Protein AF-0000000070216724 (afdb_homodimer)

InterPro domains:
  IPR006076 FAD dependent oxidoreductase [PF01266] (73-528)
  IPR036188 FAD/NAD(P)-binding domain superfamily [G3DSA:3.50.50.60] (73-529)
  IPR036188 FAD/NAD(P)-binding domain superfamily [SSF51905] (47-406)

Radius of gyration: 33.53 Å; Cα contacts (8 Å, |Δi|>4): 2299; chains: 2; bounding box: 119×97×98 Å

Organism: Alternaria alternata (NCBI:txid5599)

Structure (mmCIF, N/CA/C/O backbone):
data_AF-0000000070216724-model_v1
#
loop_
_entity.id
_entity.type
_entity.pdbx_description
1 polymer 'FAD dependent oxidoreductase'
#
loop_
_atom_site.group_PDB
_atom_site.id
_atom_site.type_symbol
_atom_site.label_atom_id
_atom_site.label_alt_id
_atom_site.label_comp_id
_atom_site.label_asym_id
_atom_site.label_entity_id
_atom_site.label_seq_id
_atom_site.pdbx_PDB_ins_code
_atom_site.Cartn_x
_atom_site.Cartn_y
_atom_site.Cartn_z
_atom_site.occupancy
_atom_site.B_iso_or_equiv
_atom_site.auth_seq_id
_atom_site.auth_comp_id
_atom_site.auth_asym_id
_atom_site.auth_atom_id
_atom_site.pdbx_PDB_model_num
ATOM 1 N N . MET A 1 1 ? 54.656 33.438 -18.266 1 20.73 1 MET A N 1
ATOM 2 C CA . MET A 1 1 ? 54.719 32.375 -17.281 1 20.73 1 MET A CA 1
ATOM 3 C C . MET A 1 1 ? 53.688 31.266 -17.625 1 20.73 1 MET A C 1
ATOM 5 O O . MET A 1 1 ? 52.5 31.547 -17.812 1 20.73 1 MET A O 1
ATOM 9 N N . VAL A 1 2 ? 54.125 30.156 -18.25 1 22.23 2 VAL A N 1
ATOM 10 C CA . VAL A 1 2 ? 53.75 28.938 -18.969 1 22.23 2 VAL A CA 1
ATOM 11 C C . VAL A 1 2 ? 53 28 -18.016 1 22.23 2 VAL A C 1
ATOM 13 O O . VAL A 1 2 ? 53.562 27.594 -16.984 1 22.23 2 VAL A O 1
ATOM 16 N N . LEU A 1 3 ? 51.656 28.109 -17.844 1 20.53 3 LEU A N 1
ATOM 17 C CA . LEU A 1 3 ? 50.625 27.5 -17 1 20.53 3 LEU A CA 1
ATOM 18 C C . LEU A 1 3 ? 50.562 26 -17.188 1 20.53 3 LEU A C 1
ATOM 20 O O . LEU A 1 3 ? 50.188 25.516 -18.25 1 20.53 3 LEU A O 1
ATOM 24 N N . ARG A 1 4 ? 51.594 25.219 -16.672 1 17.84 4 ARG A N 1
ATOM 25 C CA . ARG A 1 4 ? 51.844 23.797 -16.875 1 17.84 4 ARG A CA 1
ATOM 26 C C . ARG A 1 4 ? 50.656 22.969 -16.328 1 17.84 4 ARG A C 1
ATOM 28 O O . ARG A 1 4 ? 50.25 23.141 -15.18 1 17.84 4 ARG A O 1
ATOM 35 N N . LYS A 1 5 ? 49.906 22.297 -17.219 1 21.09 5 LYS A N 1
ATOM 36 C CA . LYS A 1 5 ? 48.688 21.5 -17.234 1 21.09 5 LYS A CA 1
ATOM 37 C C . LYS A 1 5 ? 48.875 20.188 -16.469 1 21.09 5 LYS A C 1
ATOM 39 O O . LYS A 1 5 ? 49.594 19.297 -16.906 1 21.09 5 LYS A O 1
ATOM 44 N N . VAL A 1 6 ? 49.031 20.188 -15.125 1 20.56 6 VAL A N 1
ATOM 45 C CA . VAL A 1 6 ? 49.438 19.016 -14.367 1 20.56 6 VAL A CA 1
ATOM 46 C C . VAL A 1 6 ? 48.406 17.906 -14.516 1 20.56 6 VAL A C 1
ATOM 48 O O . VAL A 1 6 ? 47.219 18.109 -14.211 1 20.56 6 VAL A O 1
ATOM 51 N N . VAL A 1 7 ? 48.531 16.938 -15.398 1 22.11 7 VAL A N 1
ATOM 52 C CA . VAL A 1 7 ? 47.781 15.766 -15.852 1 22.11 7 VAL A CA 1
ATOM 53 C C . VAL A 1 7 ? 47.688 14.75 -14.719 1 22.11 7 VAL A C 1
ATOM 55 O O . VAL A 1 7 ? 48.688 14.141 -14.328 1 22.11 7 VAL A O 1
ATOM 58 N N . THR A 1 8 ? 47.219 15.109 -13.508 1 22.03 8 THR A N 1
ATOM 59 C CA . THR A 1 8 ? 47.375 14.133 -12.438 1 22.03 8 THR A CA 1
ATOM 60 C C . THR A 1 8 ? 46.594 12.852 -12.766 1 22.03 8 THR A C 1
ATOM 62 O O . THR A 1 8 ? 45.438 12.906 -13.141 1 22.03 8 THR A O 1
ATOM 65 N N . THR A 1 9 ? 47.25 11.727 -13.062 1 22.17 9 THR A N 1
ATOM 66 C CA . THR A 1 9 ? 46.938 10.352 -13.422 1 22.17 9 THR A CA 1
ATOM 67 C C . THR A 1 9 ? 46.125 9.672 -12.32 1 22.17 9 THR A C 1
ATOM 69 O O . THR A 1 9 ? 46.656 9.383 -11.242 1 22.17 9 THR A O 1
ATOM 72 N N . CYS A 1 10 ? 44.906 10.133 -11.945 1 21.78 10 CYS A N 1
ATOM 73 C CA . CYS A 1 10 ? 44.125 9.539 -10.859 1 21.78 10 CYS A CA 1
ATOM 74 C C . CYS A 1 10 ? 43.875 8.055 -11.117 1 21.78 10 CYS A C 1
ATOM 76 O O . CYS A 1 10 ? 43.312 7.691 -12.156 1 21.78 10 CYS A O 1
ATOM 78 N N . SER A 1 11 ? 44.719 7.164 -10.547 1 22.14 11 SER A N 1
ATOM 79 C CA . SER A 1 11 ? 44.656 5.707 -10.547 1 22.14 11 SER A CA 1
ATOM 80 C C . SER A 1 11 ? 43.281 5.211 -10.086 1 22.14 11 SER A C 1
ATOM 82 O O . SER A 1 11 ? 42.812 5.594 -9.008 1 22.14 11 SER A O 1
ATOM 84 N N . GLN A 1 12 ? 42.344 4.945 -10.984 1 21.94 12 GLN A N 1
ATOM 85 C CA . GLN A 1 12 ? 40.969 4.461 -10.891 1 21.94 12 GLN A CA 1
ATOM 86 C C . GLN A 1 12 ? 40.906 3.121 -10.164 1 21.94 12 GLN A C 1
ATOM 88 O O . GLN A 1 12 ? 41.562 2.152 -10.578 1 21.94 12 GLN A O 1
ATOM 93 N N . PRO A 1 13 ? 40.844 3.18 -8.805 1 23.78 13 PRO A N 1
ATOM 94 C CA . PRO A 1 13 ? 40.812 1.89 -8.117 1 23.78 13 PRO A CA 1
ATOM 95 C C . PRO A 1 13 ? 39.75 0.958 -8.656 1 23.78 13 PRO A C 1
ATOM 97 O O . PRO A 1 13 ? 38.656 1.419 -9.039 1 23.78 13 PRO A O 1
ATOM 100 N N . ASN A 1 14 ? 40.062 -0.164 -9.266 1 21.91 14 ASN A N 1
ATOM 101 C CA . ASN A 1 14 ? 39.344 -1.276 -9.883 1 21.91 14 ASN A CA 1
ATOM 102 C C . ASN A 1 14 ? 38.469 -2.021 -8.859 1 21.91 14 ASN A C 1
ATOM 104 O O . ASN A 1 14 ? 38.938 -2.984 -8.242 1 21.91 14 ASN A O 1
ATOM 108 N N . THR A 1 15 ? 37.875 -1.319 -7.875 1 23.08 15 THR A N 1
ATOM 109 C CA . THR A 1 15 ? 37.188 -2.195 -6.934 1 23.08 15 THR A CA 1
ATOM 110 C C . THR A 1 15 ? 36.094 -3.014 -7.645 1 23.08 15 THR A C 1
ATOM 112 O O . THR A 1 15 ? 35.156 -2.453 -8.227 1 23.08 15 THR A O 1
ATOM 115 N N . SER A 1 16 ? 36.438 -4.184 -8.125 1 22.14 16 SER A N 1
ATOM 116 C CA . SER A 1 16 ? 35.594 -5.227 -8.703 1 22.14 16 SER A CA 1
ATOM 117 C C . SER A 1 16 ? 34.469 -5.617 -7.758 1 22.14 16 SER A C 1
ATOM 119 O O . SER A 1 16 ? 34.688 -6.246 -6.723 1 22.14 16 SER A O 1
ATOM 121 N N . HIS A 1 17 ? 33.594 -4.684 -7.422 1 23.52 17 HIS A N 1
ATOM 122 C CA . HIS A 1 17 ? 32.406 -5.094 -6.668 1 23.52 17 HIS A CA 1
ATOM 123 C C . HIS A 1 17 ? 31.672 -6.219 -7.379 1 23.52 17 HIS A C 1
ATOM 125 O O . HIS A 1 17 ? 31.266 -6.066 -8.531 1 23.52 17 HIS A O 1
ATOM 131 N N . HIS A 1 18 ? 32.062 -7.469 -7.047 1 24.03 18 HIS A N 1
ATOM 132 C CA . HIS A 1 18 ? 31.344 -8.672 -7.441 1 24.03 18 HIS A CA 1
ATOM 133 C C . HIS A 1 18 ? 29.875 -8.586 -7.055 1 24.03 18 HIS A C 1
ATOM 135 O O . HIS A 1 18 ? 29.547 -8.328 -5.895 1 24.03 18 HIS A O 1
ATOM 141 N N . GLU A 1 19 ? 29.062 -8.086 -7.848 1 24.86 19 GLU A N 1
ATOM 142 C CA . GLU A 1 19 ? 27.609 -7.984 -7.832 1 24.86 19 GLU A CA 1
ATOM 143 C C . GLU A 1 19 ? 26.969 -9.328 -7.473 1 24.86 19 GLU A C 1
ATOM 145 O O . GLU A 1 19 ? 27.156 -10.312 -8.18 1 24.86 19 GLU A O 1
ATOM 150 N N . ALA A 1 20 ? 26.703 -9.578 -6.23 1 25.75 20 ALA A N 1
ATOM 151 C CA . ALA A 1 20 ? 25.969 -10.773 -5.785 1 25.75 20 ALA A CA 1
ATOM 152 C C . ALA A 1 20 ? 24.641 -10.906 -6.516 1 25.75 20 ALA A C 1
ATOM 154 O O . ALA A 1 20 ? 23.625 -10.375 -6.066 1 25.75 20 ALA A O 1
ATOM 155 N N . GLN A 1 21 ? 24.594 -10.672 -7.812 1 25.05 21 GLN A N 1
ATOM 156 C CA . GLN A 1 21 ? 23.328 -11.023 -8.445 1 25.05 21 GLN A CA 1
ATOM 157 C C . GLN A 1 21 ? 22.938 -12.469 -8.148 1 25.05 21 GLN A C 1
ATOM 159 O O . GLN A 1 21 ? 23.766 -13.375 -8.289 1 25.05 21 GLN A O 1
ATOM 164 N N . ASP A 1 22 ? 22.172 -12.68 -7.34 1 30.48 22 ASP A N 1
ATOM 165 C CA . ASP A 1 22 ? 21.594 -14.023 -7.301 1 30.48 22 ASP A CA 1
ATOM 166 C C . ASP A 1 22 ? 21.391 -14.578 -8.711 1 30.48 22 ASP A C 1
ATOM 168 O O . ASP A 1 22 ? 20.266 -14.852 -9.125 1 30.48 22 ASP A O 1
ATOM 172 N N . THR A 1 23 ? 22.078 -13.969 -9.703 1 29.08 23 THR A N 1
ATOM 173 C CA . THR A 1 23 ? 22.125 -14.586 -11.023 1 29.08 23 THR A CA 1
ATOM 174 C C . THR A 1 23 ? 22.703 -16 -10.945 1 29.08 23 THR A C 1
ATOM 176 O O . THR A 1 23 ? 23.766 -16.203 -10.359 1 29.08 23 THR A O 1
ATOM 179 N N . VAL A 1 24 ? 21.859 -16.969 -11 1 31.89 24 VAL A N 1
ATOM 180 C CA . VAL A 1 24 ? 22.516 -18.219 -11.367 1 31.89 24 VAL A CA 1
ATOM 181 C C . VAL A 1 24 ? 23.719 -17.938 -12.258 1 31.89 24 VAL A C 1
ATOM 183 O O . VAL A 1 24 ? 23.562 -17.391 -13.359 1 31.89 24 VAL A O 1
ATOM 186 N N . VAL A 1 25 ? 24.859 -17.531 -11.742 1 33.91 25 VAL A N 1
ATOM 187 C CA . VAL A 1 25 ? 26.078 -17.438 -12.547 1 33.91 25 VAL A CA 1
ATOM 188 C C . VAL A 1 25 ? 26.094 -18.562 -13.578 1 33.91 25 VAL A C 1
ATOM 190 O O . VAL A 1 25 ? 26.078 -19.734 -13.227 1 33.91 25 VAL A O 1
ATOM 193 N N . ASP A 1 26 ? 25.734 -18.188 -14.758 1 30.97 26 ASP A N 1
ATOM 194 C CA . ASP A 1 26 ? 25.891 -19.062 -15.914 1 30.97 26 ASP A CA 1
ATOM 195 C C . ASP A 1 26 ? 27.297 -19.641 -15.977 1 30.97 26 ASP A C 1
ATOM 197 O O . ASP A 1 26 ? 28.266 -18.922 -16.188 1 30.97 26 ASP A O 1
ATOM 201 N N . ASN A 1 27 ? 27.672 -20.438 -15.086 1 31.59 27 ASN A N 1
ATOM 202 C CA . ASN A 1 27 ? 2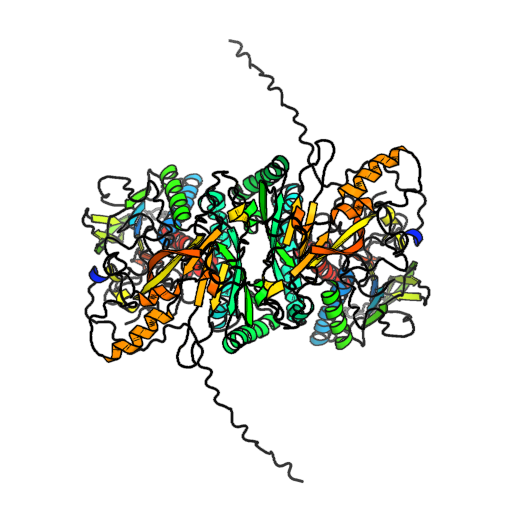8.812 -21.156 -15.648 1 31.59 27 ASN A CA 1
ATOM 203 C C . ASN A 1 27 ? 28.516 -21.672 -17.062 1 31.59 27 ASN A C 1
ATOM 205 O O . ASN A 1 27 ? 27.703 -22.578 -17.234 1 31.59 27 ASN A O 1
ATOM 209 N N . PRO A 1 28 ? 28.844 -20.859 -18.031 1 34.81 28 PRO A N 1
ATOM 210 C CA . PRO A 1 28 ? 28.562 -21.297 -19.391 1 34.81 28 PRO A CA 1
ATOM 211 C C . PRO A 1 28 ? 28.844 -22.781 -19.625 1 34.81 28 PRO A C 1
ATOM 213 O O . PRO A 1 28 ? 28.422 -23.344 -20.625 1 34.81 28 PRO A O 1
ATOM 216 N N . ASN A 1 29 ? 29.844 -23.203 -18.797 1 33.94 29 ASN A N 1
ATOM 217 C CA . ASN A 1 29 ? 30.328 -24.547 -19.156 1 33.94 29 ASN A CA 1
ATOM 218 C C . ASN A 1 29 ? 29.391 -25.625 -18.641 1 33.94 29 ASN A C 1
ATOM 220 O O . ASN A 1 29 ? 29.781 -26.797 -18.547 1 33.94 29 ASN A O 1
ATOM 224 N N . HIS A 1 30 ? 28.359 -25.281 -17.953 1 39.34 30 HIS A N 1
ATOM 225 C CA . HIS A 1 30 ? 27.578 -26.469 -17.609 1 39.34 30 HIS A CA 1
ATOM 226 C C . HIS A 1 30 ? 26.922 -27.062 -18.844 1 39.34 30 HIS A C 1
ATOM 228 O O . HIS A 1 30 ? 26.031 -26.453 -19.438 1 39.34 30 HIS A O 1
ATOM 234 N N . GLU A 1 31 ? 27.609 -27.875 -19.5 1 37.5 31 GLU A N 1
ATOM 235 C CA . GLU A 1 31 ? 27.109 -28.656 -20.625 1 37.5 31 GLU A CA 1
ATOM 236 C C . GLU A 1 31 ? 25.75 -29.281 -20.312 1 37.5 31 GLU A C 1
ATOM 238 O O . GLU A 1 31 ? 25.625 -30.031 -19.344 1 37.5 31 GLU A O 1
ATOM 243 N N . ILE A 1 32 ? 24.672 -28.594 -20.562 1 46.94 32 ILE A N 1
ATOM 244 C CA . ILE A 1 32 ? 23.375 -29.25 -20.562 1 46.94 32 ILE A CA 1
ATOM 245 C C . ILE A 1 32 ? 23.516 -30.656 -21.172 1 46.94 32 ILE A C 1
ATOM 247 O O . ILE A 1 32 ? 24.141 -30.828 -22.219 1 46.94 32 ILE A O 1
ATOM 251 N N . ASN A 1 33 ? 23.359 -31.656 -20.484 1 46.09 33 ASN A N 1
ATOM 252 C CA . ASN A 1 33 ? 23.391 -33.031 -20.953 1 46.09 33 ASN A CA 1
ATOM 253 C C . ASN A 1 33 ? 22.688 -33.188 -22.312 1 46.09 33 ASN A C 1
ATOM 255 O O . ASN A 1 33 ? 21.484 -32.969 -22.422 1 46.09 33 ASN A O 1
ATOM 259 N N . PRO A 1 34 ? 23.344 -33.156 -23.406 1 52.12 34 PRO A N 1
ATOM 260 C CA . PRO A 1 34 ? 22.875 -33.281 -24.781 1 52.12 34 PRO A CA 1
ATOM 261 C C . PRO A 1 34 ? 21.875 -34.406 -24.984 1 52.12 34 PRO A C 1
ATOM 263 O O . PRO A 1 34 ? 21.25 -34.5 -26.031 1 52.12 34 PRO A O 1
ATOM 266 N N . ARG A 1 35 ? 21.531 -35.188 -23.891 1 65.44 35 ARG A N 1
ATOM 267 C CA . ARG A 1 35 ? 20.906 -36.469 -24.281 1 65.44 35 ARG A CA 1
ATOM 268 C C . ARG A 1 35 ? 19.438 -36.5 -23.844 1 65.44 35 ARG A C 1
ATOM 270 O O . ARG A 1 35 ? 18.766 -37.5 -24 1 65.44 35 ARG A O 1
ATOM 277 N N . LYS A 1 36 ? 18.828 -35.312 -23.422 1 79.62 36 LYS A N 1
ATOM 278 C CA . LYS A 1 36 ? 17.453 -35.5 -22.938 1 79.62 36 LYS A CA 1
ATOM 279 C C . LYS A 1 36 ? 16.469 -35.469 -24.109 1 79.62 36 LYS A C 1
ATOM 281 O O . LYS A 1 36 ? 16.625 -34.719 -25.062 1 79.62 36 LYS A O 1
ATOM 286 N N . GLN A 1 37 ? 15.562 -36.406 -23.922 1 89.12 37 GLN A N 1
ATOM 287 C CA . GLN A 1 37 ? 14.445 -36.5 -24.859 1 89.12 37 GLN A CA 1
ATOM 288 C C . GLN A 1 37 ? 13.211 -35.781 -24.312 1 89.12 37 GLN A C 1
ATOM 290 O O . GLN A 1 37 ? 13.125 -35.5 -23.125 1 89.12 37 GLN A O 1
ATOM 295 N N . PRO A 1 38 ? 12.383 -35.375 -25.188 1 89.94 38 PRO A N 1
ATOM 296 C CA . PRO A 1 38 ? 11.188 -34.656 -24.766 1 89.94 38 PRO A CA 1
ATOM 297 C C . PRO A 1 38 ? 10.461 -35.344 -23.609 1 89.94 38 PRO A C 1
ATOM 299 O O . PRO A 1 38 ? 9.984 -34.656 -22.688 1 89.94 38 PRO A O 1
ATOM 302 N N . GLN A 1 39 ? 10.414 -36.594 -23.562 1 90.38 39 GLN A N 1
ATOM 303 C CA . GLN A 1 39 ? 9.703 -37.344 -22.531 1 90.38 39 GLN A CA 1
ATOM 304 C C . GLN A 1 39 ? 10.336 -37.156 -21.156 1 90.38 39 GLN A C 1
ATOM 306 O O . GLN A 1 39 ? 9.688 -37.312 -20.125 1 90.38 39 GLN A O 1
ATOM 311 N N . ASP A 1 40 ? 11.547 -36.75 -21.188 1 91.25 40 ASP A N 1
ATOM 312 C CA . ASP A 1 40 ? 12.289 -36.562 -19.953 1 91.25 40 ASP A CA 1
ATOM 313 C C . ASP A 1 40 ? 11.852 -35.281 -19.25 1 91.25 40 ASP A C 1
ATOM 315 O O . ASP A 1 40 ? 12.172 -35.062 -18.078 1 91.25 40 ASP A O 1
ATOM 319 N N . PHE A 1 41 ? 11.062 -34.5 -19.938 1 95.56 41 PHE A N 1
ATOM 320 C CA . PHE A 1 41 ? 10.641 -33.219 -19.391 1 95.56 41 PHE A CA 1
ATOM 321 C C . PHE A 1 41 ? 9.188 -33.281 -18.922 1 95.56 41 PHE A C 1
ATOM 323 O O . PHE A 1 41 ? 8.648 -32.281 -18.453 1 95.56 41 PHE A O 1
ATOM 330 N N . LEU A 1 42 ? 8.555 -34.406 -18.984 1 97 42 LEU A N 1
ATOM 331 C CA . LEU A 1 42 ? 7.18 -34.562 -18.516 1 97 42 LEU A CA 1
ATOM 332 C C . LEU A 1 42 ? 7.133 -34.531 -16.984 1 97 42 LEU A C 1
ATOM 334 O O . LEU A 1 42 ? 8.086 -34.969 -16.328 1 97 42 LEU A O 1
ATOM 338 N N . PRO A 1 43 ? 6.027 -34.031 -16.359 1 96.88 43 PRO A N 1
ATOM 339 C CA . PRO A 1 43 ? 5.898 -34.125 -14.906 1 96.88 43 PRO A CA 1
ATOM 340 C C . PRO A 1 43 ? 6.004 -35.562 -14.391 1 96.88 43 PRO A C 1
ATOM 342 O O . PRO A 1 43 ? 5.395 -36.469 -14.961 1 96.88 43 PRO A O 1
ATOM 345 N N . VAL A 1 44 ? 6.789 -35.719 -13.406 1 94.31 44 VAL A N 1
ATOM 346 C CA . VAL A 1 44 ? 6.992 -37.062 -12.852 1 94.31 44 VAL A CA 1
ATOM 347 C C . VAL A 1 44 ? 5.801 -37.438 -11.977 1 94.31 44 VAL A C 1
ATOM 349 O O . VAL A 1 44 ? 5.168 -36.562 -11.367 1 94.31 44 VAL A O 1
ATOM 352 N N . PRO A 1 45 ? 5.473 -38.625 -11.914 1 91.75 45 PRO A N 1
ATOM 353 C CA . PRO A 1 45 ? 4.395 -39.062 -11.023 1 91.75 45 PRO A CA 1
ATOM 354 C C . PRO A 1 45 ? 4.773 -38.969 -9.547 1 91.75 45 PRO A C 1
ATOM 356 O O . PRO A 1 45 ? 5.957 -38.844 -9.219 1 91.75 45 PRO A O 1
ATOM 359 N N . ASN A 1 46 ? 3.891 -38.969 -8.609 1 93.06 46 ASN A N 1
ATOM 360 C CA . ASN A 1 46 ? 4.031 -38.969 -7.156 1 93.06 46 ASN A CA 1
ATOM 361 C C . ASN A 1 46 ? 4.863 -37.812 -6.664 1 93.06 46 ASN A C 1
ATOM 363 O O . ASN A 1 46 ? 5.855 -38 -5.957 1 93.06 46 ASN A O 1
ATOM 367 N N . PRO A 1 47 ? 4.516 -36.688 -7.066 1 95.44 47 PRO A N 1
ATOM 368 C CA . PRO A 1 47 ? 5.246 -35.5 -6.582 1 95.44 47 PRO A CA 1
ATOM 369 C C . PRO A 1 47 ? 5.199 -35.375 -5.062 1 95.44 47 PRO A C 1
ATOM 371 O O . PRO A 1 47 ? 4.219 -35.781 -4.434 1 95.44 47 PRO A O 1
ATOM 374 N N . MET A 1 48 ? 6.25 -34.75 -4.508 1 94.5 48 MET A N 1
ATOM 375 C CA . MET A 1 48 ? 6.238 -34.438 -3.082 1 94.5 48 MET A CA 1
ATOM 376 C C . MET A 1 48 ? 5.027 -33.594 -2.723 1 94.5 48 MET A C 1
ATOM 378 O O . MET A 1 48 ? 4.711 -32.625 -3.428 1 94.5 48 MET A O 1
ATOM 382 N N . PRO A 1 49 ? 4.434 -33.938 -1.655 1 93.38 49 PRO A N 1
ATOM 383 C CA . PRO A 1 49 ? 3.301 -33.094 -1.246 1 93.38 49 PRO A CA 1
ATOM 384 C C . PRO A 1 49 ? 3.732 -31.734 -0.735 1 93.38 49 PRO A C 1
ATOM 386 O O . PRO A 1 49 ? 4.641 -31.641 0.092 1 93.38 49 PRO A O 1
ATOM 389 N N . SER A 1 50 ? 3.111 -30.75 -1.263 1 96.75 50 SER A N 1
ATOM 390 C CA . SER A 1 50 ? 3.297 -29.406 -0.745 1 96.75 50 SER A CA 1
ATOM 391 C C . SER A 1 50 ? 2.262 -29.062 0.325 1 96.75 50 SER A C 1
ATOM 393 O O . SER A 1 50 ? 1.168 -29.641 0.332 1 96.75 50 SER A O 1
ATOM 395 N N . TYR A 1 51 ? 2.59 -28.109 1.193 1 97.56 51 TYR A N 1
ATOM 396 C CA . TYR A 1 51 ? 1.684 -27.688 2.254 1 97.56 51 TYR A CA 1
ATOM 397 C C . TYR A 1 51 ? 0.38 -27.156 1.676 1 97.56 51 TYR A C 1
ATOM 399 O O . TYR A 1 51 ? -0.697 -27.391 2.223 1 97.56 51 TYR A O 1
ATOM 407 N N . TRP A 1 52 ? 0.421 -26.422 0.625 1 98.25 52 TRP A N 1
ATOM 408 C CA . TRP A 1 52 ? -0.744 -25.766 0.04 1 98.25 52 TRP A CA 1
ATOM 409 C C . TRP A 1 52 ? -1.781 -26.797 -0.405 1 98.25 52 TRP A C 1
ATOM 411 O O . TRP A 1 52 ? -2.969 -26.484 -0.514 1 98.25 52 TRP A O 1
ATOM 421 N N . LEU A 1 53 ? -1.317 -28 -0.679 1 97.38 53 LEU A N 1
ATOM 422 C CA . LEU A 1 53 ? -2.17 -29.031 -1.235 1 97.38 53 LEU A CA 1
ATOM 423 C C . LEU A 1 53 ? -2.709 -29.953 -0.133 1 97.38 53 LEU A C 1
ATOM 425 O O . LEU A 1 53 ? -3.35 -30.953 -0.416 1 97.38 53 LEU A O 1
ATOM 429 N N . LYS A 1 54 ? -2.535 -29.562 1.07 1 95.44 54 LYS A N 1
ATOM 430 C CA . LYS A 1 54 ? -2.84 -30.438 2.201 1 95.44 54 LYS A CA 1
ATOM 431 C C . LYS A 1 54 ? -4.34 -30.719 2.295 1 95.44 54 LYS A C 1
ATOM 433 O O . LYS A 1 54 ? -4.754 -31.734 2.854 1 95.44 54 LYS A O 1
ATOM 438 N N . GLN A 1 55 ? -5.145 -29.812 1.838 1 94.75 55 GLN A N 1
ATOM 439 C CA . GLN A 1 55 ? -6.594 -29.969 1.771 1 94.75 55 GLN A CA 1
ATOM 440 C C . GLN A 1 55 ? -7.082 -29.969 0.325 1 94.75 55 GLN A C 1
ATOM 442 O O . GLN A 1 55 ? -7.617 -28.969 -0.149 1 94.75 55 GLN A O 1
ATOM 447 N N . PRO A 1 56 ? -6.977 -31.141 -0.267 1 96.5 56 PRO A N 1
ATOM 448 C CA . PRO A 1 56 ? -7.328 -31.172 -1.688 1 96.5 56 PRO A CA 1
ATOM 449 C C . PRO A 1 56 ? -8.781 -30.781 -1.945 1 96.5 56 PRO A C 1
ATOM 451 O O . PRO A 1 56 ? -9.672 -31.156 -1.177 1 96.5 56 PRO A O 1
ATOM 454 N N . HIS A 1 57 ? -8.984 -30.016 -2.902 1 97.75 57 HIS A N 1
ATOM 455 C CA . HIS A 1 57 ? -10.312 -29.625 -3.357 1 97.75 57 HIS A CA 1
ATOM 456 C C . HIS A 1 57 ? -11.047 -30.797 -3.988 1 97.75 57 HIS A C 1
ATOM 458 O O . HIS A 1 57 ? -10.414 -31.703 -4.535 1 97.75 57 HIS A O 1
ATOM 464 N N . PRO A 1 58 ? -12.445 -30.797 -3.971 1 97.81 58 PRO A N 1
ATOM 465 C CA . PRO A 1 58 ? -13.203 -31.859 -4.633 1 97.81 58 PRO A CA 1
ATOM 466 C C . PRO A 1 58 ? -12.867 -32 -6.117 1 97.81 58 PRO A C 1
ATOM 468 O O . PRO A 1 58 ? -13 -33.062 -6.691 1 97.81 58 PRO A O 1
ATOM 471 N N . TYR A 1 59 ? -12.328 -30.969 -6.684 1 98.44 59 TYR A N 1
ATOM 472 C CA . TYR A 1 59 ? -12.008 -30.969 -8.109 1 98.44 59 TYR A CA 1
ATOM 473 C C . TYR A 1 59 ? -10.555 -31.359 -8.344 1 98.44 59 TYR A C 1
ATOM 475 O O . TYR A 1 59 ? -10.047 -31.234 -9.461 1 98.44 59 TYR A O 1
ATOM 483 N N . ALA A 1 60 ? -9.852 -31.812 -7.383 1 98.44 60 ALA A N 1
ATOM 484 C CA . ALA A 1 60 ? -8.422 -32.125 -7.488 1 98.44 60 ALA A CA 1
ATOM 485 C C . ALA A 1 60 ? -8.164 -33.094 -8.633 1 98.44 60 ALA A C 1
ATOM 487 O O . ALA A 1 60 ? -7.141 -33 -9.32 1 98.44 60 ALA A O 1
ATOM 488 N N . LYS A 1 61 ? -9.078 -34.031 -8.859 1 98.25 61 LYS A N 1
ATOM 489 C CA . LYS A 1 61 ? -8.938 -35.062 -9.898 1 98.25 61 LYS A CA 1
ATOM 490 C C . LYS A 1 61 ? -10.102 -35 -10.883 1 98.25 61 LYS A C 1
ATOM 492 O O . LYS A 1 61 ? -10.516 -36 -11.438 1 98.25 61 LYS A O 1
ATOM 497 N N . LEU A 1 62 ? -10.594 -33.812 -11.023 1 98.56 62 LEU A N 1
ATOM 498 C CA . LEU A 1 62 ? -11.805 -33.594 -11.812 1 98.56 62 LEU A CA 1
ATOM 499 C C . LEU A 1 62 ? -11.586 -34.031 -13.258 1 98.56 62 LEU A C 1
ATOM 501 O O . LEU A 1 62 ? -10.586 -33.688 -13.875 1 98.56 62 LEU A O 1
ATOM 505 N N . ARG A 1 63 ? -12.469 -34.812 -13.758 1 98.31 63 ARG A N 1
ATOM 506 C CA . ARG A 1 63 ? -12.75 -35.094 -15.164 1 98.31 63 ARG A CA 1
ATOM 507 C C . ARG A 1 63 ? -14.219 -34.875 -15.484 1 98.31 63 ARG A C 1
ATOM 509 O O . ARG A 1 63 ? -15.078 -35.688 -15.102 1 98.31 63 ARG A O 1
ATOM 516 N N . THR A 1 64 ? -14.43 -33.781 -16.156 1 97.75 64 THR A N 1
ATOM 517 C CA . THR A 1 64 ? -15.82 -33.438 -16.406 1 97.75 64 THR A CA 1
ATOM 518 C C . THR A 1 64 ? -16.516 -34.5 -17.25 1 97.75 64 THR A C 1
ATOM 520 O O . THR A 1 64 ? -17.734 -34.656 -17.172 1 97.75 64 THR A O 1
ATOM 523 N N . THR A 1 65 ? -15.773 -35.188 -18.172 1 97.56 65 THR A N 1
ATOM 524 C CA . THR A 1 65 ? -16.266 -36.344 -18.938 1 97.56 65 THR A CA 1
ATOM 525 C C . THR A 1 65 ? -15.344 -37.531 -18.781 1 97.56 65 THR A C 1
ATOM 527 O O . THR A 1 65 ? -14.133 -37.406 -18.609 1 97.56 65 THR A O 1
ATOM 530 N N . PRO A 1 66 ? -15.938 -38.656 -18.844 1 96.5 66 PRO A N 1
ATOM 531 C CA . PRO A 1 66 ? -15.109 -39.875 -18.672 1 96.5 66 PRO A CA 1
ATOM 532 C C . PRO A 1 66 ? -14.109 -40.062 -19.812 1 96.5 66 PRO A C 1
ATOM 534 O O . PRO A 1 66 ? -12.992 -40.531 -19.594 1 96.5 66 PRO A O 1
ATOM 537 N N . HIS A 1 67 ? -14.555 -39.656 -21 1 96.38 67 HIS A N 1
ATOM 538 C CA . HIS A 1 67 ? -13.68 -39.75 -22.172 1 96.38 67 HIS A CA 1
ATOM 539 C C . HIS A 1 67 ? -13.266 -38.375 -22.688 1 96.38 67 HIS A C 1
ATOM 541 O O . HIS A 1 67 ? -14.031 -37.406 -22.578 1 96.38 67 HIS A O 1
ATOM 547 N N . LEU A 1 68 ? -12.07 -38.344 -23.141 1 97.06 68 LEU A N 1
ATOM 548 C CA . LEU A 1 68 ? -11.57 -37.125 -23.75 1 97.06 68 LEU A CA 1
ATOM 549 C C . LEU A 1 68 ? -12.391 -36.75 -24.984 1 97.06 68 LEU A C 1
ATOM 551 O O . LEU A 1 68 ? -12.68 -37.625 -25.812 1 97.06 68 LEU A O 1
ATOM 555 N N . PRO A 1 69 ? -12.766 -35.531 -25.094 1 97 69 PRO A N 1
ATOM 556 C CA . PRO A 1 69 ? -13.43 -35.156 -26.344 1 97 69 PRO A CA 1
ATOM 557 C C . PRO A 1 69 ? -12.531 -35.344 -27.562 1 97 69 PRO A C 1
ATOM 559 O O . PRO A 1 69 ? -11.305 -35.281 -27.453 1 97 69 PRO A O 1
ATOM 562 N N . VAL A 1 70 ? -13.195 -35.406 -28.75 1 96.75 70 VAL A N 1
ATOM 563 C CA . VAL A 1 70 ? -12.461 -35.625 -29.984 1 96.75 70 VAL A CA 1
ATOM 564 C C . VAL A 1 70 ? -11.844 -34.312 -30.453 1 96.75 70 VAL A C 1
ATOM 566 O O . VAL A 1 70 ? -10.742 -34.281 -31.016 1 96.75 70 VAL A O 1
ATOM 569 N N . SER A 1 71 ? -12.602 -33.281 -30.25 1 97.19 71 SER A N 1
ATOM 570 C CA . SER A 1 71 ? -12.125 -31.984 -30.719 1 97.19 71 SER A CA 1
ATOM 571 C C . SER A 1 71 ? -12.633 -30.859 -29.812 1 97.19 71 SER A C 1
ATOM 573 O O . SER A 1 71 ? -13.562 -31.047 -29.031 1 97.19 71 SER A O 1
ATOM 575 N N . CYS A 1 72 ? -12.031 -29.734 -29.891 1 97.94 72 CYS A N 1
ATOM 576 C CA . CYS A 1 72 ? -12.453 -28.5 -29.219 1 97.94 72 CYS A CA 1
ATOM 577 C C . CYS A 1 72 ? -11.945 -27.266 -29.953 1 97.94 72 CYS A C 1
ATOM 579 O O . CYS A 1 72 ? -11.211 -27.391 -30.938 1 97.94 72 CYS A O 1
ATOM 581 N N . ASP A 1 73 ? -12.461 -26.141 -29.547 1 98.06 73 ASP A N 1
ATOM 582 C CA . ASP A 1 73 ? -12.023 -24.891 -30.156 1 98.06 73 ASP A CA 1
ATOM 583 C C . ASP A 1 73 ? -10.695 -24.422 -29.562 1 98.06 73 ASP A C 1
ATOM 585 O O . ASP A 1 73 ? -9.805 -23.969 -30.281 1 98.06 73 ASP A O 1
ATOM 589 N N . ILE A 1 74 ? -10.547 -24.516 -28.234 1 98.75 74 ILE A N 1
ATOM 590 C CA . ILE A 1 74 ? -9.344 -24.062 -27.547 1 98.75 74 ILE A CA 1
ATOM 591 C C . ILE A 1 74 ? -8.93 -25.109 -26.516 1 98.75 74 ILE A C 1
ATOM 593 O O . ILE A 1 74 ? -9.719 -25.5 -25.656 1 98.75 74 ILE A O 1
ATOM 597 N N . ALA A 1 75 ? -7.715 -25.609 -26.594 1 98.88 75 ALA A N 1
ATOM 598 C CA . ALA A 1 75 ? -7.125 -26.438 -25.562 1 98.88 75 ALA A CA 1
ATOM 599 C C . ALA A 1 75 ? -6.137 -25.656 -24.703 1 98.88 75 ALA A C 1
ATOM 601 O O . ALA A 1 75 ? -5.387 -24.828 -25.219 1 98.88 75 ALA A O 1
ATOM 602 N N . ILE A 1 76 ? -6.176 -25.828 -23.453 1 98.94 76 ILE A N 1
ATOM 603 C CA . ILE A 1 76 ? -5.234 -25.234 -22.516 1 98.94 76 ILE A CA 1
ATOM 604 C C . ILE A 1 76 ? -4.527 -26.328 -21.734 1 98.94 76 ILE A C 1
ATOM 606 O O . ILE A 1 76 ? -5.18 -27.172 -21.109 1 98.94 76 ILE A O 1
ATOM 610 N N . ILE A 1 77 ? -3.189 -26.359 -21.766 1 98.94 77 ILE A N 1
ATOM 611 C CA . ILE A 1 77 ? -2.414 -27.359 -21.047 1 98.94 77 ILE A CA 1
ATOM 612 C C . ILE A 1 77 ? -1.803 -26.734 -19.797 1 98.94 77 ILE A C 1
ATOM 614 O O . ILE A 1 77 ? -0.952 -25.844 -19.891 1 98.94 77 ILE A O 1
ATOM 618 N N . GLY A 1 78 ? -2.182 -27.219 -18.625 1 98.81 78 GLY A N 1
ATOM 619 C CA . GLY A 1 78 ? -1.723 -26.719 -17.328 1 98.81 78 GLY A CA 1
ATOM 620 C C . GLY A 1 78 ? -2.828 -26.078 -16.516 1 98.81 78 GLY A C 1
ATOM 621 O O . GLY A 1 78 ? -3.541 -25.203 -17 1 98.81 78 GLY A O 1
ATOM 622 N N . SER A 1 79 ? -2.932 -26.516 -15.273 1 98.88 79 SER A N 1
ATOM 623 C CA . SER A 1 79 ? -4.027 -26.031 -14.43 1 98.88 79 SER A CA 1
ATOM 624 C C . SER A 1 79 ? -3.512 -25.156 -13.297 1 98.88 79 SER A C 1
ATOM 626 O O . SER A 1 79 ? -4.176 -25 -12.266 1 98.88 79 SER A O 1
ATOM 628 N N . GLY A 1 80 ? -2.289 -24.641 -13.391 1 98.75 80 GLY A N 1
ATOM 629 C CA . GLY A 1 80 ? -1.854 -23.578 -12.492 1 98.75 80 GLY A CA 1
ATOM 630 C C . GLY A 1 80 ? -2.52 -22.25 -12.773 1 98.75 80 GLY A C 1
ATOM 631 O O . GLY A 1 80 ? -3.451 -22.172 -13.578 1 98.75 80 GLY A O 1
ATOM 632 N N . MET A 1 81 ? -2.018 -21.25 -12.156 1 98.81 81 MET A N 1
ATOM 633 C CA . MET A 1 81 ? -2.586 -19.906 -12.328 1 98.81 81 MET A CA 1
ATOM 634 C C . MET A 1 81 ? -2.539 -19.484 -13.797 1 98.81 81 MET A C 1
ATOM 636 O O . MET A 1 81 ? -3.469 -18.859 -14.289 1 98.81 81 MET A O 1
ATOM 640 N N . ALA A 1 82 ? -1.471 -19.859 -14.477 1 98.88 82 ALA A N 1
ATOM 641 C CA . ALA A 1 82 ? -1.325 -19.453 -15.875 1 98.88 82 ALA A CA 1
ATOM 642 C C . ALA A 1 82 ? -2.473 -20 -16.719 1 98.88 82 ALA A C 1
ATOM 644 O O . ALA A 1 82 ? -3.109 -19.25 -17.469 1 98.88 82 ALA A O 1
ATOM 645 N N . GLY A 1 83 ? -2.75 -21.25 -16.641 1 98.94 83 GLY A N 1
ATOM 646 C CA . GLY A 1 83 ? -3.814 -21.844 -17.422 1 98.94 83 GLY A CA 1
ATOM 647 C C . GLY A 1 83 ? -5.203 -21.453 -16.953 1 98.94 83 GLY A C 1
ATOM 648 O O . GLY A 1 83 ? -6.055 -21.078 -17.766 1 98.94 83 GLY A O 1
ATOM 649 N N . ILE A 1 84 ? -5.43 -21.469 -15.664 1 98.94 84 ILE A N 1
ATOM 650 C CA . ILE A 1 84 ? -6.746 -21.234 -15.094 1 98.94 84 ILE A CA 1
ATOM 651 C C . ILE A 1 84 ? -7.168 -19.781 -15.344 1 98.94 84 ILE A C 1
ATOM 653 O O . ILE A 1 84 ? -8.312 -19.531 -15.719 1 98.94 84 ILE A O 1
ATOM 657 N N . LEU A 1 85 ? -6.25 -18.859 -15.133 1 98.94 85 LEU A N 1
ATOM 658 C CA . LEU A 1 85 ? -6.621 -17.453 -15.328 1 98.94 85 LEU A CA 1
ATOM 659 C C . LEU A 1 85 ? -6.793 -17.141 -16.812 1 98.94 85 LEU A C 1
ATOM 661 O O . LEU A 1 85 ? -7.629 -16.312 -17.172 1 98.94 85 LEU A O 1
ATOM 665 N N . THR A 1 86 ? -6.031 -17.797 -17.672 1 98.94 86 THR A N 1
ATOM 666 C CA . THR A 1 86 ? -6.262 -17.641 -19.109 1 98.94 86 THR A CA 1
ATOM 667 C C . THR A 1 86 ? -7.652 -18.141 -19.484 1 98.94 86 THR A C 1
ATOM 669 O O . THR A 1 86 ? -8.398 -17.438 -20.172 1 98.94 86 THR A O 1
ATOM 672 N N . ALA A 1 87 ? -8.008 -19.312 -19.016 1 98.94 87 ALA A N 1
ATOM 673 C CA . ALA A 1 87 ? -9.344 -19.859 -19.266 1 98.94 87 ALA A CA 1
ATOM 674 C C . ALA A 1 87 ? -10.422 -18.922 -18.734 1 98.94 87 ALA A C 1
ATOM 676 O O . ALA A 1 87 ? -11.422 -18.672 -19.422 1 98.94 87 ALA A O 1
ATOM 677 N N . TYR A 1 88 ? -10.211 -18.422 -17.562 1 98.88 88 TYR A N 1
ATOM 678 C CA . TYR A 1 88 ? -11.164 -17.516 -16.922 1 98.88 88 TYR A CA 1
ATOM 679 C C . TYR A 1 88 ? -11.453 -16.312 -17.812 1 98.88 88 TYR A C 1
ATOM 681 O O . TYR A 1 88 ? -12.617 -15.977 -18.062 1 98.88 88 TYR A O 1
ATOM 689 N N . HIS A 1 89 ? -10.406 -15.695 -18.297 1 98.88 89 HIS A N 1
ATOM 690 C CA . HIS A 1 89 ? -10.57 -14.477 -19.078 1 98.88 89 HIS A CA 1
ATOM 691 C C . HIS A 1 89 ? -11.164 -14.781 -20.453 1 98.88 89 HIS A C 1
ATOM 693 O O . HIS A 1 89 ? -11.953 -13.992 -20.969 1 98.88 89 HIS A O 1
ATOM 699 N N . ILE A 1 90 ? -10.812 -15.898 -21.047 1 98.94 90 ILE A N 1
ATOM 700 C CA . ILE A 1 90 ? -11.422 -16.297 -22.312 1 98.94 90 ILE A CA 1
ATOM 701 C C . ILE A 1 90 ? -12.93 -16.469 -22.125 1 98.94 90 ILE A C 1
ATOM 703 O O . ILE A 1 90 ? -13.719 -15.938 -22.906 1 98.94 90 ILE A O 1
ATOM 707 N N . LEU A 1 91 ? -13.273 -17.203 -21.109 1 98.88 91 LEU A N 1
ATOM 708 C CA . LEU A 1 91 ? -14.68 -17.516 -20.875 1 98.88 91 LEU A CA 1
ATOM 709 C C . LEU A 1 91 ? -15.461 -16.25 -20.547 1 98.88 91 LEU A C 1
ATOM 711 O O . LEU A 1 91 ? -16.562 -16.062 -21.047 1 98.88 91 LEU A O 1
ATOM 715 N N . GLN A 1 92 ? -14.914 -15.398 -19.703 1 98.19 92 GLN A N 1
ATOM 716 C CA . GLN A 1 92 ? -15.586 -14.156 -19.328 1 98.19 92 GLN A CA 1
ATOM 717 C C . GLN A 1 92 ? -15.82 -13.266 -20.531 1 98.19 92 GLN A C 1
ATOM 719 O O . GLN A 1 92 ? -16.922 -12.742 -20.719 1 98.19 92 GLN A O 1
ATOM 724 N N . THR A 1 93 ? -14.805 -13.117 -21.312 1 98.31 93 THR A N 1
ATOM 725 C CA . THR A 1 93 ? -14.906 -12.273 -22.5 1 98.31 93 THR A CA 1
ATOM 726 C C . THR A 1 93 ? -15.875 -12.883 -23.516 1 98.31 93 THR A C 1
ATOM 728 O O . THR A 1 93 ? -16.688 -12.164 -24.109 1 98.31 93 THR A O 1
ATOM 731 N N . SER A 1 94 ? -15.828 -14.133 -23.688 1 98.62 94 SER A N 1
ATOM 732 C CA . SER A 1 94 ? -16.703 -14.82 -24.625 1 98.62 94 SER A CA 1
ATOM 733 C C . SER A 1 94 ? -18.156 -14.758 -24.172 1 98.62 94 SER A C 1
ATOM 735 O O . SER A 1 94 ? -19.062 -14.648 -25 1 98.62 94 SER A O 1
ATOM 737 N N . HIS A 1 95 ? -18.359 -14.875 -22.922 1 98.38 95 HIS A N 1
ATOM 738 C CA . HIS A 1 95 ? -19.719 -14.773 -22.375 1 98.38 95 HIS A CA 1
ATOM 739 C C . HIS A 1 95 ? -20.297 -13.391 -22.625 1 98.38 95 HIS A C 1
ATOM 741 O O . HIS A 1 95 ? -21.469 -13.266 -23.016 1 98.38 95 HIS A O 1
ATOM 747 N N . SER A 1 96 ? -19.5 -12.406 -22.359 1 97.38 96 SER A N 1
ATOM 748 C CA . SER A 1 96 ? -19.938 -11.047 -22.641 1 97.38 96 SER A CA 1
ATOM 749 C C . SER A 1 96 ? -20.281 -10.867 -24.125 1 97.38 96 SER A C 1
ATOM 751 O O . SER A 1 96 ? -21.25 -10.195 -24.453 1 97.38 96 SER A O 1
ATOM 753 N N . ASN A 1 97 ? -19.5 -11.414 -24.953 1 97.44 97 ASN A N 1
ATOM 754 C CA . ASN A 1 97 ? -19.75 -11.336 -26.391 1 97.44 97 ASN A CA 1
ATOM 755 C C . ASN A 1 97 ? -21.031 -12.078 -26.766 1 97.44 97 ASN A C 1
ATOM 757 O O . ASN A 1 97 ? -21.734 -11.648 -27.688 1 97.44 97 ASN A O 1
ATOM 761 N N . LEU A 1 98 ? -21.234 -13.18 -26.141 1 97.56 98 LEU A N 1
ATOM 762 C CA . LEU A 1 98 ? -22.469 -13.914 -26.391 1 97.56 98 LEU A CA 1
ATOM 763 C C . LEU A 1 98 ? -23.688 -13.062 -26.031 1 97.56 98 LEU A C 1
ATOM 765 O O . LEU A 1 98 ? -24.641 -12.984 -26.812 1 97.56 98 LEU A O 1
ATOM 769 N N . LEU A 1 99 ? -23.656 -12.398 -24.922 1 97.12 99 LEU A N 1
ATOM 770 C CA . LEU A 1 99 ? -24.781 -11.602 -24.438 1 97.12 99 LEU A CA 1
ATOM 771 C C . LEU A 1 99 ? -24.969 -10.367 -25.312 1 97.12 99 LEU A C 1
ATOM 773 O O . LEU A 1 99 ? -26.109 -9.961 -25.562 1 97.12 99 LEU A O 1
ATOM 777 N N . GLN A 1 100 ? -23.859 -9.852 -25.797 1 96.69 100 GLN A N 1
ATOM 778 C CA . GLN A 1 100 ? -23.922 -8.578 -26.516 1 96.69 100 GLN A CA 1
ATOM 779 C C . GLN A 1 100 ? -24.188 -8.805 -28 1 96.69 100 GLN A C 1
ATOM 781 O O . GLN A 1 100 ? -24.938 -8.047 -28.625 1 96.69 100 GLN A O 1
ATOM 786 N N . ALA A 1 101 ? -23.578 -9.766 -28.578 1 96.5 101 ALA A N 1
ATOM 787 C CA . ALA A 1 101 ? -23.578 -9.883 -30.031 1 96.5 101 ALA A CA 1
ATOM 788 C C . ALA A 1 101 ? -24.078 -11.25 -30.484 1 96.5 101 ALA A C 1
ATOM 790 O O . ALA A 1 101 ? -24.172 -11.531 -31.688 1 96.5 101 ALA A O 1
ATOM 791 N N . GLY A 1 102 ? -24.297 -12.109 -29.609 1 95.88 102 GLY A N 1
ATOM 792 C CA . GLY A 1 102 ? -24.812 -13.43 -29.953 1 95.88 102 GLY A CA 1
ATOM 793 C C . GLY A 1 102 ? -23.734 -14.375 -30.453 1 95.88 102 GLY A C 1
ATOM 794 O O . GLY A 1 102 ? -24.031 -15.445 -30.984 1 95.88 102 GLY A O 1
ATOM 795 N N . THR A 1 103 ? -22.5 -14.016 -30.25 1 96.69 103 THR A N 1
ATOM 796 C CA . THR A 1 103 ? -21.391 -14.859 -30.672 1 96.69 103 THR A CA 1
ATOM 797 C C . THR A 1 103 ? -21.312 -16.125 -29.812 1 96.69 103 THR A C 1
ATOM 799 O O . THR A 1 103 ? -21.266 -16.031 -28.594 1 96.69 103 THR A O 1
ATOM 802 N N . PRO A 1 104 ? -21.297 -17.25 -30.438 1 97.19 104 PRO A N 1
ATOM 803 C CA . PRO A 1 104 ? -21.25 -18.484 -29.641 1 97.19 104 PRO A CA 1
ATOM 804 C C . PRO A 1 104 ? -19.969 -18.609 -28.812 1 97.19 104 PRO A C 1
ATOM 806 O O . PRO A 1 104 ? -18.906 -18.188 -29.25 1 97.19 104 PRO A O 1
ATOM 809 N N . MET A 1 105 ? -20.031 -19.266 -27.719 1 98.12 105 MET A N 1
ATOM 810 C CA . MET A 1 105 ? -18.906 -19.516 -26.828 1 98.12 105 MET A CA 1
ATOM 811 C C . MET A 1 105 ? -18 -20.594 -27.406 1 98.12 105 MET A C 1
ATOM 813 O O . MET A 1 105 ? -18.484 -21.578 -27.953 1 98.12 105 MET A O 1
ATOM 817 N N . PRO A 1 106 ? -16.734 -20.438 -27.234 1 98.69 106 PRO A N 1
ATOM 818 C CA . PRO A 1 106 ? -15.836 -21.531 -27.656 1 98.69 106 PRO A CA 1
ATOM 819 C C . PRO A 1 106 ? -15.859 -22.719 -26.688 1 98.69 106 PRO A C 1
ATOM 821 O O . PRO A 1 106 ? -15.945 -22.531 -25.469 1 98.69 106 PRO A O 1
ATOM 824 N N . ARG A 1 107 ? -15.758 -23.906 -27.25 1 98.69 107 ARG A N 1
ATOM 825 C CA . ARG A 1 107 ? -15.539 -25.094 -26.438 1 98.69 107 ARG A CA 1
ATOM 826 C C . ARG A 1 107 ? -14.078 -25.203 -25.984 1 98.69 107 ARG A C 1
ATOM 828 O O . ARG A 1 107 ? -13.18 -25.266 -26.828 1 98.69 107 ARG A O 1
ATOM 835 N N . ILE A 1 108 ? -13.938 -25.219 -24.688 1 98.88 108 ILE A N 1
ATOM 836 C CA . ILE A 1 108 ? -12.594 -25.219 -24.125 1 98.88 108 ILE A CA 1
ATOM 837 C C . ILE A 1 108 ? -12.336 -26.562 -23.422 1 98.88 108 ILE A C 1
ATOM 839 O O . ILE A 1 108 ? -13.203 -27.078 -22.719 1 98.88 108 ILE A O 1
ATOM 843 N N . VAL A 1 109 ? -11.125 -27.156 -23.656 1 98.94 109 VAL A N 1
ATOM 844 C CA . VAL A 1 109 ? -10.656 -28.312 -22.891 1 98.94 109 VAL A CA 1
ATOM 845 C C . VAL A 1 109 ? -9.398 -27.938 -22.125 1 98.94 109 VAL A C 1
ATOM 847 O O . VAL A 1 109 ? -8.406 -27.5 -22.703 1 98.94 109 VAL A O 1
ATOM 850 N N . LEU A 1 110 ? -9.492 -28.031 -20.812 1 98.94 110 LEU A N 1
ATOM 851 C CA . LEU A 1 110 ? -8.359 -27.797 -19.922 1 98.94 110 LEU A CA 1
ATOM 852 C C . LEU A 1 110 ? -7.773 -29.109 -19.438 1 98.94 110 LEU A C 1
ATOM 854 O O . LEU A 1 110 ? -8.484 -29.953 -18.875 1 98.94 110 LEU A O 1
ATOM 858 N N . LEU A 1 111 ? -6.469 -29.297 -19.703 1 98.81 111 LEU A N 1
ATOM 859 C CA . LEU A 1 111 ? -5.809 -30.547 -19.344 1 98.81 111 LEU A CA 1
ATOM 860 C C . LEU A 1 111 ? -4.664 -30.297 -18.359 1 98.81 111 LEU A C 1
ATOM 862 O O . LEU A 1 111 ? -3.99 -29.266 -18.438 1 98.81 111 LEU A O 1
ATOM 866 N N . ASP A 1 112 ? -4.453 -31.219 -17.516 1 98.75 112 ASP A N 1
ATOM 867 C CA . ASP A 1 112 ? -3.271 -31.234 -16.656 1 98.75 112 ASP A CA 1
ATOM 868 C C . ASP A 1 112 ? -2.73 -32.656 -16.516 1 98.75 112 ASP A C 1
ATOM 870 O O . ASP A 1 112 ? -3.502 -33.625 -16.469 1 98.75 112 ASP A O 1
ATOM 874 N N . ALA A 1 113 ? -1.398 -32.75 -16.438 1 98.5 113 ALA A N 1
ATOM 875 C CA . ALA A 1 113 ? -0.742 -34.031 -16.344 1 98.5 113 ALA A CA 1
ATOM 876 C C . ALA A 1 113 ? -0.99 -34.656 -14.969 1 98.5 113 ALA A C 1
ATOM 878 O O . ALA A 1 113 ? -0.982 -35.906 -14.836 1 98.5 113 ALA A O 1
ATOM 879 N N . ARG A 1 114 ? -1.216 -33.844 -14 1 98.12 114 ARG A N 1
ATOM 880 C CA . ARG A 1 114 ? -1.373 -34.281 -12.625 1 98.12 114 ARG A CA 1
ATOM 881 C C . ARG A 1 114 ? -2.686 -33.781 -12.031 1 98.12 114 ARG A C 1
ATOM 883 O O . ARG A 1 114 ? -3.646 -33.531 -12.758 1 98.12 114 ARG A O 1
ATOM 890 N N . ASP A 1 115 ? -2.756 -33.812 -10.672 1 98.19 115 ASP A N 1
ATOM 891 C CA . ASP A 1 115 ? -3.895 -33.219 -9.977 1 98.19 115 ASP A CA 1
ATOM 892 C C . ASP A 1 115 ? -3.943 -31.703 -10.195 1 98.19 115 ASP A C 1
ATOM 894 O O . ASP A 1 115 ? -2.943 -31.094 -10.578 1 98.19 115 ASP A O 1
ATOM 898 N N . LEU A 1 116 ? -5.117 -31.203 -10 1 98.56 116 LEU A N 1
ATOM 899 C CA . LEU A 1 116 ? -5.363 -29.766 -10.156 1 98.56 116 LEU A CA 1
ATOM 900 C C . LEU A 1 116 ? -4.297 -28.953 -9.438 1 98.56 116 LEU A C 1
ATOM 902 O O . LEU A 1 116 ? -4.062 -29.156 -8.242 1 98.56 116 LEU A O 1
ATOM 906 N N . CYS A 1 117 ? -3.641 -28.062 -10.156 1 98.31 117 CYS A N 1
ATOM 907 C CA . CYS A 1 117 ? -2.762 -27.031 -9.609 1 98.31 117 CYS A CA 1
ATOM 908 C C . CYS A 1 117 ? -1.678 -27.641 -8.734 1 98.31 117 CYS A C 1
ATOM 910 O O . CYS A 1 117 ? -1.38 -27.141 -7.652 1 98.31 117 CYS A O 1
ATOM 912 N N . SER A 1 118 ? -1.08 -28.703 -9.164 1 96.94 118 SER A N 1
ATOM 913 C CA . SER A 1 118 ? -0.105 -29.406 -8.336 1 96.94 118 SER A CA 1
ATOM 914 C C . SER A 1 118 ? 1.314 -28.938 -8.633 1 96.94 118 SER A C 1
ATOM 916 O O . SER A 1 118 ? 2.264 -29.344 -7.965 1 96.94 118 SER A O 1
ATOM 918 N N . GLY A 1 119 ? 1.508 -28.062 -9.625 1 97.5 119 GLY A N 1
ATOM 919 C CA . GLY A 1 119 ? 2.82 -27.578 -10.031 1 97.5 119 GLY A CA 1
ATOM 920 C C . GLY A 1 119 ? 3.277 -26.359 -9.25 1 97.5 119 GLY A C 1
ATOM 921 O O . GLY A 1 119 ? 3.023 -26.266 -8.047 1 97.5 119 GLY A O 1
ATOM 922 N N . ALA A 1 120 ? 4.012 -25.453 -9.898 1 98.31 120 ALA A N 1
ATOM 923 C CA . ALA A 1 120 ? 4.723 -24.344 -9.273 1 98.31 120 ALA A CA 1
ATOM 924 C C . ALA A 1 120 ? 3.758 -23.438 -8.508 1 98.31 120 ALA A C 1
ATOM 926 O O . ALA A 1 120 ? 4.102 -22.922 -7.449 1 98.31 120 ALA A O 1
ATOM 927 N N . THR A 1 121 ? 2.521 -23.266 -8.953 1 98.5 121 THR A N 1
ATOM 928 C CA . THR A 1 121 ? 1.554 -22.375 -8.328 1 98.5 121 THR A CA 1
ATOM 929 C C . THR A 1 121 ? 1.28 -22.797 -6.891 1 98.5 121 THR A C 1
ATOM 931 O O . THR A 1 121 ? 1.182 -21.938 -6 1 98.5 121 THR A O 1
ATOM 934 N N . ALA A 1 122 ? 1.182 -24.016 -6.621 1 98.38 122 ALA A N 1
ATOM 935 C CA . ALA A 1 122 ? 0.856 -24.484 -5.277 1 98.38 122 ALA A CA 1
ATOM 936 C C . ALA A 1 122 ? 2.105 -24.969 -4.547 1 98.38 122 ALA A C 1
ATOM 938 O O . ALA A 1 122 ? 2.029 -25.844 -3.688 1 98.38 122 ALA A O 1
ATOM 939 N N . ARG A 1 123 ? 3.238 -24.438 -4.926 1 98.25 123 ARG A N 1
ATOM 940 C CA . ARG A 1 123 ? 4.473 -24.844 -4.266 1 98.25 123 ARG A CA 1
ATOM 941 C C . ARG A 1 123 ? 5.332 -23.641 -3.906 1 98.25 123 ARG A C 1
ATOM 943 O O . ARG A 1 123 ? 6.438 -23.781 -3.383 1 98.25 123 ARG A O 1
ATOM 950 N N . ASN A 1 124 ? 4.895 -22.453 -4.16 1 97.69 124 ASN A N 1
ATOM 951 C CA . ASN A 1 124 ? 5.641 -21.219 -3.922 1 97.69 124 ASN A CA 1
ATOM 952 C C . ASN A 1 124 ? 5.355 -20.656 -2.533 1 97.69 124 ASN A C 1
ATOM 954 O O . ASN A 1 124 ? 4.871 -21.359 -1.652 1 97.69 124 ASN A O 1
ATOM 958 N N . GLY A 1 125 ? 5.699 -19.375 -2.316 1 97.69 125 GLY A N 1
ATOM 959 C CA . GLY A 1 125 ? 5.602 -18.766 -0.997 1 97.69 125 GLY A CA 1
ATOM 960 C C . GLY A 1 125 ? 4.234 -18.172 -0.714 1 97.69 125 GLY A C 1
ATOM 961 O O . GLY A 1 125 ? 3.902 -17.891 0.438 1 97.69 125 GLY A O 1
ATOM 962 N N . GLY A 1 126 ? 3.457 -17.938 -1.737 1 98.06 126 GLY A N 1
ATOM 963 C CA . GLY A 1 126 ? 2.098 -17.453 -1.551 1 98.06 126 GLY A CA 1
ATOM 964 C C . GLY A 1 126 ? 2.008 -15.945 -1.487 1 98.06 126 GLY A C 1
ATOM 965 O O . GLY A 1 126 ? 1.106 -15.398 -0.848 1 98.06 126 GLY A O 1
ATOM 966 N N . HIS A 1 127 ? 2.938 -15.234 -2.023 1 96 127 HIS A N 1
ATOM 967 C CA . HIS A 1 127 ? 2.822 -13.781 -2.086 1 96 127 HIS A CA 1
ATOM 968 C C . HIS A 1 127 ? 3.283 -13.25 -3.439 1 96 127 HIS A C 1
ATOM 970 O O . HIS A 1 127 ? 3.967 -13.953 -4.188 1 96 127 HIS A O 1
ATOM 976 N N . SER A 1 128 ? 2.768 -12.117 -3.812 1 98.31 128 SER A N 1
ATOM 977 C CA . SER A 1 128 ? 3.074 -11.391 -5.039 1 98.31 128 SER A CA 1
ATOM 978 C C . SER A 1 128 ? 3.779 -10.07 -4.742 1 98.31 128 SER A C 1
ATOM 980 O O . SER A 1 128 ? 3.229 -9.211 -4.055 1 98.31 128 SER A O 1
ATOM 982 N N . LYS A 1 129 ? 4.992 -9.914 -5.156 1 97.69 129 LYS A N 1
ATOM 983 C CA . LYS A 1 129 ? 5.777 -8.695 -5.02 1 97.69 129 LYS A CA 1
ATOM 984 C C . LYS A 1 129 ? 7.02 -8.734 -5.902 1 97.69 129 LYS A C 1
ATOM 986 O O . LYS A 1 129 ? 7.32 -9.766 -6.512 1 97.69 129 LYS A O 1
ATOM 991 N N . VAL A 1 130 ? 7.73 -7.641 -6.09 1 98.25 130 VAL A N 1
ATOM 992 C CA . VAL A 1 130 ? 9.047 -7.586 -6.723 1 98.25 130 VAL A CA 1
ATOM 993 C C . VAL A 1 130 ? 10.062 -6.996 -5.746 1 98.25 130 VAL A C 1
ATOM 995 O O . VAL A 1 130 ? 9.773 -6.023 -5.047 1 98.25 130 VAL A O 1
ATOM 998 N N . LYS A 1 131 ? 11.219 -7.629 -5.676 1 97.94 131 LYS A N 1
ATOM 999 C CA . LYS A 1 131 ? 12.273 -7.195 -4.762 1 97.94 131 LYS A CA 1
ATOM 1000 C C . LYS A 1 131 ? 12.953 -5.926 -5.273 1 97.94 131 LYS A C 1
ATOM 1002 O O . LYS A 1 131 ? 13.164 -5.77 -6.477 1 97.94 131 LYS A O 1
ATOM 1007 N N . THR A 1 132 ? 13.391 -5.109 -4.328 1 98.5 132 THR A N 1
ATOM 1008 C CA . THR A 1 132 ? 14.164 -3.928 -4.688 1 98.5 132 THR A CA 1
ATOM 1009 C C . THR A 1 132 ? 15.477 -4.324 -5.367 1 98.5 132 THR A C 1
ATOM 1011 O O . THR A 1 132 ? 15.914 -3.666 -6.312 1 98.5 132 THR A O 1
ATOM 1014 N N . ALA A 1 133 ? 16.109 -5.438 -4.918 1 97.81 133 ALA A N 1
ATOM 1015 C CA . ALA A 1 133 ? 17.344 -5.914 -5.539 1 97.81 133 ALA A CA 1
ATOM 1016 C C . ALA A 1 133 ? 17.109 -6.312 -6.992 1 97.81 133 ALA A C 1
ATOM 1018 O O . ALA A 1 133 ? 17.969 -6.09 -7.848 1 97.81 133 ALA A O 1
ATOM 1019 N N . THR A 1 134 ? 15.969 -6.941 -7.254 1 97.19 134 THR A N 1
ATOM 1020 C CA . THR A 1 134 ? 15.609 -7.27 -8.633 1 97.19 134 THR A CA 1
ATOM 1021 C C . THR A 1 134 ? 15.445 -6.004 -9.461 1 97.19 134 THR A C 1
ATOM 1023 O O . THR A 1 134 ? 15.969 -5.91 -10.57 1 97.19 134 THR A O 1
ATOM 1026 N N . LEU A 1 135 ? 14.766 -5.008 -8.938 1 98.12 135 LEU A N 1
ATOM 1027 C CA . LEU A 1 135 ? 14.539 -3.756 -9.656 1 98.12 135 LEU A CA 1
ATOM 1028 C C . LEU A 1 135 ? 15.867 -3.068 -9.977 1 98.12 135 LEU A C 1
ATOM 1030 O O . LEU A 1 135 ? 16.078 -2.635 -11.109 1 98.12 135 LEU A O 1
ATOM 1034 N N . THR A 1 136 ? 16.75 -3.035 -9.039 1 97.88 136 THR A N 1
ATOM 1035 C CA . THR A 1 136 ? 17.984 -2.256 -9.219 1 97.88 136 THR A CA 1
ATOM 1036 C C . THR A 1 136 ? 18.984 -3.004 -10.094 1 97.88 136 THR A C 1
ATOM 1038 O O . THR A 1 136 ? 20.016 -2.457 -10.461 1 97.88 136 THR A O 1
ATOM 1041 N N . SER A 1 137 ? 18.719 -4.242 -10.445 1 95.94 137 SER A N 1
ATOM 1042 C CA . SER A 1 137 ? 19.547 -4.98 -11.398 1 95.94 137 SER A CA 1
ATOM 1043 C C . SER A 1 137 ? 19.172 -4.633 -12.836 1 95.94 137 SER A C 1
ATOM 1045 O O . SER A 1 137 ? 19.891 -4.992 -13.773 1 95.94 137 SER A O 1
ATOM 1047 N N . LEU A 1 138 ? 18.109 -3.941 -13.008 1 96.69 138 LEU A N 1
ATOM 1048 C CA . LEU A 1 138 ? 17.672 -3.562 -14.344 1 96.69 138 LEU A CA 1
ATOM 1049 C C . LEU A 1 138 ? 18.469 -2.369 -14.867 1 96.69 138 LEU A C 1
ATOM 1051 O O . LEU A 1 138 ? 19.188 -1.722 -14.109 1 96.69 138 LEU A O 1
ATOM 1055 N N . ALA A 1 139 ? 18.266 -2.037 -16.156 1 94.06 139 ALA A N 1
ATOM 1056 C CA . ALA A 1 139 ? 19.156 -1.158 -16.906 1 94.06 139 ALA A CA 1
ATOM 1057 C C . ALA A 1 139 ? 19.078 0.275 -16.391 1 94.06 139 ALA A C 1
ATOM 1059 O O . ALA A 1 139 ? 20.094 0.978 -16.344 1 94.06 139 ALA A O 1
ATOM 1060 N N . ASP A 1 140 ? 17.859 0.724 -16.047 1 96.56 140 ASP A N 1
ATOM 1061 C CA . ASP A 1 140 ? 17.703 2.121 -15.648 1 96.56 140 ASP A CA 1
ATOM 1062 C C . ASP A 1 140 ? 16.391 2.336 -14.898 1 96.56 140 ASP A C 1
ATOM 1064 O O . ASP A 1 140 ? 15.648 1.382 -14.641 1 96.56 140 ASP A O 1
ATOM 1068 N N . GLY A 1 141 ? 16.172 3.594 -14.562 1 97.31 141 GLY A N 1
ATOM 1069 C CA . GLY A 1 141 ? 15.016 3.949 -13.758 1 97.31 141 GLY A CA 1
ATOM 1070 C C . GLY A 1 141 ? 13.695 3.688 -14.461 1 97.31 141 GLY A C 1
ATOM 1071 O O . GLY A 1 141 ? 12.703 3.324 -13.828 1 97.31 141 GLY A O 1
ATOM 1072 N N . ALA A 1 142 ? 13.695 3.883 -15.719 1 97.38 142 ALA A N 1
ATOM 1073 C CA . ALA A 1 142 ? 12.484 3.652 -16.5 1 97.38 142 ALA A CA 1
ATOM 1074 C C . ALA A 1 142 ? 12.102 2.176 -16.5 1 97.38 142 ALA A C 1
ATOM 1076 O O . ALA A 1 142 ? 10.922 1.834 -16.359 1 97.38 142 ALA A O 1
ATOM 1077 N N . ALA A 1 143 ? 13.086 1.362 -16.688 1 97.56 143 ALA A N 1
ATOM 1078 C CA . ALA A 1 143 ? 12.852 -0.078 -16.656 1 97.56 143 ALA A CA 1
ATOM 1079 C C . ALA A 1 143 ? 12.375 -0.532 -15.281 1 97.56 143 ALA A C 1
ATOM 1081 O O . ALA A 1 143 ? 11.469 -1.357 -15.172 1 97.56 143 ALA A O 1
ATOM 1082 N N . ARG A 1 144 ? 13 -0 -14.234 1 98.38 144 ARG A N 1
ATOM 1083 C CA . ARG A 1 144 ? 12.609 -0.312 -12.859 1 98.38 144 ARG A CA 1
ATOM 1084 C C . ARG A 1 144 ? 11.156 0.084 -12.609 1 98.38 144 ARG A C 1
ATOM 1086 O O . ARG A 1 144 ? 10.391 -0.692 -12.039 1 98.38 144 ARG A O 1
ATOM 1093 N N . THR A 1 145 ? 10.789 1.239 -13.078 1 98.44 145 THR A N 1
ATOM 1094 C CA . THR A 1 145 ? 9.438 1.758 -12.906 1 98.44 145 THR A CA 1
ATOM 1095 C C . THR A 1 145 ? 8.43 0.897 -13.664 1 98.44 145 THR A C 1
ATOM 1097 O O . THR A 1 145 ? 7.379 0.548 -13.125 1 98.44 145 THR A O 1
ATOM 1100 N N . ALA A 1 146 ? 8.773 0.535 -14.859 1 98.25 146 ALA A N 1
ATOM 1101 C CA . ALA A 1 146 ? 7.875 -0.283 -15.664 1 98.25 146 ALA A CA 1
ATOM 1102 C C . ALA A 1 146 ? 7.605 -1.627 -15 1 98.25 146 ALA A C 1
ATOM 1104 O O . ALA A 1 146 ? 6.465 -2.098 -14.977 1 98.25 146 ALA A O 1
ATOM 1105 N N . PHE A 1 147 ? 8.656 -2.232 -14.5 1 98.38 147 PHE A N 1
ATOM 1106 C CA . PHE A 1 147 ? 8.516 -3.539 -13.867 1 98.38 147 PHE A CA 1
ATOM 1107 C C . PHE A 1 147 ? 7.652 -3.439 -12.609 1 98.38 147 PHE A C 1
ATOM 1109 O O . PHE A 1 147 ? 6.754 -4.258 -12.398 1 98.38 147 PHE A O 1
ATOM 1116 N N . GLN A 1 148 ? 7.895 -2.484 -11.773 1 98.5 148 GLN A N 1
ATOM 1117 C CA . GLN A 1 148 ? 7.102 -2.318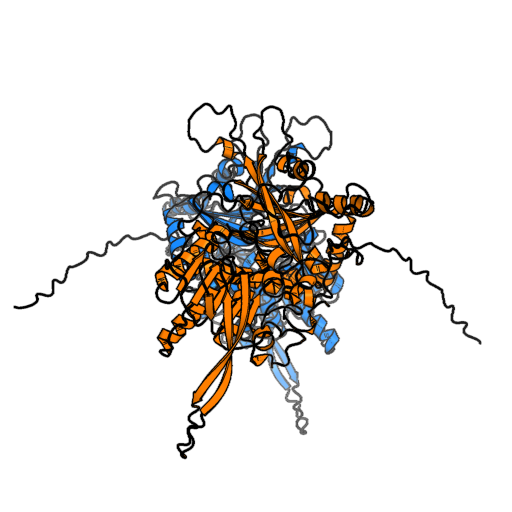 -10.555 1 98.5 148 GLN A CA 1
ATOM 1118 C C . GLN A 1 148 ? 5.648 -1.996 -10.891 1 98.5 148 GLN A C 1
ATOM 1120 O O . GLN A 1 148 ? 4.734 -2.457 -10.203 1 98.5 148 GLN A O 1
ATOM 1125 N N . ASP A 1 149 ? 5.449 -1.129 -11.875 1 98.19 149 ASP A N 1
ATOM 1126 C CA . ASP A 1 149 ? 4.09 -0.832 -12.32 1 98.19 149 ASP A CA 1
ATOM 1127 C C . ASP A 1 149 ? 3.365 -2.102 -12.758 1 98.19 149 ASP A C 1
ATOM 1129 O O . ASP A 1 149 ? 2.176 -2.27 -12.477 1 98.19 149 ASP A O 1
ATOM 1133 N N . TYR A 1 150 ? 4.043 -2.92 -13.5 1 98.56 150 TYR A N 1
ATOM 1134 C CA . TYR A 1 150 ? 3.467 -4.191 -13.922 1 98.56 150 TYR A CA 1
ATOM 1135 C C . TYR A 1 150 ? 3.002 -5.004 -12.719 1 98.56 150 TYR A C 1
ATOM 1137 O O . TYR A 1 150 ? 1.886 -5.531 -12.711 1 98.56 150 TYR A O 1
ATOM 1145 N N . VAL A 1 151 ? 3.814 -5.117 -11.703 1 98.62 151 VAL A N 1
ATOM 1146 C CA . VAL A 1 151 ? 3.508 -5.91 -10.516 1 98.62 151 VAL A CA 1
ATOM 1147 C C . VAL A 1 151 ? 2.336 -5.277 -9.766 1 98.62 151 VAL A C 1
ATOM 1149 O O . VAL A 1 151 ? 1.445 -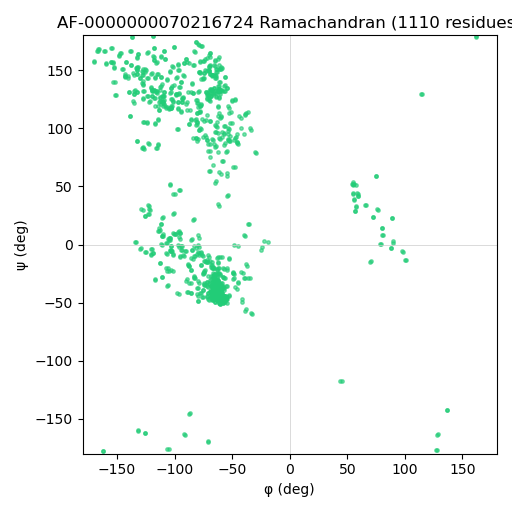5.984 -9.289 1 98.62 151 VAL A O 1
ATOM 1152 N N . HIS A 1 152 ? 2.363 -3.994 -9.656 1 98.06 152 HIS A N 1
ATOM 1153 C CA . HIS A 1 152 ? 1.229 -3.299 -9.062 1 98.06 152 HIS A CA 1
ATOM 1154 C C . HIS A 1 152 ? -0.07 -3.637 -9.789 1 98.06 152 HIS A C 1
ATOM 1156 O O . HIS A 1 152 ? -1.085 -3.922 -9.148 1 98.06 152 HIS A O 1
ATOM 1162 N N . ARG A 1 153 ? -0.062 -3.588 -11.062 1 97.88 153 ARG A N 1
ATOM 1163 C CA . ARG A 1 153 ? -1.247 -3.906 -11.852 1 97.88 153 ARG A CA 1
ATOM 1164 C C . ARG A 1 153 ? -1.679 -5.352 -11.633 1 97.88 153 ARG A C 1
ATOM 1166 O O . ARG A 1 153 ? -2.871 -5.66 -11.664 1 97.88 153 ARG A O 1
ATOM 1173 N N . THR A 1 154 ? -0.689 -6.164 -11.445 1 98.19 154 THR A N 1
ATOM 1174 C CA . THR A 1 154 ? -0.991 -7.551 -11.117 1 98.19 154 THR A CA 1
ATOM 1175 C C . THR A 1 154 ? -1.771 -7.641 -9.805 1 98.19 154 THR A C 1
ATOM 1177 O O . THR A 1 154 ? -2.738 -8.398 -9.703 1 98.19 154 THR A O 1
ATOM 1180 N N . HIS A 1 155 ? -1.386 -6.875 -8.797 1 98.06 155 HIS A N 1
ATOM 1181 C CA . HIS A 1 155 ? -2.117 -6.844 -7.535 1 98.06 155 HIS A CA 1
ATOM 1182 C C . HIS A 1 155 ? -3.557 -6.387 -7.746 1 98.06 155 HIS A C 1
ATOM 1184 O O . HIS A 1 155 ? -4.484 -6.953 -7.164 1 98.06 155 HIS A O 1
ATOM 1190 N N . VAL A 1 156 ? -3.676 -5.418 -8.594 1 96.44 156 VAL A N 1
ATOM 1191 C CA . VAL A 1 156 ? -5 -4.871 -8.883 1 96.44 156 VAL A CA 1
ATOM 1192 C C . VAL A 1 156 ? -5.863 -5.934 -9.555 1 96.44 156 VAL A C 1
ATOM 1194 O O . VAL A 1 156 ? -7.039 -6.094 -9.219 1 96.44 156 VAL A O 1
ATOM 1197 N N . GLU A 1 157 ? -5.246 -6.684 -10.484 1 96.5 157 GLU A N 1
ATOM 1198 C CA . GLU A 1 157 ? -5.965 -7.734 -11.195 1 96.5 157 GLU A CA 1
ATOM 1199 C C . GLU A 1 157 ? -6.371 -8.859 -10.25 1 96.5 157 GLU A C 1
ATOM 1201 O O . GLU A 1 157 ? -7.477 -9.398 -10.352 1 96.5 157 GLU A O 1
ATOM 1206 N N . LEU A 1 158 ? -5.516 -9.203 -9.375 1 97.81 158 LEU A N 1
ATOM 1207 C CA . LEU A 1 158 ? -5.809 -10.25 -8.398 1 97.81 158 LEU A CA 1
ATOM 1208 C C . LEU A 1 158 ? -6.945 -9.812 -7.473 1 97.81 158 LEU A C 1
ATOM 1210 O O . LEU A 1 158 ? -7.859 -10.594 -7.199 1 97.81 158 LEU A O 1
ATOM 1214 N N . LYS A 1 159 ? -6.832 -8.602 -7.062 1 97.38 159 LYS A N 1
ATOM 1215 C CA . LYS A 1 159 ? -7.863 -8.047 -6.188 1 97.38 159 LYS A CA 1
ATOM 1216 C C . LYS A 1 159 ? -9.219 -8.031 -6.883 1 97.38 159 LYS A C 1
ATOM 1218 O O . LYS A 1 159 ? -10.234 -8.391 -6.281 1 97.38 159 LYS A O 1
ATOM 1223 N N . ALA A 1 160 ? -9.25 -7.656 -8.086 1 95.88 160 ALA A N 1
ATOM 1224 C CA . ALA A 1 160 ? -10.484 -7.621 -8.859 1 95.88 160 ALA A CA 1
ATOM 1225 C C . ALA A 1 160 ? -11.078 -9.016 -9.016 1 95.88 160 ALA A C 1
ATOM 1227 O O . ALA A 1 160 ? -12.297 -9.195 -8.898 1 95.88 160 ALA A O 1
ATOM 1228 N N . LEU A 1 161 ? -10.25 -9.93 -9.234 1 97.25 161 LEU A N 1
ATOM 1229 C CA . LEU A 1 161 ? -10.672 -11.312 -9.414 1 97.25 161 LEU A CA 1
ATOM 1230 C C . LEU A 1 161 ? -11.289 -11.867 -8.133 1 97.25 161 LEU A C 1
ATOM 1232 O O . LEU A 1 161 ? -12.375 -12.445 -8.156 1 97.25 161 LEU A O 1
ATOM 1236 N N . VAL A 1 162 ? -10.617 -11.703 -7.027 1 97.06 162 VAL A N 1
ATOM 1237 C CA . VAL A 1 162 ? -11.078 -12.289 -5.773 1 97.06 162 VAL A CA 1
ATOM 1238 C C . VAL A 1 162 ? -12.375 -11.609 -5.336 1 97.06 162 VAL A C 1
ATOM 1240 O O . VAL A 1 162 ? -13.25 -12.25 -4.742 1 97.06 162 VAL A O 1
ATOM 1243 N N . ASP A 1 163 ? -12.508 -10.336 -5.664 1 96.12 163 ASP A N 1
ATOM 1244 C CA . ASP A 1 163 ? -13.75 -9.633 -5.348 1 96.12 163 ASP A CA 1
ATOM 1245 C C . ASP A 1 163 ? -14.898 -10.117 -6.227 1 96.12 163 ASP A C 1
ATOM 1247 O O . ASP A 1 163 ? -15.992 -10.398 -5.73 1 96.12 163 ASP A O 1
ATOM 1251 N N . ALA A 1 164 ? -14.617 -10.203 -7.48 1 94.81 164 ALA A N 1
ATOM 1252 C CA . ALA A 1 164 ? -15.648 -10.594 -8.438 1 94.81 164 ALA A CA 1
ATOM 1253 C C . ALA A 1 164 ? -16.172 -11.992 -8.141 1 94.81 164 ALA A C 1
ATOM 1255 O O . ALA A 1 164 ? -17.375 -12.266 -8.297 1 94.81 164 ALA A O 1
ATOM 1256 N N . GLU A 1 165 ? -15.336 -12.852 -7.695 1 96.56 165 GLU A N 1
ATOM 1257 C CA . GLU A 1 165 ? -15.719 -14.242 -7.488 1 96.56 165 GLU A CA 1
ATOM 1258 C C . GLU A 1 165 ? -15.93 -14.539 -6.008 1 96.56 165 GLU A C 1
ATOM 1260 O O . GLU A 1 165 ? -16.125 -15.695 -5.621 1 96.56 165 GLU A O 1
ATOM 1265 N N . ALA A 1 166 ? -15.867 -13.547 -5.148 1 94.88 166 ALA A N 1
ATOM 1266 C CA . ALA A 1 166 ? -16.094 -13.656 -3.711 1 94.88 166 ALA A CA 1
ATOM 1267 C C . ALA A 1 166 ? -15.18 -14.711 -3.09 1 94.88 166 ALA A C 1
ATOM 1269 O O . ALA A 1 166 ? -15.648 -15.586 -2.352 1 94.88 166 ALA A O 1
ATOM 1270 N N . LEU A 1 167 ? -13.875 -14.609 -3.377 1 97.31 167 LEU A N 1
ATOM 1271 C CA . LEU A 1 167 ? -12.938 -15.648 -2.971 1 97.31 167 LEU A CA 1
ATOM 1272 C C . LEU A 1 167 ? -12 -15.141 -1.881 1 97.31 167 LEU A C 1
ATOM 1274 O O . LEU A 1 167 ? -11.164 -15.891 -1.372 1 97.31 167 LEU A O 1
ATOM 1278 N N . ALA A 1 168 ? -12.125 -13.906 -1.455 1 96.31 168 ALA A N 1
ATOM 1279 C CA . ALA A 1 168 ? -11.141 -13.281 -0.573 1 96.31 168 ALA A CA 1
ATOM 1280 C C . ALA A 1 168 ? -10.992 -14.07 0.727 1 96.31 168 ALA A C 1
ATOM 1282 O O . ALA A 1 168 ? -9.883 -14.375 1.152 1 96.31 168 ALA A O 1
ATOM 1283 N N . ALA A 1 169 ? -12.07 -14.406 1.328 1 94.81 169 ALA A N 1
ATOM 1284 C CA . ALA A 1 169 ? -12.031 -15.133 2.596 1 94.81 169 ALA A CA 1
ATOM 1285 C C . ALA A 1 169 ? -11.484 -16.547 2.402 1 94.81 169 ALA A C 1
ATOM 1287 O O . ALA A 1 169 ? -10.656 -17.016 3.188 1 94.81 169 ALA A O 1
ATOM 1288 N N . GLU A 1 170 ? -11.898 -17.172 1.35 1 95.81 170 GLU A N 1
ATOM 1289 C CA . GLU A 1 170 ? -11.531 -18.562 1.097 1 95.81 170 GLU A CA 1
ATOM 1290 C C . GLU A 1 170 ? -10.039 -18.703 0.848 1 95.81 170 GLU A C 1
ATOM 1292 O O . GLU A 1 170 ? -9.414 -19.656 1.316 1 95.81 170 GLU A O 1
ATOM 1297 N N . CYS A 1 171 ? -9.516 -17.797 0.135 1 97.81 171 CYS A N 1
ATOM 1298 C CA . CYS A 1 171 ? -8.109 -17.938 -0.214 1 97.81 171 CYS A CA 1
ATOM 1299 C C . CYS A 1 171 ? -7.234 -17.047 0.671 1 97.81 171 CYS A C 1
ATOM 1301 O O . CYS A 1 171 ? -6.051 -16.859 0.387 1 97.81 171 CYS A O 1
ATOM 1303 N N . GLU A 1 172 ? -7.828 -16.438 1.743 1 97.12 172 GLU A N 1
ATOM 1304 C CA . GLU A 1 172 ? -7.059 -15.656 2.705 1 97.12 172 GLU A CA 1
ATOM 1305 C C . GLU A 1 172 ? -6.344 -14.5 2.023 1 97.12 172 GLU A C 1
ATOM 1307 O O . GLU A 1 172 ? -5.164 -14.242 2.291 1 97.12 172 GLU A O 1
ATOM 1312 N N . PHE A 1 173 ? -7.086 -13.82 1.115 1 97.94 173 PHE A N 1
ATOM 1313 C CA . PHE A 1 173 ? -6.469 -12.742 0.352 1 97.94 173 PHE A CA 1
ATOM 1314 C C . PHE A 1 173 ? -6.23 -11.516 1.233 1 97.94 173 PHE A C 1
ATOM 1316 O O . PHE A 1 173 ? -7.141 -11.062 1.934 1 97.94 173 PHE A O 1
ATOM 1323 N N . GLU A 1 174 ? -4.961 -10.961 1.164 1 97.94 174 GLU A N 1
ATOM 1324 C CA . GLU A 1 174 ? -4.605 -9.742 1.89 1 97.94 174 GLU A CA 1
ATOM 1325 C C . GLU A 1 174 ? -3.719 -8.828 1.043 1 97.94 174 GLU A C 1
ATOM 1327 O O . GLU A 1 174 ? -2.756 -9.289 0.429 1 97.94 174 GLU A O 1
ATOM 1332 N N . LEU A 1 175 ? -4.121 -7.535 0.996 1 98 175 LEU A N 1
ATOM 1333 C CA . LEU A 1 175 ? -3.158 -6.52 0.583 1 98 175 LEU A CA 1
ATOM 1334 C C . LEU A 1 175 ? -2.246 -6.129 1.742 1 98 175 LEU A C 1
ATOM 1336 O O . LEU A 1 175 ? -2.725 -5.777 2.822 1 98 175 LEU A O 1
ATOM 1340 N N . ARG A 1 176 ? -0.935 -6.254 1.499 1 97.81 176 ARG A N 1
ATOM 1341 C CA . ARG A 1 176 ? 0.068 -6.035 2.535 1 97.81 176 ARG A CA 1
ATOM 1342 C C . ARG A 1 176 ? 1.245 -5.23 1.998 1 97.81 176 ARG A C 1
ATOM 1344 O O . ARG A 1 176 ? 1.193 -4.715 0.879 1 97.81 176 ARG A O 1
ATOM 1351 N N . ARG A 1 177 ? 2.164 -4.973 2.877 1 98.25 177 ARG A N 1
ATOM 1352 C CA . ARG A 1 177 ? 3.504 -4.586 2.449 1 98.25 177 ARG A CA 1
ATOM 1353 C C . ARG A 1 177 ? 4.512 -5.695 2.73 1 98.25 177 ARG A C 1
ATOM 1355 O O . ARG A 1 177 ? 4.184 -6.688 3.383 1 98.25 177 ARG A O 1
ATOM 1362 N N . SER A 1 178 ? 5.645 -5.547 2.146 1 98.69 178 SER A N 1
ATOM 1363 C CA . SER A 1 178 ? 6.75 -6.484 2.326 1 98.69 178 SER A CA 1
ATOM 1364 C C . SER A 1 178 ? 8.039 -5.758 2.676 1 98.69 178 SER A C 1
ATOM 1366 O O . SER A 1 178 ? 8.305 -4.668 2.162 1 98.69 178 SER A O 1
ATOM 1368 N N . PHE A 1 179 ? 8.844 -6.359 3.553 1 98.75 179 PHE A N 1
ATOM 1369 C CA . PHE A 1 179 ? 10.18 -5.855 3.824 1 98.75 179 PHE A CA 1
ATOM 1370 C C . PHE A 1 179 ? 11.219 -6.609 3 1 98.75 179 PHE A C 1
ATOM 1372 O O . PHE A 1 179 ? 11.258 -7.84 3.018 1 98.75 179 PHE A O 1
ATOM 1379 N N . ASP A 1 180 ? 11.969 -5.91 2.225 1 98.81 180 ASP A N 1
ATOM 1380 C CA . ASP A 1 180 ? 13.242 -6.418 1.727 1 98.81 180 ASP A CA 1
ATOM 1381 C C . ASP A 1 180 ? 14.375 -6.121 2.709 1 98.81 180 ASP A C 1
ATOM 1383 O O . ASP A 1 180 ? 14.906 -5.008 2.74 1 98.81 180 ASP A O 1
ATOM 1387 N N . VAL A 1 181 ? 14.766 -7.137 3.412 1 98.81 181 VAL A N 1
ATOM 1388 C CA . VAL A 1 181 ? 15.68 -6.961 4.535 1 98.81 181 VAL A CA 1
ATOM 1389 C C . VAL A 1 181 ? 17.094 -7.395 4.125 1 98.81 181 VAL A C 1
ATOM 1391 O O . VAL A 1 181 ? 17.266 -8.445 3.514 1 98.81 181 VAL A O 1
ATOM 1394 N N . PHE A 1 182 ? 18.078 -6.594 4.469 1 98.62 182 PHE A N 1
ATOM 1395 C CA . PHE A 1 182 ? 19.469 -6.898 4.168 1 98.62 182 PHE A CA 1
ATOM 1396 C C . PHE A 1 182 ? 20.281 -7.094 5.449 1 98.62 182 PHE A C 1
ATOM 1398 O O . PHE A 1 182 ? 20.188 -6.277 6.367 1 98.62 182 PHE A O 1
ATOM 1405 N N . GLN A 1 183 ? 21.078 -8.188 5.52 1 97.62 183 GLN A N 1
ATOM 1406 C CA . GLN A 1 183 ? 21.969 -8.422 6.641 1 97.62 183 GLN A CA 1
ATOM 1407 C C . GLN A 1 183 ? 23.406 -8.047 6.285 1 97.62 183 GLN A C 1
ATOM 1409 O O . GLN A 1 183 ? 24.281 -8.039 7.152 1 97.62 183 GLN A O 1
ATOM 1414 N N . ASP A 1 184 ? 23.625 -7.781 5.047 1 96.44 184 ASP A N 1
ATOM 1415 C CA . ASP A 1 184 ? 24.938 -7.344 4.586 1 96.44 184 ASP A CA 1
ATOM 1416 C C . ASP A 1 184 ? 24.922 -5.867 4.195 1 96.44 184 ASP A C 1
ATOM 1418 O O . ASP A 1 184 ? 24.141 -5.457 3.338 1 96.44 184 ASP A O 1
ATOM 1422 N N . LYS A 1 185 ? 25.859 -5.094 4.758 1 96.25 185 LYS A N 1
ATOM 1423 C CA . LYS A 1 185 ? 25.875 -3.643 4.59 1 96.25 185 LYS A CA 1
ATOM 1424 C C . LYS A 1 185 ? 26.203 -3.264 3.148 1 96.25 185 LYS A C 1
ATOM 1426 O O . LYS A 1 185 ? 25.609 -2.336 2.596 1 96.25 185 LYS A O 1
ATOM 1431 N N . GLU A 1 186 ? 27.156 -3.941 2.545 1 94.94 186 GLU A N 1
ATOM 1432 C CA . GLU A 1 186 ? 27.562 -3.615 1.179 1 94.94 186 GLU A CA 1
ATOM 1433 C C . GLU A 1 186 ? 26.422 -3.859 0.198 1 94.94 186 GLU A C 1
ATOM 1435 O O . GLU A 1 186 ? 26.172 -3.045 -0.694 1 94.94 186 GLU A O 1
ATOM 1440 N N . GLU A 1 187 ? 25.766 -5.004 0.383 1 95.56 187 GLU A N 1
ATOM 1441 C CA . GLU A 1 187 ? 24.625 -5.301 -0.478 1 95.56 187 GLU A CA 1
ATOM 1442 C C . GLU A 1 187 ? 23.531 -4.25 -0.323 1 95.56 187 GLU A C 1
ATOM 1444 O O . GLU A 1 187 ? 22.984 -3.76 -1.315 1 95.56 187 GLU A O 1
ATOM 1449 N N . PHE A 1 188 ? 23.281 -3.859 0.908 1 98.12 188 PHE A N 1
ATOM 1450 C CA . PHE A 1 188 ? 22.25 -2.859 1.167 1 98.12 188 PHE A CA 1
ATOM 1451 C C . PHE A 1 188 ? 22.609 -1.527 0.523 1 98.12 188 PHE A C 1
ATOM 1453 O O . PHE A 1 188 ? 21.781 -0.905 -0.142 1 98.12 188 PHE A O 1
ATOM 1460 N N . GLU A 1 189 ? 23.75 -1.093 0.695 1 97.75 189 GLU A N 1
ATOM 1461 C CA . GLU A 1 189 ? 24.188 0.212 0.21 1 97.75 189 GLU A CA 1
ATOM 1462 C C . GLU A 1 189 ? 24.1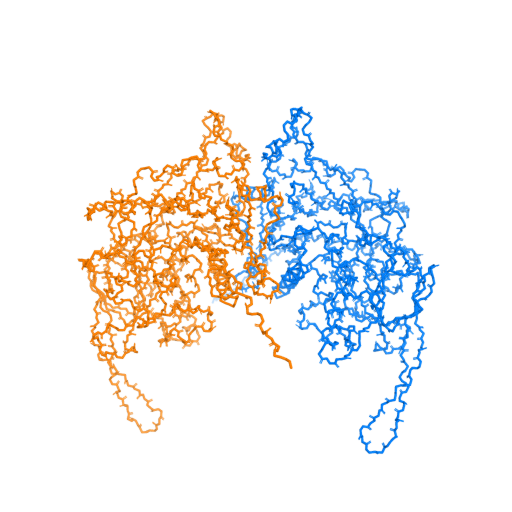56 0.275 -1.313 1 97.75 189 GLU A C 1
ATOM 1464 O O . GLU A 1 189 ? 23.875 1.327 -1.891 1 97.75 189 GLU A O 1
ATOM 1469 N N . GLY A 1 190 ? 24.531 -0.887 -1.95 1 97.44 190 GLY A N 1
ATOM 1470 C CA . GLY A 1 190 ? 24.406 -0.938 -3.398 1 97.44 190 GLY A CA 1
ATOM 1471 C C . GLY A 1 190 ? 23 -0.689 -3.896 1 97.44 190 GLY A C 1
ATOM 1472 O O . GLY A 1 190 ? 22.781 0.123 -4.801 1 97.44 190 GLY A O 1
ATOM 1473 N N . VAL A 1 191 ? 22.031 -1.287 -3.275 1 98.19 191 VAL A N 1
ATOM 1474 C CA . VAL A 1 191 ? 20.641 -1.105 -3.645 1 98.19 191 VAL A CA 1
ATOM 1475 C C . VAL A 1 191 ? 20.172 0.299 -3.26 1 98.19 191 VAL A C 1
ATOM 1477 O O . VAL A 1 191 ? 19.5 0.971 -4.039 1 98.19 191 VAL A O 1
ATOM 1480 N N . LYS A 1 192 ? 20.547 0.771 -2.111 1 98.12 192 LYS A N 1
ATOM 1481 C CA . LYS A 1 192 ? 20.156 2.076 -1.59 1 98.12 192 LYS A CA 1
ATOM 1482 C C . LYS A 1 192 ? 20.672 3.203 -2.477 1 98.12 192 LYS A C 1
ATOM 1484 O O . LYS A 1 192 ? 19.984 4.211 -2.674 1 98.12 192 LYS A O 1
ATOM 1489 N N . MET A 1 193 ? 21.875 3.076 -2.957 1 97.44 193 MET A N 1
ATOM 1490 C CA . MET A 1 193 ? 22.438 4.094 -3.834 1 97.44 193 MET A CA 1
ATOM 1491 C C . MET A 1 193 ? 21.594 4.262 -5.098 1 97.44 193 MET A C 1
ATOM 1493 O O . MET A 1 193 ? 21.297 5.383 -5.496 1 97.44 193 MET A O 1
ATOM 1497 N N . ALA A 1 194 ? 21.266 3.09 -5.68 1 97.75 194 ALA A N 1
ATOM 1498 C CA . ALA A 1 194 ? 20.406 3.145 -6.863 1 97.75 194 ALA A CA 1
ATOM 1499 C C . ALA A 1 194 ? 19.047 3.756 -6.531 1 97.75 194 ALA A C 1
ATOM 1501 O O . ALA A 1 194 ? 18.516 4.555 -7.305 1 97.75 194 ALA A O 1
ATOM 1502 N N . TYR A 1 195 ? 18.5 3.42 -5.418 1 97.88 195 TYR A N 1
ATOM 1503 C CA . TYR A 1 195 ? 17.219 3.957 -4.957 1 97.88 195 TYR A CA 1
ATOM 1504 C C . TYR A 1 195 ? 17.297 5.469 -4.762 1 97.88 195 TYR A C 1
ATOM 1506 O O . TYR A 1 195 ? 16.422 6.207 -5.223 1 97.88 195 TYR A O 1
ATOM 1514 N N . ASP A 1 196 ? 18.312 5.895 -4.043 1 97.12 196 ASP A N 1
ATOM 1515 C CA . ASP A 1 196 ? 18.469 7.312 -3.738 1 97.12 196 ASP A CA 1
ATOM 1516 C C . ASP A 1 196 ? 18.578 8.141 -5.016 1 97.12 196 ASP A C 1
ATOM 1518 O O . ASP A 1 196 ? 18 9.219 -5.117 1 97.12 196 ASP A O 1
ATOM 1522 N N . GLU A 1 197 ? 19.359 7.633 -5.953 1 96.75 197 GLU A N 1
ATOM 1523 C CA . GLU A 1 197 ? 19.5 8.328 -7.227 1 96.75 197 GLU A CA 1
ATOM 1524 C C . GLU A 1 197 ? 18.172 8.438 -7.957 1 96.75 197 GLU A C 1
ATOM 1526 O O . GLU A 1 197 ? 17.797 9.516 -8.43 1 96.75 197 GLU A O 1
ATOM 1531 N N . ASP A 1 198 ? 17.484 7.371 -8.016 1 97.69 198 ASP A N 1
ATOM 1532 C CA . ASP A 1 198 ? 16.203 7.352 -8.719 1 97.69 198 ASP A CA 1
ATOM 1533 C C . ASP A 1 198 ? 15.164 8.195 -7.996 1 97.69 198 ASP A C 1
ATOM 1535 O O . ASP A 1 198 ? 14.297 8.805 -8.633 1 97.69 198 ASP A O 1
ATOM 1539 N N . ALA A 1 199 ? 15.211 8.195 -6.688 1 96.56 199 ALA A N 1
ATOM 1540 C CA . ALA A 1 199 ? 14.305 9.031 -5.902 1 96.56 199 ALA A CA 1
ATOM 1541 C C . ALA A 1 199 ? 14.531 10.508 -6.191 1 96.56 199 ALA A C 1
ATOM 1543 O O . ALA A 1 199 ? 13.57 11.273 -6.355 1 96.56 199 ALA A O 1
ATOM 1544 N N . ARG A 1 200 ? 15.688 10.836 -6.23 1 93.56 200 ARG A N 1
ATOM 1545 C CA . ARG A 1 200 ? 16.047 12.219 -6.539 1 93.56 200 ARG A CA 1
ATOM 1546 C C . ARG A 1 200 ? 15.539 12.617 -7.922 1 93.56 200 ARG A C 1
ATOM 1548 O O . ARG A 1 200 ? 15.102 13.75 -8.125 1 93.56 200 ARG A O 1
ATOM 1555 N N . LEU A 1 201 ? 15.586 11.641 -8.852 1 94.69 201 LEU A N 1
ATOM 1556 C CA . LEU A 1 201 ? 15.18 11.906 -10.227 1 94.69 201 LEU A CA 1
ATOM 1557 C C . LEU A 1 201 ? 13.672 11.758 -10.383 1 94.69 201 LEU A C 1
ATOM 1559 O O . LEU A 1 201 ? 13.125 12 -11.469 1 94.69 201 LEU A O 1
ATOM 1563 N N . GLY A 1 202 ? 13.023 11.344 -9.359 1 94.62 202 GLY A N 1
ATOM 1564 C CA . GLY A 1 202 ? 11.57 11.234 -9.375 1 94.62 202 GLY A CA 1
ATOM 1565 C C . GLY A 1 202 ? 11.07 10.031 -10.148 1 94.62 202 GLY A C 1
ATOM 1566 O O . GLY A 1 202 ? 9.969 10.047 -10.695 1 94.62 202 GLY A O 1
ATOM 1567 N N . GLN A 1 203 ? 11.883 8.961 -10.156 1 96.75 203 GLN A N 1
ATOM 1568 C CA . GLN A 1 203 ? 11.477 7.75 -10.859 1 96.75 203 GLN A CA 1
ATOM 1569 C C . GLN A 1 203 ? 10.281 7.098 -10.172 1 96.75 203 GLN A C 1
ATOM 1571 O O . GLN A 1 203 ? 10.195 7.074 -8.938 1 96.75 203 GLN A O 1
ATOM 1576 N N . GLY A 1 204 ? 9.398 6.492 -10.984 1 96.81 204 GLY A N 1
ATOM 1577 C CA . GLY A 1 204 ? 8.094 6.035 -10.539 1 96.81 204 GLY A CA 1
ATOM 1578 C C . GLY A 1 204 ? 8.164 4.957 -9.477 1 96.81 204 GLY A C 1
ATOM 1579 O O . GLY A 1 204 ? 7.387 4.973 -8.516 1 96.81 204 GLY A O 1
ATOM 1580 N N . TRP A 1 205 ? 9.031 4.062 -9.586 1 97.69 205 TRP A N 1
ATOM 1581 C CA . TRP A 1 205 ? 9.062 2.922 -8.672 1 97.69 205 TRP A CA 1
ATOM 1582 C C . TRP A 1 205 ? 9.383 3.371 -7.254 1 97.69 205 TRP A C 1
ATOM 1584 O O . TRP A 1 205 ? 8.984 2.713 -6.285 1 97.69 205 TRP A O 1
ATOM 1594 N N . THR A 1 206 ? 10.055 4.484 -7.082 1 97.38 206 THR A N 1
ATOM 1595 C CA . THR A 1 206 ? 10.438 4.965 -5.758 1 97.38 206 THR A CA 1
ATOM 1596 C C . THR A 1 206 ? 9.227 5.531 -5.02 1 97.38 206 THR A C 1
ATOM 1598 O O . THR A 1 206 ? 9.258 5.68 -3.795 1 97.38 206 THR A O 1
ATOM 1601 N N . LYS A 1 207 ? 8.117 5.789 -5.711 1 95.75 207 LYS A N 1
ATOM 1602 C CA . LYS A 1 207 ? 6.91 6.348 -5.105 1 95.75 207 LYS A CA 1
ATOM 1603 C C . LYS A 1 207 ? 6.137 5.285 -4.336 1 95.75 207 LYS A C 1
ATOM 1605 O O . LYS A 1 207 ? 5.309 5.605 -3.482 1 95.75 207 LYS A O 1
ATOM 1610 N N . ARG A 1 208 ? 6.395 4.039 -4.578 1 96.06 208 ARG A N 1
ATOM 1611 C CA . ARG A 1 208 ? 5.711 2.936 -3.912 1 96.06 208 ARG A CA 1
ATOM 1612 C C . ARG A 1 208 ? 6.66 2.189 -2.98 1 96.06 208 ARG A C 1
ATOM 1614 O O . ARG A 1 208 ? 6.32 1.126 -2.461 1 96.06 208 ARG A O 1
ATOM 1621 N N . THR A 1 209 ? 7.828 2.76 -2.844 1 98 209 THR A N 1
ATOM 1622 C CA . THR A 1 209 ? 8.891 2.141 -2.055 1 98 209 THR A CA 1
ATOM 1623 C C . THR A 1 209 ? 9.438 3.121 -1.02 1 98 209 THR A C 1
ATOM 1625 O O . THR A 1 209 ? 9.602 4.309 -1.309 1 98 209 THR A O 1
ATOM 1628 N N . SER A 1 210 ? 9.664 2.664 0.154 1 97.44 210 SER A N 1
ATOM 1629 C CA . SER A 1 210 ? 10.32 3.516 1.146 1 97.44 210 SER A CA 1
ATOM 1630 C C . SER A 1 210 ? 11.445 2.773 1.855 1 97.44 210 SER A C 1
ATOM 1632 O O . SER A 1 210 ? 11.43 1.543 1.935 1 97.44 210 SER A O 1
ATOM 1634 N N . VAL A 1 211 ? 12.414 3.549 2.299 1 97.56 211 VAL A N 1
ATOM 1635 C CA . VAL A 1 211 ? 13.5 3 3.105 1 97.56 211 VAL A CA 1
ATOM 1636 C C . VAL A 1 211 ? 13.07 2.936 4.57 1 97.56 211 VAL A C 1
ATOM 1638 O O . VAL A 1 211 ? 12.484 3.885 5.094 1 97.56 211 VAL A O 1
ATOM 1641 N N . VAL A 1 212 ? 13.273 1.785 5.172 1 97.5 212 VAL A N 1
ATOM 1642 C CA . VAL A 1 212 ? 13 1.648 6.598 1 97.5 212 VAL A CA 1
ATOM 1643 C C . VAL A 1 212 ? 13.992 2.49 7.398 1 97.5 212 VAL A C 1
ATOM 1645 O O . VAL A 1 212 ? 15.188 2.51 7.094 1 97.5 212 VAL A O 1
ATOM 1648 N N . PRO A 1 213 ? 13.492 3.266 8.375 1 92.12 213 PRO A N 1
ATOM 1649 C CA . PRO A 1 213 ? 14.414 4.055 9.195 1 92.12 213 PRO A CA 1
ATOM 1650 C C . PRO A 1 213 ? 15.562 3.225 9.758 1 92.12 213 PRO A C 1
ATOM 1652 O O . PRO A 1 213 ? 15.336 2.277 10.516 1 92.12 213 PRO A O 1
ATOM 1655 N N . GLY A 1 214 ? 16.766 3.645 9.477 1 92.94 214 GLY A N 1
ATOM 1656 C CA . GLY A 1 214 ? 17.969 2.84 9.672 1 92.94 214 GLY A CA 1
ATOM 1657 C C . GLY A 1 214 ? 18.281 2.58 11.133 1 92.94 214 GLY A C 1
ATOM 1658 O O . GLY A 1 214 ? 18.703 1.48 11.492 1 92.94 214 GLY A O 1
ATOM 1659 N N . GLU A 1 215 ? 18.016 3.557 11.945 1 93.06 215 GLU A N 1
ATOM 1660 C CA . GLU A 1 215 ? 18.328 3.453 13.367 1 93.06 215 GLU A CA 1
ATOM 1661 C C . GLU A 1 215 ? 17.531 2.338 14.023 1 93.06 215 GLU A C 1
ATOM 1663 O O . GLU A 1 215 ? 17.984 1.732 15 1 93.06 215 GLU A O 1
ATOM 1668 N N . TRP A 1 216 ? 16.438 2.039 13.469 1 95 216 TRP A N 1
ATOM 1669 C CA . TRP A 1 216 ? 15.523 1.115 14.133 1 95 216 TRP A CA 1
ATOM 1670 C C . TRP A 1 216 ? 15.156 -0.041 13.211 1 95 216 TRP A C 1
ATOM 1672 O O . TRP A 1 216 ? 14.109 -0.666 13.375 1 95 216 TRP A O 1
ATOM 1682 N N . VAL A 1 217 ? 16 -0.338 12.266 1 97.12 217 VAL A N 1
ATOM 1683 C CA . VAL A 1 217 ? 15.66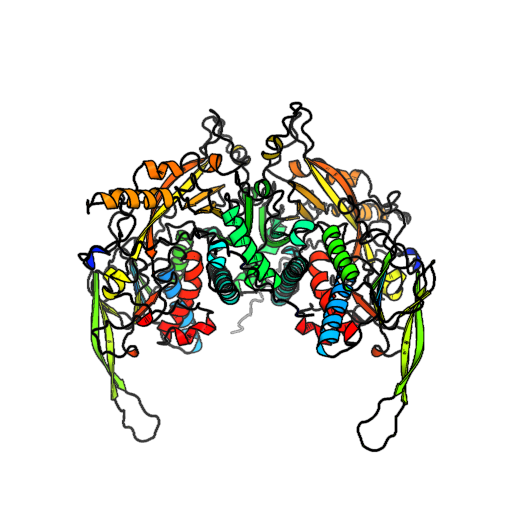4 -1.291 11.211 1 97.12 217 VAL A CA 1
ATOM 1684 C C . VAL A 1 217 ? 15.414 -2.668 11.82 1 97.12 217 VAL A C 1
ATOM 1686 O O . VAL A 1 217 ? 14.484 -3.371 11.422 1 97.12 217 VAL A O 1
ATOM 1689 N N . GLU A 1 218 ? 16.172 -3.113 12.789 1 95.88 218 GLU A N 1
ATOM 1690 C CA . GLU A 1 218 ? 15.984 -4.418 13.414 1 95.88 218 GLU A CA 1
ATOM 1691 C C . GLU A 1 218 ? 14.648 -4.484 14.164 1 95.88 218 GLU A C 1
ATOM 1693 O O . GLU A 1 218 ? 13.938 -5.484 14.07 1 95.88 218 GLU A O 1
ATOM 1698 N N . ARG A 1 219 ? 14.305 -3.457 14.844 1 93.62 219 ARG A N 1
ATOM 1699 C CA . ARG A 1 219 ? 13.039 -3.416 15.57 1 93.62 219 ARG A CA 1
ATOM 1700 C C . ARG A 1 219 ? 11.852 -3.451 14.609 1 93.62 219 ARG A C 1
ATOM 1702 O O . ARG A 1 219 ? 10.906 -4.215 14.812 1 93.62 219 ARG A O 1
ATOM 1709 N N . ILE A 1 220 ? 11.945 -2.652 13.625 1 96.19 220 ILE A N 1
ATOM 1710 C CA . ILE A 1 220 ? 10.828 -2.473 12.703 1 96.19 220 ILE A CA 1
ATOM 1711 C C . ILE A 1 220 ? 10.602 -3.76 11.914 1 96.19 220 ILE A C 1
ATOM 1713 O O . ILE A 1 220 ? 9.461 -4.219 11.781 1 96.19 220 ILE A O 1
ATOM 1717 N N . THR A 1 221 ? 11.68 -4.359 11.438 1 97.12 221 THR A N 1
ATOM 1718 C CA . THR A 1 221 ? 11.531 -5.551 10.609 1 97.12 221 THR A CA 1
ATOM 1719 C C . THR A 1 221 ? 11.367 -6.797 11.484 1 97.12 221 THR A C 1
ATOM 1721 O O . THR A 1 221 ? 10.82 -7.809 11.031 1 97.12 221 THR A O 1
ATOM 1724 N N . GLY A 1 222 ? 11.914 -6.746 12.672 1 94.81 222 GLY A N 1
ATOM 1725 C CA . GLY A 1 222 ? 11.945 -7.902 13.555 1 94.81 222 GLY A CA 1
ATOM 1726 C C . GLY A 1 222 ? 13.023 -8.906 13.188 1 94.81 222 GLY A C 1
ATOM 1727 O O . GLY A 1 222 ? 13.172 -9.93 13.852 1 94.81 222 GLY A O 1
ATOM 1728 N N . VAL A 1 223 ? 13.797 -8.641 12.156 1 96 223 VAL A N 1
ATOM 1729 C CA . VAL A 1 223 ? 14.773 -9.602 11.656 1 96 223 VAL A CA 1
ATOM 1730 C C . VAL A 1 223 ? 16.125 -9.344 12.32 1 96 223 VAL A C 1
ATOM 1732 O O . VAL A 1 223 ? 16.672 -8.242 12.234 1 96 223 VAL A O 1
ATOM 1735 N N . ARG A 1 224 ? 16.703 -10.375 12.914 1 94.06 224 ARG A N 1
ATOM 1736 C CA . ARG A 1 224 ? 18 -10.305 13.578 1 94.06 224 ARG A CA 1
ATOM 1737 C C . ARG A 1 224 ? 19.094 -9.945 12.586 1 94.06 224 ARG A C 1
ATOM 1739 O O . ARG A 1 224 ? 19.188 -10.531 11.5 1 94.06 224 ARG A O 1
ATOM 1746 N N . GLY A 1 225 ? 19.891 -8.992 13 1 95.12 225 GLY A N 1
ATOM 1747 C CA . GLY A 1 225 ? 21.078 -8.695 12.219 1 95.12 225 GLY A CA 1
ATOM 1748 C C . GLY A 1 225 ? 20.797 -7.82 11.008 1 95.12 225 GLY A C 1
ATOM 1749 O O . GLY A 1 225 ? 21.672 -7.582 10.188 1 95.12 225 GLY A O 1
ATOM 1750 N N . SER A 1 226 ? 19.609 -7.297 10.859 1 97.44 226 SER A N 1
ATOM 1751 C CA . SER A 1 226 ? 19.281 -6.434 9.734 1 97.44 226 SER A CA 1
ATOM 1752 C C . SER A 1 226 ? 20.062 -5.125 9.797 1 97.44 226 SER A C 1
ATOM 1754 O O . SER A 1 226 ? 20.156 -4.504 10.852 1 97.44 226 SER A O 1
ATOM 1756 N N . VAL A 1 227 ? 20.625 -4.707 8.664 1 97.94 227 VAL A N 1
ATOM 1757 C CA . VAL A 1 227 ? 21.422 -3.482 8.602 1 97.94 227 VAL A CA 1
ATOM 1758 C C . VAL A 1 227 ? 20.703 -2.443 7.746 1 97.94 227 VAL A C 1
ATOM 1760 O O . VAL A 1 227 ? 21.047 -1.26 7.77 1 97.94 227 VAL A O 1
ATOM 1763 N N . GLY A 1 228 ? 19.766 -2.846 7.004 1 98.31 228 GLY A N 1
ATOM 1764 C CA . GLY A 1 228 ? 18.938 -2.012 6.152 1 98.31 228 GLY A CA 1
ATOM 1765 C C . GLY A 1 228 ? 17.75 -2.75 5.566 1 98.31 228 GLY A C 1
ATOM 1766 O O . GLY A 1 228 ? 17.734 -3.982 5.523 1 98.31 228 GLY A O 1
ATOM 1767 N N . ALA A 1 229 ? 16.719 -2.016 5.184 1 98.75 229 ALA A N 1
ATOM 1768 C CA . ALA A 1 229 ? 15.539 -2.645 4.59 1 98.75 229 ALA A CA 1
ATOM 1769 C C . ALA A 1 229 ? 14.727 -1.637 3.781 1 98.75 229 ALA A C 1
ATOM 1771 O O . ALA A 1 229 ? 14.852 -0.427 3.986 1 98.75 229 ALA A O 1
ATOM 1772 N N . PHE A 1 230 ? 14.008 -2.125 2.854 1 98.75 230 PHE A N 1
ATOM 1773 C CA . PHE A 1 230 ? 12.992 -1.383 2.109 1 98.75 230 PHE A CA 1
ATOM 1774 C C . PHE A 1 230 ? 11.602 -1.93 2.396 1 98.75 230 PHE A C 1
ATOM 1776 O O . PHE A 1 230 ? 11.445 -3.104 2.74 1 98.75 230 PHE A O 1
ATOM 1783 N N . SER A 1 231 ? 10.641 -1.079 2.396 1 98.5 231 SER A N 1
ATOM 1784 C CA . SER A 1 231 ? 9.227 -1.459 2.408 1 98.5 231 SER A CA 1
ATOM 1785 C C . SER A 1 231 ? 8.602 -1.304 1.027 1 98.5 231 SER A C 1
ATOM 1787 O O . SER A 1 231 ? 8.68 -0.233 0.422 1 98.5 231 SER A O 1
ATOM 1789 N N . VAL A 1 232 ? 7.973 -2.416 0.472 1 98.44 232 VAL A N 1
ATOM 1790 C CA . VAL A 1 232 ? 7.375 -2.412 -0.858 1 98.44 232 VAL A CA 1
ATOM 1791 C C . VAL A 1 232 ? 5.969 -3.012 -0.795 1 98.44 232 VAL A C 1
ATOM 1793 O O . VAL A 1 232 ? 5.609 -3.66 0.19 1 98.44 232 VAL A O 1
ATOM 1796 N N . GLU A 1 233 ? 5.133 -2.816 -1.824 1 97.75 233 GLU A N 1
ATOM 1797 C CA . GLU A 1 233 ? 3.787 -3.377 -1.885 1 97.75 233 GLU A CA 1
ATOM 1798 C C . GLU A 1 233 ? 3.828 -4.891 -2.076 1 97.75 233 GLU A C 1
ATOM 1800 O O . GLU A 1 233 ? 4.742 -5.418 -2.713 1 97.75 233 GLU A O 1
ATOM 1805 N N . SER A 1 234 ? 2.824 -5.516 -1.529 1 98.44 234 SER A N 1
ATOM 1806 C CA . SER A 1 234 ? 2.693 -6.957 -1.714 1 98.44 234 SER A CA 1
ATOM 1807 C C . SER A 1 234 ? 1.244 -7.406 -1.556 1 98.44 234 SER A C 1
ATOM 1809 O O . SER A 1 234 ? 0.419 -6.676 -1.004 1 98.44 234 SER A O 1
ATOM 1811 N N . ALA A 1 235 ? 0.912 -8.508 -2.109 1 98.44 235 ALA A N 1
ATOM 1812 C CA . ALA A 1 235 ? -0.312 -9.258 -1.843 1 98.44 235 ALA A CA 1
ATOM 1813 C C . ALA A 1 235 ? 0.004 -10.695 -1.42 1 98.44 235 ALA A C 1
ATOM 1815 O O . ALA A 1 235 ? 0.986 -11.281 -1.879 1 98.44 235 ALA A O 1
ATOM 1816 N N . SER A 1 236 ? -0.77 -11.188 -0.511 1 98.12 236 SER A N 1
ATOM 1817 C CA . SER A 1 236 ? -0.6 -12.57 -0.076 1 98.12 236 SER A CA 1
ATOM 1818 C C . SER A 1 236 ? -1.916 -13.344 -0.151 1 98.12 236 SER A C 1
ATOM 1820 O O . SER A 1 236 ? -2.988 -12.766 0.033 1 98.12 236 SER A O 1
ATOM 1822 N N . PHE A 1 237 ? -1.864 -14.602 -0.455 1 98.12 237 PHE A N 1
ATOM 1823 C CA . PHE A 1 237 ? -3.037 -15.469 -0.522 1 98.12 237 PHE A CA 1
ATOM 1824 C C . PHE A 1 237 ? -2.627 -16.938 -0.589 1 98.12 237 PHE A C 1
ATOM 1826 O O . PHE A 1 237 ? -1.443 -17.25 -0.731 1 98.12 237 PHE A O 1
ATOM 1833 N N . TRP A 1 238 ? -3.6 -17.812 -0.373 1 98.38 238 TRP A N 1
ATOM 1834 C CA . TRP A 1 238 ? -3.457 -19.25 -0.601 1 98.38 238 TRP A CA 1
ATOM 1835 C C . TRP A 1 238 ? -3.645 -19.594 -2.076 1 98.38 238 TRP A C 1
ATOM 1837 O O . TRP A 1 238 ? -4.777 -19.688 -2.559 1 98.38 238 TRP A O 1
ATOM 1847 N N . PRO A 1 239 ? -2.502 -19.844 -2.801 1 98.5 239 PRO A N 1
ATOM 1848 C CA . PRO A 1 239 ? -2.592 -19.953 -4.258 1 98.5 239 PRO A CA 1
ATOM 1849 C C . PRO A 1 239 ? -3.49 -21.094 -4.719 1 98.5 239 PRO A C 1
ATOM 1851 O O . PRO A 1 239 ? -4.273 -20.922 -5.656 1 98.5 239 PRO A O 1
ATOM 1854 N N . TYR A 1 240 ? -3.406 -22.266 -4.094 1 98.69 240 TYR A N 1
ATOM 1855 C CA . TYR A 1 240 ? -4.223 -23.406 -4.465 1 98.69 240 TYR A CA 1
ATOM 1856 C C . TYR A 1 240 ? -5.703 -23.109 -4.289 1 98.69 240 TYR A C 1
ATOM 1858 O O . TYR A 1 240 ? -6.516 -23.422 -5.164 1 98.69 240 TYR A O 1
ATOM 1866 N N . LYS A 1 241 ? -6.035 -22.531 -3.215 1 98.62 241 LYS A N 1
ATOM 1867 C CA . LYS A 1 241 ? -7.438 -22.234 -2.947 1 98.62 241 LYS A CA 1
ATOM 1868 C C . LYS A 1 241 ? -7.969 -21.188 -3.924 1 98.62 241 LYS A C 1
ATOM 1870 O O . LYS A 1 241 ? -9.133 -21.219 -4.312 1 98.62 241 LYS A O 1
ATOM 1875 N N . LEU A 1 242 ? -7.148 -20.203 -4.262 1 98.69 242 LEU A N 1
ATOM 1876 C CA . LEU A 1 242 ? -7.562 -19.234 -5.277 1 98.69 242 LEU A CA 1
ATOM 1877 C C . LEU A 1 242 ? -7.895 -19.938 -6.59 1 98.69 242 LEU A C 1
ATOM 1879 O O . LEU A 1 242 ? -8.977 -19.75 -7.152 1 98.69 242 LEU A O 1
ATOM 1883 N N . VAL A 1 243 ? -6.984 -20.766 -7.027 1 98.81 243 VAL A N 1
ATOM 1884 C CA . VAL A 1 243 ? -7.137 -21.469 -8.305 1 98.81 243 VAL A CA 1
ATOM 1885 C C . VAL A 1 243 ? -8.367 -22.359 -8.258 1 98.81 243 VAL A C 1
ATOM 1887 O O . VAL A 1 243 ? -9.164 -22.391 -9.203 1 98.81 243 VAL A O 1
ATOM 1890 N N . CYS A 1 244 ? -8.547 -23.078 -7.176 1 98.75 244 CYS A N 1
ATOM 1891 C CA . CYS A 1 244 ? -9.695 -23.969 -7.02 1 98.75 244 CYS A CA 1
ATOM 1892 C C . CYS A 1 244 ? -11 -23.203 -7.062 1 98.75 244 CYS A C 1
ATOM 1894 O O . CYS A 1 244 ? -11.961 -23.625 -7.715 1 98.75 244 CYS A O 1
ATOM 1896 N N . GLY A 1 245 ? -10.992 -22.078 -6.336 1 98.75 245 GLY A N 1
ATOM 1897 C CA . GLY A 1 245 ? -12.195 -21.266 -6.328 1 98.75 245 GLY A CA 1
ATOM 1898 C C . GLY A 1 245 ? -12.562 -20.734 -7.699 1 98.75 245 GLY A C 1
ATOM 1899 O O . GLY A 1 245 ? -13.734 -20.734 -8.078 1 98.75 245 GLY A O 1
ATOM 1900 N N . VAL A 1 246 ? -11.594 -20.281 -8.438 1 98.81 246 VAL A N 1
ATOM 1901 C CA . VAL A 1 246 ? -11.828 -19.766 -9.781 1 98.81 246 VAL A CA 1
ATOM 1902 C C . VAL A 1 246 ? -12.344 -20.891 -10.688 1 98.81 246 VAL A C 1
ATOM 1904 O O . VAL A 1 246 ? -13.32 -20.703 -11.414 1 98.81 246 VAL A O 1
ATOM 1907 N N . LEU A 1 247 ? -11.703 -22.047 -10.633 1 98.88 247 LEU A N 1
ATOM 1908 C CA . LEU A 1 247 ? -12.133 -23.172 -11.461 1 98.88 247 LEU A CA 1
ATOM 1909 C C . LEU A 1 247 ? -13.562 -23.594 -11.125 1 98.88 247 LEU A C 1
ATOM 1911 O O . LEU A 1 247 ? -14.359 -23.859 -12.023 1 98.88 247 LEU A O 1
ATOM 1915 N N . GLU A 1 248 ? -13.852 -23.703 -9.852 1 98.69 248 GLU A N 1
ATOM 1916 C CA . GLU A 1 248 ? -15.195 -24.078 -9.422 1 98.69 248 GLU A CA 1
ATOM 1917 C C . GLU A 1 248 ? -16.25 -23.141 -10 1 98.69 248 GLU A C 1
ATOM 1919 O O . GLU A 1 248 ? -17.266 -23.594 -10.516 1 98.69 248 GLU A O 1
ATOM 1924 N N . GLY A 1 249 ? -15.961 -21.828 -9.906 1 98.5 249 GLY A N 1
ATOM 1925 C CA . GLY A 1 249 ? -16.859 -20.844 -10.492 1 98.5 249 GLY A CA 1
ATOM 1926 C C . GLY A 1 249 ? -17.031 -21.016 -11.984 1 98.5 249 GLY A C 1
ATOM 1927 O O . GLY A 1 249 ? -18.156 -20.906 -12.5 1 98.5 249 GLY A O 1
ATOM 1928 N N . MET A 1 250 ? -15.961 -21.328 -12.672 1 98.75 250 MET A N 1
ATOM 1929 C CA . MET A 1 250 ? -16.016 -21.516 -14.117 1 98.75 250 MET A CA 1
ATOM 1930 C C . MET A 1 250 ? -16.844 -22.734 -14.484 1 98.75 250 MET A C 1
ATOM 1932 O O . MET A 1 250 ? -17.641 -22.703 -15.414 1 98.75 250 MET A O 1
ATOM 1936 N N . VAL A 1 251 ? -16.609 -23.812 -13.781 1 98.62 251 VAL A N 1
ATOM 1937 C CA . VAL A 1 251 ? -17.328 -25.062 -14.055 1 98.62 251 VAL A CA 1
ATOM 1938 C C . VAL A 1 251 ? -18.812 -24.859 -13.812 1 98.62 251 VAL A C 1
ATOM 1940 O O . VAL A 1 251 ? -19.656 -25.328 -14.586 1 98.62 251 VAL A O 1
ATOM 1943 N N . GLU A 1 252 ? -19.188 -24.188 -12.773 1 98.06 252 GLU A N 1
ATOM 1944 C CA . GLU A 1 252 ? -20.578 -23.938 -12.43 1 98.06 252 GLU A CA 1
ATOM 1945 C C . GLU A 1 252 ? -21.266 -23.078 -13.492 1 98.06 252 GLU A C 1
ATOM 1947 O O . GLU A 1 252 ? -22.406 -23.359 -13.883 1 98.06 252 GLU A O 1
ATOM 1952 N N . LYS A 1 253 ? -20.578 -22.109 -13.953 1 97.88 253 LYS A N 1
ATOM 1953 C CA . LYS A 1 253 ? -21.188 -21.109 -14.844 1 97.88 253 LYS A CA 1
ATOM 1954 C C . LYS A 1 253 ? -21.109 -21.562 -16.297 1 97.88 253 LYS A C 1
ATOM 1956 O O . LYS A 1 253 ? -21.984 -21.234 -17.094 1 97.88 253 LYS A O 1
ATOM 1961 N N . PHE A 1 254 ? -19.984 -22.297 -16.594 1 98.38 254 PHE A N 1
ATOM 1962 C CA . PHE A 1 254 ? -19.703 -22.531 -18 1 98.38 254 PHE A CA 1
ATOM 1963 C C . PHE A 1 254 ? -19.469 -24.016 -18.25 1 98.38 254 PHE A C 1
ATOM 1965 O O . PHE A 1 254 ? -18.734 -24.391 -19.188 1 98.38 254 PHE A O 1
ATOM 1972 N N . GLY A 1 255 ? -20.031 -24.875 -17.562 1 97.56 255 GLY A N 1
ATOM 1973 C CA . GLY A 1 255 ? -19.812 -26.312 -17.656 1 97.56 255 GLY A CA 1
ATOM 1974 C C . GLY A 1 255 ? -20.188 -26.875 -19.016 1 97.56 255 GLY A C 1
ATOM 1975 O O . GLY A 1 255 ? -19.688 -27.938 -19.406 1 97.56 255 GLY A O 1
ATOM 1976 N N . GLU A 1 256 ? -21.016 -26.156 -19.781 1 97.06 256 GLU A N 1
ATOM 1977 C CA . GLU A 1 256 ? -21.469 -26.625 -21.094 1 97.06 256 GLU A CA 1
ATOM 1978 C C . GLU A 1 256 ? -20.359 -26.484 -22.125 1 97.06 256 GLU A C 1
ATOM 1980 O O . GLU A 1 256 ? -20.328 -27.234 -23.125 1 97.06 256 GLU A O 1
ATOM 1985 N N . VAL A 1 257 ? -19.469 -25.547 -21.844 1 98.5 257 VAL A N 1
ATOM 1986 C CA . VAL A 1 257 ? -18.469 -25.297 -22.875 1 98.5 257 VAL A CA 1
ATOM 1987 C C . VAL A 1 257 ? -17.062 -25.547 -22.297 1 98.5 257 VAL A C 1
ATOM 1989 O O . VAL A 1 257 ? -16.094 -25.562 -23.047 1 98.5 257 VAL A O 1
ATOM 1992 N N . LEU A 1 258 ? -16.969 -25.75 -21.031 1 98.88 258 LEU A N 1
ATOM 1993 C CA . LEU A 1 258 ? -15.68 -26.016 -20.391 1 98.88 258 LEU A CA 1
ATOM 1994 C C . LEU A 1 258 ? -15.562 -27.469 -19.984 1 98.88 258 LEU A C 1
ATOM 1996 O O . LEU A 1 258 ? -16.359 -27.969 -19.188 1 98.88 258 LEU A O 1
ATOM 2000 N N . ASN A 1 259 ? -14.602 -28.156 -20.562 1 98.88 259 ASN A N 1
ATOM 2001 C CA . ASN A 1 259 ? -14.266 -29.516 -20.188 1 98.88 259 ASN A CA 1
ATOM 2002 C C . ASN A 1 259 ? -12.906 -29.594 -19.5 1 98.88 259 ASN A C 1
ATOM 2004 O O . ASN A 1 259 ? -11.898 -29.125 -2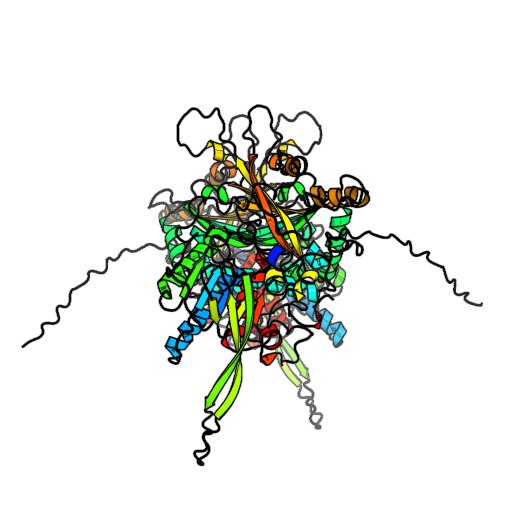0.031 1 98.88 259 ASN A O 1
ATOM 2008 N N . VAL A 1 260 ? -12.938 -30.125 -18.281 1 98.94 260 VAL A N 1
ATOM 2009 C CA . VAL A 1 260 ? -11.727 -30.219 -17.484 1 98.94 260 VAL A CA 1
ATOM 2010 C C . VAL A 1 260 ? -11.273 -31.672 -17.375 1 98.94 260 VAL A C 1
ATOM 2012 O O . VAL A 1 260 ? -12.078 -32.562 -17.094 1 98.94 260 VAL A O 1
ATOM 2015 N N . GLN A 1 261 ? -9.953 -31.875 -17.641 1 98.81 261 GLN A N 1
ATOM 2016 C CA . GLN A 1 261 ? -9.391 -33.219 -17.625 1 98.81 261 GLN A CA 1
ATOM 2017 C C . GLN A 1 261 ? -8.094 -33.281 -16.828 1 98.81 261 GLN A C 1
ATOM 2019 O O . GLN A 1 261 ? -7.004 -33.125 -17.391 1 98.81 261 GLN A O 1
ATOM 2024 N N . MET A 1 262 ? -8.18 -33.531 -15.516 1 98.62 262 MET A N 1
ATOM 2025 C CA . MET A 1 262 ? -7.008 -33.75 -14.688 1 98.62 262 MET A CA 1
ATOM 2026 C C . MET A 1 262 ? -6.43 -35.156 -14.93 1 98.62 262 MET A C 1
ATOM 2028 O O . MET A 1 262 ? -7.094 -36 -15.516 1 98.62 262 MET A O 1
ATOM 2032 N N . ASN A 1 263 ? -5.113 -35.312 -14.586 1 97.94 263 ASN A N 1
ATOM 2033 C CA . ASN A 1 263 ? -4.414 -36.562 -14.75 1 97.94 263 ASN A CA 1
ATOM 2034 C C . ASN A 1 263 ? -4.492 -37.062 -16.203 1 97.94 263 ASN A C 1
ATOM 2036 O O . ASN A 1 263 ? -4.766 -38.25 -16.438 1 97.94 263 ASN A O 1
ATOM 2040 N N . THR A 1 264 ? -4.395 -36.156 -17.078 1 98.5 264 THR A N 1
ATOM 2041 C CA . THR A 1 264 ? -4.387 -36.406 -18.516 1 98.5 264 THR A CA 1
ATOM 2042 C C . THR A 1 264 ? -3.172 -35.75 -19.172 1 98.5 264 THR A C 1
ATOM 2044 O O . THR A 1 264 ? -3.273 -34.656 -19.734 1 98.5 264 THR A O 1
ATOM 2047 N N . VAL A 1 265 ? -2.1 -36.438 -19.109 1 98.25 265 VAL A N 1
ATOM 2048 C CA . VAL A 1 265 ? -0.826 -35.906 -19.578 1 98.25 265 VAL A CA 1
ATOM 2049 C C . VAL A 1 265 ? -0.819 -35.844 -21.109 1 98.25 265 VAL A C 1
ATOM 2051 O O . VAL A 1 265 ? -1.186 -36.844 -21.766 1 98.25 265 VAL A O 1
ATOM 2054 N N . VAL A 1 266 ? -0.547 -34.719 -21.688 1 98.75 266 VAL A N 1
ATOM 2055 C CA . VAL A 1 266 ? -0.255 -34.625 -23.109 1 98.75 266 VAL A CA 1
ATOM 2056 C C . VAL A 1 266 ? 1.196 -35.031 -23.375 1 98.75 266 VAL A C 1
ATOM 2058 O O . VAL A 1 266 ? 2.123 -34.375 -22.875 1 98.75 266 VAL A O 1
ATOM 2061 N N . THR A 1 267 ? 1.416 -36 -24.172 1 97.81 267 THR A N 1
ATOM 2062 C CA . THR A 1 267 ? 2.752 -36.562 -24.328 1 97.81 267 THR A CA 1
ATOM 2063 C C . THR A 1 267 ? 3.393 -36.094 -25.625 1 97.81 267 THR A C 1
ATOM 2065 O O . THR A 1 267 ? 4.613 -36.156 -25.781 1 97.81 267 THR A O 1
ATOM 2068 N N . ARG A 1 268 ? 2.521 -35.688 -26.531 1 96.62 268 ARG A N 1
ATOM 2069 C CA . ARG A 1 268 ? 3.029 -35.25 -27.828 1 96.62 268 ARG A CA 1
ATOM 2070 C C . ARG A 1 268 ? 2.09 -34.219 -28.469 1 96.62 268 ARG A C 1
ATOM 2072 O O . ARG A 1 268 ? 0.867 -34.344 -28.375 1 96.62 268 ARG A O 1
ATOM 2079 N N . LEU A 1 269 ? 2.732 -33.219 -29.078 1 95 269 LEU A N 1
ATOM 2080 C CA . LEU A 1 269 ? 2.01 -32.219 -29.859 1 95 269 LEU A CA 1
ATOM 2081 C C . LEU A 1 269 ? 2.363 -32.344 -31.328 1 95 269 LEU A C 1
ATOM 2083 O O . LEU A 1 269 ? 3.539 -32.406 -31.688 1 95 269 LEU A O 1
ATOM 2087 N N . ALA A 1 270 ? 1.324 -32.469 -32.125 1 90.12 270 ALA A N 1
ATOM 2088 C CA . ALA A 1 270 ? 1.521 -32.469 -33.594 1 90.12 270 ALA A CA 1
ATOM 2089 C C . ALA A 1 270 ? 0.612 -31.438 -34.25 1 90.12 270 ALA A C 1
ATOM 2091 O O . ALA A 1 270 ? -0.346 -30.953 -33.656 1 90.12 270 ALA A O 1
ATOM 2092 N N . SER A 1 271 ? 1.142 -30.953 -35.375 1 82.25 271 SER A N 1
ATOM 2093 C CA . SER A 1 271 ? 0.33 -30.062 -36.188 1 82.25 271 SER A CA 1
ATOM 2094 C C . SER A 1 271 ? -0.058 -30.734 -37.5 1 82.25 271 SER A C 1
ATOM 2096 O O . SER A 1 271 ? 0.752 -31.422 -38.125 1 82.25 271 SER A O 1
ATOM 2098 N N . SER A 1 272 ? -1.324 -30.719 -37.781 1 73.81 272 SER A N 1
ATOM 2099 C CA . SER A 1 272 ? -1.795 -31.25 -39.062 1 73.81 272 SER A CA 1
ATOM 2100 C C . SER A 1 272 ? -2.516 -30.172 -39.875 1 73.81 272 SER A C 1
ATOM 2102 O O . SER A 1 272 ? -3.24 -29.344 -39.312 1 73.81 272 SER A O 1
ATOM 2104 N N . PRO A 1 273 ? -2.148 -30.094 -41.156 1 67.44 273 PRO A N 1
ATOM 2105 C CA . PRO A 1 273 ? -2.873 -29.141 -42 1 67.44 273 PRO A CA 1
ATOM 2106 C C . PRO A 1 273 ? -4.359 -29.469 -42.125 1 67.44 273 PRO A C 1
ATOM 2108 O O . PRO A 1 273 ? -4.727 -30.656 -42.188 1 67.44 273 PRO A O 1
ATOM 2111 N N . SER A 1 274 ? -5.141 -28.641 -41.719 1 62.78 274 SER A N 1
ATOM 2112 C CA . SER A 1 274 ? -6.566 -28.812 -42 1 62.78 274 SER A CA 1
ATOM 2113 C C . SER A 1 274 ? -7.066 -27.781 -43 1 62.78 274 SER A C 1
ATOM 2115 O O . SER A 1 274 ? -6.738 -26.594 -42.875 1 62.78 274 SER A O 1
ATOM 2117 N N . THR A 1 275 ? -7.555 -28.156 -44.125 1 55.69 275 THR A N 1
ATOM 2118 C CA . THR A 1 275 ? -8.078 -27.281 -45.156 1 55.69 275 THR A CA 1
ATOM 2119 C C . THR A 1 275 ? -9.508 -26.859 -44.844 1 55.69 275 THR A C 1
ATOM 2121 O O . THR A 1 275 ? -10.367 -27.703 -44.594 1 55.69 275 THR A O 1
ATOM 2124 N N . ALA A 1 276 ? -9.602 -25.781 -44.188 1 53.12 276 ALA A N 1
ATOM 2125 C CA . ALA A 1 276 ? -10.977 -25.281 -44.094 1 53.12 276 ALA A CA 1
ATOM 2126 C C . ALA A 1 276 ? -11.289 -24.344 -45.25 1 53.12 276 ALA A C 1
ATOM 2128 O O . ALA A 1 276 ? -10.461 -23.516 -45.625 1 53.12 276 ALA A O 1
ATOM 2129 N N . ASN A 1 277 ? -12.352 -24.641 -46.125 1 46.22 277 ASN A N 1
ATOM 2130 C CA . ASN A 1 277 ? -12.883 -23.75 -47.156 1 46.22 277 ASN A CA 1
ATOM 2131 C C . ASN A 1 277 ? -13.656 -22.594 -46.531 1 46.22 277 ASN A C 1
ATOM 2133 O O . ASN A 1 277 ? -14.602 -22.797 -45.781 1 46.22 277 ASN A O 1
ATOM 2137 N N . VAL A 1 278 ? -13.008 -21.547 -46.25 1 49.91 278 VAL A N 1
ATOM 2138 C CA . VAL A 1 278 ? -13.797 -20.406 -45.812 1 49.91 278 VAL A CA 1
ATOM 2139 C C . VAL A 1 278 ? -14.422 -19.719 -47.031 1 49.91 278 VAL A C 1
ATOM 2141 O O . VAL A 1 278 ? -13.719 -19.359 -47.969 1 49.91 278 VAL A O 1
ATOM 2144 N N . GLU A 1 279 ? -15.68 -19.75 -47.125 1 47.19 279 GLU A N 1
ATOM 2145 C CA . GLU A 1 279 ? -16.422 -19.016 -48.125 1 47.19 279 GLU A CA 1
ATOM 2146 C C . GLU A 1 279 ? -16.484 -17.531 -47.781 1 47.19 279 GLU A C 1
ATOM 2148 O O . GLU A 1 279 ? -16.891 -17.172 -46.688 1 47.19 279 GLU A O 1
ATOM 2153 N N . ARG A 1 280 ? -15.641 -16.703 -48.219 1 46.5 280 ARG A N 1
ATOM 2154 C CA . ARG A 1 280 ? -15.844 -15.266 -48.125 1 46.5 280 ARG A CA 1
ATOM 2155 C C . ARG A 1 280 ? -16.844 -14.781 -49.156 1 46.5 280 ARG A C 1
ATOM 2157 O O . ARG A 1 280 ? -16.672 -15.023 -50.344 1 46.5 280 ARG A O 1
ATOM 2164 N N . THR A 1 281 ? -17.984 -14.438 -48.625 1 46.28 281 THR A N 1
ATOM 2165 C CA . THR A 1 281 ? -18.938 -13.781 -49.531 1 46.28 281 THR A CA 1
ATOM 2166 C C . THR A 1 281 ? -18.594 -12.312 -49.719 1 46.28 281 THR A C 1
ATOM 2168 O O . THR A 1 281 ? -18.484 -11.562 -48.75 1 46.28 281 THR A O 1
ATOM 2171 N N . SER A 1 282 ? -17.844 -11.992 -50.656 1 42.88 282 SER A N 1
ATOM 2172 C CA . SER A 1 282 ? -17.688 -10.578 -50.969 1 42.88 282 SER A CA 1
ATOM 2173 C C . SER A 1 282 ? -19.047 -9.898 -51.188 1 42.88 282 SER A C 1
ATOM 2175 O O . SER A 1 282 ? -19.953 -10.484 -51.781 1 42.88 282 SER A O 1
ATOM 2177 N N . ARG A 1 283 ? -19.359 -8.898 -50.375 1 44 283 ARG A N 1
ATOM 2178 C CA . ARG A 1 283 ? -20.594 -8.148 -50.594 1 44 283 ARG A CA 1
ATOM 2179 C C . ARG A 1 283 ? -20.672 -7.605 -52 1 44 283 ARG A C 1
ATOM 2181 O O . ARG A 1 283 ? -21.594 -6.859 -52.344 1 44 283 ARG A O 1
ATOM 2188 N N . ASP A 1 284 ? -19.562 -7.484 -52.688 1 36.75 284 ASP A N 1
ATOM 2189 C CA . ASP A 1 284 ? -19.953 -6.941 -54 1 36.75 284 ASP A CA 1
ATOM 2190 C C . ASP A 1 284 ? -20.891 -7.891 -54.719 1 36.75 284 ASP A C 1
ATOM 2192 O O . ASP A 1 284 ? -20.844 -9.102 -54.5 1 36.75 284 ASP A O 1
ATOM 2196 N N . ALA A 1 285 ? -21.828 -7.398 -55.625 1 41.19 285 ALA A N 1
ATOM 2197 C CA . ALA A 1 285 ? -22.938 -7.98 -56.375 1 41.19 285 ALA A CA 1
ATOM 2198 C C . ALA A 1 285 ? -22.578 -9.352 -56.938 1 41.19 285 ALA A C 1
ATOM 2200 O O . ALA A 1 285 ? -23.438 -10.102 -57.375 1 41.19 285 ALA A O 1
ATOM 2201 N N . SER A 1 286 ? -21.422 -9.406 -57.594 1 37.69 286 SER A N 1
ATOM 2202 C CA . SER A 1 286 ? -21.234 -10.656 -58.344 1 37.69 286 SER A CA 1
ATOM 2203 C C . SER A 1 286 ? -20.953 -11.82 -57.375 1 37.69 286 SER A C 1
ATOM 2205 O O . SER A 1 286 ? -20.156 -11.688 -56.438 1 37.69 286 SER A O 1
ATOM 2207 N N . THR A 1 287 ? -21.812 -12.82 -57.062 1 42.22 287 THR A N 1
ATOM 2208 C CA . THR A 1 287 ? -22.047 -14.008 -56.281 1 42.22 287 THR A CA 1
ATOM 2209 C C . THR A 1 287 ? -20.797 -14.875 -56.188 1 42.22 287 THR A C 1
ATOM 2211 O O . THR A 1 287 ? -20.875 -16.094 -56.125 1 42.22 287 THR A O 1
ATOM 2214 N N . THR A 1 288 ? -19.703 -14.336 -56.688 1 43.47 288 THR A N 1
ATOM 2215 C CA . THR A 1 288 ? -18.672 -15.367 -56.656 1 43.47 288 THR A CA 1
ATOM 2216 C C . THR A 1 288 ? -18.188 -15.609 -55.219 1 43.47 288 THR A C 1
ATOM 2218 O O . THR A 1 288 ? -17.719 -14.68 -54.562 1 43.47 288 THR A O 1
ATOM 2221 N N . THR A 1 289 ? -18.781 -16.531 -54.562 1 46.03 289 THR A N 1
ATOM 2222 C CA . THR A 1 289 ? -18.266 -17.078 -53.312 1 46.03 289 THR A CA 1
ATOM 2223 C C . THR A 1 289 ? -16.828 -17.578 -53.5 1 46.03 289 THR A C 1
ATOM 2225 O O . THR A 1 289 ? -16.578 -18.453 -54.344 1 46.03 289 THR A O 1
ATOM 2228 N N . THR A 1 290 ? -15.906 -16.719 -53.469 1 49.56 290 THR A N 1
ATOM 2229 C CA . THR A 1 290 ? -14.539 -17.219 -53.469 1 49.56 290 THR A CA 1
ATOM 2230 C C . THR A 1 290 ? -14.266 -18.016 -52.188 1 49.56 290 THR A C 1
ATOM 2232 O O . THR A 1 290 ? -14.516 -17.531 -51.094 1 49.56 290 THR A O 1
ATOM 2235 N N . THR A 1 291 ? -14.266 -19.234 -52.312 1 46.72 291 THR A N 1
ATOM 2236 C CA . THR A 1 291 ? -13.82 -20.125 -51.25 1 46.72 291 THR A CA 1
ATOM 2237 C C . THR A 1 291 ? -12.312 -20.047 -51.062 1 46.72 291 THR A C 1
ATOM 2239 O O . THR A 1 291 ? -11.547 -20.328 -52 1 46.72 291 THR A O 1
ATOM 2242 N N . THR A 1 292 ? -11.828 -19.125 -50.406 1 50.03 292 THR A N 1
ATOM 2243 C CA . THR A 1 292 ? -10.414 -19.172 -50.094 1 50.03 292 THR A CA 1
ATOM 2244 C C . THR A 1 292 ? -10.133 -20.297 -49.094 1 50.03 292 THR A C 1
ATOM 2246 O O . THR A 1 292 ? -10.797 -20.391 -48.062 1 50.03 292 THR A O 1
ATOM 2249 N N . THR A 1 293 ? -9.57 -21.312 -49.531 1 49.53 293 THR A N 1
ATOM 2250 C CA . THR A 1 293 ? -9.078 -22.406 -48.688 1 49.53 293 THR A CA 1
ATOM 2251 C C . THR A 1 293 ? -7.953 -21.938 -47.781 1 49.53 293 THR A C 1
ATOM 2253 O O . THR A 1 293 ? -6.887 -21.531 -48.281 1 49.53 293 THR A O 1
ATOM 2256 N N . THR A 1 294 ? -8.344 -21.406 -46.75 1 55.28 294 THR A N 1
ATOM 2257 C CA . THR A 1 294 ? -7.258 -21.094 -45.812 1 55.28 294 THR A CA 1
ATOM 2258 C C . THR A 1 294 ? -6.848 -22.328 -45.031 1 55.28 294 THR A C 1
ATOM 2260 O O . THR A 1 294 ? -7.703 -23.031 -44.469 1 55.28 294 THR A O 1
ATOM 2263 N N . THR A 1 295 ? -5.758 -22.891 -45.344 1 56.31 295 THR A N 1
ATOM 2264 C CA . THR A 1 295 ? -5.18 -24.031 -44.625 1 56.31 295 THR A CA 1
ATOM 2265 C C . THR A 1 295 ? -4.801 -23.625 -43.219 1 56.31 295 THR A C 1
ATOM 2267 O O . THR A 1 295 ? -4.008 -22.703 -43 1 56.31 295 THR A O 1
ATOM 2270 N N . ARG A 1 296 ? -5.797 -23.969 -42.312 1 64.5 296 ARG A N 1
ATOM 2271 C CA . ARG A 1 296 ? -5.406 -23.703 -40.938 1 64.5 296 ARG A CA 1
ATOM 2272 C C . ARG A 1 296 ? -4.812 -24.953 -40.281 1 64.5 296 ARG A C 1
ATOM 2274 O O . ARG A 1 296 ? -5.156 -26.078 -40.656 1 64.5 296 ARG A O 1
ATOM 2281 N N . VAL A 1 297 ? -3.787 -24.719 -39.531 1 74.44 297 VAL A N 1
ATOM 2282 C CA . VAL A 1 297 ? -3.102 -25.766 -38.781 1 74.44 297 VAL A CA 1
ATOM 2283 C C . VAL A 1 297 ? -3.895 -26.125 -37.531 1 74.44 297 VAL A C 1
ATOM 2285 O O . VAL A 1 297 ? -4.379 -25.25 -36.812 1 74.44 297 VAL A O 1
ATOM 2288 N N . VAL A 1 298 ? -4.305 -27.406 -37.469 1 86.94 298 VAL A N 1
ATOM 2289 C CA . VAL A 1 298 ? -4.949 -27.906 -36.281 1 86.94 298 VAL A CA 1
ATOM 2290 C C . VAL A 1 298 ? -3.902 -28.516 -35.344 1 86.94 298 VAL A C 1
ATOM 2292 O O . VAL A 1 298 ? -2.883 -29.031 -35.812 1 86.94 298 VAL A O 1
ATOM 2295 N N . ASN A 1 299 ? -4.141 -28.359 -34.031 1 94.88 299 ASN A N 1
ATOM 2296 C CA . ASN A 1 299 ? -3.271 -28.922 -33.031 1 94.88 299 ASN A CA 1
ATOM 2297 C C . ASN A 1 299 ? -3.756 -30.297 -32.562 1 94.88 299 ASN A C 1
ATOM 2299 O O . ASN A 1 299 ? -4.914 -30.453 -32.188 1 94.88 299 ASN A O 1
ATOM 2303 N N . VAL A 1 300 ? -2.879 -31.25 -32.719 1 96.38 300 VAL A N 1
ATOM 2304 C CA . VAL A 1 300 ? -3.213 -32.594 -32.281 1 96.38 300 VAL A CA 1
ATOM 2305 C C . VAL A 1 300 ? -2.475 -32.938 -30.969 1 96.38 300 VAL A C 1
ATOM 2307 O O . VAL A 1 300 ? -1.242 -32.938 -30.938 1 96.38 300 VAL A O 1
ATOM 2310 N N . LEU A 1 301 ? -3.25 -33.156 -29.953 1 98.25 301 LEU A N 1
ATOM 2311 C CA . LEU A 1 301 ? -2.717 -33.5 -28.641 1 98.25 301 LEU A CA 1
ATOM 2312 C C . LEU A 1 301 ? -2.871 -35 -28.359 1 98.25 301 LEU A C 1
ATOM 2314 O O . LEU A 1 301 ? -3.99 -35.5 -28.266 1 98.25 301 LEU A O 1
ATOM 2318 N N . GLU A 1 302 ? -1.75 -35.656 -28.203 1 97.94 302 GLU A N 1
ATOM 2319 C CA . GLU A 1 302 ? -1.782 -37.062 -27.891 1 97.94 302 GLU A CA 1
ATOM 2320 C C . GLU A 1 302 ? -1.649 -37.312 -26.391 1 97.94 302 GLU A C 1
ATOM 2322 O O . GLU A 1 302 ? -0.797 -36.719 -25.734 1 97.94 302 GLU A O 1
ATOM 2327 N N . THR A 1 303 ? -2.516 -38.094 -25.844 1 97.94 303 THR A N 1
ATOM 2328 C CA . THR A 1 303 ? -2.496 -38.5 -24.438 1 97.94 303 THR A CA 1
ATOM 2329 C C . THR A 1 303 ? -2.689 -40.031 -24.312 1 97.94 303 THR A C 1
ATOM 2331 O O . THR A 1 303 ? -3.168 -40.656 -25.25 1 97.94 303 THR A O 1
ATOM 2334 N N . PRO A 1 304 ? -2.32 -40.594 -23.188 1 96.75 304 PRO A N 1
ATOM 2335 C CA . PRO A 1 304 ? -2.627 -42.031 -22.953 1 96.75 304 PRO A CA 1
ATOM 2336 C C . PRO A 1 304 ? -4.129 -42.312 -22.922 1 96.75 304 PRO A C 1
ATOM 2338 O O . PRO A 1 304 ? -4.543 -43.469 -23.031 1 96.75 304 PRO A O 1
ATOM 2341 N N . ARG A 1 305 ? -4.938 -41.281 -22.875 1 97.31 305 ARG A N 1
ATOM 2342 C CA . ARG A 1 305 ? -6.383 -41.438 -22.781 1 97.31 305 ARG A CA 1
ATOM 2343 C C . ARG A 1 305 ? -7.051 -41.156 -24.125 1 97.31 305 ARG A C 1
ATOM 2345 O O . ARG A 1 305 ? -8.281 -41.125 -24.219 1 97.31 305 ARG A O 1
ATOM 2352 N N . GLY A 1 306 ? -6.211 -40.906 -25.125 1 97.25 306 GLY A N 1
ATOM 2353 C CA . GLY A 1 306 ? -6.734 -40.594 -26.453 1 97.25 306 GLY A CA 1
ATOM 2354 C C . GLY A 1 306 ? -6.164 -39.312 -27.031 1 97.25 306 GLY A C 1
ATOM 2355 O O . GLY A 1 306 ? -5.289 -38.688 -26.438 1 97.25 306 GLY A O 1
ATOM 2356 N N . THR A 1 307 ? -6.703 -39.031 -28.203 1 97.25 307 THR A N 1
ATOM 2357 C CA . THR A 1 307 ? -6.211 -37.844 -28.938 1 97.25 307 THR A CA 1
ATOM 2358 C C . THR A 1 307 ? -7.27 -36.75 -28.984 1 97.25 307 THR A C 1
ATOM 2360 O O . THR A 1 307 ? -8.461 -37.031 -29.156 1 97.25 307 THR A O 1
ATOM 2363 N N . LEU A 1 308 ? -6.812 -35.531 -28.781 1 97.94 308 LEU A N 1
ATOM 2364 C CA . LEU A 1 308 ? -7.652 -34.344 -28.859 1 97.94 308 LEU A CA 1
ATOM 2365 C C . LEU A 1 308 ? -7.176 -33.406 -29.969 1 97.94 308 LEU A C 1
ATOM 2367 O O . LEU A 1 308 ? -5.984 -33.094 -30.062 1 97.94 308 LEU A O 1
ATOM 2371 N N . THR A 1 309 ? -8.086 -33.062 -30.859 1 97.06 309 THR A N 1
ATOM 2372 C CA . THR A 1 309 ? -7.77 -32.062 -31.859 1 97.06 309 THR A CA 1
ATOM 2373 C C . THR A 1 309 ? -8.328 -30.688 -31.453 1 97.06 309 THR A C 1
ATOM 2375 O O . THR A 1 309 ? -9.5 -30.578 -31.109 1 97.06 309 THR A O 1
ATOM 2378 N N . ALA A 1 310 ? -7.484 -29.672 -31.484 1 97.38 310 ALA A N 1
ATOM 2379 C CA . ALA A 1 310 ? -7.895 -28.328 -31.078 1 97.38 310 ALA A CA 1
ATOM 2380 C C . ALA A 1 310 ? -7.562 -27.297 -32.156 1 97.38 310 ALA A C 1
ATOM 2382 O O . ALA A 1 310 ? -6.496 -27.359 -32.781 1 97.38 310 ALA A O 1
ATOM 2383 N N . LYS A 1 311 ? -8.438 -26.359 -32.375 1 95.81 311 LYS A N 1
ATOM 2384 C CA . LYS A 1 311 ? -8.164 -25.281 -33.312 1 95.81 311 LYS A CA 1
ATOM 2385 C C . LYS A 1 311 ? -7.062 -24.359 -32.781 1 95.81 311 LYS A C 1
ATOM 2387 O O . LYS A 1 311 ? -6.18 -23.938 -33.531 1 95.81 311 LYS A O 1
ATOM 2392 N N . LYS A 1 312 ? -7.156 -24.016 -31.547 1 97 312 LYS A N 1
ATOM 2393 C CA . LYS A 1 312 ? -6.176 -23.172 -30.875 1 97 312 LYS A CA 1
ATOM 2394 C C . LYS A 1 312 ? -5.641 -23.844 -29.609 1 97 312 LYS A C 1
ATOM 2396 O O . LYS A 1 312 ? -6.34 -24.656 -28.984 1 97 312 LYS A O 1
ATOM 2401 N N . LEU A 1 313 ? -4.375 -23.484 -29.281 1 98.06 313 LEU A N 1
ATOM 2402 C CA . LEU A 1 313 ? -3.711 -24.141 -28.156 1 98.06 313 LEU A CA 1
ATOM 2403 C C . LEU A 1 313 ? -3 -23.109 -27.281 1 98.06 313 LEU A C 1
ATOM 2405 O O . LEU A 1 313 ? -2.334 -22.203 -27.797 1 98.06 313 LEU A O 1
ATOM 2409 N N . VAL A 1 314 ? -3.197 -23.188 -25.969 1 98.88 314 VAL A N 1
ATOM 2410 C CA . VAL A 1 314 ? -2.432 -22.422 -25 1 98.88 314 VAL A CA 1
ATOM 2411 C C . VAL A 1 314 ? -1.521 -23.344 -24.203 1 98.88 314 VAL A C 1
ATOM 2413 O O . VAL A 1 314 ? -1.992 -24.297 -23.578 1 98.88 314 VAL A O 1
ATOM 2416 N N . LEU A 1 315 ? -0.261 -23.047 -24.25 1 98.75 315 LEU A N 1
ATOM 2417 C CA . LEU A 1 315 ? 0.718 -23.781 -23.469 1 98.75 315 LEU A CA 1
ATOM 2418 C C . LEU A 1 315 ? 1.032 -23.047 -22.172 1 98.75 315 LEU A C 1
ATOM 2420 O O . LEU A 1 315 ? 1.849 -22.125 -22.156 1 98.75 315 LEU A O 1
ATOM 2424 N N . ALA A 1 316 ? 0.453 -23.438 -21.094 1 98.88 316 ALA A N 1
ATOM 2425 C CA . ALA A 1 316 ? 0.737 -22.984 -19.734 1 98.88 316 ALA A CA 1
ATOM 2426 C C . ALA A 1 316 ? 1.537 -24.031 -18.969 1 98.88 316 ALA A C 1
ATOM 2428 O O . ALA A 1 316 ? 1.209 -24.344 -17.812 1 98.88 316 ALA A O 1
ATOM 2429 N N . THR A 1 317 ? 2.648 -24.484 -19.562 1 98.56 317 THR A N 1
ATOM 2430 C CA . THR A 1 317 ? 3.377 -25.672 -19.109 1 98.56 317 THR A CA 1
ATOM 2431 C C . THR A 1 317 ? 4.629 -25.266 -18.328 1 98.56 317 THR A C 1
ATOM 2433 O O . THR A 1 317 ? 5.301 -26.125 -17.75 1 98.56 317 THR A O 1
ATOM 2436 N N . ASN A 1 318 ? 4.914 -24.016 -18.281 1 98.38 318 ASN A N 1
ATOM 2437 C CA . ASN A 1 318 ? 6.039 -23.484 -17.531 1 98.38 318 ASN A CA 1
ATOM 2438 C C . ASN A 1 318 ? 7.309 -24.297 -17.75 1 98.38 318 ASN A C 1
ATOM 2440 O O . ASN A 1 318 ? 7.746 -24.484 -18.875 1 98.38 318 ASN A O 1
ATOM 2444 N N . ALA A 1 319 ? 7.852 -24.891 -16.75 1 98.25 319 ALA A N 1
ATOM 2445 C CA . ALA A 1 319 ? 9.148 -25.578 -16.781 1 98.25 319 ALA A CA 1
ATOM 2446 C C . ALA A 1 319 ? 9.086 -26.828 -17.656 1 98.25 319 ALA A C 1
ATOM 2448 O O . ALA A 1 319 ? 10.125 -27.375 -18.031 1 98.25 319 ALA A O 1
ATOM 2449 N N . TYR A 1 320 ? 7.949 -27.281 -17.984 1 98.44 320 TYR A N 1
ATOM 2450 C CA . TYR A 1 320 ? 7.77 -28.562 -18.672 1 98.44 320 TYR A CA 1
ATOM 2451 C C . TYR A 1 320 ? 7.578 -28.359 -20.172 1 98.44 320 TYR A C 1
ATOM 2453 O O . TYR A 1 320 ? 7.281 -29.297 -20.906 1 98.44 320 TYR A O 1
ATOM 2461 N N . THR A 1 321 ? 7.766 -27.203 -20.609 1 97.81 321 THR A N 1
ATOM 2462 C CA . THR A 1 321 ? 7.469 -26.781 -21.969 1 97.81 321 THR A CA 1
ATOM 2463 C C . THR A 1 321 ? 8.234 -27.625 -22.984 1 97.81 321 THR A C 1
ATOM 2465 O O . THR A 1 321 ? 7.699 -28 -24.016 1 97.81 321 THR A O 1
ATOM 2468 N N . ALA A 1 322 ? 9.453 -28.016 -22.672 1 96.31 322 ALA A N 1
ATOM 2469 C CA . ALA A 1 322 ? 10.328 -28.734 -23.594 1 96.31 322 ALA A CA 1
ATOM 2470 C C . ALA A 1 322 ? 9.781 -30.125 -23.891 1 96.31 322 ALA A C 1
ATOM 2472 O O . ALA A 1 322 ? 10.164 -30.766 -24.875 1 96.31 322 ALA A O 1
ATOM 2473 N N . SER A 1 323 ? 8.938 -30.625 -23.062 1 97.44 323 SER A N 1
ATOM 2474 C CA . SER A 1 323 ? 8.344 -31.938 -23.297 1 97.44 323 SER A CA 1
ATOM 2475 C C . SER A 1 323 ? 7.477 -31.938 -24.547 1 97.44 323 SER A C 1
ATOM 2477 O O . SER A 1 323 ? 7.344 -32.969 -25.219 1 97.44 323 SER A O 1
ATOM 2479 N N . LEU A 1 324 ? 6.914 -30.781 -24.828 1 96.88 324 LEU A N 1
ATOM 2480 C CA . LEU A 1 324 ? 5.98 -30.688 -25.953 1 96.88 324 LEU A CA 1
ATOM 2481 C C . LEU A 1 324 ? 6.57 -29.859 -27.078 1 96.88 324 LEU A C 1
ATOM 2483 O O . LEU A 1 324 ? 6.156 -29.984 -28.234 1 96.88 324 LEU A O 1
ATOM 2487 N N . LEU A 1 325 ? 7.426 -28.969 -26.672 1 94.75 325 LEU A N 1
ATOM 2488 C CA . LEU A 1 325 ? 8.164 -28.141 -27.625 1 94.75 325 LEU A CA 1
ATOM 2489 C C . LEU A 1 325 ? 9.664 -28.297 -27.422 1 94.75 325 LEU A C 1
ATOM 2491 O O . LEU A 1 325 ? 10.305 -27.422 -26.812 1 94.75 325 LEU A O 1
ATOM 2495 N N . PRO A 1 326 ? 10.25 -29.266 -28.062 1 93.12 326 PRO A N 1
ATOM 2496 C CA . PRO A 1 326 ? 11.664 -29.578 -27.828 1 93.12 326 PRO A CA 1
ATOM 2497 C C . PRO A 1 326 ? 12.586 -28.406 -28.156 1 93.12 326 PRO A C 1
ATOM 2499 O O . PRO A 1 326 ? 13.672 -28.281 -27.578 1 93.12 326 PRO A O 1
ATOM 2502 N N . SER A 1 327 ? 12.195 -27.531 -29.031 1 90.69 327 SER A N 1
ATOM 2503 C CA . SER A 1 327 ? 13.023 -26.375 -29.391 1 90.69 327 SER A CA 1
ATOM 2504 C C . SER A 1 327 ? 13.25 -25.469 -28.188 1 90.69 327 SER A C 1
ATOM 2506 O O . SER A 1 327 ? 14.172 -24.656 -28.188 1 90.69 327 SER A O 1
ATOM 2508 N N . PHE A 1 328 ? 12.461 -25.641 -27.109 1 94.94 328 PHE A N 1
ATOM 2509 C CA . PHE A 1 328 ? 12.57 -24.781 -25.938 1 94.94 328 PHE A CA 1
ATOM 2510 C C . PHE A 1 328 ? 13.461 -25.422 -24.875 1 94.94 328 PHE A C 1
ATOM 2512 O O . PHE A 1 328 ? 13.609 -24.891 -23.781 1 94.94 328 PHE A O 1
ATOM 2519 N N . SER A 1 329 ? 14.102 -26.531 -25.141 1 94.12 329 SER A N 1
ATOM 2520 C CA . SER A 1 329 ? 14.836 -27.297 -24.141 1 94.12 329 SER A CA 1
ATOM 2521 C C . SER A 1 329 ? 16 -26.5 -23.562 1 94.12 329 SER A C 1
ATOM 2523 O O . SER A 1 329 ? 16.375 -26.672 -22.406 1 94.12 329 SER A O 1
ATOM 2525 N N . LYS A 1 330 ? 16.547 -25.578 -24.359 1 93.5 330 LYS A N 1
ATOM 2526 C CA . LYS A 1 330 ? 17.641 -24.75 -23.875 1 93.5 330 LYS A CA 1
ATOM 2527 C C . LYS A 1 330 ? 17.141 -23.344 -23.547 1 93.5 330 LYS A C 1
ATOM 2529 O O . LYS A 1 330 ? 17.891 -22.531 -23 1 93.5 330 LYS A O 1
ATOM 2534 N N . THR A 1 331 ? 15.93 -23.125 -23.844 1 95.25 331 THR A N 1
ATOM 2535 C CA . THR A 1 331 ? 15.359 -21.781 -23.703 1 95.25 331 THR A CA 1
ATOM 2536 C C . THR A 1 331 ? 14.609 -21.656 -22.391 1 95.25 331 THR A C 1
ATOM 2538 O O . THR A 1 331 ? 14.664 -20.609 -21.734 1 95.25 331 THR A O 1
ATOM 2541 N N . ILE A 1 332 ? 13.875 -22.641 -22.031 1 97.5 332 ILE A N 1
ATOM 2542 C CA . ILE A 1 332 ? 13.25 -22.766 -20.719 1 97.5 332 ILE A CA 1
ATOM 2543 C C . ILE A 1 332 ? 13.797 -24 -20 1 97.5 332 ILE A C 1
ATOM 2545 O O . ILE A 1 332 ? 13.406 -25.125 -20.297 1 97.5 332 ILE A O 1
ATOM 2549 N N . VAL A 1 333 ? 14.656 -23.734 -19.062 1 96.44 333 VAL A N 1
ATOM 2550 C CA . VAL A 1 333 ? 15.352 -24.812 -18.359 1 96.44 333 VAL A CA 1
ATOM 2551 C C . VAL A 1 333 ? 14.711 -25.031 -16.984 1 96.44 333 VAL A C 1
ATOM 2553 O O . VAL A 1 333 ? 14.641 -24.109 -16.172 1 96.44 333 VAL A O 1
ATOM 2556 N N . PRO A 1 334 ? 14.195 -26.25 -16.781 1 97.25 334 PRO A N 1
ATOM 2557 C CA . PRO A 1 334 ? 13.625 -26.5 -15.461 1 97.25 334 PRO A CA 1
ATOM 2558 C C . PRO A 1 334 ? 14.672 -26.453 -14.352 1 97.25 334 PRO A C 1
ATOM 2560 O O . PRO A 1 334 ? 15.805 -26.875 -14.555 1 97.25 334 PRO A O 1
ATOM 2563 N N . TYR A 1 335 ? 14.305 -25.938 -13.18 1 95.5 335 TYR A N 1
ATOM 2564 C CA . TYR A 1 335 ? 15.156 -25.969 -11.992 1 95.5 335 TYR A CA 1
ATOM 2565 C C . TYR A 1 335 ? 14.32 -26.141 -10.727 1 95.5 335 TYR A C 1
ATOM 2567 O O . TYR A 1 335 ? 13.148 -25.781 -10.703 1 95.5 335 TYR A O 1
ATOM 2575 N N . LYS A 1 336 ? 14.961 -26.75 -9.781 1 95.38 336 LYS A N 1
ATOM 2576 C CA . LYS A 1 336 ? 14.289 -27.156 -8.547 1 95.38 336 LYS A CA 1
ATOM 2577 C C . LYS A 1 336 ? 14.633 -26.219 -7.395 1 95.38 336 LYS A C 1
ATOM 2579 O O . LYS A 1 336 ? 15.789 -25.844 -7.223 1 95.38 336 LYS A O 1
ATOM 2584 N N . GLY A 1 337 ? 13.578 -25.75 -6.672 1 95.56 337 GLY A N 1
ATOM 2585 C CA . GLY A 1 337 ? 13.719 -25.031 -5.414 1 95.56 337 GLY A CA 1
ATOM 2586 C C . GLY A 1 337 ? 13.055 -25.719 -4.246 1 95.56 337 GLY A C 1
ATOM 2587 O O . GLY A 1 337 ? 12.539 -26.828 -4.391 1 95.56 337 GLY A O 1
ATOM 2588 N N . MET A 1 338 ? 13.18 -25.094 -3.051 1 95.81 338 MET A N 1
ATOM 2589 C CA . MET A 1 338 ? 12.539 -25.688 -1.888 1 95.81 338 MET A CA 1
ATOM 2590 C C . MET A 1 338 ? 11.742 -24.656 -1.103 1 95.81 338 MET A C 1
ATOM 2592 O O . MET A 1 338 ? 11.992 -23.453 -1.233 1 95.81 338 MET A O 1
ATOM 2596 N N . ASN A 1 339 ? 10.742 -25.078 -0.419 1 97.69 339 ASN A N 1
ATOM 2597 C CA . ASN A 1 339 ? 9.867 -24.312 0.469 1 97.69 339 ASN A CA 1
ATOM 2598 C C . ASN A 1 339 ? 9.555 -25.094 1.745 1 97.69 339 ASN A C 1
ATOM 2600 O O . ASN A 1 339 ? 9.883 -26.266 1.857 1 97.69 339 ASN A O 1
ATOM 2604 N N . SER A 1 340 ? 9 -24.375 2.73 1 97.75 340 SER A N 1
ATOM 2605 C CA . SER A 1 340 ? 8.68 -24.984 4.016 1 97.75 340 SER A CA 1
ATOM 2606 C C . SER A 1 340 ? 7.523 -24.266 4.703 1 97.75 340 SER A C 1
ATOM 2608 O O . SER A 1 340 ? 7.234 -23.109 4.395 1 97.75 340 SER A O 1
ATOM 2610 N N . HIS A 1 341 ? 6.816 -24.969 5.48 1 97.56 341 HIS A N 1
ATOM 2611 C CA . HIS A 1 341 ? 5.781 -24.453 6.367 1 97.56 341 HIS A CA 1
ATOM 2612 C C . HIS A 1 341 ? 6.145 -24.672 7.832 1 97.56 341 HIS A C 1
ATOM 2614 O O . HIS A 1 341 ? 6.652 -25.734 8.195 1 97.56 341 HIS A O 1
ATOM 2620 N N . HIS A 1 342 ? 6.039 -23.609 8.586 1 94.81 342 HIS A N 1
ATOM 2621 C CA . HIS A 1 342 ? 6.336 -23.625 10.016 1 94.81 342 HIS A CA 1
ATOM 2622 C C . HIS A 1 342 ? 5.109 -23.25 10.836 1 94.81 342 HIS A C 1
ATOM 2624 O O . HIS A 1 342 ? 4.418 -22.281 10.516 1 94.81 342 HIS A O 1
ATOM 2630 N N . ALA A 1 343 ? 4.801 -24 11.852 1 90.44 343 ALA A N 1
ATOM 2631 C CA . ALA A 1 343 ? 3.695 -23.734 12.766 1 90.44 343 ALA A CA 1
ATOM 2632 C C . ALA A 1 343 ? 4.141 -23.859 14.219 1 90.44 343 ALA A C 1
ATOM 2634 O O . ALA A 1 343 ? 5.105 -24.562 14.516 1 90.44 343 ALA A O 1
ATOM 2635 N N . PRO A 1 344 ? 3.424 -23.016 15.109 1 79.38 344 PRO A N 1
ATOM 2636 C CA . PRO A 1 344 ? 3.771 -23.188 16.516 1 79.38 344 PRO A CA 1
ATOM 2637 C C . PRO A 1 344 ? 3.432 -24.578 17.047 1 79.38 344 PRO A C 1
ATOM 2639 O O . PRO A 1 344 ? 2.424 -25.172 16.641 1 79.38 344 PRO A O 1
ATOM 2642 N N . SER A 1 345 ? 4.414 -25.203 17.75 1 69.94 345 SER A N 1
ATOM 2643 C CA . SER A 1 345 ? 4.156 -26.484 18.359 1 69.94 345 SER A CA 1
ATOM 2644 C C . SER A 1 345 ? 3.148 -26.359 19.5 1 69.94 345 SER A C 1
ATOM 2646 O O . SER A 1 345 ? 3.156 -25.375 20.25 1 69.94 345 SER A O 1
ATOM 2648 N N . PRO A 1 346 ? 2.133 -27.234 19.453 1 55.22 346 PRO A N 1
ATOM 2649 C CA . PRO A 1 346 ? 1.201 -27.188 20.594 1 55.22 346 PRO A CA 1
ATOM 2650 C C . PRO A 1 346 ? 1.909 -27.266 21.938 1 55.22 346 PRO A C 1
ATOM 2652 O O . PRO A 1 346 ? 2.957 -27.906 22.062 1 55.22 346 PRO A O 1
ATOM 2655 N N . SER A 1 347 ? 2.066 -26.312 22.656 1 47.34 347 SER A N 1
ATOM 2656 C CA . SER A 1 347 ? 2.658 -26.469 23.984 1 47.34 347 SER A CA 1
ATOM 2657 C C . SER A 1 347 ? 2.16 -27.75 24.656 1 47.34 347 SER A C 1
ATOM 2659 O O . SER A 1 347 ? 0.966 -28.047 24.625 1 47.34 347 SER A O 1
ATOM 2661 N N . ALA A 1 348 ? 3.033 -28.797 24.875 1 38.91 348 ALA A N 1
ATOM 2662 C CA . ALA A 1 348 ? 2.678 -29.969 25.672 1 38.91 348 ALA A CA 1
ATOM 2663 C C . ALA A 1 348 ? 1.838 -29.578 26.891 1 38.91 348 ALA A C 1
ATOM 2665 O O . ALA A 1 348 ? 1.079 -30.391 27.406 1 38.91 348 ALA A O 1
ATOM 2666 N N . SER A 1 349 ? 2.396 -28.688 27.703 1 36.38 349 SER A N 1
ATOM 2667 C CA . SER A 1 349 ? 1.841 -28.562 29.047 1 36.38 349 SER A CA 1
ATOM 2668 C C . SER A 1 349 ? 0.424 -28 29.016 1 36.38 349 SER A C 1
ATOM 2670 O O . SER A 1 349 ? -0.16 -27.703 30.062 1 36.38 349 SER A O 1
ATOM 2672 N N . SER A 1 350 ? -0.033 -27.359 28.016 1 36.91 350 SER A N 1
ATOM 2673 C CA . SER A 1 350 ? -1.373 -26.906 28.375 1 36.91 350 SER A CA 1
ATOM 2674 C C . SER A 1 350 ? -2.342 -28.078 28.484 1 36.91 350 SER A C 1
ATOM 2676 O O . SER A 1 350 ? -2.807 -28.594 27.469 1 36.91 350 SER A O 1
ATOM 2678 N N . SER A 1 351 ? -2.139 -28.953 29.359 1 33.78 351 SER A N 1
ATOM 2679 C CA . SER A 1 351 ? -3.188 -29.844 29.828 1 33.78 351 SER A CA 1
ATOM 2680 C C . SER A 1 351 ? -4.547 -29.156 29.828 1 33.78 351 SER A C 1
ATOM 2682 O O . SER A 1 351 ? -5.574 -29.797 30.047 1 33.78 351 SER A O 1
ATOM 2684 N N . SER A 1 352 ? -4.641 -28.047 30.594 1 31.89 352 SER A N 1
ATOM 2685 C CA . SER A 1 352 ? -6.031 -27.672 30.828 1 31.89 352 SER A CA 1
ATOM 2686 C C . SER A 1 352 ? -6.75 -27.391 29.516 1 31.89 352 SER A C 1
ATOM 2688 O O . SER A 1 352 ? -6.215 -26.688 28.641 1 31.89 352 SER A O 1
ATOM 2690 N N . PRO A 1 353 ? -7.68 -28.281 29.141 1 33.38 353 PRO A N 1
ATOM 2691 C CA . PRO A 1 353 ? -8.609 -28.219 28 1 33.38 353 PRO A CA 1
ATOM 2692 C C . PRO A 1 353 ? -9.133 -26.812 27.75 1 33.38 353 PRO A C 1
ATOM 2694 O O . PRO A 1 353 ? -10.125 -26.641 27.047 1 33.38 353 PRO A O 1
ATOM 2697 N N . HIS A 1 354 ? -8.961 -25.953 28.812 1 32.06 354 HIS A N 1
ATOM 2698 C CA . HIS A 1 354 ? -9.836 -24.859 28.453 1 32.06 354 HIS A CA 1
ATOM 2699 C C . HIS A 1 354 ? -9.516 -24.328 27.047 1 32.06 354 HIS A C 1
ATOM 2701 O O . HIS A 1 354 ? -8.359 -24.031 26.75 1 32.06 354 HIS A O 1
ATOM 2707 N N . PRO A 1 355 ? -10.258 -24.766 26.062 1 32.53 355 PRO A N 1
ATOM 2708 C CA . PRO A 1 355 ? -10.258 -24.25 24.688 1 32.53 355 PRO A CA 1
ATOM 2709 C C . PRO A 1 355 ? -9.781 -22.797 24.609 1 32.53 355 PRO A C 1
ATOM 2711 O O . PRO A 1 355 ? -10.039 -22.109 23.625 1 32.53 355 PRO A O 1
ATOM 2714 N N . ASN A 1 356 ? -9.547 -22.203 25.734 1 32.12 356 ASN A N 1
ATOM 2715 C CA . ASN A 1 356 ? -9.336 -20.75 25.625 1 32.12 356 ASN A CA 1
ATOM 2716 C C . ASN A 1 356 ? -8.094 -20.438 24.797 1 32.12 356 ASN A C 1
ATOM 2718 O O . ASN A 1 356 ? -7.02 -20.984 25.047 1 32.12 356 ASN A O 1
ATOM 2722 N N . HIS A 1 357 ? -8.211 -19.984 23.547 1 37.28 357 HIS A N 1
ATOM 2723 C CA . HIS A 1 357 ? -7.52 -19.281 22.484 1 37.28 357 HIS A CA 1
ATOM 2724 C C . HIS A 1 357 ? -6.379 -18.422 23.031 1 37.28 357 HIS A C 1
ATOM 2726 O O . HIS A 1 357 ? -5.773 -17.641 22.297 1 37.28 357 HIS A O 1
ATOM 2732 N N . THR A 1 358 ? -6.117 -18.469 24.344 1 36.53 358 THR A N 1
ATOM 2733 C CA . THR A 1 358 ? -5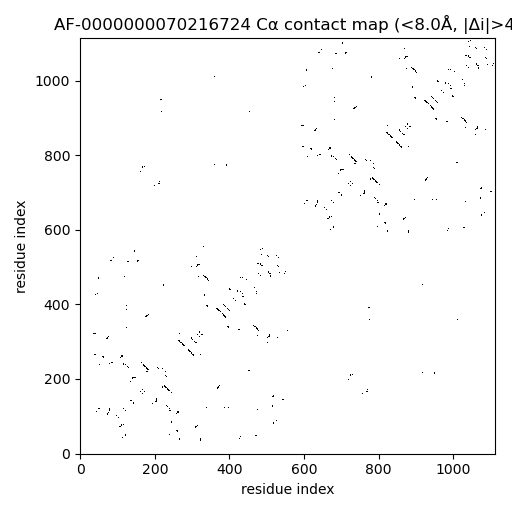.309 -17.422 24.953 1 36.53 358 THR A CA 1
ATOM 2734 C C . THR A 1 358 ? -3.824 -17.656 24.688 1 36.53 358 THR A C 1
ATOM 2736 O O . THR A 1 358 ? -3.051 -16.703 24.562 1 36.53 358 THR A O 1
ATOM 2739 N N . SER A 1 359 ? -3.318 -18.922 24.938 1 39.88 359 SER A N 1
ATOM 2740 C CA . SER A 1 359 ? -1.865 -19.016 25.047 1 39.88 359 SER A CA 1
ATOM 2741 C C . SER A 1 359 ? -1.198 -18.766 23.703 1 39.88 359 SER A C 1
ATOM 2743 O O . SER A 1 359 ? -0.065 -18.281 23.641 1 39.88 359 SER A O 1
ATOM 2745 N N . HIS A 1 360 ? -1.744 -19.359 22.672 1 45.25 360 HIS A N 1
ATOM 2746 C CA . HIS A 1 360 ? -1.144 -19.172 21.359 1 45.25 360 HIS A CA 1
ATOM 2747 C C . HIS A 1 360 ? -1.144 -17.703 20.938 1 45.25 360 HIS A C 1
ATOM 2749 O O . HIS A 1 360 ? -0.589 -17.344 19.906 1 45.25 360 HIS A O 1
ATOM 2755 N N . ALA A 1 361 ? -1.956 -16.969 21.844 1 44.06 361 ALA A N 1
ATOM 2756 C CA . ALA A 1 361 ? -2.234 -15.539 21.672 1 44.06 361 ALA A CA 1
ATOM 2757 C C . ALA A 1 361 ? -0.988 -14.703 21.938 1 44.06 361 ALA A C 1
ATOM 2759 O O . ALA A 1 361 ? -0.963 -13.5 21.656 1 44.06 361 ALA A O 1
ATOM 2760 N N . THR A 1 362 ? 0.097 -15.367 22.5 1 53.25 362 THR A N 1
ATOM 2761 C CA . THR A 1 362 ? 1.111 -14.438 22.984 1 53.25 362 THR A CA 1
ATOM 2762 C C . THR A 1 362 ? 2.109 -14.102 21.875 1 53.25 362 THR A C 1
ATOM 2764 O O . THR A 1 362 ? 2.885 -13.148 22 1 53.25 362 THR A O 1
ATOM 2767 N N . GLN A 1 363 ? 2.109 -14.984 20.75 1 64.44 363 GLN A N 1
ATOM 2768 C CA . GLN A 1 363 ? 3.148 -14.609 19.781 1 64.44 363 GLN A CA 1
ATOM 2769 C C . GLN A 1 363 ? 2.635 -13.586 18.781 1 64.44 363 GLN A C 1
ATOM 2771 O O . GLN A 1 363 ? 1.545 -13.742 18.234 1 64.44 363 GLN A O 1
ATOM 2776 N N . SER A 1 364 ? 3.426 -12.602 18.641 1 75.25 364 SER A N 1
ATOM 2777 C CA . SER A 1 364 ? 3.068 -11.469 17.797 1 75.25 364 SER A CA 1
ATOM 2778 C C . SER A 1 364 ? 2.965 -11.891 16.328 1 75.25 364 SER A C 1
ATOM 2780 O O . SER A 1 364 ? 3.785 -12.672 15.844 1 75.25 364 SER A O 1
ATOM 2782 N N . HIS A 1 365 ? 1.909 -11.555 15.672 1 88.88 365 HIS A N 1
ATOM 2783 C CA . HIS A 1 365 ? 1.65 -11.805 14.258 1 88.88 365 HIS A CA 1
ATOM 2784 C C . HIS A 1 365 ? 2.527 -10.922 13.375 1 88.88 365 HIS A C 1
ATOM 2786 O O . HIS A 1 365 ? 2.701 -9.734 13.648 1 88.88 365 HIS A O 1
ATOM 2792 N N . LEU A 1 366 ? 3.232 -11.539 12.406 1 93.5 366 LEU A N 1
ATOM 2793 C CA . LEU A 1 366 ? 3.941 -10.766 11.391 1 93.5 366 LEU A CA 1
ATOM 2794 C C . LEU A 1 366 ? 2.979 -10.242 10.328 1 93.5 366 LEU A C 1
ATOM 2796 O O . LEU A 1 366 ? 2.424 -11.023 9.547 1 93.5 366 LEU A O 1
ATOM 2800 N N . ASN A 1 367 ? 2.83 -8.961 10.258 1 96 367 ASN A N 1
ATOM 2801 C CA . ASN A 1 367 ? 1.833 -8.383 9.359 1 96 367 ASN A CA 1
ATOM 2802 C C . ASN A 1 367 ? 2.383 -8.203 7.949 1 96 367 ASN A C 1
ATOM 2804 O O . ASN A 1 367 ? 1.618 -8.039 6.996 1 96 367 ASN A O 1
ATOM 2808 N N . ASN A 1 368 ? 3.688 -8.141 7.777 1 97.56 368 ASN A N 1
ATOM 2809 C CA . ASN A 1 368 ? 4.316 -7.973 6.473 1 97.56 368 ASN A CA 1
ATOM 2810 C C . ASN A 1 368 ? 4.867 -9.297 5.941 1 97.56 368 ASN A C 1
ATOM 2812 O O . ASN A 1 368 ? 5.141 -10.211 6.715 1 97.56 368 ASN A O 1
ATOM 2816 N N . THR A 1 369 ? 4.957 -9.422 4.57 1 98.44 369 THR A N 1
ATOM 2817 C CA . THR A 1 369 ? 5.805 -10.469 4.012 1 98.44 369 THR A CA 1
ATOM 2818 C C . THR A 1 369 ? 7.266 -10.031 3.988 1 98.44 369 THR A C 1
ATOM 2820 O O . THR A 1 369 ? 7.59 -8.914 4.395 1 98.44 369 THR A O 1
ATOM 2823 N N . TYR A 1 370 ? 8.188 -11 3.59 1 98.62 370 TYR A N 1
ATOM 2824 C CA . TYR A 1 370 ? 9.602 -10.68 3.697 1 98.62 370 TYR A CA 1
ATOM 2825 C C . TYR A 1 370 ? 10.383 -11.273 2.529 1 98.62 370 TYR A C 1
ATOM 2827 O O . TYR A 1 370 ? 10.047 -12.344 2.027 1 98.62 370 TYR A O 1
ATOM 2835 N N . ASN A 1 371 ? 11.359 -10.602 2.09 1 98.69 371 ASN A N 1
ATOM 2836 C CA . ASN A 1 371 ? 12.586 -11.133 1.504 1 98.69 371 ASN A CA 1
ATOM 2837 C C . ASN A 1 371 ? 13.805 -10.844 2.383 1 98.69 371 ASN A C 1
ATOM 2839 O O . ASN A 1 371 ? 14.047 -9.688 2.748 1 98.69 371 ASN A O 1
ATOM 2843 N N . ILE A 1 372 ? 14.492 -11.852 2.773 1 98.44 372 ILE A N 1
ATOM 2844 C CA . ILE A 1 372 ? 15.609 -11.703 3.701 1 98.44 372 ILE A CA 1
ATOM 2845 C C . ILE A 1 372 ? 16.922 -12.078 3 1 98.44 372 ILE A C 1
ATOM 2847 O O . ILE A 1 372 ? 17.156 -13.25 2.699 1 98.44 372 ILE A O 1
ATOM 2851 N N . HIS A 1 373 ? 17.703 -11.055 2.725 1 97.56 373 HIS A N 1
ATOM 2852 C CA . HIS A 1 373 ? 19.031 -11.25 2.16 1 97.56 373 HIS A CA 1
ATOM 2853 C C . HIS A 1 373 ? 20.062 -11.492 3.256 1 97.56 373 HIS A C 1
ATOM 2855 O O . HIS A 1 373 ? 20.469 -10.562 3.959 1 97.56 373 HIS A O 1
ATOM 2861 N N . PHE A 1 374 ? 20.516 -12.703 3.346 1 95.81 374 PHE A N 1
ATOM 2862 C CA . PHE A 1 374 ? 21.422 -13.094 4.426 1 95.81 374 PHE A CA 1
ATOM 2863 C C . PHE A 1 374 ? 22.844 -12.633 4.141 1 95.81 374 PHE A C 1
ATOM 2865 O O . PHE A 1 374 ? 23.25 -12.562 2.984 1 95.81 374 PHE A O 1
ATOM 2872 N N . ALA A 1 375 ? 23.547 -12.344 5.195 1 93.12 375 ALA A N 1
ATOM 2873 C CA . ALA A 1 375 ? 24.953 -12.016 5.055 1 93.12 375 ALA A CA 1
ATOM 2874 C C . ALA A 1 375 ? 25.766 -13.242 4.656 1 93.12 375 ALA A C 1
ATOM 2876 O O . ALA A 1 375 ? 25.469 -14.359 5.086 1 93.12 375 ALA A O 1
ATOM 2877 N N . PRO A 1 376 ? 26.766 -12.969 3.885 1 86.31 376 PRO A N 1
ATOM 2878 C CA . PRO A 1 376 ? 27.641 -14.102 3.561 1 86.31 376 PRO A CA 1
ATOM 2879 C C . PRO A 1 376 ? 28.281 -14.719 4.797 1 86.31 376 PRO A C 1
ATOM 2881 O O . PRO A 1 376 ? 28.625 -14.008 5.746 1 86.31 376 PRO A O 1
ATOM 2884 N N . LEU A 1 377 ? 28.344 -16.031 4.793 1 77.56 377 LEU A N 1
ATOM 2885 C CA . LEU A 1 377 ? 29.031 -16.719 5.883 1 77.56 377 LEU A CA 1
ATOM 2886 C C . LEU A 1 377 ? 30.516 -16.406 5.879 1 77.56 377 LEU A C 1
ATOM 2888 O O . LEU A 1 377 ? 31.141 -16.297 6.941 1 77.56 377 LEU A O 1
ATOM 2892 N N . SER A 1 378 ? 31.062 -16.281 4.68 1 75.25 378 SER A N 1
ATOM 2893 C CA . SER A 1 378 ? 32.406 -15.852 4.379 1 75.25 378 SER A CA 1
ATOM 2894 C C . SER A 1 378 ? 32.5 -15.219 2.994 1 75.25 378 SER A C 1
ATOM 2896 O O . SER A 1 378 ? 31.578 -15.352 2.188 1 75.25 378 SER A O 1
ATOM 2898 N N . PRO A 1 379 ? 33.5 -14.391 2.83 1 71.19 379 PRO A N 1
ATOM 2899 C CA . PRO A 1 379 ? 33.625 -13.805 1.493 1 71.19 379 PRO A CA 1
ATOM 2900 C C . PRO A 1 379 ? 33.531 -14.852 0.383 1 71.19 379 PRO A C 1
ATOM 2902 O O . PRO A 1 379 ? 33.156 -14.539 -0.743 1 71.19 379 PRO A O 1
ATOM 2905 N N . LYS A 1 380 ? 33.875 -16.094 0.697 1 72 380 LYS A N 1
ATOM 2906 C CA . LYS A 1 380 ? 33.906 -17.156 -0.295 1 72 380 LYS A CA 1
ATOM 2907 C C . LYS A 1 380 ? 32.625 -17.984 -0.277 1 72 380 LYS A C 1
ATOM 2909 O O . LYS A 1 380 ? 32.438 -18.891 -1.093 1 72 380 LYS A O 1
ATOM 2914 N N . GLN A 1 381 ? 31.812 -17.609 0.582 1 77.5 381 GLN A N 1
ATOM 2915 C CA . GLN A 1 381 ? 30.578 -18.375 0.717 1 77.5 381 GLN A CA 1
ATOM 2916 C C . GLN A 1 381 ? 29.359 -17.469 0.656 1 77.5 381 GLN A C 1
ATOM 2918 O O . GLN A 1 381 ? 28.812 -17.078 1.691 1 77.5 381 GLN A O 1
ATOM 2923 N N . PRO A 1 382 ? 29.016 -17.203 -0.634 1 77.81 382 PRO A N 1
ATOM 2924 C CA . PRO A 1 382 ? 27.828 -16.344 -0.783 1 77.81 382 PRO A CA 1
ATOM 2925 C C . PRO A 1 382 ? 26.562 -17 -0.25 1 77.81 382 PRO A C 1
ATOM 2927 O O . PRO A 1 382 ? 26.484 -18.234 -0.14 1 77.81 382 PRO A O 1
ATOM 2930 N N . THR A 1 383 ? 25.75 -16.219 0.282 1 84.38 383 THR A N 1
ATOM 2931 C CA . THR A 1 383 ? 24.422 -16.656 0.686 1 84.38 383 THR A CA 1
ATOM 2932 C C . THR A 1 383 ? 23.375 -16.141 -0.289 1 84.38 383 THR A C 1
ATOM 2934 O O . THR A 1 383 ? 23.688 -15.773 -1.423 1 84.38 383 THR A O 1
ATOM 2937 N N . GLY A 1 384 ? 22.094 -16.422 0.049 1 89.12 384 GLY A N 1
ATOM 2938 C CA . GLY A 1 384 ? 21 -16.031 -0.819 1 89.12 384 GLY A CA 1
ATOM 2939 C C . GLY A 1 384 ? 19.875 -15.336 -0.08 1 89.12 384 GLY A C 1
ATOM 2940 O O . GLY A 1 384 ? 20.109 -14.672 0.933 1 89.12 384 GLY A O 1
ATOM 2941 N N . CYS A 1 385 ? 18.828 -15.359 -0.694 1 95.31 385 CYS A N 1
ATOM 2942 C CA . CYS A 1 385 ? 17.641 -14.648 -0.221 1 95.31 385 CYS A CA 1
ATOM 2943 C C . CYS A 1 385 ? 16.484 -15.609 0.023 1 95.31 385 CYS A C 1
ATOM 2945 O O . CYS A 1 385 ? 16.203 -16.453 -0.821 1 95.31 385 CYS A O 1
ATOM 2947 N N . ASP A 1 386 ? 15.922 -15.523 1.219 1 97.81 386 ASP A N 1
ATOM 2948 C CA . ASP A 1 386 ? 14.68 -16.234 1.5 1 97.81 386 ASP A CA 1
ATOM 2949 C C . ASP A 1 386 ? 13.469 -15.328 1.318 1 97.81 386 ASP A C 1
ATOM 2951 O O . ASP A 1 386 ? 13.586 -14.109 1.402 1 97.81 386 ASP A O 1
ATOM 2955 N N . TYR A 1 387 ? 12.359 -15.891 0.95 1 98.19 387 TYR A N 1
ATOM 2956 C CA . TYR A 1 387 ? 11.078 -15.203 0.902 1 98.19 387 TYR A CA 1
ATOM 2957 C C . TYR A 1 387 ? 10.078 -15.836 1.864 1 98.19 387 TYR A C 1
ATOM 2959 O O . TYR A 1 387 ? 10 -17.062 1.966 1 98.19 387 TYR A O 1
ATOM 2967 N N . LEU A 1 388 ? 9.398 -14.992 2.631 1 98.19 388 LEU A N 1
ATOM 2968 C CA . LEU A 1 388 ? 8.578 -15.461 3.744 1 98.19 388 LEU A CA 1
ATOM 2969 C C . LEU A 1 388 ? 7.207 -14.805 3.723 1 98.19 388 LEU A C 1
ATOM 2971 O O . LEU A 1 388 ? 7.098 -13.586 3.557 1 98.19 388 LEU A O 1
ATOM 2975 N N . ASN A 1 389 ? 6.156 -15.633 3.855 1 98.25 389 ASN A N 1
ATOM 2976 C CA . ASN A 1 389 ? 4.762 -15.211 3.902 1 98.25 389 ASN A CA 1
ATOM 2977 C C . ASN A 1 389 ? 4.07 -15.703 5.172 1 98.25 389 ASN A C 1
ATOM 2979 O O . ASN A 1 389 ? 3.754 -16.891 5.297 1 98.25 389 ASN A O 1
ATOM 2983 N N . PRO A 1 390 ? 3.846 -14.773 6.148 1 96.56 390 PRO A N 1
ATOM 2984 C CA . PRO A 1 390 ? 3.033 -15.156 7.305 1 96.56 390 PRO A CA 1
ATOM 2985 C C . PRO A 1 390 ? 1.569 -15.398 6.941 1 96.56 390 PRO A C 1
ATOM 2987 O O . PRO A 1 390 ? 0.961 -14.586 6.242 1 96.56 390 PRO A O 1
ATOM 2990 N N . ARG A 1 391 ? 1.055 -16.469 7.41 1 96.5 391 ARG A N 1
ATOM 2991 C CA . ARG A 1 391 ? -0.357 -16.75 7.176 1 96.5 391 ARG A CA 1
ATOM 2992 C C . ARG A 1 391 ? -1.225 -16.172 8.289 1 96.5 391 ARG A C 1
ATOM 2994 O O . ARG A 1 391 ? -0.744 -15.93 9.398 1 96.5 391 ARG A O 1
ATOM 3001 N N . PRO A 1 392 ? -2.518 -15.984 7.984 1 95.25 392 PRO A N 1
ATOM 3002 C CA . PRO A 1 392 ? -3.424 -15.422 8.984 1 95.25 392 PRO A CA 1
ATOM 3003 C C . PRO A 1 392 ? -3.475 -16.25 10.266 1 95.25 392 PRO A C 1
ATOM 3005 O O . PRO A 1 392 ? -3.688 -15.711 11.352 1 95.25 392 PRO A O 1
ATOM 3008 N N . ASP A 1 393 ? -3.234 -17.516 10.211 1 93.19 393 ASP A N 1
ATOM 3009 C CA . ASP A 1 393 ? -3.367 -18.391 11.367 1 93.19 393 ASP A CA 1
ATOM 3010 C C . ASP A 1 393 ? -2.119 -18.344 12.242 1 93.19 393 ASP A C 1
ATOM 3012 O O . ASP A 1 393 ? -2.033 -19.047 13.25 1 93.19 393 ASP A O 1
ATOM 3016 N N . GLY A 1 394 ? -1.145 -17.578 11.836 1 91.25 394 GLY A N 1
ATOM 3017 C CA . GLY A 1 394 ? 0.057 -17.391 12.633 1 91.25 394 GLY A CA 1
ATOM 3018 C C . GLY A 1 394 ? 1.223 -18.25 12.164 1 91.25 394 GLY A C 1
ATOM 3019 O O . GLY A 1 394 ? 2.363 -18.031 12.57 1 91.25 394 GLY A O 1
ATOM 3020 N N . SER A 1 395 ? 0.959 -19.219 11.32 1 94.19 395 SER A N 1
ATOM 3021 C CA . SER A 1 395 ? 2.039 -19.984 10.719 1 94.19 395 SER A CA 1
ATOM 3022 C C . SER A 1 395 ? 2.736 -19.219 9.609 1 94.19 395 SER A C 1
ATOM 3024 O O . SER A 1 395 ? 2.309 -18.109 9.258 1 94.19 395 SER A O 1
ATOM 3026 N N . ILE A 1 396 ? 3.859 -19.797 9.141 1 95.56 396 ILE A N 1
ATOM 3027 C CA . ILE A 1 396 ? 4.582 -19.094 8.078 1 95.56 396 ILE A CA 1
ATOM 3028 C C . ILE A 1 396 ? 4.93 -20.078 6.969 1 95.56 396 ILE A C 1
ATOM 3030 O O . ILE A 1 396 ? 5.137 -21.266 7.223 1 95.56 396 ILE A O 1
ATOM 3034 N N . VAL A 1 397 ? 4.934 -19.594 5.758 1 98.19 397 VAL A N 1
ATOM 3035 C CA . VAL A 1 397 ? 5.512 -20.281 4.605 1 98.19 397 VAL A CA 1
ATOM 3036 C C . VAL A 1 397 ? 6.777 -19.562 4.152 1 98.19 397 VAL A C 1
ATOM 3038 O O . VAL A 1 397 ? 6.762 -18.344 3.934 1 98.19 397 VAL A O 1
ATOM 3041 N N . VAL A 1 398 ? 7.852 -20.266 4.098 1 98.12 398 VAL A N 1
ATOM 3042 C CA . VAL A 1 398 ? 9.125 -19.641 3.75 1 98.12 398 VAL A CA 1
ATOM 3043 C C . VAL A 1 398 ? 9.867 -20.516 2.746 1 98.12 398 VAL A C 1
ATOM 3045 O O . VAL A 1 398 ? 9.938 -21.734 2.906 1 98.12 398 VAL A O 1
ATOM 3048 N N . GLY A 1 399 ? 10.328 -19.906 1.638 1 97.94 399 GLY A N 1
ATOM 3049 C CA . GLY A 1 399 ? 11.148 -20.562 0.627 1 97.94 399 GLY A CA 1
ATOM 3050 C C . GLY A 1 399 ? 12.516 -19.922 0.473 1 97.94 399 GLY A C 1
ATOM 3051 O O . GLY A 1 399 ? 12.742 -18.812 0.955 1 97.94 399 GLY A O 1
ATOM 3052 N N . GLY A 1 400 ? 13.422 -20.609 -0.108 1 96.19 400 GLY A N 1
ATOM 3053 C CA . GLY A 1 400 ? 14.789 -20.141 -0.305 1 96.19 400 GLY A CA 1
ATOM 3054 C C . GLY A 1 400 ? 15.828 -21.203 -0.002 1 96.19 400 GLY A C 1
ATOM 3055 O O . GLY A 1 400 ? 15.695 -22.359 -0.436 1 96.19 400 GLY A O 1
ATOM 3056 N N . GLY A 1 401 ? 16.922 -20.828 0.571 1 93.06 401 GLY A N 1
ATOM 3057 C CA . GLY A 1 401 ? 18.016 -21.734 0.898 1 93.06 401 GLY A CA 1
ATOM 3058 C C . GLY A 1 401 ? 18.781 -22.203 -0.321 1 93.06 401 GLY A C 1
ATOM 3059 O O . GLY A 1 401 ? 19.438 -23.234 -0.28 1 93.06 401 GLY A O 1
ATOM 3060 N N . SER A 1 402 ? 18.75 -21.469 -1.404 1 89.25 402 SER A N 1
ATOM 3061 C CA . SER A 1 402 ? 19.328 -21.891 -2.674 1 89.25 402 SER A CA 1
ATOM 3062 C C . SER A 1 402 ? 20.828 -22.125 -2.557 1 89.25 402 SER A C 1
ATOM 3064 O O . SER A 1 402 ? 21.391 -23 -3.209 1 89.25 402 SER A O 1
ATOM 3066 N N . TRP A 1 403 ? 21.516 -21.375 -1.751 1 87.38 403 TRP A N 1
ATOM 3067 C CA . TRP A 1 403 ? 22.969 -21.453 -1.66 1 87.38 403 TRP A CA 1
ATOM 3068 C C . TRP A 1 403 ? 23.406 -22.734 -0.97 1 87.38 403 TRP A C 1
ATOM 3070 O O . TRP A 1 403 ? 24.578 -23.125 -1.064 1 87.38 403 TRP A O 1
ATOM 3080 N N . PHE A 1 404 ? 22.531 -23.406 -0.352 1 85.69 404 PHE A N 1
ATOM 3081 C CA . PHE A 1 404 ? 22.859 -24.672 0.275 1 85.69 404 PHE A CA 1
ATOM 3082 C C . PHE A 1 404 ? 22.891 -25.797 -0.758 1 85.69 404 PHE A C 1
ATOM 3084 O O . PHE A 1 404 ? 23.703 -26.719 -0.653 1 85.69 404 PHE A O 1
ATOM 3091 N N . TYR A 1 405 ? 22.062 -25.703 -1.818 1 84.19 405 TYR A N 1
ATOM 3092 C CA . TYR A 1 405 ? 22.047 -26.797 -2.791 1 84.19 405 TYR A CA 1
ATOM 3093 C C . TYR A 1 405 ? 22.75 -26.375 -4.082 1 84.19 405 TYR A C 1
ATOM 3095 O O . TYR A 1 405 ? 23.188 -27.234 -4.863 1 84.19 405 TYR A O 1
ATOM 3103 N N . GLN A 1 406 ? 22.844 -25.141 -4.355 1 81.31 406 GLN A N 1
ATOM 3104 C CA . GLN A 1 406 ? 23.531 -24.688 -5.566 1 81.31 406 GLN A CA 1
ATOM 3105 C C . GLN A 1 406 ? 25.047 -24.75 -5.391 1 81.31 406 GLN A C 1
ATOM 3107 O O . GLN A 1 406 ? 25.781 -25.094 -6.32 1 81.31 406 GLN A O 1
ATOM 3112 N N . ASN A 1 407 ? 25.531 -24.344 -4.238 1 69.56 407 ASN A N 1
ATOM 3113 C CA . ASN A 1 407 ? 26.969 -24.344 -3.98 1 69.56 407 ASN A CA 1
ATOM 3114 C C . ASN A 1 407 ? 27.516 -25.766 -3.945 1 69.56 407 ASN A C 1
ATOM 3116 O O . ASN A 1 407 ? 28.672 -26 -4.316 1 69.56 407 ASN A O 1
ATOM 3120 N N . LYS A 1 408 ? 26.75 -26.641 -3.465 1 60.31 408 LYS A N 1
ATOM 3121 C CA . LYS A 1 408 ? 27.188 -28.031 -3.408 1 60.31 408 LYS A CA 1
ATOM 3122 C C . LYS A 1 408 ? 27.375 -28.609 -4.809 1 60.31 408 LYS A C 1
ATOM 3124 O O . LYS A 1 408 ? 28.281 -29.406 -5.043 1 60.31 408 LYS A O 1
ATOM 3129 N N . HIS A 1 409 ? 26.562 -28.203 -5.637 1 56.31 409 HIS A N 1
ATOM 3130 C CA . HIS A 1 409 ? 26.688 -28.672 -7.012 1 56.31 409 HIS A CA 1
ATOM 3131 C C . HIS A 1 409 ? 27.969 -28.172 -7.648 1 56.31 409 HIS A C 1
ATOM 3133 O O . HIS A 1 409 ? 28.609 -28.891 -8.422 1 56.31 409 HIS A O 1
ATOM 3139 N N . ASN A 1 410 ? 28.344 -27.031 -7.316 1 53.72 410 ASN A N 1
ATOM 3140 C CA . ASN A 1 410 ? 29.578 -26.484 -7.875 1 53.72 410 ASN A CA 1
ATOM 3141 C C . ASN A 1 410 ? 30.812 -27.219 -7.355 1 53.72 410 ASN A C 1
ATOM 3143 O O . ASN A 1 410 ? 31.812 -27.328 -8.055 1 53.72 410 ASN A O 1
ATOM 3147 N N . GLU A 1 411 ? 30.656 -27.688 -6.164 1 49.38 411 GLU A N 1
ATOM 3148 C CA . GLU A 1 411 ? 31.766 -28.438 -5.598 1 49.38 411 GLU A CA 1
ATOM 3149 C C . GLU A 1 411 ? 31.891 -29.812 -6.242 1 49.38 411 GLU A C 1
ATOM 3151 O O . GLU A 1 411 ? 33 -30.312 -6.453 1 49.38 411 GLU A O 1
ATOM 3156 N N . LYS A 1 412 ? 30.75 -30.5 -6.625 1 48.84 412 LYS A N 1
ATOM 3157 C CA . LYS A 1 412 ? 30.844 -31.875 -7.109 1 48.84 412 LYS A CA 1
ATOM 3158 C C . LYS A 1 412 ? 31.062 -31.922 -8.617 1 48.84 412 LYS A C 1
ATOM 3160 O O . LYS A 1 412 ? 31.328 -32.969 -9.188 1 48.84 412 LYS A O 1
ATOM 3165 N N . SER A 1 413 ? 30.547 -30.906 -9.32 1 49.22 413 SER A N 1
ATOM 3166 C CA . SER A 1 413 ? 30.781 -30.984 -10.758 1 49.22 413 SER A CA 1
ATOM 3167 C C . SER A 1 413 ? 32.25 -31.266 -11.07 1 49.22 413 SER A C 1
ATOM 3169 O O . SER A 1 413 ? 32.594 -31.672 -12.18 1 49.22 413 SER A O 1
ATOM 3171 N N . ASP A 1 414 ? 33.156 -30.922 -10.18 1 41.78 414 ASP A N 1
ATOM 3172 C CA . ASP A 1 414 ? 34.531 -31.281 -10.508 1 41.78 414 ASP A CA 1
ATOM 3173 C C . ASP A 1 414 ? 34.688 -32.781 -10.578 1 41.78 414 ASP A C 1
ATOM 3175 O O . ASP A 1 414 ? 35.75 -33.281 -11.008 1 41.78 414 ASP A O 1
ATOM 3179 N N . SER A 1 415 ? 33.938 -33.5 -9.766 1 40.31 415 SER A N 1
ATOM 3180 C CA . SER A 1 415 ? 34.344 -34.875 -9.781 1 40.31 415 SER A CA 1
ATOM 3181 C C . SER A 1 415 ? 33.719 -35.625 -10.961 1 40.31 415 SER A C 1
ATOM 3183 O O . SER A 1 415 ? 34.062 -36.781 -11.211 1 40.31 415 SER A O 1
ATOM 3185 N N . GLY A 1 416 ? 33.25 -35.156 -12.086 1 39.88 416 GLY A N 1
ATOM 3186 C CA . GLY A 1 416 ? 32.875 -35.812 -13.336 1 39.88 416 GLY A CA 1
ATOM 3187 C C . GLY A 1 416 ? 31.625 -36.656 -13.227 1 39.88 416 GLY A C 1
ATOM 3188 O O . GLY A 1 416 ? 31.297 -37.406 -14.133 1 39.88 416 GLY A O 1
ATOM 3189 N N . ASP A 1 417 ? 31.078 -37.031 -12.047 1 42.03 417 ASP A N 1
ATOM 3190 C CA . ASP A 1 417 ? 30.031 -38.062 -11.938 1 42.03 417 ASP A CA 1
ATOM 3191 C C . ASP A 1 417 ? 28.672 -37.469 -12.344 1 42.03 417 ASP A C 1
ATOM 3193 O O . ASP A 1 417 ? 28.203 -36.5 -11.781 1 42.03 417 ASP A O 1
ATOM 3197 N N . ASP A 1 418 ? 28.188 -37.688 -13.531 1 45.84 418 ASP A N 1
ATOM 3198 C CA . ASP A 1 418 ? 26.953 -37.438 -14.273 1 45.84 418 ASP A CA 1
ATOM 3199 C C . ASP A 1 418 ? 25.719 -37.719 -13.406 1 45.84 418 ASP A C 1
ATOM 3201 O O . ASP A 1 418 ? 24.594 -37.406 -13.789 1 45.84 418 ASP A O 1
ATOM 3205 N N . ASP A 1 419 ? 25.781 -38.531 -12.391 1 51.91 419 ASP A N 1
ATOM 3206 C CA . ASP A 1 419 ? 24.594 -39 -11.68 1 51.91 419 ASP A CA 1
ATOM 3207 C C . ASP A 1 419 ? 24.297 -38.156 -10.453 1 51.91 419 ASP A C 1
ATOM 3209 O O . ASP A 1 419 ? 24.469 -38.594 -9.32 1 51.91 419 ASP A O 1
ATOM 3213 N N . ASP A 1 420 ? 24.344 -36.812 -10.672 1 59.62 420 ASP A N 1
ATOM 3214 C CA . ASP A 1 420 ? 24.062 -35.969 -9.492 1 59.62 420 ASP A CA 1
ATOM 3215 C C . ASP A 1 420 ? 22.609 -36.125 -9.055 1 59.62 420 ASP A C 1
ATOM 3217 O O . ASP A 1 420 ? 21.719 -35.5 -9.617 1 59.62 420 ASP A O 1
ATOM 3221 N N . ARG A 1 421 ? 22.375 -37.125 -8.148 1 59.59 421 ARG A N 1
ATOM 3222 C CA . ARG A 1 421 ? 21.078 -37.438 -7.559 1 59.59 421 ARG A CA 1
ATOM 3223 C C . ARG A 1 421 ? 20.438 -36.219 -6.934 1 59.59 421 ARG A C 1
ATOM 3225 O O . ARG A 1 421 ? 19.234 -36.188 -6.715 1 59.59 421 ARG A O 1
ATOM 3232 N N . TYR A 1 422 ? 21.188 -35.219 -6.797 1 65.62 422 TYR A N 1
ATOM 3233 C CA . TYR A 1 422 ? 20.625 -34.062 -6.133 1 65.62 422 TYR A CA 1
ATOM 3234 C C . TYR A 1 422 ? 20.688 -32.812 -7.035 1 65.62 422 TYR A C 1
ATOM 3236 O O . TYR A 1 422 ? 20.781 -31.688 -6.551 1 65.62 422 TYR A O 1
ATOM 3244 N N . ALA A 1 423 ? 20.547 -33.125 -8.273 1 80.94 423 ALA A N 1
ATOM 3245 C CA . ALA A 1 423 ? 20.547 -32.062 -9.266 1 80.94 423 ALA A CA 1
ATOM 3246 C C . ALA A 1 423 ? 19.422 -31.078 -9.023 1 80.94 423 ALA A C 1
ATOM 3248 O O . ALA A 1 423 ? 18.297 -31.469 -8.688 1 80.94 423 ALA A O 1
ATOM 3249 N N . TRP A 1 424 ? 19.766 -29.828 -9.078 1 90 424 TRP A N 1
ATOM 3250 C CA . TRP A 1 424 ? 18.734 -28.797 -8.945 1 90 424 TRP A CA 1
ATOM 3251 C C . TRP A 1 424 ? 18.469 -28.125 -10.281 1 90 424 TRP A C 1
ATOM 3253 O O . TRP A 1 424 ? 17.422 -27.484 -10.469 1 90 424 TRP A O 1
ATOM 3263 N N . LEU A 1 425 ? 19.344 -28.203 -11.195 1 91.56 425 LEU A N 1
ATOM 3264 C CA . LEU A 1 425 ? 19.219 -27.594 -12.516 1 91.56 425 LEU A CA 1
ATOM 3265 C C . LEU A 1 425 ? 18.953 -28.656 -13.578 1 91.56 425 LEU A C 1
ATOM 3267 O O . LEU A 1 425 ? 19.5 -29.75 -13.531 1 91.56 425 LEU A O 1
ATOM 3271 N N . ASN A 1 426 ? 18.109 -28.281 -14.508 1 93 426 ASN A N 1
ATOM 3272 C CA . ASN A 1 426 ? 17.734 -29.125 -15.641 1 93 426 ASN A CA 1
ATOM 3273 C C . ASN A 1 426 ? 17.109 -30.438 -15.195 1 93 426 ASN A C 1
ATOM 3275 O O . ASN A 1 426 ? 17.469 -31.5 -15.703 1 93 426 ASN A O 1
ATOM 3279 N N . THR A 1 427 ? 16.312 -30.406 -14.258 1 93.06 427 THR A N 1
ATOM 3280 C CA . THR A 1 427 ? 15.555 -31.547 -13.766 1 93.06 427 THR A CA 1
ATOM 3281 C C . THR A 1 427 ? 14.102 -31.188 -13.508 1 93.06 427 THR A C 1
ATOM 3283 O O . THR A 1 427 ? 13.797 -30.031 -13.156 1 93.06 427 THR A O 1
ATOM 3286 N N . VAL A 1 428 ? 13.242 -32.125 -13.734 1 96 428 VAL A N 1
ATOM 3287 C CA . VAL A 1 428 ? 11.82 -31.953 -13.453 1 96 428 VAL A CA 1
ATOM 3288 C C . VAL A 1 428 ? 11.391 -32.875 -12.328 1 96 428 VAL A C 1
ATOM 3290 O O . VAL A 1 428 ? 10.195 -33.094 -12.102 1 96 428 VAL A O 1
ATOM 3293 N N . ASP A 1 429 ? 12.422 -33.5 -11.625 1 94.69 429 ASP A N 1
ATOM 3294 C CA . ASP A 1 429 ? 12.102 -34.469 -10.602 1 94.69 429 ASP A CA 1
ATOM 3295 C C . ASP A 1 429 ? 11.75 -33.812 -9.273 1 94.69 429 ASP A C 1
ATOM 3297 O O . ASP A 1 429 ? 12.625 -33.281 -8.586 1 94.69 429 ASP A O 1
ATOM 3301 N N . ASP A 1 430 ? 10.57 -33.844 -8.977 1 95.75 430 ASP A N 1
ATOM 3302 C CA . ASP A 1 430 ? 10.07 -33.406 -7.688 1 95.75 430 ASP A CA 1
ATOM 3303 C C . ASP A 1 430 ? 9.32 -34.5 -6.969 1 95.75 430 ASP A C 1
ATOM 3305 O O . ASP A 1 430 ? 8.398 -34.25 -6.188 1 95.75 430 ASP A O 1
ATOM 3309 N N . SER A 1 431 ? 9.617 -35.719 -7.238 1 94.56 431 SER A N 1
ATOM 3310 C CA . SER A 1 431 ? 8.93 -36.906 -6.688 1 94.56 431 SER A CA 1
ATOM 3311 C C . SER A 1 431 ? 9.281 -37.094 -5.219 1 94.56 431 SER A C 1
ATOM 3313 O O . SER A 1 431 ? 10.32 -36.625 -4.75 1 94.56 431 SER A O 1
ATOM 3315 N N . THR A 1 432 ? 8.445 -37.844 -4.52 1 91.5 432 THR A N 1
ATOM 3316 C CA . THR A 1 432 ? 8.633 -38.125 -3.105 1 91.5 432 THR A CA 1
ATOM 3317 C C . THR A 1 432 ? 9.906 -38.969 -2.898 1 91.5 432 THR A C 1
ATOM 3319 O O . THR A 1 432 ? 10.609 -38.781 -1.901 1 91.5 432 THR A O 1
ATOM 3322 N N . GLU A 1 433 ? 10.242 -39.719 -3.807 1 88.06 433 GLU A N 1
ATOM 3323 C CA . GLU A 1 433 ? 11.328 -40.688 -3.637 1 88.06 433 GLU A CA 1
ATOM 3324 C C . GLU A 1 433 ? 12.68 -40.031 -3.926 1 88.06 433 GLU A C 1
ATOM 3326 O O . GLU A 1 433 ? 13.648 -40.25 -3.189 1 88.06 433 GLU A O 1
ATOM 3331 N N . THR A 1 434 ? 12.695 -39.219 -4.965 1 85.81 434 THR A N 1
ATOM 3332 C CA . THR A 1 434 ? 14.008 -38.781 -5.43 1 85.81 434 THR A CA 1
ATOM 3333 C C . THR A 1 434 ? 14.055 -37.281 -5.59 1 85.81 434 THR A C 1
ATOM 3335 O O . THR A 1 434 ? 15.102 -36.719 -5.91 1 85.81 434 THR A O 1
ATOM 3338 N N . GLY A 1 435 ? 12.992 -36.75 -5.371 1 88 435 GLY A N 1
ATOM 3339 C CA . GLY A 1 435 ? 12.898 -35.344 -5.672 1 88 435 GLY A CA 1
ATOM 3340 C C . GLY A 1 435 ? 13.367 -34.438 -4.531 1 88 435 GLY A C 1
ATOM 3341 O O . GLY A 1 435 ? 13.422 -33.219 -4.672 1 88 435 GLY A O 1
ATOM 3342 N N . HIS A 1 436 ? 13.859 -34.969 -3.457 1 87.44 436 HIS A N 1
ATOM 3343 C CA . HIS A 1 436 ? 14.289 -34.219 -2.293 1 87.44 436 HIS A CA 1
ATOM 3344 C C . HIS A 1 436 ? 15.75 -33.781 -2.42 1 87.44 436 HIS A C 1
ATOM 3346 O O . HIS A 1 436 ? 16.531 -34.438 -3.129 1 87.44 436 HIS A O 1
ATOM 3352 N N . PHE A 1 437 ? 16.062 -32.75 -1.72 1 90.94 437 PHE A N 1
ATOM 3353 C CA . PHE A 1 437 ? 17.453 -32.406 -1.514 1 90.94 437 PHE A CA 1
ATOM 3354 C C . PHE A 1 437 ? 18.062 -33.219 -0.374 1 90.94 437 PHE A C 1
ATOM 3356 O O . PHE A 1 437 ? 17.344 -33.875 0.372 1 90.94 437 PHE A O 1
ATOM 3363 N N . PRO A 1 438 ? 19.453 -33.188 -0.299 1 87.25 438 PRO A N 1
ATOM 3364 C CA . PRO A 1 438 ? 20.062 -33.875 0.84 1 87.25 438 PRO A CA 1
ATOM 3365 C C . PRO A 1 438 ? 19.625 -33.281 2.184 1 87.25 438 PRO A C 1
ATOM 3367 O O . PRO A 1 438 ? 19.328 -32.094 2.285 1 87.25 438 PRO A O 1
ATOM 3370 N N . ALA A 1 439 ? 19.672 -34.062 3.141 1 86.56 439 ALA A N 1
ATOM 3371 C CA . ALA A 1 439 ? 19.141 -33.75 4.465 1 86.56 439 ALA A CA 1
ATOM 3372 C C . ALA A 1 439 ? 19.828 -32.5 5.039 1 86.56 439 ALA A C 1
ATOM 3374 O O . ALA A 1 439 ? 19.203 -31.719 5.758 1 86.56 439 ALA A O 1
ATOM 3375 N N . ASP A 1 440 ? 21 -32.344 4.801 1 87.19 440 ASP A N 1
ATOM 3376 C CA . ASP A 1 440 ? 21.766 -31.234 5.363 1 87.19 440 ASP A CA 1
ATOM 3377 C C . ASP A 1 440 ? 21.281 -29.906 4.805 1 87.19 440 ASP A C 1
ATOM 3379 O O . ASP A 1 440 ? 21.406 -28.859 5.457 1 87.19 440 ASP A O 1
ATOM 3383 N N . VAL A 1 441 ? 20.734 -29.969 3.611 1 87.56 441 VAL A N 1
ATOM 3384 C CA . VAL A 1 441 ? 20.172 -28.766 3.018 1 87.56 441 VAL A CA 1
ATOM 3385 C C . VAL A 1 441 ? 18.969 -28.297 3.836 1 87.56 441 VAL A C 1
ATOM 3387 O O . VAL A 1 441 ? 18.797 -27.109 4.07 1 87.56 441 VAL A O 1
ATOM 3390 N N . TYR A 1 442 ? 18.266 -29.266 4.391 1 91.5 442 TYR A N 1
ATOM 3391 C CA . TYR A 1 442 ? 17.016 -28.969 5.102 1 91.5 442 TYR A CA 1
ATOM 3392 C C . TYR A 1 442 ? 17.297 -28.469 6.508 1 91.5 442 TYR A C 1
ATOM 3394 O O . TYR A 1 442 ? 16.406 -27.953 7.18 1 91.5 442 TYR A O 1
ATOM 3402 N N . ALA A 1 443 ? 18.531 -28.516 6.961 1 91.25 443 ALA A N 1
ATOM 3403 C CA . ALA A 1 443 ? 18.922 -28 8.266 1 91.25 443 ALA A CA 1
ATOM 3404 C C . ALA A 1 443 ? 18.703 -26.484 8.344 1 91.25 443 ALA A C 1
ATOM 3406 O O . ALA A 1 443 ? 18.531 -25.938 9.43 1 91.25 443 ALA A O 1
ATOM 3407 N N . HIS A 1 444 ? 18.656 -25.922 7.16 1 91.75 444 HIS A N 1
ATOM 3408 C CA . HIS A 1 444 ? 18.406 -24.484 7.059 1 91.75 444 HIS A CA 1
ATOM 3409 C C . HIS A 1 444 ? 17.094 -24.109 7.738 1 91.75 444 HIS A C 1
ATOM 3411 O O . HIS A 1 444 ? 16.969 -23.016 8.289 1 91.75 444 HIS A O 1
ATOM 3417 N N . TRP A 1 445 ? 16.156 -25.016 7.773 1 94.81 445 TRP A N 1
ATOM 3418 C CA . TRP A 1 445 ? 14.805 -24.703 8.25 1 94.81 445 TRP A CA 1
ATOM 3419 C C . TRP A 1 445 ? 14.68 -24.984 9.742 1 94.81 445 TRP A C 1
ATOM 3421 O O . TRP A 1 445 ? 13.688 -24.609 10.367 1 94.81 445 TRP A O 1
ATOM 3431 N N . THR A 1 446 ? 15.656 -25.625 10.312 1 90.94 446 THR A N 1
ATOM 3432 C CA . THR A 1 446 ? 15.617 -25.953 11.734 1 90.94 446 THR A CA 1
ATOM 3433 C C . THR A 1 446 ? 15.75 -24.688 12.578 1 90.94 446 THR A C 1
ATOM 3435 O O . THR A 1 446 ? 16.688 -23.906 12.398 1 90.94 446 THR A O 1
ATOM 3438 N N . HIS A 1 447 ? 14.789 -24.438 13.461 1 90.12 447 HIS A N 1
ATOM 3439 C CA . HIS A 1 447 ? 14.742 -23.281 14.344 1 90.12 447 HIS A CA 1
ATOM 3440 C C . HIS A 1 447 ? 14.773 -21.984 13.539 1 90.12 447 HIS A C 1
ATOM 3442 O O . HIS A 1 447 ? 15.406 -21 13.945 1 90.12 447 HIS A O 1
ATOM 3448 N N . TYR A 1 448 ? 14.203 -22.016 12.398 1 93.31 448 TYR A N 1
ATOM 3449 C CA . TYR A 1 448 ? 14.281 -20.906 11.461 1 93.31 448 TYR A CA 1
ATOM 3450 C C . TYR A 1 448 ? 13.758 -19.625 12.102 1 93.31 448 TYR A C 1
ATOM 3452 O O . TYR A 1 448 ? 14.406 -18.578 12.039 1 93.31 448 TYR A O 1
ATOM 3460 N N . MET A 1 449 ? 12.594 -19.656 12.742 1 91.38 449 MET A N 1
ATOM 3461 C CA . MET A 1 449 ? 11.977 -18.469 13.312 1 91.38 449 MET A CA 1
ATOM 3462 C C . MET A 1 449 ? 12.805 -17.906 14.461 1 91.38 449 MET A C 1
ATOM 3464 O O . MET A 1 449 ? 12.992 -16.688 14.562 1 91.38 449 MET A O 1
ATOM 3468 N N . SER A 1 450 ? 13.297 -18.766 15.289 1 88.94 450 SER A N 1
ATOM 3469 C CA . SER A 1 450 ? 14.125 -18.328 16.406 1 88.94 450 SER A CA 1
ATOM 3470 C C . SER A 1 450 ? 15.438 -17.719 15.93 1 88.94 450 SER A C 1
ATOM 3472 O O . SER A 1 450 ? 15.961 -16.781 16.547 1 88.94 450 SER A O 1
ATOM 3474 N N . ASN A 1 451 ? 15.945 -18.297 14.859 1 91.44 451 ASN A N 1
ATOM 3475 C CA . ASN A 1 451 ? 17.219 -17.812 14.312 1 91.44 451 ASN A CA 1
ATOM 3476 C C . ASN A 1 451 ? 17.047 -16.484 13.586 1 91.44 451 ASN A C 1
ATOM 3478 O O . ASN A 1 451 ? 17.984 -15.695 13.508 1 91.44 451 ASN A O 1
ATOM 3482 N N . THR A 1 452 ? 15.883 -16.25 13.133 1 93.56 452 THR A N 1
ATOM 3483 C CA . THR A 1 452 ? 15.703 -15.148 12.188 1 93.56 452 THR A CA 1
ATOM 3484 C C . THR A 1 452 ? 15.023 -13.953 12.852 1 93.56 452 THR A C 1
ATOM 3486 O O . THR A 1 452 ? 15.359 -12.805 12.578 1 93.56 452 THR A O 1
ATOM 3489 N N . PHE A 1 453 ? 14.117 -14.203 13.766 1 92.62 453 PHE A N 1
ATOM 3490 C CA . PHE A 1 453 ? 13.273 -13.117 14.242 1 92.62 453 PHE A CA 1
ATOM 3491 C C . PHE A 1 453 ? 13.5 -12.875 15.734 1 92.62 453 PHE A C 1
ATOM 3493 O O . PHE A 1 453 ? 13.562 -13.82 16.516 1 92.62 453 PHE A O 1
ATOM 3500 N N . LEU A 1 454 ? 13.445 -11.641 16.078 1 87.75 454 LEU A N 1
ATOM 3501 C CA . LEU A 1 454 ? 13.664 -11.188 17.453 1 87.75 454 LEU A CA 1
ATOM 3502 C C . LEU A 1 454 ? 12.547 -11.68 18.375 1 87.75 454 LEU A C 1
ATOM 3504 O O . LEU A 1 454 ? 12.797 -11.992 19.531 1 87.75 454 LEU A O 1
ATOM 3508 N N . SER A 1 455 ? 11.375 -11.719 17.859 1 80 455 SER A N 1
ATOM 3509 C CA . SER A 1 455 ? 10.203 -12.023 18.672 1 80 455 SER A CA 1
ATOM 3510 C C . SER A 1 455 ? 10.109 -13.516 18.969 1 80 455 SER A C 1
ATOM 3512 O O . SER A 1 455 ? 9.227 -13.945 19.719 1 80 455 SER A O 1
ATOM 3514 N N . HIS A 1 456 ? 10.961 -14.281 18.375 1 79.75 456 HIS A N 1
ATOM 3515 C CA . HIS A 1 456 ? 11.008 -15.719 18.609 1 79.75 456 HIS A CA 1
ATOM 3516 C C . HIS A 1 456 ? 12.328 -16.125 19.281 1 79.75 456 HIS A C 1
ATOM 3518 O O . HIS A 1 456 ? 13.273 -16.516 18.594 1 79.75 456 HIS A O 1
ATOM 3524 N N . PRO A 1 457 ? 12.344 -16.047 20.594 1 67.44 457 PRO A N 1
ATOM 3525 C CA . PRO A 1 457 ? 13.609 -16.328 21.266 1 67.44 457 PRO A CA 1
ATOM 3526 C C . PRO A 1 457 ? 14.078 -17.766 21.094 1 67.44 457 PRO A C 1
ATOM 3528 O O . PRO A 1 457 ? 13.273 -18.641 20.781 1 67.44 457 PRO A O 1
ATOM 3531 N N . PRO A 1 458 ? 15.43 -17.859 21.203 1 65.56 458 PRO A N 1
ATOM 3532 C CA . PRO A 1 458 ? 16 -19.203 21.047 1 65.56 458 PRO A CA 1
ATOM 3533 C C . PRO A 1 458 ? 15.391 -20.234 21.984 1 65.56 458 PRO A C 1
ATOM 3535 O O . PRO A 1 458 ? 14.953 -19.891 23.078 1 65.56 458 PRO A O 1
ATOM 3538 N N . PRO A 1 459 ? 15.07 -21.438 21.344 1 56.75 459 PRO A N 1
ATOM 3539 C CA . PRO A 1 459 ? 14.391 -22.5 22.094 1 56.75 459 PRO A CA 1
ATOM 3540 C C . PRO A 1 459 ? 14.984 -22.734 23.484 1 56.75 459 PRO A C 1
ATOM 3542 O O . PRO A 1 459 ? 16.203 -22.875 23.609 1 56.75 459 PRO A O 1
ATOM 3545 N N . SER A 1 460 ? 14.555 -22.016 24.422 1 54.69 460 SER A N 1
ATOM 3546 C CA . SER A 1 460 ? 14.852 -22.594 25.734 1 54.69 460 SER A CA 1
ATOM 3547 C C . SER A 1 460 ? 14.016 -23.844 25.984 1 54.69 460 SER A C 1
ATOM 3549 O O . SER A 1 460 ? 13.047 -24.109 25.266 1 54.69 460 SER A O 1
ATOM 3551 N N . SER A 1 461 ? 14.359 -24.875 26.797 1 49.06 461 SER A N 1
ATOM 3552 C CA . SER A 1 461 ? 13.805 -26.188 27.109 1 49.06 461 SER A CA 1
ATOM 3553 C C . SER A 1 461 ? 12.281 -26.156 27.109 1 49.06 461 SER A C 1
ATOM 3555 O O . SER A 1 461 ? 11.641 -27.188 26.891 1 49.06 461 SER A O 1
ATOM 3557 N N . SER A 1 462 ? 11.492 -25.078 27.406 1 45.91 462 SER A N 1
ATOM 3558 C CA . SER A 1 462 ? 10.062 -25.156 27.688 1 45.91 462 SER A CA 1
ATOM 3559 C C . SER A 1 462 ? 9.258 -24.359 26.672 1 45.91 462 SER A C 1
ATOM 3561 O O . SER A 1 462 ? 8.023 -24.375 26.688 1 45.91 462 SER A O 1
ATOM 3563 N N . SER A 1 463 ? 9.75 -23.594 25.781 1 51.34 463 SER A N 1
ATOM 3564 C CA . SER A 1 463 ? 8.977 -22.578 25.078 1 51.34 463 SER A CA 1
ATOM 3565 C C . SER A 1 463 ? 8.523 -23.094 23.719 1 51.34 463 SER A C 1
ATOM 3567 O O . SER A 1 463 ? 9.078 -24.047 23.188 1 51.34 463 SER A O 1
ATOM 3569 N N . SER A 1 464 ? 7.289 -22.672 23.312 1 55 464 SER A N 1
ATOM 3570 C CA . SER A 1 464 ? 6.641 -22.984 22.047 1 55 464 SER A CA 1
ATOM 3571 C C . SER A 1 464 ? 7.621 -22.859 20.891 1 55 464 SER A C 1
ATOM 3573 O O . SER A 1 464 ? 8.25 -21.828 20.688 1 55 464 SER A O 1
ATOM 3575 N N . ARG A 1 465 ? 7.996 -24.047 20.266 1 66.62 465 ARG A N 1
ATOM 3576 C CA . ARG A 1 465 ? 8.961 -24.203 19.188 1 66.62 465 ARG A CA 1
ATOM 3577 C C . ARG A 1 465 ? 8.289 -24.062 17.828 1 66.62 465 ARG A C 1
ATOM 3579 O O . ARG A 1 465 ? 7.199 -24.594 17.609 1 66.62 465 ARG A O 1
ATOM 3586 N N . PHE A 1 466 ? 8.648 -23.016 17.031 1 80.5 466 PHE A N 1
ATOM 3587 C CA . PHE A 1 466 ? 8.266 -22.953 15.625 1 80.5 466 PHE A CA 1
ATOM 3588 C C . PHE A 1 466 ? 9.164 -23.844 14.781 1 80.5 466 PHE A C 1
ATOM 3590 O O . PHE A 1 466 ? 10.336 -23.531 14.57 1 80.5 466 PHE A O 1
ATOM 3597 N N . GLU A 1 467 ? 8.68 -25.047 14.477 1 85.62 467 GLU A N 1
ATOM 3598 C CA . GLU A 1 467 ? 9.438 -25.984 13.656 1 85.62 467 GLU A CA 1
ATOM 3599 C C . GLU A 1 467 ? 8.727 -26.266 12.336 1 85.62 467 GLU A C 1
ATOM 3601 O O . GLU A 1 467 ? 7.508 -26.109 12.234 1 85.62 467 GLU A O 1
ATOM 3606 N N . PRO A 1 468 ? 9.531 -26.688 11.375 1 92.44 468 PRO A N 1
ATOM 3607 C CA . PRO A 1 468 ? 8.867 -27.016 10.109 1 92.44 468 PRO A CA 1
ATOM 3608 C C . PRO A 1 468 ? 8.023 -28.281 10.211 1 92.44 468 PRO A C 1
ATOM 3610 O O . PRO A 1 468 ? 8.461 -29.281 10.781 1 92.44 468 PRO A O 1
ATOM 3613 N N . ASP A 1 469 ? 6.844 -28.219 9.758 1 93.81 469 ASP A N 1
ATOM 3614 C CA . ASP A 1 469 ? 5.992 -29.391 9.711 1 93.81 469 ASP A CA 1
ATOM 3615 C C . ASP A 1 469 ? 5.82 -29.906 8.281 1 93.81 469 ASP A C 1
ATOM 3617 O O . ASP A 1 469 ? 5.273 -30.984 8.055 1 93.81 469 ASP A O 1
ATOM 3621 N N . SER A 1 470 ? 6.305 -29.141 7.34 1 95.56 470 SER A N 1
ATOM 3622 C CA . SER A 1 470 ? 6.309 -29.531 5.934 1 95.56 470 SER A CA 1
ATOM 3623 C C . SER A 1 470 ? 7.469 -28.891 5.184 1 95.56 470 SER A C 1
ATOM 3625 O O . SER A 1 470 ? 7.723 -27.703 5.332 1 95.56 470 SER A O 1
ATOM 3627 N N . ILE A 1 471 ? 8.234 -29.656 4.488 1 96.56 471 ILE A N 1
ATOM 3628 C CA . ILE A 1 471 ? 9.273 -29.219 3.568 1 96.56 471 ILE A CA 1
ATOM 3629 C C . ILE A 1 471 ? 9.07 -29.875 2.203 1 96.56 471 ILE A C 1
ATOM 3631 O O . ILE A 1 471 ? 8.828 -31.078 2.117 1 96.56 471 ILE A O 1
ATOM 3635 N N . TRP A 1 472 ? 9.117 -29.094 1.113 1 97.06 472 TRP A N 1
ATOM 3636 C CA . TRP A 1 472 ? 8.859 -29.656 -0.208 1 97.06 472 TRP A CA 1
ATOM 3637 C C . TRP A 1 472 ? 9.695 -28.953 -1.271 1 97.06 472 TRP A C 1
ATOM 3639 O O . TRP A 1 472 ? 10.312 -27.922 -1.003 1 97.06 472 TRP A O 1
ATOM 3649 N N . THR A 1 473 ? 9.781 -29.578 -2.43 1 96.44 473 THR A N 1
ATOM 3650 C CA . THR A 1 473 ? 10.461 -28.984 -3.58 1 96.44 473 THR A CA 1
ATOM 3651 C C . THR A 1 473 ? 9.453 -28.562 -4.641 1 96.44 473 THR A C 1
ATOM 3653 O O . THR A 1 473 ? 8.281 -28.938 -4.586 1 96.44 473 THR A O 1
ATOM 3656 N N . GLY A 1 474 ? 9.82 -27.688 -5.504 1 96.88 474 GLY A N 1
ATOM 3657 C CA . GLY A 1 474 ? 9.047 -27.25 -6.652 1 96.88 474 GLY A CA 1
ATOM 3658 C C . GLY A 1 474 ? 9.898 -26.984 -7.879 1 96.88 474 GLY A C 1
ATOM 3659 O O . GLY A 1 474 ? 11.047 -26.547 -7.758 1 96.88 474 GLY A O 1
ATOM 3660 N N . ILE A 1 475 ? 9.305 -27.266 -9.008 1 97.81 475 ILE A N 1
ATOM 3661 C CA . ILE A 1 475 ? 10 -27.094 -10.281 1 97.81 475 ILE A CA 1
ATOM 3662 C C . ILE A 1 475 ? 9.586 -25.766 -10.914 1 97.81 475 ILE A C 1
ATOM 3664 O O . ILE A 1 475 ? 8.391 -25.469 -11.016 1 97.81 475 ILE A O 1
ATOM 3668 N N . GLN A 1 476 ? 10.562 -24.953 -11.32 1 97.44 476 GLN A N 1
ATOM 3669 C CA . GLN A 1 476 ? 10.367 -23.672 -11.977 1 97.44 476 GLN A CA 1
ATOM 3670 C C . GLN A 1 476 ? 11.078 -23.625 -13.328 1 97.44 476 GLN A C 1
ATOM 3672 O O . GLN A 1 476 ? 11.875 -24.516 -13.641 1 97.44 476 GLN A O 1
ATOM 3677 N N . GLY A 1 477 ? 10.742 -22.625 -14.148 1 98 477 GLY A N 1
ATOM 3678 C CA . GLY A 1 477 ? 11.359 -22.469 -15.461 1 98 477 GLY A CA 1
ATOM 3679 C C . GLY A 1 477 ? 12.273 -21.266 -15.547 1 98 477 GLY A C 1
ATOM 3680 O O . GLY A 1 477 ? 11.836 -20.141 -15.344 1 98 477 GLY A O 1
ATOM 3681 N N . LYS A 1 478 ? 13.5 -21.516 -15.867 1 97 478 LYS A N 1
ATOM 3682 C CA . LYS A 1 478 ? 14.516 -20.484 -16.016 1 97 478 LYS A CA 1
ATOM 3683 C C . LYS A 1 478 ? 14.664 -20.078 -17.484 1 97 478 LYS A C 1
ATOM 3685 O O . LYS A 1 478 ? 14.656 -20.922 -18.375 1 97 478 LYS A O 1
ATOM 3690 N N . THR A 1 479 ? 14.734 -18.812 -17.75 1 97.25 479 THR A N 1
ATOM 3691 C CA . THR A 1 479 ? 14.984 -18.312 -19.094 1 97.25 479 THR A CA 1
ATOM 3692 C C . THR A 1 479 ? 16.281 -17.516 -19.141 1 97.25 479 THR A C 1
ATOM 3694 O O . THR A 1 479 ? 16.859 -17.172 -18.094 1 97.25 479 THR A O 1
ATOM 3697 N N . ASN A 1 480 ? 16.719 -17.203 -20.297 1 92.12 480 ASN A N 1
ATOM 3698 C CA . ASN A 1 480 ? 18.047 -16.625 -20.484 1 92.12 480 ASN A CA 1
ATOM 3699 C C . ASN A 1 480 ? 18.094 -15.164 -20.047 1 92.12 480 ASN A C 1
ATOM 3701 O O . ASN A 1 480 ? 19.094 -14.695 -19.516 1 92.12 480 ASN A O 1
ATOM 3705 N N . ASN A 1 481 ? 17.016 -14.477 -20.25 1 91.31 481 ASN A N 1
ATOM 3706 C CA . ASN A 1 481 ? 17.062 -13.055 -19.922 1 91.31 481 ASN A CA 1
ATOM 3707 C C . ASN A 1 481 ? 16.266 -12.75 -18.656 1 91.31 481 ASN A C 1
ATOM 3709 O O . ASN A 1 481 ? 16 -11.586 -18.359 1 91.31 481 ASN A O 1
ATOM 3713 N N . GLY A 1 482 ? 15.68 -13.75 -18.031 1 94.69 482 GLY A N 1
ATOM 3714 C CA . GLY A 1 482 ? 14.977 -13.547 -16.781 1 94.69 482 GLY A CA 1
ATOM 3715 C C . GLY A 1 482 ? 13.523 -13.164 -16.969 1 94.69 482 GLY A C 1
ATOM 3716 O O . GLY A 1 482 ? 12.781 -12.992 -15.992 1 94.69 482 GLY A O 1
ATOM 3717 N N . MET A 1 483 ? 13.094 -13.008 -18.188 1 97 483 MET A N 1
ATOM 3718 C CA . MET A 1 483 ? 11.703 -12.68 -18.484 1 97 483 MET A CA 1
ATOM 3719 C C . MET A 1 483 ? 10.945 -13.898 -19 1 97 483 MET A C 1
ATOM 3721 O O . MET A 1 483 ? 11.547 -14.781 -19.625 1 97 483 MET A O 1
ATOM 3725 N N . PRO A 1 484 ? 9.68 -13.961 -18.719 1 98.44 484 PRO A N 1
ATOM 3726 C CA . PRO A 1 484 ? 8.914 -15.086 -19.25 1 98.44 484 PRO A CA 1
ATOM 3727 C C . PRO A 1 484 ? 8.734 -15.023 -20.766 1 98.44 484 PRO A C 1
ATOM 3729 O O . PRO A 1 484 ? 9.062 -14.008 -21.391 1 98.44 484 PRO A O 1
ATOM 3732 N N . HIS A 1 485 ? 8.328 -16.141 -21.328 1 98.38 485 HIS A N 1
ATOM 3733 C CA . HIS A 1 485 ? 7.898 -16.219 -22.719 1 98.38 485 HIS A CA 1
ATOM 3734 C C . HIS A 1 485 ? 6.383 -16.078 -22.844 1 98.38 485 HIS A C 1
ATOM 3736 O O . HIS A 1 485 ? 5.641 -16.953 -22.375 1 98.38 485 HIS A O 1
ATOM 3742 N N . ILE A 1 486 ? 5.965 -14.992 -23.469 1 98.75 486 ILE A N 1
ATOM 3743 C CA . ILE A 1 486 ? 4.547 -14.672 -23.594 1 98.75 486 ILE A CA 1
ATOM 3744 C C . ILE A 1 486 ? 4.207 -14.414 -25.062 1 98.75 486 ILE A C 1
ATOM 3746 O O . ILE A 1 486 ? 4.848 -13.594 -25.719 1 98.75 486 ILE A O 1
ATOM 3750 N N . GLY A 1 487 ? 3.23 -15.133 -25.562 1 98.06 487 GLY A N 1
ATOM 3751 C CA . GLY A 1 487 ? 2.748 -14.836 -26.891 1 98.06 487 GLY A CA 1
ATOM 3752 C C . GLY A 1 487 ? 2.686 -16.062 -27.797 1 98.06 487 GLY A C 1
ATOM 3753 O O . GLY A 1 487 ? 2.674 -17.188 -27.312 1 98.06 487 GLY A O 1
ATOM 3754 N N . ARG A 1 488 ? 2.59 -15.805 -29.125 1 96.12 488 ARG A N 1
ATOM 3755 C CA . ARG A 1 488 ? 2.477 -16.859 -30.125 1 96.12 488 ARG A CA 1
ATOM 3756 C C . ARG A 1 488 ? 3.771 -17.656 -30.219 1 96.12 488 ARG A C 1
ATOM 3758 O O . ARG A 1 488 ? 4.855 -17.078 -30.328 1 96.12 488 ARG A O 1
ATOM 3765 N N . VAL A 1 489 ? 3.602 -18.984 -30.109 1 94.44 489 VAL A N 1
ATOM 3766 C CA . VAL A 1 489 ? 4.754 -19.875 -30.188 1 94.44 489 VAL A CA 1
ATOM 3767 C C . VAL A 1 489 ? 5.418 -19.734 -31.562 1 94.44 489 VAL A C 1
ATOM 3769 O O . VAL A 1 489 ? 4.746 -19.797 -32.594 1 94.44 489 VAL A O 1
ATOM 3772 N N . PRO A 1 490 ? 6.703 -19.469 -31.562 1 89.5 490 PRO A N 1
ATOM 3773 C CA . PRO A 1 490 ? 7.375 -19.422 -32.844 1 89.5 490 PRO A CA 1
ATOM 3774 C C . PRO A 1 490 ? 7.445 -20.781 -33.531 1 89.5 490 PRO A C 1
ATOM 3776 O O . PRO A 1 490 ? 7.562 -21.812 -32.844 1 89.5 490 PRO A O 1
ATOM 3779 N N . PRO A 1 491 ? 7.344 -20.781 -34.875 1 82.88 491 PRO A N 1
ATOM 3780 C CA . PRO A 1 491 ? 7.52 -22.062 -35.562 1 82.88 491 PRO A CA 1
ATOM 3781 C C . PRO A 1 491 ? 8.922 -22.641 -35.375 1 82.88 491 PRO A C 1
ATOM 3783 O O . PRO A 1 491 ? 9.875 -21.891 -35.156 1 82.88 491 PRO A O 1
ATOM 3786 N N . PRO A 1 492 ? 8.938 -23.969 -35.375 1 75.75 492 PRO A N 1
ATOM 3787 C CA . PRO A 1 492 ? 10.281 -24.531 -35.344 1 75.75 492 PRO A CA 1
ATOM 3788 C C . PRO A 1 492 ? 11.172 -24.062 -36.469 1 75.75 492 PRO A C 1
ATOM 3790 O O . PRO A 1 492 ? 10.672 -23.734 -37.562 1 75.75 492 PRO A O 1
ATOM 3793 N N . PRO A 1 493 ? 12.406 -23.891 -36.188 1 66.69 493 PRO A N 1
ATOM 3794 C CA . PRO A 1 493 ? 13.32 -23.359 -37.188 1 66.69 493 PRO A CA 1
ATOM 3795 C C . PRO A 1 493 ? 13.211 -24.062 -38.531 1 66.69 493 PRO A C 1
ATOM 3797 O O . PRO A 1 493 ? 13.398 -23.438 -39.594 1 66.69 493 PRO A O 1
ATOM 3800 N N . HIS A 1 494 ? 12.844 -25.297 -38.562 1 64.25 494 HIS A N 1
ATOM 3801 C CA . HIS A 1 494 ? 12.859 -26.031 -39.812 1 64.25 494 HIS A CA 1
ATOM 3802 C C . HIS A 1 494 ? 11.523 -25.922 -40.531 1 64.25 494 HIS A C 1
ATOM 3804 O O . HIS A 1 494 ? 11.398 -26.359 -41.688 1 64.25 494 HIS A O 1
ATOM 3810 N N . ASP A 1 495 ? 10.617 -25.297 -39.844 1 65.94 495 ASP A N 1
ATOM 3811 C CA . ASP A 1 495 ? 9.281 -25.203 -40.406 1 65.94 495 ASP A CA 1
ATOM 3812 C C . ASP A 1 495 ? 9.086 -23.844 -41.125 1 65.94 495 ASP A C 1
ATOM 3814 O O . ASP A 1 495 ? 9.32 -22.797 -40.5 1 65.94 495 ASP A O 1
ATOM 3818 N N . LYS A 1 496 ? 8.859 -23.781 -42.469 1 59.44 496 LYS A N 1
ATOM 3819 C CA . LYS A 1 496 ? 8.727 -22.594 -43.312 1 59.44 496 LYS A CA 1
ATOM 3820 C C . LYS A 1 496 ? 7.336 -21.984 -43.188 1 59.44 496 LYS A C 1
ATOM 3822 O O . LYS A 1 496 ? 6.98 -21.078 -43.938 1 59.44 496 LYS A O 1
ATOM 3827 N N . ARG A 1 497 ? 6.637 -22.547 -42.25 1 60.16 497 ARG A N 1
ATOM 3828 C CA . ARG A 1 497 ? 5.297 -21.984 -42.156 1 60.16 497 ARG A CA 1
ATOM 3829 C C . ARG A 1 497 ? 5.332 -20.578 -41.594 1 60.16 497 ARG A C 1
ATOM 3831 O O . ARG A 1 497 ? 6.23 -20.234 -40.812 1 60.16 497 ARG A O 1
ATOM 3838 N N . ASP A 1 498 ? 4.312 -19.891 -42.094 1 63.53 498 ASP A N 1
ATOM 3839 C CA . ASP A 1 498 ? 4.137 -18.516 -41.594 1 63.53 498 ASP A CA 1
ATOM 3840 C C . ASP A 1 498 ? 3.689 -18.5 -40.156 1 63.53 498 ASP A C 1
ATOM 3842 O O . ASP A 1 498 ? 2.836 -19.297 -39.75 1 63.53 498 ASP A O 1
ATOM 3846 N N . LYS A 1 499 ? 4.262 -17.719 -39.375 1 65.5 499 LYS A N 1
ATOM 3847 C CA . LYS A 1 499 ? 3.963 -17.516 -37.969 1 65.5 499 LYS A CA 1
ATOM 3848 C C . LYS A 1 499 ? 2.459 -17.406 -37.75 1 65.5 499 LYS A C 1
ATOM 3850 O O . LYS A 1 499 ? 1.941 -17.906 -36.75 1 65.5 499 LYS A O 1
ATOM 3855 N N . GLN A 1 500 ? 1.869 -16.891 -38.656 1 67.81 500 GLN A N 1
ATOM 3856 C CA . GLN A 1 500 ? 0.442 -16.641 -38.5 1 67.81 500 GLN A CA 1
ATOM 3857 C C . GLN A 1 500 ? -0.359 -17.938 -38.562 1 67.81 500 GLN A C 1
ATOM 3859 O O . GLN A 1 500 ? -1.496 -18 -38.094 1 67.81 500 GLN A O 1
ATOM 3864 N N . GLN A 1 501 ? 0.298 -18.906 -39.031 1 69.25 501 GLN A N 1
ATOM 3865 C CA . GLN A 1 501 ? -0.401 -20.172 -39.156 1 69.25 501 GLN A CA 1
ATOM 3866 C C . GLN A 1 501 ? -0.355 -20.953 -37.875 1 69.25 501 GLN A C 1
ATOM 3868 O O . GLN A 1 501 ? -1.147 -21.875 -37.656 1 69.25 501 GLN A O 1
ATOM 3873 N N . GLN A 1 502 ? 0.471 -20.438 -37.062 1 80.25 502 GLN A N 1
ATOM 3874 C CA . GLN A 1 502 ? 0.579 -21.094 -35.75 1 80.25 502 GLN A CA 1
ATOM 3875 C C . GLN A 1 502 ? -0.551 -20.672 -34.812 1 80.25 502 GLN A C 1
ATOM 3877 O O . GLN A 1 502 ? -0.681 -19.484 -34.5 1 80.25 502 GLN A O 1
ATOM 3882 N N . GLN A 1 503 ? -1.378 -21.562 -34.5 1 92.81 503 GLN A N 1
ATOM 3883 C CA . GLN A 1 503 ? -2.486 -21.281 -33.594 1 92.81 503 GLN A CA 1
ATOM 3884 C C . GLN A 1 503 ? -2.184 -21.797 -32.188 1 92.81 503 GLN A C 1
ATOM 3886 O O . GLN A 1 503 ? -3.012 -22.469 -31.578 1 92.81 503 GLN A O 1
ATOM 3891 N N . GLN A 1 504 ? -0.896 -21.516 -31.797 1 95.81 504 GLN A N 1
ATOM 3892 C CA . GLN A 1 504 ? -0.403 -21.844 -30.469 1 95.81 504 GLN A CA 1
ATOM 3893 C C . GLN A 1 504 ? 0.134 -20.609 -29.75 1 95.81 504 GLN A C 1
ATOM 3895 O O . GLN A 1 504 ? 0.886 -19.828 -30.328 1 95.81 504 GLN A O 1
ATOM 3900 N N . TRP A 1 505 ? -0.326 -20.375 -28.578 1 98 505 TRP A N 1
ATOM 3901 C CA . TRP A 1 505 ? 0.197 -19.328 -27.688 1 98 505 TRP A CA 1
ATOM 3902 C C . TRP A 1 505 ? 0.758 -19.938 -26.406 1 98 505 TRP A C 1
ATOM 3904 O O . TRP A 1 505 ? 0.435 -21.078 -26.062 1 98 505 TRP A O 1
ATOM 3914 N N . MET A 1 506 ? 1.644 -19.125 -25.766 1 98.38 506 MET A N 1
ATOM 3915 C CA . MET A 1 506 ? 2.221 -19.656 -24.531 1 98.38 506 MET A CA 1
ATOM 3916 C C . MET A 1 506 ? 2.385 -18.547 -23.5 1 98.38 506 MET A C 1
ATOM 3918 O O . MET A 1 506 ? 2.373 -17.375 -23.828 1 98.38 506 MET A O 1
ATOM 3922 N N . LEU A 1 507 ? 2.439 -18.859 -22.25 1 98.69 507 LEU A N 1
ATOM 3923 C CA . LEU A 1 507 ? 2.971 -18.141 -21.109 1 98.69 507 LEU A CA 1
ATOM 3924 C C . LEU A 1 507 ? 3.727 -19.094 -20.172 1 98.69 507 LEU A C 1
ATOM 3926 O O . LEU A 1 507 ? 3.123 -19.969 -19.547 1 98.69 507 LEU A O 1
ATOM 3930 N N . ALA A 1 508 ? 5.035 -18.969 -20.109 1 98.56 508 ALA A N 1
ATOM 3931 C CA . ALA A 1 508 ? 5.922 -19.906 -19.438 1 98.56 508 ALA A CA 1
ATOM 3932 C C . ALA A 1 508 ? 7.273 -19.281 -19.125 1 98.56 508 ALA A C 1
ATOM 3934 O O . ALA A 1 508 ? 7.562 -18.172 -19.578 1 98.56 508 ALA A O 1
ATOM 3935 N N . GLY A 1 509 ? 8.023 -19.969 -18.281 1 98.56 509 GLY A N 1
ATOM 3936 C CA . GLY A 1 509 ? 9.352 -19.5 -17.953 1 98.56 509 GLY A CA 1
ATOM 3937 C C . GLY A 1 509 ? 9.352 -18.312 -17.016 1 98.56 509 GLY A C 1
ATOM 3938 O O . GLY A 1 509 ? 10 -17.297 -17.266 1 98.56 509 GLY A O 1
ATOM 3939 N N . PHE A 1 510 ? 8.805 -18.422 -15.867 1 98.44 510 PHE A N 1
ATOM 3940 C CA . PHE A 1 510 ? 8.523 -17.281 -15.008 1 98.44 510 PHE A CA 1
ATOM 3941 C C . PHE A 1 510 ? 9.664 -17.062 -14.023 1 98.44 510 PHE A C 1
ATOM 3943 O O . PHE A 1 510 ? 9.594 -16.172 -13.172 1 98.44 510 PHE A O 1
ATOM 3950 N N . ASN A 1 511 ? 10.664 -17.844 -14.016 1 97.31 511 ASN A N 1
ATOM 3951 C CA . ASN A 1 511 ? 11.875 -17.641 -13.227 1 97.31 511 ASN A CA 1
ATOM 3952 C C . ASN A 1 511 ? 11.562 -17.5 -11.742 1 97.31 511 ASN A C 1
ATOM 3954 O O . ASN A 1 511 ? 12.188 -16.703 -11.047 1 97.31 511 ASN A O 1
ATOM 3958 N N . GLY A 1 512 ? 10.547 -18.094 -11.305 1 96.5 512 GLY A N 1
ATOM 3959 C CA . GLY A 1 512 ? 10.195 -18.047 -9.898 1 96.5 512 GLY A CA 1
ATOM 3960 C C . GLY A 1 512 ? 9.297 -16.875 -9.547 1 96.5 512 GLY A C 1
ATOM 3961 O O . GLY A 1 512 ? 8.852 -16.75 -8.406 1 96.5 512 GLY A O 1
ATOM 3962 N N . GLY A 1 513 ? 8.898 -16.094 -10.477 1 97.56 513 GLY A N 1
ATOM 3963 C CA . GLY A 1 513 ? 8.133 -14.875 -10.219 1 97.56 513 GLY A CA 1
ATOM 3964 C C . GLY A 1 513 ? 6.699 -14.969 -10.703 1 97.56 513 GLY A C 1
ATOM 3965 O O . GLY A 1 513 ? 6.07 -13.945 -10.992 1 97.56 513 GLY A O 1
ATOM 3966 N N . GLY A 1 514 ? 6.156 -16.156 -10.852 1 98.31 514 GLY A N 1
ATOM 3967 C CA . GLY A 1 514 ? 4.848 -16.359 -11.461 1 98.31 514 GLY A CA 1
ATOM 3968 C C . GLY A 1 514 ? 3.74 -15.594 -10.758 1 98.31 514 GLY A C 1
ATOM 3969 O O . GLY A 1 514 ? 2.85 -15.047 -11.406 1 98.31 514 GLY A O 1
ATOM 3970 N N . MET A 1 515 ? 3.789 -15.492 -9.391 1 98.19 515 MET A N 1
ATOM 3971 C CA . MET A 1 515 ? 2.74 -14.852 -8.602 1 98.19 515 MET A CA 1
ATOM 3972 C C . MET A 1 515 ? 2.607 -13.375 -8.969 1 98.19 515 MET A C 1
ATOM 3974 O O . MET A 1 515 ? 1.51 -12.82 -8.922 1 98.19 515 MET A O 1
ATOM 3978 N N . ALA A 1 516 ? 3.693 -12.812 -9.336 1 98.31 516 ALA A N 1
ATOM 3979 C CA . ALA A 1 516 ? 3.727 -11.383 -9.633 1 98.31 516 ALA A CA 1
ATOM 3980 C C . ALA A 1 516 ? 3.562 -11.133 -11.133 1 98.31 516 ALA A C 1
ATOM 3982 O O . ALA A 1 516 ? 3.32 -10 -11.555 1 98.31 516 ALA A O 1
ATOM 3983 N N . LEU A 1 517 ? 3.613 -12.18 -12 1 98.62 517 LEU A N 1
ATOM 3984 C CA . LEU A 1 517 ? 3.674 -11.961 -13.438 1 98.62 517 LEU A CA 1
ATOM 3985 C C . LEU A 1 517 ? 2.443 -12.539 -14.133 1 98.62 517 LEU A C 1
ATOM 3987 O O . LEU A 1 517 ? 1.926 -11.953 -15.078 1 98.62 517 LEU A O 1
ATOM 3991 N N . ILE A 1 518 ? 1.869 -13.516 -13.648 1 98.81 518 ILE A N 1
ATOM 3992 C CA . ILE A 1 518 ? 0.936 -14.367 -14.383 1 98.81 518 ILE A CA 1
ATOM 3993 C C . ILE A 1 518 ? -0.411 -13.656 -14.516 1 98.81 518 ILE A C 1
ATOM 3995 O O . ILE A 1 518 ? -1.014 -13.656 -15.594 1 98.81 518 ILE A O 1
ATOM 3999 N N . PRO A 1 519 ? -0.967 -13.047 -13.5 1 98.75 519 PRO A N 1
ATOM 4000 C CA . PRO A 1 519 ? -2.344 -12.555 -13.602 1 98.75 519 PRO A CA 1
ATOM 4001 C C . PRO A 1 519 ? -2.547 -11.602 -14.773 1 98.75 519 PRO A C 1
ATOM 4003 O O . PRO A 1 519 ? -3.508 -11.75 -15.531 1 98.75 519 PRO A O 1
ATOM 4006 N N . LEU A 1 520 ? -1.67 -10.742 -14.914 1 98.44 520 LEU A N 1
ATOM 4007 C CA . LEU A 1 520 ? -1.807 -9.797 -16.016 1 98.44 520 LEU A CA 1
ATOM 4008 C C . LEU A 1 520 ? -1.459 -10.461 -17.344 1 98.44 520 LEU A C 1
ATOM 4010 O O . LEU A 1 520 ? -2.117 -10.211 -18.359 1 98.44 520 LEU A O 1
ATOM 4014 N N . ALA A 1 521 ? -0.467 -11.281 -17.375 1 98.81 521 ALA A N 1
ATOM 4015 C CA . ALA A 1 521 ? -0.057 -11.992 -18.578 1 98.81 521 ALA A CA 1
ATOM 4016 C C . ALA A 1 521 ? -1.178 -12.891 -19.094 1 98.81 521 ALA A C 1
ATOM 4018 O O . ALA A 1 521 ? -1.399 -12.984 -20.312 1 98.81 521 ALA A O 1
ATOM 4019 N N . ALA A 1 522 ? -1.834 -13.539 -18.203 1 98.94 522 ALA A N 1
ATOM 4020 C CA . ALA A 1 522 ? -2.912 -14.453 -18.578 1 98.94 522 ALA A CA 1
ATOM 4021 C C . ALA A 1 522 ? -4.047 -13.703 -19.266 1 98.94 522 ALA A C 1
ATOM 4023 O O . ALA A 1 522 ? -4.629 -14.195 -20.234 1 98.94 522 ALA A O 1
ATOM 4024 N N . LYS A 1 523 ? -4.34 -12.555 -18.766 1 98.75 523 LYS A N 1
ATOM 4025 C CA . LYS A 1 523 ? -5.367 -11.719 -19.375 1 98.75 523 LYS A CA 1
ATOM 4026 C C . LYS A 1 523 ? -4.973 -11.312 -20.797 1 98.75 523 LYS A C 1
ATOM 4028 O O . LYS A 1 523 ? -5.805 -11.32 -21.703 1 98.75 523 LYS A O 1
ATOM 4033 N N . ALA A 1 524 ? -3.742 -10.977 -20.938 1 98.81 524 ALA A N 1
ATOM 4034 C CA . ALA A 1 524 ? -3.219 -10.586 -22.234 1 98.81 524 ALA A CA 1
ATOM 4035 C C . ALA A 1 524 ? -3.262 -11.758 -23.219 1 98.81 524 ALA A C 1
ATOM 4037 O O . ALA A 1 524 ? -3.691 -11.602 -24.359 1 98.81 524 ALA A O 1
ATOM 4038 N N . VAL A 1 525 ? -2.855 -12.883 -22.812 1 98.88 525 VAL A N 1
ATOM 4039 C CA . VAL A 1 525 ? -2.82 -14.062 -23.672 1 98.88 525 VAL A CA 1
ATOM 4040 C C . VAL A 1 525 ? -4.242 -14.461 -24.062 1 98.88 525 VAL A C 1
ATOM 4042 O O . VAL A 1 525 ? -4.488 -14.867 -25.188 1 98.88 525 VAL A O 1
ATOM 4045 N N . ALA A 1 526 ? -5.152 -14.359 -23.125 1 98.94 526 ALA A N 1
ATOM 4046 C CA . ALA A 1 526 ? -6.551 -14.648 -23.438 1 98.94 526 ALA A CA 1
ATOM 4047 C C . ALA A 1 526 ? -7.031 -13.797 -24.609 1 98.94 526 ALA A C 1
ATOM 4049 O O . ALA A 1 526 ? -7.691 -14.312 -25.531 1 98.94 526 ALA A O 1
ATOM 4050 N N . LYS A 1 527 ? -6.695 -12.562 -24.562 1 98.81 527 LYS A N 1
ATOM 4051 C CA . LYS A 1 527 ? -7.086 -11.68 -25.656 1 98.81 527 LYS A CA 1
ATOM 4052 C C . LYS A 1 527 ? -6.418 -12.094 -26.969 1 98.81 527 LYS A C 1
ATOM 4054 O O . LYS A 1 527 ? -7.051 -12.094 -28.031 1 98.81 527 LYS A O 1
ATOM 4059 N N . MET A 1 528 ? -5.148 -12.43 -26.875 1 98.62 528 MET A N 1
ATOM 4060 C CA . MET A 1 528 ? -4.426 -12.883 -28.062 1 98.62 528 MET A CA 1
ATOM 4061 C C . MET A 1 528 ? -5.102 -14.094 -28.688 1 98.62 528 MET A C 1
ATOM 4063 O O . MET A 1 528 ? -5.297 -14.148 -29.906 1 98.62 528 MET A O 1
ATOM 4067 N N . VAL A 1 529 ? -5.465 -14.969 -27.906 1 98.5 529 VAL A N 1
ATOM 4068 C CA . VAL A 1 529 ? -6.062 -16.219 -28.359 1 98.5 529 VAL A CA 1
ATOM 4069 C C . VAL A 1 529 ? -7.418 -15.938 -29 1 98.5 529 VAL A C 1
ATOM 4071 O O . VAL A 1 529 ? -7.699 -16.406 -30.109 1 98.5 529 VAL A O 1
ATOM 4074 N N . LEU A 1 530 ? -8.234 -15.164 -28.359 1 98.31 530 LEU A N 1
ATOM 4075 C CA . LEU A 1 530 ? -9.594 -14.906 -28.828 1 98.31 530 LEU A CA 1
ATOM 4076 C C . LEU A 1 530 ? -9.57 -14.133 -30.141 1 98.31 530 LEU A C 1
ATOM 4078 O O . LEU A 1 530 ? -10.391 -14.391 -31.031 1 98.31 530 LEU A O 1
ATOM 4082 N N . LEU A 1 531 ? -8.555 -13.234 -30.266 1 97.5 531 LEU A N 1
ATOM 4083 C CA . LEU A 1 531 ? -8.586 -12.32 -31.391 1 97.5 531 LEU A CA 1
ATOM 4084 C C . LEU A 1 531 ? -7.484 -12.656 -32.406 1 97.5 531 LEU A C 1
ATOM 4086 O O . LEU A 1 531 ? -7.262 -11.914 -33.344 1 97.5 531 LEU A O 1
ATOM 4090 N N . ASP A 1 532 ? -6.801 -13.781 -32.188 1 95.88 532 ASP A N 1
ATOM 4091 C CA . ASP A 1 532 ? -5.723 -14.227 -33.062 1 95.88 532 ASP A CA 1
ATOM 4092 C C . ASP A 1 532 ? -4.668 -13.133 -33.219 1 95.88 532 ASP A C 1
ATOM 4094 O O . ASP A 1 532 ? -4.344 -12.734 -34.344 1 95.88 532 ASP A O 1
ATOM 4098 N N . LEU A 1 533 ? -4.176 -12.648 -32.062 1 97.31 533 LEU A N 1
ATOM 4099 C CA . LEU A 1 533 ? -3.221 -11.547 -32.031 1 97.31 533 LEU A CA 1
ATOM 4100 C C . LEU A 1 533 ? -1.854 -12.016 -31.547 1 97.31 533 LEU A C 1
ATOM 4102 O O . LEU A 1 533 ? -1.735 -13.102 -30.969 1 97.31 533 LEU A O 1
ATOM 4106 N N . ASP A 1 534 ? -0.87 -11.164 -31.859 1 96.25 534 ASP A N 1
ATOM 4107 C CA . ASP A 1 534 ? 0.498 -11.367 -31.391 1 96.25 534 ASP A CA 1
ATOM 4108 C C . ASP A 1 534 ? 0.811 -10.484 -30.188 1 96.25 534 ASP A C 1
ATOM 4110 O O . ASP A 1 534 ? -0.001 -9.633 -29.812 1 96.25 534 ASP A O 1
ATOM 4114 N N . PHE A 1 535 ? 1.983 -10.766 -29.578 1 97.44 535 PHE A N 1
ATOM 4115 C CA . PHE A 1 535 ? 2.438 -10.055 -28.391 1 97.44 535 PHE A CA 1
ATOM 4116 C C . PHE A 1 535 ? 2.426 -8.547 -28.609 1 97.44 535 PHE A C 1
ATOM 4118 O O . PHE A 1 535 ? 1.957 -7.797 -27.75 1 97.44 535 PHE A O 1
ATOM 4125 N N . GLU A 1 536 ? 2.877 -8.078 -29.719 1 96.56 536 GLU A N 1
ATOM 4126 C CA . GLU A 1 536 ? 3.068 -6.656 -30 1 96.56 536 GLU A CA 1
ATOM 4127 C C . GLU A 1 536 ? 1.734 -5.918 -30.062 1 96.56 536 GLU A C 1
ATOM 4129 O O . GLU A 1 536 ? 1.664 -4.727 -29.75 1 96.56 536 GLU A O 1
ATOM 4134 N N . HIS A 1 537 ? 0.711 -6.676 -30.359 1 97.62 537 HIS A N 1
ATOM 4135 C CA . HIS A 1 537 ? -0.605 -6.066 -30.5 1 97.62 537 HIS A CA 1
ATOM 4136 C C . HIS A 1 537 ? -1.194 -5.699 -29.156 1 97.62 537 HIS A C 1
ATOM 4138 O O . HIS A 1 537 ? -2.08 -4.848 -29.062 1 97.62 537 HIS A O 1
ATOM 4144 N N . VAL A 1 538 ? -0.711 -6.363 -28.094 1 98.25 538 VAL A N 1
ATOM 4145 C CA . VAL A 1 538 ? -1.371 -6.188 -26.812 1 98.25 538 VAL A CA 1
ATOM 4146 C C . VAL A 1 538 ? -0.382 -5.617 -25.797 1 98.25 538 VAL A C 1
ATOM 4148 O O . VAL A 1 538 ? -0.762 -5.277 -24.672 1 98.25 538 VAL A O 1
ATOM 4151 N N . GLN A 1 539 ? 0.867 -5.441 -26.141 1 98.25 539 GLN A N 1
ATOM 4152 C CA . GLN A 1 539 ? 1.934 -5.074 -25.203 1 98.25 539 GLN A CA 1
ATOM 4153 C C . GLN A 1 539 ? 1.618 -3.76 -24.5 1 98.25 539 GLN A C 1
ATOM 4155 O O . GLN A 1 539 ? 1.685 -3.678 -23.266 1 98.25 539 GLN A O 1
ATOM 4160 N N . ASP A 1 540 ? 1.237 -2.732 -25.234 1 97.5 540 ASP A N 1
ATOM 4161 C CA . ASP A 1 540 ? 0.98 -1.414 -24.656 1 97.5 540 ASP A CA 1
ATOM 4162 C C . ASP A 1 540 ? -0.271 -1.43 -23.781 1 97.5 540 ASP A C 1
ATOM 4164 O O . ASP A 1 540 ? -0.282 -0.846 -22.703 1 97.5 540 ASP A O 1
ATOM 4168 N N . GLU A 1 541 ? -1.246 -2.127 -24.281 1 97.56 541 GLU A N 1
ATOM 4169 C CA . GLU A 1 541 ? -2.523 -2.166 -23.562 1 97.56 541 GLU A CA 1
ATOM 4170 C C . GLU A 1 541 ? -2.367 -2.781 -22.188 1 97.56 541 GLU A C 1
ATOM 4172 O O . GLU A 1 541 ? -2.932 -2.279 -21.203 1 97.56 541 GLU A O 1
ATOM 4177 N N . PHE A 1 542 ? -1.618 -3.771 -22.062 1 98 542 PHE A N 1
ATOM 4178 C CA . PHE A 1 542 ? -1.519 -4.504 -20.812 1 98 542 PHE A CA 1
ATOM 4179 C C . PHE A 1 542 ? -0.235 -4.141 -20.078 1 98 542 PHE A C 1
ATOM 4181 O O . PHE A 1 542 ? 0.019 -4.641 -18.969 1 98 542 PHE A O 1
ATOM 4188 N N . GLY A 1 543 ? 0.545 -3.299 -20.672 1 97.5 543 GLY A N 1
ATOM 4189 C CA . GLY A 1 543 ? 1.795 -2.906 -20.031 1 97.5 543 GLY A CA 1
ATOM 4190 C C . GLY A 1 543 ? 2.781 -4.051 -19.906 1 97.5 543 GLY A C 1
ATOM 4191 O O . GLY A 1 543 ? 3.479 -4.16 -18.891 1 97.5 543 GLY A O 1
ATOM 4192 N N . LEU A 1 544 ? 2.816 -4.961 -20.844 1 98.44 544 LEU A N 1
ATOM 4193 C CA . LEU A 1 544 ? 3.775 -6.062 -20.797 1 98.44 544 LEU A CA 1
ATOM 4194 C C . LEU A 1 544 ? 5.203 -5.547 -20.953 1 98.44 544 LEU A C 1
ATOM 4196 O O . LEU A 1 544 ? 5.449 -4.609 -21.719 1 98.44 544 LEU A O 1
ATOM 4200 N N . LEU A 1 545 ? 6.105 -6.141 -20.328 1 97.56 545 LEU A N 1
ATOM 4201 C CA . LEU A 1 545 ? 7.473 -5.633 -20.219 1 97.56 545 LEU A CA 1
ATOM 4202 C C . LEU A 1 545 ? 8.297 -6.031 -21.438 1 97.56 545 LEU A C 1
ATOM 4204 O O . LEU A 1 545 ? 8 -7.035 -22.094 1 97.56 545 LEU A O 1
ATOM 4208 N N . GLU A 1 546 ? 9.336 -5.195 -21.688 1 94.44 546 GLU A N 1
ATOM 4209 C CA . GLU A 1 546 ? 10.312 -5.555 -22.703 1 94.44 546 GLU A CA 1
ATOM 4210 C C . GLU A 1 546 ? 10.977 -6.891 -22.391 1 94.44 546 GLU A C 1
ATOM 4212 O O . GLU A 1 546 ? 11.336 -7.156 -21.25 1 94.44 546 GLU A O 1
ATOM 4217 N N . GLY A 1 547 ? 11.016 -7.711 -23.391 1 95.31 547 GLY A N 1
ATOM 4218 C CA . GLY A 1 547 ? 11.695 -8.984 -23.203 1 95.31 547 GLY A CA 1
ATOM 4219 C C . GLY A 1 547 ? 10.742 -10.125 -22.891 1 95.31 547 GLY A C 1
ATOM 4220 O O . GLY A 1 547 ? 11.141 -11.289 -22.906 1 95.31 547 GLY A O 1
ATOM 4221 N N . MET A 1 548 ? 9.492 -9.836 -22.703 1 97.81 548 MET A N 1
ATOM 4222 C CA . MET A 1 548 ? 8.523 -10.875 -22.359 1 97.81 548 MET A CA 1
ATOM 4223 C C . MET A 1 548 ? 8.039 -11.594 -23.609 1 97.81 548 MET A C 1
ATOM 4225 O O . MET A 1 548 ? 7.605 -12.75 -23.531 1 97.81 548 MET A O 1
ATOM 4229 N N . GLY A 1 549 ? 8.039 -10.922 -24.703 1 97.62 549 GLY A N 1
ATOM 4230 C CA . GLY A 1 549 ? 7.531 -11.508 -25.922 1 97.62 549 GLY A CA 1
ATOM 4231 C C . GLY A 1 549 ? 8.344 -12.703 -26.391 1 97.62 549 GLY A C 1
ATOM 4232 O O . GLY A 1 549 ? 9.57 -12.609 -26.516 1 97.62 549 GLY A O 1
ATOM 4233 N N . THR A 1 550 ? 7.629 -13.812 -26.625 1 95.56 550 THR A N 1
ATOM 4234 C CA . THR A 1 550 ? 8.328 -14.969 -27.172 1 95.56 550 THR A CA 1
ATOM 4235 C C . THR A 1 550 ? 8.578 -14.789 -28.672 1 95.56 550 THR A C 1
ATOM 4237 O O . THR A 1 550 ? 8 -13.898 -29.297 1 95.56 550 THR A O 1
ATOM 4240 N N . GLY A 1 551 ? 9.617 -15.531 -29.188 1 90.44 551 GLY A N 1
ATOM 4241 C CA . GLY A 1 551 ? 9.992 -15.422 -30.594 1 90.44 551 GLY A CA 1
ATOM 4242 C C . GLY A 1 551 ? 11.383 -15.953 -30.891 1 90.44 551 GLY A C 1
ATOM 4243 O O . GLY A 1 551 ? 12.094 -16.375 -29.984 1 90.44 551 GLY A O 1
ATOM 4244 N N . ASP A 1 552 ? 11.648 -15.859 -32.125 1 86.62 552 ASP A N 1
ATOM 4245 C CA . ASP A 1 552 ? 12.906 -16.422 -32.594 1 86.62 552 ASP A CA 1
ATOM 4246 C C . ASP A 1 552 ? 14.102 -15.75 -31.922 1 86.62 552 ASP A C 1
ATOM 4248 O O . ASP A 1 552 ? 15.078 -16.406 -31.578 1 86.62 552 ASP A O 1
ATOM 4252 N N . ALA A 1 553 ? 13.914 -14.539 -31.688 1 86.44 553 ALA A N 1
ATOM 4253 C CA . ALA A 1 553 ? 15.016 -13.773 -31.109 1 86.44 553 ALA A CA 1
ATOM 4254 C C . ALA A 1 553 ? 15.32 -14.219 -29.688 1 86.44 553 ALA A C 1
ATOM 4256 O O . ALA A 1 553 ? 16.422 -14 -29.172 1 86.44 553 ALA A O 1
ATOM 4257 N N . ARG A 1 554 ? 14.453 -14.883 -29.062 1 92.06 554 ARG A N 1
ATOM 4258 C CA . ARG A 1 554 ? 14.586 -15.273 -27.672 1 92.06 554 ARG A CA 1
ATOM 4259 C C . ARG A 1 554 ? 14.977 -16.75 -27.547 1 92.06 554 ARG A C 1
ATOM 4261 O O . ARG A 1 554 ? 15.25 -17.234 -26.453 1 92.06 554 ARG A O 1
ATOM 4268 N N . MET A 1 555 ? 15.008 -17.391 -28.688 1 89.56 555 MET A N 1
ATOM 4269 C CA . MET A 1 555 ? 15.328 -18.812 -28.672 1 89.56 555 MET A CA 1
ATOM 4270 C C . MET A 1 555 ? 16.828 -19.031 -28.531 1 89.56 555 MET A C 1
ATOM 4272 O O . MET A 1 555 ? 17.625 -18.312 -29.141 1 89.56 555 MET A O 1
ATOM 4276 N N . VAL A 1 556 ? 17.094 -19.906 -27.609 1 78.69 556 VAL A N 1
ATOM 4277 C CA . VAL A 1 556 ? 18.5 -20.266 -27.438 1 78.69 556 VAL A CA 1
ATOM 4278 C C . VAL A 1 556 ? 18.828 -21.5 -28.266 1 78.69 556 VAL A C 1
ATOM 4280 O O . VAL A 1 556 ? 18.094 -22.484 -28.219 1 78.69 556 VAL A O 1
ATOM 4283 N N . SER A 1 557 ? 19.875 -21.391 -29.141 1 66.88 557 SER A N 1
ATOM 4284 C CA . SER A 1 557 ? 20.312 -22.516 -29.953 1 66.88 557 SER A CA 1
ATOM 4285 C C . SER A 1 557 ? 21.281 -23.406 -29.172 1 66.88 557 SER A C 1
ATOM 4287 O O . SER A 1 557 ? 22.016 -22.922 -28.312 1 66.88 557 SER A O 1
ATOM 4289 N N . MET B 1 1 ? -64.125 -11.25 -16.125 1 21.38 1 MET B N 1
ATOM 4290 C CA . MET B 1 1 ? -63.906 -11.562 -14.711 1 21.38 1 MET B CA 1
ATOM 4291 C C . MET B 1 1 ? -62.781 -10.711 -14.117 1 21.38 1 MET B C 1
ATOM 4293 O O . MET B 1 1 ? -61.75 -10.5 -14.758 1 21.38 1 MET B O 1
ATOM 4297 N N . VAL B 1 2 ? -63.125 -9.883 -13.047 1 21.48 2 VAL B N 1
ATOM 4298 C CA . VAL B 1 2 ? -62.688 -8.711 -12.297 1 21.48 2 VAL B CA 1
ATOM 4299 C C . VAL B 1 2 ? -61.438 -9.047 -11.5 1 21.48 2 VAL B C 1
ATOM 4301 O O . VAL B 1 2 ? -61.469 -9.906 -10.609 1 21.48 2 VAL B O 1
ATOM 4304 N N . LEU B 1 3 ? -60.188 -9.156 -12.18 1 20.28 3 LEU B N 1
ATOM 4305 C CA . LEU B 1 3 ? -58.875 -9.594 -11.781 1 20.28 3 LEU B CA 1
ATOM 4306 C C . LEU B 1 3 ? -58.344 -8.766 -10.609 1 20.28 3 LEU B C 1
ATOM 4308 O O . LEU B 1 3 ? -58.125 -7.566 -10.75 1 20.28 3 LEU B O 1
ATOM 4312 N N . ARG B 1 4 ? -58.938 -8.969 -9.352 1 17.73 4 ARG B N 1
ATOM 4313 C CA . ARG B 1 4 ? -58.75 -8.219 -8.109 1 17.73 4 ARG B CA 1
ATOM 4314 C C . ARG B 1 4 ? -57.312 -8.234 -7.664 1 17.73 4 ARG B C 1
ATOM 4316 O O . ARG B 1 4 ? -56.719 -9.305 -7.465 1 17.73 4 ARG B O 1
ATOM 4323 N N . LYS B 1 5 ? -56.562 -7.168 -7.992 1 21.23 5 LYS B N 1
ATOM 4324 C CA . LYS B 1 5 ? -55.125 -6.832 -7.852 1 21.23 5 LYS B CA 1
ATOM 4325 C C . LYS B 1 5 ? -54.719 -6.793 -6.383 1 21.23 5 LYS B C 1
ATOM 4327 O O . LYS B 1 5 ? -55.25 -6.004 -5.605 1 21.23 5 LYS B O 1
ATOM 4332 N N . VAL B 1 6 ? -54.469 -7.938 -5.73 1 20.84 6 VAL B N 1
ATOM 4333 C CA . VAL B 1 6 ? -54.25 -8.07 -4.293 1 20.84 6 VAL B CA 1
ATOM 4334 C C . VAL B 1 6 ? -53.062 -7.223 -3.869 1 20.84 6 VAL B C 1
ATOM 4336 O O . VAL B 1 6 ? -51.938 -7.41 -4.375 1 20.84 6 VAL B O 1
ATOM 4339 N N . VAL B 1 7 ? -53.188 -5.984 -3.436 1 21.97 7 VAL B N 1
ATOM 4340 C CA . VAL B 1 7 ? -52.312 -4.895 -2.979 1 21.97 7 VAL B CA 1
ATOM 4341 C C . VAL B 1 7 ? -51.594 -5.309 -1.7 1 21.97 7 VAL B C 1
ATOM 4343 O O . VAL B 1 7 ? -52.219 -5.469 -0.648 1 21.97 7 VAL B O 1
ATOM 4346 N N . THR B 1 8 ? -50.875 -6.441 -1.666 1 22.17 8 THR B N 1
ATOM 4347 C CA . THR B 1 8 ? -50.406 -6.855 -0.349 1 22.17 8 THR B CA 1
ATOM 4348 C C . THR B 1 8 ? -49.5 -5.793 0.26 1 22.17 8 THR B C 1
ATOM 4350 O O . THR B 1 8 ? -48.594 -5.301 -0.401 1 22.17 8 THR B O 1
ATOM 4353 N N . THR B 1 9 ? -49.906 -5.059 1.28 1 21.84 9 THR B N 1
ATOM 4354 C CA . THR B 1 9 ? -49.406 -3.963 2.104 1 21.84 9 THR B CA 1
ATOM 4355 C C . THR B 1 9 ? -48.156 -4.383 2.842 1 21.84 9 THR B C 1
ATOM 4357 O O . THR B 1 9 ? -48.188 -5.207 3.758 1 21.84 9 THR B O 1
ATOM 4360 N N . CYS B 1 10 ? -47.031 -4.727 2.131 1 21.88 10 CYS B N 1
ATOM 4361 C CA . CYS B 1 10 ? -45.812 -5.164 2.783 1 21.88 10 CYS B CA 1
ATOM 4362 C C . CYS B 1 10 ? -45.312 -4.117 3.777 1 21.88 10 CYS B C 1
ATOM 4364 O O . CYS B 1 10 ? -45.062 -2.969 3.404 1 21.88 10 CYS B O 1
ATOM 4366 N N . SER B 1 11 ? -45.656 -4.238 5.059 1 22 11 SER B N 1
ATOM 4367 C CA . SER B 1 11 ? -45.281 -3.428 6.207 1 22 11 SER B CA 1
ATOM 4368 C C . SER B 1 11 ? -43.75 -3.309 6.316 1 22 11 SER B C 1
ATOM 4370 O O . SER B 1 11 ? -43.062 -4.32 6.359 1 22 11 SER B O 1
ATOM 4372 N N . GLN B 1 12 ? -43.156 -2.301 5.715 1 21.77 12 GLN B N 1
ATOM 4373 C CA . GLN B 1 12 ? -41.75 -1.877 5.629 1 21.77 12 GLN B CA 1
ATOM 4374 C C . GLN B 1 12 ? -41.156 -1.677 7.016 1 21.77 12 GLN B C 1
ATOM 4376 O O . GLN B 1 12 ? -41.656 -0.896 7.816 1 21.77 12 GLN B O 1
ATOM 4381 N N . PRO B 1 13 ? -40.625 -2.781 7.602 1 23.92 13 PRO B N 1
ATOM 4382 C CA . PRO B 1 13 ? -40.094 -2.582 8.945 1 23.92 13 PRO B CA 1
ATOM 4383 C C . PRO B 1 13 ? -39.094 -1.413 9.016 1 23.92 13 PRO B C 1
ATOM 4385 O O . PRO B 1 13 ? -38.344 -1.174 8.07 1 23.92 13 PRO B O 1
ATOM 4388 N N . ASN B 1 14 ? -39.406 -0.326 9.703 1 21.95 14 ASN B N 1
ATOM 4389 C CA . ASN B 1 14 ? -38.75 0.946 10.008 1 21.95 14 ASN B CA 1
ATOM 4390 C C . ASN B 1 14 ? -37.469 0.744 10.789 1 21.95 14 ASN B C 1
ATOM 4392 O O . ASN B 1 14 ? -37.469 0.771 12.016 1 21.95 14 ASN B O 1
ATOM 4396 N N . THR B 1 15 ? -36.719 -0.357 10.562 1 23.28 15 THR B N 1
ATOM 4397 C CA . THR B 1 15 ? -35.594 -0.427 11.484 1 23.28 15 THR B CA 1
ATOM 4398 C C . THR B 1 15 ? -34.656 0.78 11.305 1 23.28 15 THR B C 1
ATOM 4400 O O . THR B 1 15 ? -34.125 1.006 10.227 1 23.28 15 THR B O 1
ATOM 4403 N N . SER B 1 16 ? -34.875 1.838 12.039 1 22.06 16 SER B N 1
ATOM 4404 C CA . SER B 1 16 ? -34.125 3.064 12.195 1 22.06 16 SER B CA 1
ATOM 4405 C C . SER B 1 16 ? -32.656 2.76 12.594 1 22.06 16 SER B C 1
ATOM 4407 O O . SER B 1 16 ? -32.406 2.352 13.727 1 22.06 16 SER B O 1
ATOM 4409 N N . HIS B 1 17 ? -31.953 2.023 11.781 1 23.23 17 HIS B N 1
ATOM 4410 C CA . HIS B 1 17 ? -30.531 1.904 12.078 1 23.23 17 HIS B CA 1
ATOM 4411 C C . HIS B 1 17 ? -29.875 3.275 12.227 1 23.23 17 HIS B C 1
ATOM 4413 O O . HIS B 1 17 ? -29.922 4.09 11.297 1 23.23 17 HIS B O 1
ATOM 4419 N N . HIS B 1 18 ? -29.875 3.789 13.461 1 23.91 18 HIS B N 1
ATOM 4420 C CA . HIS B 1 18 ? -29.125 4.977 13.859 1 23.91 18 HIS B CA 1
ATOM 4421 C C . HIS B 1 18 ? -27.656 4.859 13.469 1 23.91 18 HIS B C 1
ATOM 4423 O O . HIS B 1 18 ? -27 3.879 13.812 1 23.91 18 HIS B O 1
ATOM 4429 N N . GLU B 1 19 ? -27.281 5.25 12.344 1 24.66 19 GLU B N 1
ATOM 4430 C CA . GLU B 1 19 ? -25.969 5.402 11.734 1 24.66 19 GLU B CA 1
ATOM 4431 C C . GLU B 1 19 ? -25 6.098 12.688 1 24.66 19 GLU B C 1
ATOM 4433 O O . GLU B 1 19 ? -25.234 7.23 13.117 1 24.66 19 GLU B O 1
ATOM 4438 N N . ALA B 1 20 ? -24.219 5.371 13.422 1 25.48 20 ALA B N 1
ATOM 4439 C CA . ALA B 1 20 ? -23.172 5.898 14.289 1 25.48 20 ALA B CA 1
ATOM 4440 C C . ALA B 1 20 ? -22.219 6.805 13.523 1 25.48 20 ALA B C 1
ATOM 4442 O O . ALA B 1 20 ? -21.219 6.34 12.961 1 25.48 20 ALA B O 1
ATOM 4443 N N . GLN B 1 21 ? -22.719 7.668 12.641 1 24.69 21 GLN B N 1
ATOM 4444 C CA . GLN B 1 21 ? -21.75 8.625 12.125 1 24.69 21 GLN B CA 1
ATOM 4445 C C . GLN B 1 21 ? -21.031 9.352 13.258 1 24.69 21 GLN B C 1
ATOM 4447 O O . GLN B 1 21 ? -21.672 9.852 14.18 1 24.69 21 GLN B O 1
ATOM 4452 N N . ASP B 1 22 ? -20 9.016 13.57 1 30.25 22 ASP B N 1
ATOM 4453 C CA . ASP B 1 22 ? -19.234 9.938 14.406 1 30.25 22 ASP B CA 1
ATOM 4454 C C . ASP B 1 22 ? -19.516 11.391 14.008 1 30.25 22 ASP B C 1
ATOM 4456 O O . ASP B 1 22 ? -18.609 12.086 13.555 1 30.25 22 ASP B O 1
ATOM 4460 N N . THR B 1 23 ? -20.609 11.617 13.281 1 28.48 23 THR B N 1
ATOM 4461 C CA . THR B 1 23 ? -21.062 12.984 13.055 1 28.48 23 THR B CA 1
ATOM 4462 C C . THR B 1 23 ? -21.281 13.711 14.383 1 28.48 23 THR B C 1
ATOM 4464 O O . THR B 1 23 ? -21.953 13.195 15.273 1 28.48 23 THR B O 1
ATOM 4467 N N . VAL B 1 24 ? -20.359 14.539 14.75 1 31.8 24 VAL B N 1
ATOM 4468 C CA . VAL B 1 24 ? -20.844 15.5 15.734 1 31.8 24 VAL B CA 1
ATOM 4469 C C . VAL B 1 24 ? -22.344 15.742 15.516 1 31.8 24 VAL B C 1
ATOM 4471 O O . VAL B 1 24 ? -22.75 16.234 14.453 1 31.8 24 VAL B O 1
ATOM 4474 N N . VAL B 1 25 ? -23.234 14.883 15.938 1 33.69 25 VAL B N 1
ATOM 4475 C CA . VAL B 1 25 ? -24.656 15.195 15.922 1 33.69 25 VAL B CA 1
ATOM 4476 C C . VAL B 1 25 ? -24.859 16.688 16.203 1 33.69 25 VAL B C 1
ATOM 4478 O O . VAL B 1 25 ? -24.469 17.188 17.25 1 33.69 25 VAL B O 1
ATOM 4481 N N . ASP B 1 26 ? -25.031 17.391 15.141 1 30.94 26 ASP B N 1
ATOM 4482 C CA . ASP B 1 26 ? -25.453 18.781 15.219 1 30.94 26 ASP B CA 1
ATOM 4483 C C . ASP B 1 26 ? -26.641 18.938 16.172 1 30.94 26 ASP B C 1
ATOM 4485 O O . ASP B 1 26 ? -27.734 18.453 15.891 1 30.94 26 ASP B O 1
ATOM 4489 N N . ASN B 1 27 ? -26.5 18.734 17.391 1 31.45 27 ASN B N 1
ATOM 4490 C CA . ASN B 1 27 ? -27.594 19.406 18.062 1 31.45 27 ASN B CA 1
ATOM 4491 C C . ASN B 1 27 ? -27.766 20.844 17.562 1 31.45 27 ASN B C 1
ATOM 4493 O O . ASN B 1 27 ? -26.938 21.703 17.828 1 31.45 27 ASN B O 1
ATOM 4497 N N . PRO B 1 28 ? -28.562 20.984 16.547 1 34.56 28 PRO B N 1
ATOM 4498 C CA . PRO B 1 28 ? -28.75 22.328 16 1 34.56 28 PRO B CA 1
ATOM 4499 C C . PRO B 1 28 ? -28.828 23.406 17.094 1 34.56 28 PRO B C 1
ATOM 4501 O O . PRO B 1 28 ? -28.719 24.594 16.812 1 34.56 28 PRO B O 1
ATOM 4504 N N . ASN B 1 29 ? -29.328 22.891 18.25 1 33.78 29 ASN B N 1
ATOM 4505 C CA . ASN B 1 29 ? -29.672 23.922 19.219 1 33.78 29 ASN B CA 1
ATOM 4506 C C . ASN B 1 29 ? -28.438 24.422 19.953 1 33.78 29 ASN B C 1
ATOM 4508 O O . ASN B 1 29 ? -28.547 25.031 21.031 1 33.78 29 ASN B O 1
ATOM 4512 N N . HIS B 1 30 ? -27.297 23.891 19.656 1 39.16 30 HIS B N 1
ATOM 4513 C CA . HIS B 1 30 ? -26.25 24.547 20.438 1 39.16 30 HIS B CA 1
ATOM 4514 C C . HIS B 1 30 ? -26.016 25.969 19.953 1 39.16 30 HIS B C 1
ATOM 4516 O O . HIS B 1 30 ? -25.531 26.188 18.844 1 39.16 30 HIS B O 1
ATOM 4522 N N . GLU B 1 31 ? -26.734 26.859 20.438 1 37.38 31 GLU B N 1
ATOM 4523 C CA . GLU B 1 31 ? -26.578 28.297 20.203 1 37.38 31 GLU B CA 1
ATOM 4524 C C . GLU B 1 31 ? -25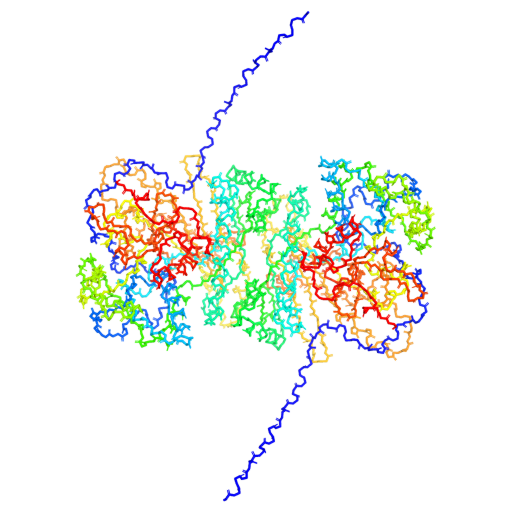.109 28.719 20.344 1 37.38 31 GLU B C 1
ATOM 4526 O O . GLU B 1 31 ? -24.5 28.5 21.391 1 37.38 31 GLU B O 1
ATOM 4531 N N . ILE B 1 32 ? -24.344 28.641 19.281 1 47.16 32 ILE B N 1
ATOM 4532 C CA . ILE B 1 32 ? -23.062 29.312 19.281 1 47.16 32 ILE B CA 1
ATOM 4533 C C . ILE B 1 32 ? -23.172 30.625 20.047 1 47.16 32 ILE B C 1
ATOM 4535 O O . ILE B 1 32 ? -24.109 31.406 19.844 1 47.16 32 ILE B O 1
ATOM 4539 N N . ASN B 1 33 ? -22.562 30.797 21.109 1 46.12 33 ASN B N 1
ATOM 4540 C CA . ASN B 1 33 ? -22.547 32.031 21.891 1 46.12 33 ASN B CA 1
ATOM 4541 C C . ASN B 1 33 ? -22.406 33.25 21 1 46.12 33 ASN B C 1
ATOM 4543 O O . ASN B 1 33 ? -21.391 33.406 20.312 1 46.12 33 ASN B O 1
ATOM 4547 N N . PRO B 1 34 ? -23.406 33.969 20.672 1 51.97 34 PRO B N 1
ATOM 4548 C CA . PRO B 1 34 ? -23.5 35.156 19.828 1 51.97 34 PRO B CA 1
ATOM 4549 C C . PRO B 1 34 ? -22.469 36.219 20.172 1 51.97 34 PRO B C 1
ATOM 4551 O O . PRO B 1 34 ? -22.281 37.188 19.438 1 51.97 34 PRO B O 1
ATOM 4554 N N . ARG B 1 35 ? -21.594 35.938 21.219 1 65.5 35 ARG B N 1
ATOM 4555 C CA . ARG B 1 35 ? -20.938 37.156 21.688 1 65.5 35 ARG B CA 1
ATOM 4556 C C . ARG B 1 35 ? -19.438 37.125 21.391 1 65.5 35 ARG B C 1
ATOM 4558 O O . ARG B 1 35 ? -18.703 38.031 21.812 1 65.5 35 ARG B O 1
ATOM 4565 N N . LYS B 1 36 ? -18.938 36.188 20.516 1 80.12 36 LYS B N 1
ATOM 4566 C CA . LYS B 1 36 ? -17.484 36.188 20.375 1 80.12 36 LYS B CA 1
ATOM 4567 C C . LYS B 1 36 ? -17.047 37.219 19.344 1 80.12 36 LYS B C 1
ATOM 4569 O O . LYS B 1 36 ? -17.703 37.406 18.328 1 80.12 36 LYS B O 1
ATOM 4574 N N . GLN B 1 37 ? -15.984 37.844 19.797 1 89.56 37 GLN B N 1
ATOM 4575 C CA . GLN B 1 37 ? -15.312 38.812 18.938 1 89.56 37 GLN B CA 1
ATOM 4576 C C . GLN B 1 37 ? -14.125 38.188 18.219 1 89.56 37 GLN B C 1
ATOM 4578 O O . GLN B 1 37 ? -13.641 37.125 18.625 1 89.56 37 GLN B O 1
ATOM 4583 N N . PRO B 1 38 ? -13.773 38.719 17.125 1 90.5 38 PRO B N 1
ATOM 4584 C CA . PRO B 1 38 ? -12.656 38.188 16.359 1 90.5 38 PRO B CA 1
ATOM 4585 C C . PRO B 1 38 ? -11.43 37.875 17.219 1 90.5 38 PRO B C 1
ATOM 4587 O O . PRO B 1 38 ? -10.773 36.844 17.031 1 90.5 38 PRO B O 1
ATOM 4590 N N . GLN B 1 39 ? -11.133 38.656 18.172 1 90.69 39 GLN B N 1
ATOM 4591 C CA . GLN B 1 39 ? -9.953 38.5 19.016 1 90.69 39 GLN B CA 1
ATOM 4592 C C . GLN B 1 39 ? -10.047 37.25 19.859 1 90.69 39 GLN B C 1
ATOM 4594 O O . GLN B 1 39 ? -9.023 36.719 20.297 1 90.69 39 GLN B O 1
ATOM 4599 N N . ASP B 1 40 ? -11.219 36.781 20.016 1 91.62 40 ASP B N 1
ATOM 4600 C CA . ASP B 1 40 ? -11.453 35.594 20.828 1 91.62 40 ASP B CA 1
ATOM 4601 C C . ASP B 1 40 ? -11.023 34.344 20.094 1 91.62 40 ASP B C 1
ATOM 4603 O O . ASP B 1 40 ? -10.898 33.281 20.703 1 91.62 40 ASP B O 1
ATOM 4607 N N . PHE B 1 41 ? -10.719 34.5 18.828 1 95.56 41 PHE B N 1
ATOM 4608 C CA . PHE B 1 41 ? -10.375 33.344 18 1 95.56 41 PHE B CA 1
ATOM 4609 C C . PHE B 1 41 ? -8.875 33.312 17.734 1 95.56 41 PHE B C 1
ATOM 4611 O O . PHE B 1 41 ? -8.383 32.406 17.047 1 95.56 41 PHE B O 1
ATOM 4618 N N . LEU B 1 42 ? -8.102 34.188 18.312 1 97.06 42 LEU B N 1
ATOM 4619 C CA . LEU B 1 42 ? -6.656 34.188 18.141 1 97.06 42 LEU B CA 1
ATOM 4620 C C . LEU B 1 42 ? -6.027 33.031 18.938 1 97.06 42 LEU B C 1
ATOM 4622 O O . LEU B 1 42 ? -6.551 32.656 19.984 1 97.06 42 LEU B O 1
ATOM 4626 N N . PRO B 1 43 ? -4.883 32.469 18.484 1 97 43 PRO B N 1
ATOM 4627 C CA . PRO B 1 43 ? -4.188 31.453 19.281 1 97 43 PRO B CA 1
ATOM 4628 C C . PRO B 1 43 ? -3.814 31.969 20.672 1 97 43 PRO B C 1
ATOM 4630 O O . PRO B 1 43 ? -3.305 33.094 20.812 1 97 43 PRO B O 1
ATOM 4633 N N . VAL B 1 44 ? -4.102 31.203 21.641 1 94.31 44 VAL B N 1
ATOM 4634 C CA . VAL B 1 44 ? -3.818 31.594 23 1 94.31 44 VAL B CA 1
ATOM 4635 C C . VAL B 1 44 ? -2.332 31.406 23.297 1 94.31 44 VAL B C 1
ATOM 4637 O O . VAL B 1 44 ? -1.69 30.516 22.75 1 94.31 44 VAL B O 1
ATOM 4640 N N . PRO B 1 45 ? -1.795 32.219 24.109 1 91.75 45 PRO B N 1
ATOM 4641 C CA . PRO B 1 45 ? -0.394 32.031 24.484 1 91.75 45 PRO B CA 1
ATOM 4642 C C . PRO B 1 45 ? -0.186 30.797 25.375 1 91.75 45 PRO B C 1
ATOM 4644 O O . PRO B 1 45 ? -1.151 30.25 25.922 1 91.75 45 PRO B O 1
ATOM 4647 N N . ASN B 1 46 ? 0.964 30.25 25.562 1 93.19 46 ASN B N 1
ATOM 4648 C CA . ASN B 1 46 ? 1.397 29.141 26.422 1 93.19 46 ASN B CA 1
ATOM 4649 C C . ASN B 1 46 ? 0.623 27.859 26.125 1 93.19 46 ASN B C 1
ATOM 4651 O O . ASN B 1 46 ? 0.026 27.281 27.031 1 93.19 46 ASN B O 1
ATOM 4655 N N . PRO B 1 47 ? 0.569 27.5 24.938 1 95.5 47 PRO B N 1
ATOM 4656 C CA . PRO B 1 47 ? -0.124 26.266 24.609 1 95.5 47 PRO B CA 1
ATOM 4657 C C . PRO B 1 47 ? 0.475 25.047 25.312 1 95.5 47 PRO B C 1
ATOM 4659 O O . PRO B 1 47 ? 1.677 25.016 25.594 1 95.5 47 PRO B O 1
ATOM 4662 N N . MET B 1 48 ? -0.379 24.047 25.562 1 94.69 48 MET B N 1
ATOM 4663 C CA . MET B 1 48 ? 0.122 22.797 26.094 1 94.69 48 MET B CA 1
ATOM 4664 C C . MET B 1 48 ? 1.195 22.203 25.188 1 94.69 48 MET B C 1
ATOM 4666 O O . MET B 1 48 ? 1.035 22.172 23.969 1 94.69 48 MET B O 1
ATOM 4670 N N . PRO B 1 49 ? 2.211 21.734 25.812 1 93.56 49 PRO B N 1
ATOM 4671 C CA . PRO B 1 49 ? 3.236 21.094 24.969 1 93.56 49 PRO B CA 1
ATOM 4672 C C . PRO B 1 49 ? 2.785 19.766 24.391 1 93.56 49 PRO B C 1
ATOM 4674 O O . PRO B 1 49 ? 2.262 18.922 25.125 1 93.56 49 PRO B O 1
ATOM 4677 N N . SER B 1 50 ? 2.963 19.656 23.125 1 96.81 50 SER B N 1
ATOM 4678 C CA . SER B 1 50 ? 2.74 18.375 22.469 1 96.81 50 SER B CA 1
ATOM 4679 C C . SER B 1 50 ? 4.027 17.547 22.406 1 96.81 50 SER B C 1
ATOM 4681 O O . SER B 1 50 ? 5.125 18.109 22.406 1 96.81 50 SER B O 1
ATOM 4683 N N . TYR B 1 51 ? 3.889 16.219 22.297 1 97.62 51 TYR B N 1
ATOM 4684 C CA . TYR B 1 51 ? 5.035 15.328 22.203 1 97.62 51 TYR B CA 1
ATOM 4685 C C . TYR B 1 51 ? 5.891 15.664 20.984 1 97.62 51 TYR B C 1
ATOM 4687 O O . TYR B 1 51 ? 7.121 15.617 21.047 1 97.62 51 TYR B O 1
ATOM 4695 N N . TRP B 1 52 ? 5.309 15.977 19.891 1 98.25 52 TRP B N 1
ATOM 4696 C CA . TRP B 1 52 ? 6.012 16.203 18.625 1 98.25 52 TRP B CA 1
ATOM 4697 C C . TRP B 1 52 ? 6.969 17.391 18.75 1 98.25 52 TRP B C 1
ATOM 4699 O O . TRP B 1 52 ? 7.938 17.484 18 1 98.25 52 TRP B O 1
ATOM 4709 N N . LEU B 1 53 ? 6.672 18.281 19.688 1 97.38 53 LEU B N 1
ATOM 4710 C CA . LEU B 1 53 ? 7.426 19.516 19.828 1 97.38 53 LEU B CA 1
ATOM 4711 C C . LEU B 1 53 ? 8.5 19.375 20.906 1 97.38 53 LEU B C 1
ATOM 4713 O O . LEU B 1 53 ? 9.164 20.359 21.25 1 97.38 53 LEU B O 1
ATOM 4717 N N . LYS B 1 54 ? 8.727 18.203 21.344 1 95.5 54 LYS B N 1
ATOM 4718 C CA . LYS B 1 54 ? 9.602 17.969 22.484 1 95.5 54 LYS B CA 1
ATOM 4719 C C . LYS B 1 54 ? 11.039 18.359 22.172 1 95.5 54 LYS B C 1
ATOM 4721 O O . LYS B 1 54 ? 11.82 18.672 23.078 1 95.5 54 LYS B O 1
ATOM 4726 N N . GLN B 1 55 ? 11.43 18.281 20.938 1 94.75 55 GLN B N 1
ATOM 4727 C CA . GLN B 1 55 ? 12.742 18.703 20.469 1 94.75 55 GLN B CA 1
ATOM 4728 C C . GLN B 1 55 ? 12.625 19.875 19.484 1 94.75 55 GLN B C 1
ATOM 4730 O O . GLN B 1 55 ? 12.742 19.672 18.281 1 94.75 55 GLN B O 1
ATOM 4735 N N . PRO B 1 56 ? 12.523 21.031 20.062 1 96.5 56 PRO B N 1
ATOM 4736 C CA . PRO B 1 56 ? 12.297 22.172 19.188 1 96.5 56 PRO B CA 1
ATOM 4737 C C . PRO B 1 56 ? 13.445 22.391 18.203 1 96.5 56 PRO B C 1
ATOM 4739 O O . PRO B 1 56 ? 14.609 22.234 18.547 1 96.5 56 PRO B O 1
ATOM 4742 N N . HIS B 1 57 ? 13.109 22.656 17.016 1 97.81 57 HIS B N 1
ATOM 4743 C CA . HIS B 1 57 ? 14.062 22.984 15.977 1 97.81 57 HIS B CA 1
ATOM 4744 C C . HIS B 1 57 ? 14.703 24.359 16.234 1 97.81 57 HIS B C 1
ATOM 4746 O O . HIS B 1 57 ? 14.094 25.219 16.859 1 97.81 57 HIS B O 1
ATOM 4752 N N . PRO B 1 58 ? 15.984 24.594 15.688 1 97.88 58 PRO B N 1
ATOM 4753 C CA . PRO B 1 58 ? 16.609 25.906 15.836 1 97.88 58 PRO B CA 1
ATOM 4754 C C . PRO B 1 58 ? 15.758 27.031 15.258 1 97.88 58 PRO B C 1
ATOM 4756 O O . PRO B 1 58 ? 15.859 28.188 15.695 1 97.88 58 PRO B O 1
ATOM 4759 N N . TYR B 1 59 ? 14.859 26.703 14.398 1 98.44 59 TYR B N 1
ATOM 4760 C CA . TYR B 1 59 ? 14.023 27.703 13.742 1 98.44 59 TYR B CA 1
ATOM 4761 C C . TYR B 1 59 ? 12.688 27.859 14.469 1 98.44 59 TYR B C 1
ATOM 4763 O O . TYR B 1 59 ? 11.781 28.516 13.969 1 98.44 59 TYR B O 1
ATOM 4771 N N . ALA B 1 60 ? 12.508 27.312 15.602 1 98.5 60 ALA B N 1
ATOM 4772 C CA . ALA B 1 60 ? 11.234 27.328 16.328 1 98.5 60 ALA B CA 1
ATOM 4773 C C . ALA B 1 60 ? 10.734 28.75 16.531 1 98.5 60 ALA B C 1
ATOM 4775 O O . ALA B 1 60 ? 9.531 29.016 16.469 1 98.5 60 ALA B O 1
ATOM 4776 N N . LYS B 1 61 ? 11.648 29.688 16.75 1 98.25 61 LYS B N 1
ATOM 4777 C CA . LYS B 1 61 ? 11.312 31.094 16.984 1 98.25 61 LYS B CA 1
ATOM 4778 C C . LYS B 1 61 ? 11.977 32 15.961 1 98.25 61 LYS B C 1
ATOM 4780 O O . LYS B 1 61 ? 12.328 33.125 16.266 1 98.25 61 LYS B O 1
ATOM 4785 N N . LEU B 1 62 ? 12.141 31.438 14.805 1 98.56 62 LEU B N 1
ATOM 4786 C CA . LEU B 1 62 ? 12.898 32.125 13.766 1 98.56 62 LEU B CA 1
ATOM 4787 C C . LEU B 1 62 ? 12.227 33.438 13.391 1 98.56 62 LEU B C 1
ATOM 4789 O O . LEU B 1 62 ? 11.016 33.5 13.164 1 98.56 62 LEU B O 1
ATOM 4793 N N . ARG B 1 63 ? 12.977 34.469 13.352 1 98.31 63 ARG B N 1
ATOM 4794 C CA . ARG B 1 63 ? 12.742 35.75 12.688 1 98.31 63 ARG B CA 1
ATOM 4795 C C . ARG B 1 63 ? 13.906 36.125 11.781 1 98.31 63 ARG B C 1
ATOM 4797 O O . ARG B 1 63 ? 14.977 36.5 12.258 1 98.31 63 ARG B O 1
ATOM 4804 N N . THR B 1 64 ? 13.641 35.969 10.523 1 97.81 64 THR B N 1
ATOM 4805 C CA . THR B 1 64 ? 14.734 36.188 9.578 1 97.81 64 THR B CA 1
ATOM 4806 C C . THR B 1 64 ? 15.234 37.625 9.641 1 97.81 64 THR B C 1
ATOM 4808 O O . THR B 1 64 ? 16.391 37.906 9.336 1 97.81 64 THR B O 1
ATOM 4811 N N . THR B 1 65 ? 14.344 38.625 9.969 1 97.62 65 THR B N 1
ATOM 4812 C CA . THR B 1 65 ? 14.703 40.031 10.211 1 97.62 65 THR B CA 1
ATOM 4813 C C . THR B 1 65 ? 14.156 40.5 11.555 1 97.62 65 THR B C 1
ATOM 4815 O O . THR B 1 65 ? 13.102 40.031 12 1 97.62 65 THR B O 1
ATOM 4818 N N . PRO B 1 66 ? 14.875 41.375 12.125 1 96.5 66 PRO B N 1
ATOM 4819 C CA . PRO B 1 66 ? 14.406 41.844 13.43 1 96.5 66 PRO B CA 1
ATOM 4820 C C . PRO B 1 66 ? 13.102 42.625 13.328 1 96.5 66 PRO B C 1
ATOM 4822 O O . PRO B 1 66 ? 12.266 42.562 14.242 1 96.5 66 PRO B O 1
ATOM 4825 N N . HIS B 1 67 ? 12.969 43.344 12.227 1 96.44 67 HIS B N 1
ATOM 4826 C CA . HIS B 1 67 ? 11.75 44.125 12.016 1 96.44 67 HIS B CA 1
ATOM 4827 C C . HIS B 1 67 ? 10.922 43.562 10.867 1 96.44 67 HIS B C 1
ATOM 4829 O O . HIS B 1 67 ? 11.477 43 9.914 1 96.44 67 HIS B O 1
ATOM 4835 N N . LEU B 1 68 ? 9.656 43.656 11.062 1 97.06 68 LEU B N 1
ATOM 4836 C CA . LEU B 1 68 ? 8.734 43.219 10.016 1 97.06 68 LEU B CA 1
ATOM 4837 C C . LEU B 1 68 ? 8.93 44.062 8.75 1 97.06 68 LEU B C 1
ATOM 4839 O O . LEU B 1 68 ? 9.031 45.281 8.82 1 97.06 68 LEU B O 1
ATOM 4843 N N . PRO B 1 69 ? 9 43.438 7.633 1 97 69 PRO B N 1
ATOM 4844 C CA . PRO B 1 69 ? 9.047 44.25 6.402 1 97 69 PRO B CA 1
ATOM 4845 C C . PRO B 1 69 ? 7.801 45.094 6.215 1 97 69 PRO B C 1
ATOM 4847 O O . PRO B 1 69 ? 6.723 44.75 6.703 1 97 69 PRO B O 1
ATOM 4850 N N . VAL B 1 70 ? 7.961 46.156 5.371 1 96.75 70 VAL B N 1
ATOM 4851 C CA . VAL B 1 70 ? 6.859 47.062 5.137 1 96.75 70 VAL B CA 1
ATOM 4852 C C . VAL B 1 70 ? 5.883 46.469 4.129 1 96.75 70 VAL B C 1
ATOM 4854 O O . VAL B 1 70 ? 4.668 46.688 4.238 1 96.75 70 VAL B O 1
ATOM 4857 N N . SER B 1 71 ? 6.453 45.812 3.195 1 97.19 71 SER B N 1
ATOM 4858 C CA . SER B 1 71 ? 5.605 45.219 2.154 1 97.19 71 SER B CA 1
ATOM 4859 C C . SER B 1 71 ? 6.195 43.938 1.606 1 97.19 71 SER B C 1
ATOM 4861 O O . SER B 1 71 ? 7.375 43.656 1.821 1 97.19 71 SER B O 1
ATOM 4863 N N . CYS B 1 72 ? 5.41 43.156 0.948 1 97.94 72 CYS B N 1
ATOM 4864 C CA . CYS B 1 72 ? 5.828 41.938 0.237 1 97.94 72 CYS B CA 1
ATOM 4865 C C . CYS B 1 72 ? 4.855 41.625 -0.888 1 97.94 72 CYS B C 1
ATOM 4867 O O . CYS B 1 72 ? 3.832 42.281 -1.05 1 97.94 72 CYS B O 1
ATOM 4869 N N . ASP B 1 73 ? 5.266 40.688 -1.71 1 98.06 73 ASP B N 1
ATOM 4870 C CA . ASP B 1 73 ? 4.398 40.25 -2.803 1 98.06 73 ASP B CA 1
ATOM 4871 C C . ASP B 1 73 ? 3.344 39.281 -2.311 1 98.06 73 ASP B C 1
ATOM 4873 O O . ASP B 1 73 ? 2.18 39.344 -2.705 1 98.06 73 ASP B O 1
ATOM 4877 N N . ILE B 1 74 ? 3.74 38.312 -1.477 1 98.75 74 ILE B N 1
ATOM 4878 C CA . ILE B 1 74 ? 2.836 37.281 -0.964 1 98.75 74 ILE B CA 1
ATOM 4879 C C . ILE B 1 74 ? 3.055 37.094 0.537 1 98.75 74 ILE B C 1
ATOM 4881 O O . ILE B 1 74 ? 4.176 36.875 0.983 1 98.75 74 ILE B O 1
ATOM 4885 N N . ALA B 1 75 ? 2.016 37.281 1.328 1 98.88 75 ALA B N 1
ATOM 4886 C CA . ALA B 1 75 ? 2.039 36.938 2.748 1 98.88 75 ALA B CA 1
ATOM 4887 C C . ALA B 1 75 ? 1.33 35.594 3.002 1 98.88 75 ALA B C 1
ATOM 4889 O O . ALA B 1 75 ? 0.298 35.312 2.389 1 98.88 75 ALA B O 1
ATOM 4890 N N . ILE B 1 76 ? 1.873 34.781 3.805 1 98.94 76 ILE B N 1
ATOM 4891 C CA . ILE B 1 76 ? 1.271 33.531 4.23 1 98.94 76 ILE B CA 1
ATOM 4892 C C . ILE B 1 76 ? 1.144 33.5 5.754 1 98.94 76 ILE B C 1
ATOM 4894 O O . ILE B 1 76 ? 2.129 33.688 6.469 1 98.94 76 ILE B O 1
ATOM 4898 N N . ILE B 1 77 ? -0.07 33.312 6.266 1 98.94 77 ILE B N 1
ATOM 4899 C CA . ILE B 1 77 ? -0.303 33.25 7.707 1 98.94 77 ILE B CA 1
ATOM 4900 C C . ILE B 1 77 ? -0.493 31.812 8.156 1 98.94 77 ILE B C 1
ATOM 4902 O O . ILE B 1 77 ? -1.471 31.156 7.777 1 98.94 77 ILE B O 1
ATOM 4906 N N . GLY B 1 78 ? 0.396 31.312 9.008 1 98.88 78 GLY B N 1
ATOM 4907 C CA . GLY B 1 78 ? 0.383 29.953 9.508 1 98.88 78 GLY B CA 1
ATOM 4908 C C . GLY B 1 78 ? 1.577 29.141 9.055 1 98.88 78 GLY B C 1
ATOM 4909 O O . GLY B 1 78 ? 1.864 29.062 7.855 1 98.88 78 GLY B O 1
ATOM 4910 N N . SER B 1 79 ? 2.23 28.516 10.008 1 98.88 79 SER B N 1
ATOM 4911 C CA . SER B 1 79 ? 3.453 27.781 9.695 1 98.88 79 SER B CA 1
ATOM 4912 C C . SER B 1 79 ? 3.262 26.281 9.852 1 98.88 79 SER B C 1
ATOM 4914 O O . SER B 1 79 ? 4.23 25.547 10.047 1 98.88 79 SER B O 1
ATOM 4916 N N . GLY B 1 80 ? 2.014 25.781 9.891 1 98.75 80 GLY B N 1
ATOM 4917 C CA . GLY B 1 80 ? 1.77 24.359 9.758 1 98.75 80 GLY B CA 1
ATOM 4918 C C . GLY B 1 80 ? 2.02 23.844 8.352 1 98.75 80 GLY B C 1
ATOM 4919 O O . GLY B 1 80 ? 2.539 24.562 7.5 1 98.75 80 GLY B O 1
ATOM 4920 N N . MET B 1 81 ? 1.618 22.641 8.133 1 98.81 81 MET B N 1
ATOM 4921 C CA . MET B 1 81 ? 1.818 22.016 6.828 1 98.81 81 MET B CA 1
ATOM 4922 C C . MET B 1 81 ? 1.133 22.828 5.734 1 98.81 81 MET B C 1
ATOM 4924 O O . MET B 1 81 ? 1.662 22.969 4.629 1 98.81 81 MET B O 1
ATOM 4928 N N . ALA B 1 82 ? -0.027 23.391 6.047 1 98.88 82 ALA B N 1
ATOM 4929 C CA . ALA B 1 82 ? -0.772 24.141 5.047 1 98.88 82 ALA B CA 1
ATOM 4930 C C . ALA B 1 82 ? 0.039 25.328 4.547 1 98.88 82 ALA B C 1
ATOM 4932 O O . ALA B 1 82 ? 0.185 25.531 3.336 1 98.88 82 ALA B O 1
ATOM 4933 N N . GLY B 1 83 ? 0.555 26.125 5.414 1 98.94 83 GLY B N 1
ATOM 4934 C CA . GLY B 1 83 ? 1.325 27.297 5.023 1 98.94 83 GLY B CA 1
ATOM 4935 C C . GLY B 1 83 ? 2.686 26.953 4.445 1 98.94 83 GLY B C 1
ATOM 4936 O O . GLY B 1 83 ? 3.08 27.484 3.408 1 98.94 83 GLY B O 1
ATOM 4937 N N . ILE B 1 84 ? 3.389 26.047 5.09 1 98.94 84 ILE B N 1
ATOM 4938 C CA . ILE B 1 84 ? 4.758 25.703 4.719 1 98.94 84 ILE B CA 1
ATOM 4939 C C . ILE B 1 84 ? 4.77 25.047 3.338 1 98.94 84 ILE B C 1
ATOM 4941 O O . ILE B 1 84 ? 5.617 25.375 2.5 1 98.94 84 ILE B O 1
ATOM 4945 N N . LEU B 1 85 ? 3.855 24.125 3.102 1 98.94 85 LEU B N 1
ATOM 4946 C CA . LEU B 1 85 ? 3.855 23.438 1.812 1 98.94 85 LEU B CA 1
ATOM 4947 C C . LEU B 1 85 ? 3.381 24.375 0.704 1 98.94 85 LEU B C 1
ATOM 4949 O O . LEU B 1 85 ? 3.84 24.266 -0.436 1 98.94 85 LEU B O 1
ATOM 4953 N N . THR B 1 86 ? 2.479 25.297 1.012 1 98.94 86 THR B N 1
ATOM 4954 C CA . THR B 1 86 ? 2.105 26.312 0.032 1 98.94 86 THR B CA 1
ATOM 4955 C C . THR B 1 86 ? 3.307 27.172 -0.342 1 98.94 86 THR B C 1
ATOM 4957 O O . THR B 1 86 ? 3.582 27.375 -1.524 1 98.94 86 THR B O 1
ATOM 4960 N N . ALA B 1 87 ? 4.031 27.641 0.656 1 98.94 87 ALA B N 1
ATOM 4961 C CA . ALA B 1 87 ? 5.238 28.422 0.409 1 98.94 87 ALA B CA 1
ATOM 4962 C C . ALA B 1 87 ? 6.246 27.625 -0.417 1 98.94 87 ALA B C 1
ATOM 4964 O O . ALA B 1 87 ? 6.848 28.156 -1.354 1 98.94 87 ALA B O 1
ATOM 4965 N N . TYR B 1 88 ? 6.418 26.391 -0.066 1 98.88 88 TYR B N 1
ATOM 4966 C CA . TYR B 1 88 ? 7.352 25.5 -0.756 1 98.88 88 TYR B CA 1
ATOM 4967 C C . TYR B 1 88 ? 7.051 25.453 -2.248 1 98.88 88 TYR B C 1
ATOM 4969 O O . TYR B 1 88 ? 7.941 25.641 -3.078 1 98.88 88 TYR B O 1
ATOM 4977 N N . HIS B 1 89 ? 5.801 25.219 -2.572 1 98.88 89 HIS B N 1
ATOM 4978 C CA . HIS B 1 89 ? 5.418 25.062 -3.973 1 98.88 89 HIS B CA 1
ATOM 4979 C C . HIS B 1 89 ? 5.488 26.391 -4.719 1 98.88 89 HIS B C 1
ATOM 4981 O O . HIS B 1 89 ? 5.848 26.422 -5.898 1 98.88 89 HIS B O 1
ATOM 4987 N N . ILE B 1 90 ? 5.148 27.484 -4.082 1 98.94 90 ILE B N 1
ATOM 4988 C CA . ILE B 1 90 ? 5.285 28.797 -4.699 1 98.94 90 ILE B CA 1
ATOM 4989 C C . ILE B 1 90 ? 6.746 29.047 -5.051 1 98.94 90 ILE B C 1
ATOM 4991 O O . ILE B 1 90 ? 7.062 29.438 -6.18 1 98.94 90 ILE B O 1
ATOM 4995 N N . LEU B 1 91 ? 7.59 28.828 -4.074 1 98.88 91 LEU B N 1
ATOM 4996 C CA . LEU B 1 91 ? 9.008 29.109 -4.258 1 98.88 91 LEU B CA 1
ATOM 4997 C C . LEU B 1 91 ? 9.617 28.203 -5.324 1 98.88 91 LEU B C 1
ATOM 4999 O O . LEU B 1 91 ? 10.383 28.656 -6.176 1 98.88 91 LEU B O 1
ATOM 5003 N N . GLN B 1 92 ? 9.273 26.906 -5.293 1 98.19 92 GLN B N 1
ATOM 5004 C CA . GLN B 1 92 ? 9.797 25.953 -6.273 1 98.19 92 GLN B CA 1
ATOM 5005 C C . GLN B 1 92 ? 9.375 26.344 -7.688 1 98.19 92 GLN B C 1
ATOM 5007 O O . GLN B 1 92 ? 10.195 26.344 -8.609 1 98.19 92 GLN B O 1
ATOM 5012 N N . THR B 1 93 ? 8.125 26.641 -7.836 1 98.38 93 THR B N 1
ATOM 5013 C CA . THR B 1 93 ? 7.605 27 -9.148 1 98.38 93 THR B CA 1
ATOM 5014 C C . THR B 1 93 ? 8.203 28.312 -9.617 1 98.38 93 THR B C 1
ATOM 5016 O O . THR B 1 93 ? 8.578 28.453 -10.789 1 98.38 93 THR B O 1
ATOM 5019 N N . SER B 1 94 ? 8.336 29.25 -8.758 1 98.62 94 SER B N 1
ATOM 5020 C CA . SER B 1 94 ? 8.891 30.547 -9.094 1 98.62 94 SER B CA 1
ATOM 5021 C C . SER B 1 94 ? 10.367 30.438 -9.453 1 98.62 94 SER B C 1
ATOM 5023 O O . SER B 1 94 ? 10.859 31.156 -10.336 1 98.62 94 SER B O 1
ATOM 5025 N N . HIS B 1 95 ? 11.07 29.625 -8.758 1 98.38 95 HIS B N 1
ATOM 5026 C CA . HIS B 1 95 ? 12.477 29.406 -9.07 1 98.38 95 HIS B CA 1
ATOM 5027 C C . HIS B 1 95 ? 12.656 28.812 -10.461 1 98.38 95 HIS B C 1
ATOM 5029 O O . HIS B 1 95 ? 13.531 29.234 -11.219 1 98.38 95 HIS B O 1
ATOM 5035 N N . SER B 1 96 ? 11.844 27.844 -10.742 1 97.38 96 SER B N 1
ATOM 5036 C CA . SER B 1 96 ? 11.867 27.25 -12.078 1 97.38 96 SER B CA 1
ATOM 5037 C C . SER B 1 96 ? 11.586 28.297 -13.148 1 97.38 96 SER B C 1
ATOM 5039 O O . SER B 1 96 ? 12.211 28.297 -14.211 1 97.38 96 SER B O 1
ATOM 5041 N N . ASN B 1 97 ? 10.656 29.141 -12.891 1 97.44 97 ASN B N 1
ATOM 5042 C CA . ASN B 1 97 ? 10.312 30.203 -13.82 1 97.44 97 ASN B CA 1
ATOM 5043 C C . ASN B 1 97 ? 11.461 31.203 -13.977 1 97.44 97 ASN B C 1
ATOM 5045 O O . ASN B 1 97 ? 11.672 31.734 -15.062 1 97.44 97 ASN B O 1
ATOM 5049 N N . LEU B 1 98 ? 12.109 31.469 -12.898 1 97.56 98 LEU B N 1
ATOM 5050 C CA . LEU B 1 98 ? 13.273 32.344 -12.953 1 97.56 98 LEU B CA 1
ATOM 5051 C C . LEU B 1 98 ? 14.352 31.766 -13.859 1 97.56 98 LEU B C 1
ATOM 5053 O O . LEU B 1 98 ? 14.891 32.469 -14.719 1 97.56 98 LEU B O 1
ATOM 5057 N N . LEU B 1 99 ? 14.617 30.5 -13.727 1 97.06 99 LEU B N 1
ATOM 5058 C CA . LEU B 1 99 ? 15.664 29.844 -14.492 1 97.06 99 LEU B CA 1
ATOM 5059 C C . LEU B 1 99 ? 15.281 29.734 -15.961 1 97.06 99 LEU B C 1
ATOM 5061 O O . LEU B 1 99 ? 16.141 29.875 -16.844 1 97.06 99 LEU B O 1
ATOM 5065 N N . GLN B 1 100 ? 13.992 29.578 -16.203 1 96.69 100 GLN B N 1
ATOM 5066 C CA . GLN B 1 100 ? 13.539 29.312 -17.562 1 96.69 100 GLN B CA 1
ATOM 5067 C C . GLN B 1 100 ? 13.25 30.609 -18.312 1 96.69 100 GLN B C 1
ATOM 5069 O O . GLN B 1 100 ? 13.547 30.719 -19.5 1 96.69 100 GLN B O 1
ATOM 5074 N N . ALA B 1 101 ? 12.656 31.547 -17.672 1 96.56 101 ALA B N 1
ATOM 5075 C CA . ALA B 1 101 ? 12.117 32.719 -18.375 1 96.56 101 ALA B CA 1
ATOM 5076 C C . ALA B 1 101 ? 12.656 34 -17.797 1 96.56 101 ALA B C 1
ATOM 5078 O O . ALA B 1 101 ? 12.336 35.094 -18.281 1 96.56 101 ALA B O 1
ATOM 5079 N N . GLY B 1 102 ? 13.352 33.938 -16.766 1 95.81 102 GLY B N 1
ATOM 5080 C CA . GLY B 1 102 ? 13.922 35.125 -16.156 1 95.81 102 GLY B CA 1
ATOM 5081 C C . GLY B 1 102 ? 12.938 35.906 -15.305 1 95.81 102 GLY B C 1
ATOM 5082 O O . GLY B 1 102 ? 13.203 37.031 -14.922 1 95.81 102 GLY B O 1
ATOM 5083 N N . THR B 1 103 ? 11.82 35.281 -14.992 1 96.69 103 THR B N 1
ATOM 5084 C CA . THR B 1 103 ? 10.812 35.938 -14.164 1 96.69 103 THR B CA 1
ATOM 5085 C C . THR B 1 103 ? 11.312 36.094 -12.734 1 96.69 103 THR B C 1
ATOM 5087 O O . THR B 1 103 ? 11.727 35.125 -12.102 1 96.69 103 THR B O 1
ATOM 5090 N N . PRO B 1 104 ? 11.258 37.281 -12.211 1 97.12 104 PRO B N 1
ATOM 5091 C CA . PRO B 1 104 ? 11.75 37.469 -10.852 1 97.12 104 PRO B CA 1
ATOM 5092 C C . PRO B 1 104 ? 10.945 36.688 -9.812 1 97.12 104 PRO B C 1
ATOM 5094 O O . PRO B 1 104 ? 9.727 36.562 -9.953 1 97.12 104 PRO B O 1
ATOM 5097 N N . MET B 1 105 ? 11.539 36.312 -8.75 1 98.12 105 MET B N 1
ATOM 5098 C CA . MET B 1 105 ? 10.898 35.594 -7.656 1 98.12 105 MET B CA 1
ATOM 5099 C C . MET B 1 105 ? 10.07 36.562 -6.797 1 98.12 105 MET B C 1
ATOM 5101 O O . MET B 1 105 ? 10.477 37.688 -6.555 1 98.12 105 MET B O 1
ATOM 5105 N N . PRO B 1 106 ? 8.953 36.094 -6.344 1 98.62 106 PRO B N 1
ATOM 5106 C CA . PRO B 1 106 ? 8.188 36.938 -5.422 1 98.62 106 PRO B CA 1
ATOM 5107 C C . PRO B 1 106 ? 8.797 37 -4.02 1 98.62 106 PRO B C 1
ATOM 5109 O O . PRO B 1 106 ? 9.312 35.969 -3.535 1 98.62 106 PRO B O 1
ATOM 5112 N N . ARG B 1 107 ? 8.719 38.156 -3.393 1 98.69 107 ARG B N 1
ATOM 5113 C CA . ARG B 1 107 ? 9.062 38.281 -1.978 1 98.69 107 ARG B CA 1
ATOM 5114 C C . ARG B 1 107 ? 7.934 37.75 -1.099 1 98.69 107 ARG B C 1
ATOM 5116 O O . ARG B 1 107 ? 6.805 38.219 -1.16 1 98.69 107 ARG B O 1
ATOM 5123 N N . ILE B 1 108 ? 8.305 36.75 -0.314 1 98.88 108 ILE B N 1
ATOM 5124 C CA . ILE B 1 108 ? 7.312 36.062 0.517 1 98.88 108 ILE B CA 1
ATOM 5125 C C . ILE B 1 108 ? 7.594 36.344 1.99 1 98.88 108 ILE B C 1
ATOM 5127 O O . ILE B 1 108 ? 8.75 36.344 2.426 1 98.88 108 ILE B O 1
ATOM 5131 N N . VAL B 1 109 ? 6.52 36.719 2.768 1 98.94 109 VAL B N 1
ATOM 5132 C CA . VAL B 1 109 ? 6.609 36.781 4.223 1 98.94 109 VAL B CA 1
ATOM 5133 C C . VAL B 1 109 ? 5.699 35.75 4.852 1 98.94 109 VAL B C 1
ATOM 5135 O O . VAL B 1 109 ? 4.496 35.719 4.586 1 98.94 109 VAL B O 1
ATOM 5138 N N . LEU B 1 110 ? 6.301 34.844 5.598 1 98.94 110 LEU B N 1
ATOM 5139 C CA . LEU B 1 110 ? 5.582 33.812 6.344 1 98.94 110 LEU B CA 1
ATOM 5140 C C . LEU B 1 110 ? 5.48 34.188 7.82 1 98.94 110 LEU B C 1
ATOM 5142 O O . LEU B 1 110 ? 6.496 34.438 8.469 1 98.94 110 LEU B O 1
ATOM 5146 N N . LEU B 1 111 ? 4.246 34.25 8.32 1 98.81 111 LEU B N 1
ATOM 5147 C CA . LEU B 1 111 ? 4.02 34.656 9.695 1 98.81 111 LEU B CA 1
ATOM 5148 C C . LEU B 1 111 ? 3.316 33.562 10.484 1 98.81 111 LEU B C 1
ATOM 5150 O O . LEU B 1 111 ? 2.482 32.844 9.938 1 98.81 111 LEU B O 1
ATOM 5154 N N . ASP B 1 112 ? 3.619 33.469 11.711 1 98.75 112 ASP B N 1
ATOM 5155 C CA . ASP B 1 112 ? 2.883 32.625 12.648 1 98.75 112 ASP B CA 1
ATOM 5156 C C . ASP B 1 112 ? 2.715 33.312 14 1 98.75 112 ASP B C 1
ATOM 5158 O O . ASP B 1 112 ? 3.602 34.062 14.438 1 98.75 112 ASP B O 1
ATOM 5162 N N . ALA B 1 113 ? 1.554 33.094 14.602 1 98.5 113 ALA B N 1
ATOM 5163 C CA . ALA B 1 113 ? 1.24 33.719 15.875 1 98.5 113 ALA B CA 1
ATOM 5164 C C . ALA B 1 113 ? 2.105 33.156 17 1 98.5 113 ALA B C 1
ATOM 5166 O O . ALA B 1 113 ? 2.367 33.812 18 1 98.5 113 ALA B O 1
ATOM 5167 N N . ARG B 1 114 ? 2.533 31.938 16.828 1 98.12 114 ARG B N 1
ATOM 5168 C CA . ARG B 1 114 ? 3.291 31.219 17.859 1 98.12 114 ARG B CA 1
ATOM 5169 C C . ARG B 1 114 ? 4.613 30.703 17.297 1 98.12 114 ARG B C 1
ATOM 5171 O O . ARG B 1 114 ? 5.156 31.266 16.344 1 98.12 114 ARG B O 1
ATOM 5178 N N . ASP B 1 115 ? 5.211 29.719 18.031 1 98.19 115 ASP B N 1
ATOM 5179 C CA . ASP B 1 115 ? 6.395 29.031 17.516 1 98.19 115 ASP B CA 1
ATOM 5180 C C . ASP B 1 115 ? 6.074 28.234 16.266 1 98.19 115 ASP B C 1
ATOM 5182 O O . ASP B 1 115 ? 4.91 27.938 15.984 1 98.19 115 ASP B O 1
ATOM 5186 N N . LEU B 1 116 ? 7.105 27.984 15.539 1 98.56 116 LEU B N 1
ATOM 5187 C CA . LEU B 1 116 ? 7 27.234 14.289 1 98.56 116 LEU B CA 1
ATOM 5188 C C . LEU B 1 116 ? 6.16 25.969 14.484 1 98.56 116 LEU B C 1
ATOM 5190 O O . LEU B 1 116 ? 6.445 25.172 15.375 1 98.56 116 LEU B O 1
ATOM 5194 N N . CYS B 1 117 ? 5.117 25.812 13.672 1 98.31 117 CYS B N 1
ATOM 5195 C CA . CYS B 1 117 ? 4.344 24.594 13.547 1 98.31 117 CYS B CA 1
ATOM 5196 C C . CYS B 1 117 ? 3.82 24.125 14.898 1 98.31 117 CYS B C 1
ATOM 5198 O O . CYS B 1 117 ? 3.879 22.938 15.219 1 98.31 117 CYS B O 1
ATOM 5200 N N . SER B 1 118 ? 3.312 25.016 15.68 1 97 118 SER B N 1
ATOM 5201 C CA . SER B 1 118 ? 2.881 24.656 17.031 1 97 118 SER B CA 1
ATOM 5202 C C . SER B 1 118 ? 1.397 24.312 17.062 1 97 118 SER B C 1
ATOM 5204 O O . SER B 1 118 ? 0.877 23.891 18.094 1 97 118 SER B O 1
ATOM 5206 N N . GLY B 1 119 ? 0.668 24.469 15.953 1 97.56 119 GLY B N 1
ATOM 5207 C CA . GLY B 1 119 ? -0.762 24.219 15.883 1 97.56 119 GLY B CA 1
ATOM 5208 C C . GLY B 1 119 ? -1.1 22.766 15.578 1 97.56 119 GLY B C 1
ATOM 5209 O O . GLY B 1 119 ? -0.426 21.859 16.062 1 97.56 119 GLY B O 1
ATOM 5210 N N . ALA B 1 120 ? -2.176 22.531 14.82 1 98.31 120 ALA B N 1
ATOM 5211 C CA . ALA B 1 120 ? -2.779 21.219 14.602 1 98.31 120 ALA B CA 1
ATOM 5212 C C . ALA B 1 120 ? -1.78 20.266 13.969 1 98.31 120 ALA B C 1
ATOM 5214 O O . ALA B 1 120 ? -1.782 19.062 14.281 1 98.31 120 ALA B O 1
ATOM 5215 N N . THR B 1 121 ? -0.872 20.703 13.133 1 98.5 121 THR B N 1
ATOM 5216 C CA . THR B 1 121 ? 0.076 19.844 12.43 1 98.5 121 THR B CA 1
ATOM 5217 C C . THR B 1 121 ? 0.957 19.094 13.422 1 98.5 121 THR B C 1
ATOM 5219 O O . THR B 1 121 ? 1.229 17.906 13.234 1 98.5 121 THR B O 1
ATOM 5222 N N . ALA B 1 122 ? 1.383 19.703 14.438 1 98.38 122 ALA B N 1
ATOM 5223 C CA . ALA B 1 122 ? 2.279 19.062 15.398 1 98.38 122 ALA B CA 1
ATOM 5224 C C . ALA B 1 122 ? 1.519 18.594 16.641 1 98.38 122 ALA B C 1
ATOM 5226 O O . ALA B 1 122 ? 2.082 18.531 17.734 1 98.38 122 ALA B O 1
ATOM 5227 N N . ARG B 1 123 ? 0.25 18.312 16.469 1 98.25 123 ARG B N 1
ATOM 5228 C CA . ARG B 1 123 ? -0.538 17.859 17.609 1 98.25 123 ARG B CA 1
ATOM 5229 C C . ARG B 1 123 ? -1.404 16.656 17.234 1 98.25 123 ARG B C 1
ATOM 5231 O O . ARG B 1 123 ? -2.189 16.172 18.047 1 98.25 123 ARG B O 1
ATOM 5238 N N . ASN B 1 124 ? -1.31 16.172 16.047 1 97.69 124 ASN B N 1
ATOM 5239 C CA . ASN B 1 124 ? -2.123 15.07 15.555 1 97.69 124 ASN B CA 1
ATOM 5240 C C . ASN B 1 124 ? -1.438 13.719 15.766 1 97.69 124 ASN B C 1
ATOM 5242 O O . ASN B 1 124 ? -0.529 13.609 16.594 1 97.69 124 ASN B O 1
ATOM 5246 N N . GLY B 1 125 ? -1.906 12.68 15.062 1 97.75 125 GLY B N 1
ATOM 5247 C CA . GLY B 1 125 ? -1.424 11.328 15.289 1 97.75 125 GLY B CA 1
ATOM 5248 C C . GLY B 1 125 ? -0.188 10.992 14.477 1 97.75 125 GLY B C 1
ATOM 5249 O O . GLY B 1 125 ? 0.503 10.016 14.766 1 97.75 125 GLY B O 1
ATOM 5250 N N . GLY B 1 126 ? 0.076 11.742 13.445 1 98.12 126 GLY B N 1
ATOM 5251 C CA . GLY B 1 126 ? 1.287 11.547 12.664 1 98.12 126 GLY B CA 1
ATOM 5252 C C . GLY B 1 126 ? 1.113 10.547 11.539 1 98.12 126 GLY B C 1
ATOM 5253 O O . GLY B 1 126 ? 2.074 9.891 11.125 1 98.12 126 GLY B O 1
ATOM 5254 N N . HIS B 1 127 ? -0.063 10.32 11.078 1 96.06 127 HIS B N 1
ATOM 5255 C CA . HIS B 1 127 ? -0.254 9.461 9.914 1 96.06 127 HIS B CA 1
ATOM 5256 C C . HIS B 1 127 ? -1.289 10.047 8.961 1 96.06 127 HIS B C 1
ATOM 5258 O O . HIS B 1 127 ? -2.064 10.922 9.336 1 96.06 127 HIS B O 1
ATOM 5264 N N . SER B 1 128 ? -1.174 9.695 7.711 1 98.31 128 SER B N 1
ATOM 5265 C CA . SER B 1 128 ? -2.059 10.086 6.621 1 98.31 128 SER B CA 1
ATOM 5266 C C . SER B 1 128 ? -2.826 8.891 6.07 1 98.31 128 SER B C 1
ATOM 5268 O O . SER B 1 128 ? -2.225 7.93 5.586 1 98.31 128 SER B O 1
ATOM 5270 N N . LYS B 1 129 ? -4.113 8.883 6.199 1 97.62 129 LYS B N 1
ATOM 5271 C CA . LYS B 1 129 ? -4.996 7.848 5.66 1 97.62 129 LYS B CA 1
ATOM 5272 C C . LYS B 1 129 ? -6.453 8.305 5.691 1 97.62 129 LYS B C 1
ATOM 5274 O O . LYS B 1 129 ? -6.773 9.352 6.246 1 97.62 129 LYS B O 1
ATOM 5279 N N . VAL B 1 130 ? -7.371 7.609 5.043 1 98.19 130 VAL B N 1
ATOM 5280 C CA . VAL B 1 130 ? -8.812 7.797 5.156 1 98.19 130 VAL B CA 1
ATOM 5281 C C . VAL B 1 130 ? -9.469 6.508 5.641 1 98.19 130 VAL B C 1
ATOM 5283 O O . VAL B 1 130 ? -9.109 5.414 5.191 1 98.19 130 VAL B O 1
ATOM 5286 N N . LYS B 1 131 ? -10.375 6.648 6.598 1 97.88 131 LYS B N 1
ATOM 5287 C CA . LYS B 1 131 ? -11.062 5.496 7.176 1 97.88 131 LYS B CA 1
ATOM 5288 C C . LYS B 1 131 ? -12.109 4.938 6.215 1 97.88 131 LYS B C 1
ATOM 5290 O O . LYS B 1 131 ? -12.789 5.695 5.523 1 97.88 131 LYS B O 1
ATOM 5295 N N . THR B 1 132 ? -12.289 3.619 6.293 1 98.5 132 THR B N 1
ATOM 5296 C CA . THR B 1 132 ? -13.352 2.984 5.516 1 98.5 132 THR B CA 1
ATOM 5297 C C . THR B 1 132 ? -14.719 3.504 5.941 1 98.5 132 THR B C 1
ATOM 5299 O O . THR B 1 132 ? -15.602 3.707 5.105 1 98.5 132 THR B O 1
ATOM 5302 N N . ALA B 1 133 ? -14.914 3.758 7.262 1 97.75 133 ALA B N 1
ATOM 5303 C CA . ALA B 1 133 ? -16.188 4.293 7.758 1 97.75 133 ALA B CA 1
ATOM 5304 C C . ALA B 1 133 ? -16.453 5.676 7.172 1 97.75 133 ALA B C 1
ATOM 5306 O O . ALA B 1 133 ? -17.609 6.016 6.875 1 97.75 133 ALA B O 1
ATOM 5307 N N . THR B 1 134 ? -15.406 6.484 7.062 1 97.19 134 THR B N 1
ATOM 5308 C CA . THR B 1 134 ? -15.547 7.789 6.422 1 97.19 134 THR B CA 1
ATOM 5309 C C . THR B 1 134 ? -15.953 7.633 4.961 1 97.19 134 THR B C 1
ATOM 5311 O O . THR B 1 134 ? -16.875 8.305 4.492 1 97.19 134 THR B O 1
ATOM 5314 N N . LEU B 1 135 ? -15.32 6.734 4.242 1 98.06 135 LEU B N 1
ATOM 5315 C CA . LEU B 1 135 ? -15.625 6.512 2.832 1 98.06 135 LEU B CA 1
ATOM 5316 C C . LEU B 1 135 ? -17.078 6.062 2.656 1 98.06 135 LEU B C 1
ATOM 5318 O O . LEU B 1 135 ? -17.781 6.59 1.803 1 98.06 135 LEU B O 1
ATOM 5322 N N . THR B 1 136 ? -17.531 5.18 3.484 1 97.81 136 THR B N 1
ATOM 5323 C CA . THR B 1 136 ? -18.844 4.582 3.277 1 97.81 136 THR B CA 1
ATOM 5324 C C . THR B 1 136 ? -19.953 5.523 3.746 1 97.81 136 THR B C 1
ATOM 5326 O O . THR B 1 136 ? -21.125 5.258 3.539 1 97.81 136 THR B O 1
ATOM 5329 N N . SER B 1 137 ? -19.625 6.629 4.367 1 95.88 137 SER B N 1
ATOM 5330 C CA . SER B 1 137 ? -20.609 7.656 4.719 1 95.88 137 SER B CA 1
ATOM 5331 C C . SER B 1 137 ? -20.891 8.578 3.539 1 95.88 137 SER B C 1
ATOM 5333 O O . SER B 1 137 ? -21.828 9.367 3.576 1 95.88 137 SER B O 1
ATOM 5335 N N . LEU B 1 138 ? -20.125 8.461 2.525 1 96.62 138 LEU B N 1
ATOM 5336 C CA . LEU B 1 138 ? -20.312 9.305 1.345 1 96.62 138 LEU B CA 1
ATOM 5337 C C . LEU B 1 138 ? -21.453 8.781 0.477 1 96.62 138 LEU B C 1
ATOM 5339 O O . LEU B 1 138 ? -21.938 7.668 0.69 1 96.62 138 LEU B O 1
ATOM 5343 N N . ALA B 1 139 ? -21.812 9.562 -0.543 1 94.06 139 ALA B N 1
ATOM 5344 C CA . ALA B 1 139 ? -23.078 9.398 -1.263 1 94.06 139 ALA B CA 1
ATOM 5345 C C . ALA B 1 139 ? -23.078 8.109 -2.08 1 94.06 139 ALA B C 1
ATOM 5347 O O . ALA B 1 139 ? -24.109 7.438 -2.193 1 94.06 139 ALA B O 1
ATOM 5348 N N . ASP B 1 140 ? -21.922 7.801 -2.705 1 96.56 140 ASP B N 1
ATOM 5349 C CA . ASP B 1 140 ? -21.875 6.648 -3.6 1 96.56 140 ASP B CA 1
ATOM 5350 C C . ASP B 1 140 ? -20.453 6.195 -3.855 1 96.56 140 ASP B C 1
ATOM 5352 O O . ASP B 1 140 ? -19.5 6.746 -3.281 1 96.56 140 ASP B O 1
ATOM 5356 N N . GLY B 1 141 ? -20.359 5.176 -4.695 1 97.31 141 GLY B N 1
ATOM 5357 C CA . GLY B 1 141 ? -19.062 4.566 -4.969 1 97.31 141 GLY B CA 1
ATOM 5358 C C . GLY B 1 141 ? -18.094 5.504 -5.664 1 97.31 141 GLY B C 1
ATOM 5359 O O . GLY B 1 141 ? -16.891 5.445 -5.43 1 97.31 141 GLY B O 1
ATOM 5360 N N . ALA B 1 142 ? -18.609 6.312 -6.488 1 97.38 142 ALA B N 1
ATOM 5361 C CA . ALA B 1 142 ? -17.766 7.266 -7.207 1 97.38 142 ALA B CA 1
ATOM 5362 C C . ALA B 1 142 ? -17.156 8.281 -6.25 1 97.38 142 ALA B C 1
ATOM 5364 O O . ALA B 1 142 ? -15.969 8.617 -6.371 1 97.38 142 ALA B O 1
ATOM 5365 N N . ALA B 1 143 ? -17.969 8.75 -5.363 1 97.56 143 ALA B N 1
ATOM 5366 C CA . ALA B 1 143 ? -17.484 9.695 -4.371 1 97.56 143 ALA B CA 1
ATOM 5367 C C . ALA B 1 143 ? -16.438 9.047 -3.463 1 97.56 143 ALA B C 1
ATOM 5369 O O . ALA B 1 143 ? -15.414 9.664 -3.137 1 97.56 143 ALA B O 1
ATOM 5370 N N . ARG B 1 144 ? -16.703 7.812 -3.055 1 98.38 144 ARG B N 1
ATOM 5371 C CA . ARG B 1 144 ? -15.758 7.062 -2.23 1 98.38 144 ARG B CA 1
ATOM 5372 C C . ARG B 1 144 ? -14.422 6.887 -2.945 1 98.38 144 ARG B C 1
ATOM 5374 O O . ARG B 1 144 ? -13.359 7.102 -2.354 1 98.38 144 ARG B O 1
ATOM 5381 N N . THR B 1 145 ? -14.492 6.562 -4.203 1 98.38 145 THR B N 1
ATOM 5382 C CA . THR B 1 145 ? -13.297 6.355 -5.016 1 98.38 145 THR B CA 1
ATOM 5383 C C . THR B 1 145 ? -12.516 7.656 -5.176 1 98.38 145 THR B C 1
ATOM 5385 O O . THR B 1 145 ? -11.289 7.672 -5.027 1 98.38 145 THR B O 1
ATOM 5388 N N . ALA B 1 146 ? -13.219 8.719 -5.418 1 98.25 146 ALA B N 1
ATOM 5389 C CA . ALA B 1 146 ? -12.57 10.008 -5.59 1 98.25 146 ALA B CA 1
ATOM 5390 C C . ALA B 1 146 ? -11.812 10.422 -4.328 1 98.25 146 ALA B C 1
ATOM 5392 O O . ALA B 1 146 ? -10.688 10.914 -4.402 1 98.25 146 ALA B O 1
ATOM 5393 N N . PHE B 1 147 ? -12.453 10.234 -3.193 1 98.31 147 PHE B N 1
ATOM 5394 C CA . PHE B 1 147 ? -11.836 10.625 -1.93 1 98.31 147 PHE B CA 1
ATOM 5395 C C . PHE B 1 147 ? -10.594 9.781 -1.653 1 98.31 147 PHE B C 1
ATOM 5397 O O . PHE B 1 147 ? -9.547 10.312 -1.279 1 98.31 147 PHE B O 1
ATOM 5404 N N . GLN B 1 148 ? -10.664 8.516 -1.831 1 98.5 148 GLN B N 1
ATOM 5405 C CA . GLN B 1 148 ? -9.516 7.645 -1.604 1 98.5 148 GLN B CA 1
ATOM 5406 C C . GLN B 1 148 ? -8.383 7.957 -2.582 1 98.5 148 GLN B C 1
ATOM 5408 O O . GLN B 1 148 ? -7.211 7.906 -2.219 1 98.5 148 GLN B O 1
ATOM 5413 N N . ASP B 1 149 ? -8.75 8.172 -3.844 1 98.19 149 ASP B N 1
ATOM 5414 C CA . ASP B 1 149 ? -7.75 8.562 -4.832 1 98.19 149 ASP B CA 1
ATOM 5415 C C . ASP B 1 149 ? -7.023 9.836 -4.398 1 98.19 149 ASP B C 1
ATOM 5417 O O . ASP B 1 149 ? -5.812 9.961 -4.582 1 98.19 149 ASP B O 1
ATOM 5421 N N . TYR B 1 150 ? -7.773 10.789 -3.924 1 98.56 150 TYR B N 1
ATOM 5422 C CA . TYR B 1 150 ? -7.18 12.023 -3.426 1 98.56 150 TYR B CA 1
ATOM 5423 C C . TYR B 1 150 ? -6.148 11.734 -2.344 1 98.56 150 TYR B C 1
ATOM 5425 O O . TYR B 1 150 ? -5.035 12.273 -2.379 1 98.56 150 TYR B O 1
ATOM 5433 N N . VAL B 1 151 ? -6.469 10.898 -1.403 1 98.62 151 VAL B N 1
ATOM 5434 C CA . VAL B 1 151 ? -5.586 10.57 -0.288 1 98.62 151 VAL B CA 1
ATOM 5435 C C . VAL B 1 151 ? -4.355 9.828 -0.801 1 98.62 151 VAL B C 1
ATOM 5437 O O . VAL B 1 151 ? -3.234 10.086 -0.355 1 98.62 151 VAL B O 1
ATOM 5440 N N . HIS B 1 152 ? -4.574 8.922 -1.696 1 98.06 152 HIS B N 1
ATOM 5441 C CA . HIS B 1 152 ? -3.447 8.242 -2.326 1 98.06 152 HIS B CA 1
ATOM 5442 C C . HIS B 1 152 ? -2.49 9.242 -2.967 1 98.06 152 HIS B C 1
ATOM 5444 O O . HIS B 1 152 ? -1.273 9.141 -2.795 1 98.06 152 HIS B O 1
ATOM 5450 N N . ARG B 1 153 ? -2.998 10.164 -3.689 1 97.94 153 ARG B N 1
ATOM 5451 C CA . ARG B 1 153 ? -2.172 11.18 -4.336 1 97.94 153 ARG B CA 1
ATOM 5452 C C . ARG B 1 153 ? -1.43 12.023 -3.307 1 97.94 153 ARG B C 1
ATOM 5454 O O . ARG B 1 153 ? -0.305 12.469 -3.551 1 97.94 153 ARG B O 1
ATOM 5461 N N . THR B 1 154 ? -2.102 12.211 -2.221 1 98.19 154 THR B N 1
ATOM 5462 C CA . THR B 1 154 ? -1.443 12.914 -1.122 1 98.19 154 THR B CA 1
ATOM 5463 C C . THR B 1 154 ? -0.218 12.141 -0.645 1 98.19 154 THR B C 1
ATOM 5465 O O . THR B 1 154 ? 0.836 12.727 -0.396 1 98.19 154 THR B O 1
ATOM 5468 N N . HIS B 1 155 ? -0.317 10.828 -0.515 1 98.12 155 HIS B N 1
ATOM 5469 C CA . HIS B 1 155 ? 0.824 10 -0.135 1 98.12 155 HIS B CA 1
ATOM 5470 C C . HIS B 1 155 ? 1.959 10.133 -1.146 1 98.12 155 HIS B C 1
ATOM 5472 O O . HIS B 1 155 ? 3.127 10.227 -0.764 1 98.12 155 HIS B O 1
ATOM 5478 N N . VAL B 1 156 ? 1.563 10.164 -2.373 1 96.62 156 VAL B N 1
ATOM 5479 C CA . VAL B 1 156 ? 2.545 10.273 -3.447 1 96.62 156 VAL B CA 1
ATOM 5480 C C . VAL B 1 156 ? 3.264 11.625 -3.354 1 96.62 156 VAL B C 1
ATOM 5482 O O . VAL B 1 156 ? 4.484 11.695 -3.508 1 96.62 156 VAL B O 1
ATOM 5485 N N . GLU B 1 157 ? 2.488 12.672 -3.059 1 96.56 157 GLU B N 1
ATOM 5486 C CA . GLU B 1 157 ? 3.059 14.016 -2.936 1 96.56 157 GLU B CA 1
ATOM 5487 C C . GLU B 1 157 ? 4 14.102 -1.736 1 96.56 157 GLU B C 1
ATOM 5489 O O . GLU B 1 157 ? 5.059 14.734 -1.817 1 96.56 157 GLU B O 1
ATOM 5494 N N . LEU B 1 158 ? 3.625 13.516 -0.674 1 97.88 158 LEU B N 1
ATOM 5495 C CA . LEU B 1 158 ? 4.465 13.5 0.521 1 97.88 158 LEU B CA 1
ATOM 5496 C C . LEU B 1 158 ? 5.766 12.75 0.264 1 97.88 158 LEU B C 1
ATOM 5498 O O . LEU B 1 158 ? 6.84 13.219 0.646 1 97.88 158 LEU B O 1
ATOM 5502 N N . LYS B 1 159 ? 5.598 11.641 -0.378 1 97.5 159 LYS B N 1
ATOM 5503 C CA . LYS B 1 159 ? 6.762 10.828 -0.714 1 97.5 159 LYS B CA 1
ATOM 5504 C C . LYS B 1 159 ? 7.719 11.586 -1.628 1 97.5 159 LYS B C 1
ATOM 5506 O O . LYS B 1 159 ? 8.938 11.562 -1.424 1 97.5 159 LYS B O 1
ATOM 5511 N N . ALA B 1 160 ? 7.207 12.25 -2.574 1 96.06 160 ALA B N 1
ATOM 5512 C CA . ALA B 1 160 ? 8.016 13.039 -3.5 1 96.06 160 ALA B CA 1
ATOM 5513 C C . ALA B 1 160 ? 8.758 14.156 -2.768 1 96.06 160 ALA B C 1
ATOM 5515 O O . ALA B 1 160 ? 9.93 14.414 -3.041 1 96.06 160 ALA B O 1
ATOM 5516 N N . LEU B 1 161 ? 8.086 14.75 -1.884 1 97.31 161 LEU B N 1
ATOM 5517 C CA . LEU B 1 161 ? 8.664 15.844 -1.113 1 97.31 161 LEU B CA 1
ATOM 5518 C C . LEU B 1 161 ? 9.812 15.359 -0.243 1 97.31 161 LEU B C 1
ATOM 5520 O O . LEU B 1 161 ? 10.891 15.953 -0.245 1 97.31 161 LEU B O 1
ATOM 5524 N N . VAL B 1 162 ? 9.609 14.312 0.495 1 97.12 162 VAL B N 1
ATOM 5525 C CA . VAL B 1 162 ? 10.617 13.836 1.432 1 97.12 162 VAL B CA 1
ATOM 5526 C C . VAL B 1 162 ? 11.836 13.32 0.664 1 97.12 162 VAL B C 1
ATOM 5528 O O . VAL B 1 162 ? 12.969 13.445 1.125 1 97.12 162 VAL B O 1
ATOM 5531 N N . ASP B 1 163 ? 11.594 12.773 -0.515 1 96.31 163 ASP B N 1
ATOM 5532 C CA . ASP B 1 163 ? 12.695 12.32 -1.352 1 96.31 163 ASP B CA 1
ATOM 5533 C C . ASP B 1 163 ? 13.484 13.508 -1.905 1 96.31 163 ASP B C 1
ATOM 5535 O O . ASP B 1 163 ? 14.719 13.523 -1.849 1 96.31 163 ASP B O 1
ATOM 5539 N N . ALA B 1 164 ? 12.766 14.445 -2.41 1 95 164 ALA B N 1
ATOM 5540 C CA . ALA B 1 164 ? 13.398 15.602 -3.039 1 95 164 ALA B CA 1
ATOM 5541 C C . ALA B 1 164 ? 14.25 16.375 -2.035 1 95 164 ALA B C 1
ATOM 5543 O O . ALA B 1 164 ? 15.312 16.891 -2.383 1 95 164 ALA B O 1
ATOM 5544 N N . GLU B 1 165 ? 13.828 16.422 -0.833 1 96.62 165 GLU B N 1
ATOM 5545 C CA . GLU B 1 165 ? 14.508 17.234 0.177 1 96.62 165 GLU B CA 1
ATOM 5546 C C . GLU B 1 165 ? 15.32 16.359 1.125 1 96.62 165 GLU B C 1
ATOM 5548 O O . GLU B 1 165 ? 15.852 16.844 2.125 1 96.62 165 GLU B O 1
ATOM 5553 N N . ALA B 1 166 ? 15.414 15.07 0.874 1 94.88 166 ALA B N 1
ATOM 5554 C CA . ALA B 1 166 ? 16.188 14.109 1.65 1 94.88 166 ALA B CA 1
ATOM 5555 C C . ALA B 1 166 ? 15.805 14.156 3.125 1 94.88 166 ALA B C 1
ATOM 5557 O O . ALA B 1 166 ? 16.672 14.25 3.998 1 94.88 166 ALA B O 1
ATOM 5558 N N . LEU B 1 167 ? 14.5 14.055 3.395 1 97.31 167 LEU B N 1
ATOM 5559 C CA . LEU B 1 167 ? 14 14.25 4.75 1 97.31 167 LEU B CA 1
ATOM 5560 C C . LEU B 1 167 ? 13.477 12.938 5.328 1 97.31 167 LEU B C 1
ATOM 5562 O O . LEU B 1 167 ? 13.062 12.883 6.488 1 97.31 167 LEU B O 1
ATOM 5566 N N . ALA B 1 168 ? 13.531 11.859 4.598 1 96.38 168 ALA B N 1
ATOM 5567 C CA . ALA B 1 168 ? 12.867 10.617 4.992 1 96.38 168 ALA B CA 1
ATOM 5568 C C . ALA B 1 168 ? 13.383 10.125 6.344 1 96.38 168 ALA B C 1
ATOM 5570 O O . ALA B 1 168 ? 12.594 9.789 7.23 1 96.38 168 ALA B O 1
ATOM 5571 N N . ALA B 1 169 ? 14.648 10.102 6.504 1 94.88 169 ALA B N 1
ATOM 5572 C CA . ALA B 1 169 ? 15.234 9.617 7.75 1 94.88 169 ALA B CA 1
ATOM 5573 C C . ALA B 1 169 ? 14.922 10.562 8.906 1 94.88 169 ALA B C 1
ATOM 5575 O O . ALA B 1 169 ? 14.562 10.117 10 1 94.88 169 ALA B O 1
ATOM 5576 N N . GLU B 1 170 ? 15 11.812 8.648 1 95.88 170 GLU B N 1
ATOM 5577 C CA . GLU B 1 170 ? 14.828 12.82 9.688 1 95.88 170 GLU B CA 1
ATOM 5578 C C . GLU B 1 170 ? 13.406 12.82 10.234 1 95.88 170 GLU B C 1
ATOM 5580 O O . GLU B 1 170 ? 13.195 12.961 11.438 1 95.88 170 GLU B O 1
ATOM 5585 N N . CYS B 1 171 ? 12.492 12.672 9.359 1 97.88 171 CYS B N 1
ATOM 5586 C CA . CYS B 1 171 ? 11.109 12.758 9.812 1 97.88 171 CYS B CA 1
ATOM 5587 C C . CYS B 1 171 ? 10.508 11.367 9.977 1 97.88 171 CYS B C 1
ATOM 5589 O O . CYS B 1 171 ? 9.289 11.234 10.125 1 97.88 171 CYS B O 1
ATOM 5591 N N . GLU B 1 172 ? 11.336 10.289 9.883 1 97.12 172 GLU B N 1
ATOM 5592 C CA . GLU B 1 172 ? 10.875 8.93 10.109 1 97.12 172 GLU B CA 1
ATOM 5593 C C . GLU B 1 172 ? 9.742 8.562 9.148 1 97.12 172 GLU B C 1
ATOM 5595 O O . GLU B 1 172 ? 8.734 7.98 9.562 1 97.12 172 GLU B O 1
ATOM 5600 N N . PHE B 1 173 ? 9.938 8.938 7.867 1 98 173 PHE B N 1
ATOM 5601 C CA . PHE B 1 173 ? 8.883 8.703 6.887 1 98 173 PHE B CA 1
ATOM 5602 C C . PHE B 1 173 ? 8.781 7.223 6.547 1 98 173 PHE B C 1
ATOM 5604 O O . PHE B 1 173 ? 9.789 6.582 6.23 1 98 173 PHE B O 1
ATOM 5611 N N . GLU B 1 174 ? 7.508 6.68 6.586 1 98 174 GLU B N 1
ATOM 5612 C CA . GLU B 1 174 ? 7.238 5.297 6.207 1 98 174 GLU B CA 1
ATOM 5613 C C . GLU B 1 174 ? 5.945 5.184 5.41 1 98 174 GLU B C 1
ATOM 5615 O O . GLU B 1 174 ? 4.922 5.762 5.789 1 98 174 GLU B O 1
ATOM 5620 N N . LEU B 1 175 ? 6.047 4.457 4.258 1 98 175 LEU B N 1
ATOM 5621 C CA . LEU B 1 175 ? 4.828 3.936 3.645 1 98 175 LEU B CA 1
ATOM 5622 C C . LEU B 1 175 ? 4.379 2.654 4.336 1 98 175 LEU B C 1
ATOM 5624 O O . LEU B 1 175 ? 5.164 1.714 4.48 1 98 175 LEU B O 1
ATOM 5628 N N . ARG B 1 176 ? 3.121 2.668 4.801 1 97.88 176 ARG B N 1
ATOM 5629 C CA . ARG B 1 176 ? 2.576 1.568 5.586 1 97.88 176 ARG B CA 1
ATOM 5630 C C . ARG B 1 176 ? 1.155 1.231 5.148 1 97.88 176 ARG B C 1
ATOM 5632 O O . ARG B 1 176 ? 0.674 1.747 4.137 1 97.88 176 ARG B O 1
ATOM 5639 N N . ARG B 1 177 ? 0.615 0.239 5.789 1 98.25 177 ARG B N 1
ATOM 5640 C CA . ARG B 1 177 ? -0.833 0.057 5.785 1 98.25 177 ARG B CA 1
ATOM 5641 C C . ARG B 1 177 ? -1.43 0.372 7.152 1 98.25 177 ARG B C 1
ATOM 5643 O O . ARG B 1 177 ? -0.697 0.574 8.125 1 98.25 177 ARG B O 1
ATOM 5650 N N . SER B 1 178 ? -2.701 0.507 7.16 1 98.69 178 SER B N 1
ATOM 5651 C CA . SER B 1 178 ? -3.453 0.769 8.383 1 98.69 178 SER B CA 1
ATOM 5652 C C . SER B 1 178 ? -4.625 -0.196 8.531 1 98.69 178 SER B C 1
ATOM 5654 O O . SER B 1 178 ? -5.258 -0.564 7.535 1 98.69 178 SER B O 1
ATOM 5656 N N . PHE B 1 179 ? -4.906 -0.609 9.758 1 98.75 179 PHE B N 1
ATOM 5657 C CA . PHE B 1 179 ? -6.109 -1.382 10.047 1 98.75 179 PHE B CA 1
ATOM 5658 C C . PHE B 1 179 ? -7.227 -0.478 10.562 1 98.75 179 PHE B C 1
ATOM 5660 O O . PHE B 1 179 ? -7.023 0.295 11.5 1 98.75 179 PHE B O 1
ATOM 5667 N N . ASP B 1 180 ? -8.328 -0.49 9.914 1 98.81 180 ASP B N 1
ATOM 5668 C CA . ASP B 1 180 ? -9.578 -0.033 10.508 1 98.81 180 ASP B CA 1
ATOM 5669 C C . ASP B 1 180 ? -10.273 -1.167 11.258 1 98.81 180 ASP B C 1
ATOM 5671 O O . ASP B 1 180 ? -10.945 -2 10.648 1 98.81 180 ASP B O 1
ATOM 5675 N N . VAL B 1 181 ? -10.172 -1.112 12.547 1 98.81 181 VAL B N 1
ATOM 5676 C CA . VAL B 1 181 ? -10.602 -2.232 13.383 1 98.81 181 VAL B CA 1
ATOM 5677 C C . VAL B 1 181 ? -11.945 -1.913 14.023 1 98.81 181 VAL B C 1
ATOM 5679 O O . VAL B 1 181 ? -12.148 -0.813 14.539 1 98.81 181 VAL B O 1
ATOM 5682 N N . PHE B 1 182 ? -12.867 -2.867 13.992 1 98.62 182 PHE B N 1
ATOM 5683 C CA . PHE B 1 182 ? -14.18 -2.707 14.594 1 98.62 182 PHE B CA 1
ATOM 5684 C C . PHE B 1 182 ? -14.375 -3.686 15.742 1 98.62 182 PHE B C 1
ATOM 5686 O O . PHE B 1 182 ? -14.094 -4.879 15.609 1 98.62 182 PHE B O 1
ATOM 5693 N N . GLN B 1 183 ? -14.867 -3.184 16.906 1 97.62 183 GLN B N 1
ATOM 5694 C CA . GLN B 1 183 ? -15.203 -4.035 18.031 1 97.62 183 GLN B CA 1
ATOM 5695 C C . GLN B 1 183 ? -16.703 -4.273 18.125 1 97.62 183 GLN B C 1
ATOM 5697 O O . GLN B 1 183 ? -17.172 -5.082 18.938 1 97.62 183 GLN B O 1
ATOM 5702 N N . ASP B 1 184 ? -17.438 -3.568 17.328 1 96.44 184 ASP B N 1
ATOM 5703 C CA . ASP B 1 184 ? -18.875 -3.75 17.266 1 96.44 184 ASP B CA 1
ATOM 5704 C C . ASP B 1 184 ? -19.297 -4.402 15.938 1 96.44 184 ASP B C 1
ATOM 5706 O O . ASP B 1 184 ? -18.984 -3.879 14.867 1 96.44 184 ASP B O 1
ATOM 5710 N N . LYS B 1 185 ? -20.062 -5.488 16.016 1 96.25 185 LYS B N 1
ATOM 5711 C CA . LYS B 1 185 ? -20.422 -6.297 14.859 1 96.25 185 LYS B CA 1
ATOM 5712 C C . LYS B 1 185 ? -21.344 -5.523 13.914 1 96.25 185 LYS B C 1
ATOM 5714 O O . LYS B 1 185 ? -21.172 -5.594 12.695 1 96.25 185 LYS B O 1
ATOM 5719 N N . GLU B 1 186 ? -22.312 -4.816 14.453 1 94.94 186 GLU B N 1
ATOM 5720 C CA . GLU B 1 186 ? -23.25 -4.078 13.617 1 94.94 186 GLU B CA 1
ATOM 5721 C C . GLU B 1 186 ? -22.547 -2.98 12.828 1 94.94 186 GLU B C 1
ATOM 5723 O O . GLU B 1 186 ? -22.828 -2.787 11.641 1 94.94 186 GLU B O 1
ATOM 5728 N N . GLU B 1 187 ? -21.688 -2.262 13.539 1 95.56 187 GLU B N 1
ATOM 5729 C CA . GLU B 1 187 ? -20.922 -1.219 12.852 1 95.56 187 GLU B CA 1
ATOM 5730 C C . GLU B 1 187 ? -20.078 -1.804 11.727 1 95.56 187 GLU B C 1
ATOM 5732 O O . GLU B 1 187 ? -20.047 -1.274 10.617 1 95.56 187 GLU B O 1
ATOM 5737 N N . PHE B 1 188 ? -19.438 -2.926 12 1 98.19 188 PHE B N 1
ATOM 5738 C CA . PHE B 1 188 ? -18.594 -3.568 11 1 98.19 188 PHE B CA 1
ATOM 5739 C C . PHE B 1 188 ? -19.422 -4.008 9.797 1 98.19 188 PHE B C 1
ATOM 5741 O O . PHE B 1 188 ? -19.047 -3.754 8.656 1 98.19 188 PHE B O 1
ATOM 5748 N N . GLU B 1 189 ? -20.469 -4.621 10.008 1 97.75 189 GLU B N 1
ATOM 5749 C CA . GLU B 1 189 ? -21.297 -5.176 8.938 1 97.75 189 GLU B CA 1
ATOM 5750 C C . GLU B 1 189 ? -21.859 -4.07 8.055 1 97.75 189 GLU B C 1
ATOM 5752 O O . GLU B 1 189 ? -22.016 -4.262 6.844 1 97.75 189 GLU B O 1
ATOM 5757 N N . GLY B 1 190 ? -22.219 -2.93 8.727 1 97.44 190 GLY B N 1
ATOM 5758 C CA . GLY B 1 190 ? -22.656 -1.794 7.93 1 97.44 190 GLY B CA 1
ATOM 5759 C C . GLY B 1 190 ? -21.625 -1.321 6.93 1 97.44 190 GLY B C 1
ATOM 5760 O O . GLY B 1 190 ? -21.938 -1.125 5.754 1 97.44 190 GLY B O 1
ATOM 5761 N N . VAL B 1 191 ? -20.391 -1.222 7.348 1 98.19 191 VAL B N 1
ATOM 5762 C CA . VAL B 1 191 ? -19.312 -0.802 6.473 1 98.19 191 VAL B CA 1
ATOM 5763 C C . VAL B 1 191 ? -19 -1.902 5.457 1 98.19 191 VAL B C 1
ATOM 5765 O O . VAL B 1 191 ? -18.812 -1.626 4.27 1 98.19 191 VAL B O 1
ATOM 5768 N N . LYS B 1 192 ? -18.984 -3.129 5.863 1 98.12 192 LYS B N 1
ATOM 5769 C CA . LYS B 1 192 ? -18.672 -4.277 5.02 1 98.12 192 LYS B CA 1
ATOM 5770 C C . LYS B 1 192 ? -19.703 -4.434 3.898 1 98.12 192 LYS B C 1
ATOM 5772 O O . LYS B 1 192 ? -19.344 -4.805 2.775 1 98.12 192 LYS B O 1
ATOM 5777 N N . MET B 1 193 ? -20.938 -4.219 4.195 1 97.38 193 MET B N 1
ATOM 5778 C CA . MET B 1 193 ? -21.984 -4.32 3.182 1 97.38 193 MET B CA 1
ATOM 5779 C C . MET B 1 193 ? -21.734 -3.33 2.047 1 97.38 193 MET B C 1
ATOM 5781 O O . MET B 1 193 ? -21.828 -3.693 0.873 1 97.38 193 MET B O 1
ATOM 5785 N N . ALA B 1 194 ? -21.453 -2.084 2.475 1 97.75 194 ALA B N 1
ATOM 5786 C CA . ALA B 1 194 ? -21.141 -1.077 1.462 1 97.75 194 ALA B CA 1
ATOM 5787 C C . ALA B 1 194 ? -19.891 -1.466 0.663 1 97.75 194 ALA B C 1
ATOM 5789 O O . ALA B 1 194 ? -19.859 -1.302 -0.559 1 97.75 194 ALA B O 1
ATOM 5790 N N . TYR B 1 195 ? -18.906 -1.972 1.307 1 97.88 195 TYR B N 1
ATOM 5791 C CA . TYR B 1 195 ? -17.672 -2.422 0.667 1 97.88 195 TYR B CA 1
ATOM 5792 C C . TYR B 1 195 ? -17.953 -3.547 -0.322 1 97.88 195 TYR B C 1
ATOM 5794 O O . TYR B 1 195 ? -17.484 -3.518 -1.459 1 97.88 195 TYR B O 1
ATOM 5802 N N . ASP B 1 196 ? -18.672 -4.547 0.14 1 97.12 196 ASP B N 1
ATOM 5803 C CA . ASP B 1 196 ? -18.953 -5.711 -0.694 1 97.12 196 ASP B CA 1
ATOM 5804 C C . ASP B 1 196 ? -19.719 -5.309 -1.96 1 97.12 196 ASP B C 1
ATOM 5806 O O . ASP B 1 196 ? -19.422 -5.812 -3.047 1 97.12 196 ASP B O 1
ATOM 5810 N N . GLU B 1 197 ? -20.672 -4.43 -1.793 1 96.75 197 GLU B N 1
ATOM 5811 C CA . GLU B 1 197 ? -21.422 -3.955 -2.947 1 96.75 197 GLU B CA 1
ATOM 5812 C C . GLU B 1 197 ? -20.516 -3.23 -3.939 1 96.75 197 GLU B C 1
ATOM 5814 O O . GLU B 1 197 ? -20.578 -3.494 -5.141 1 96.75 197 GLU B O 1
ATOM 5819 N N . ASP B 1 198 ? -19.719 -2.381 -3.439 1 97.69 198 ASP B N 1
ATOM 5820 C CA . ASP B 1 198 ? -18.828 -1.603 -4.301 1 97.69 198 ASP B CA 1
ATOM 5821 C C . ASP B 1 198 ? -17.766 -2.49 -4.938 1 97.69 198 ASP B C 1
ATOM 5823 O O . ASP B 1 198 ? -17.344 -2.248 -6.07 1 97.69 198 ASP B O 1
ATOM 5827 N N . ALA B 1 199 ? -17.312 -3.473 -4.215 1 96.56 199 ALA B N 1
ATOM 5828 C CA . ALA B 1 199 ? -16.344 -4.422 -4.758 1 96.56 199 ALA B CA 1
ATOM 5829 C C . ALA B 1 199 ? -16.938 -5.195 -5.934 1 96.56 199 ALA B C 1
ATOM 5831 O O . ALA B 1 199 ? -16.281 -5.379 -6.957 1 96.56 199 ALA B O 1
ATOM 5832 N N . ARG B 1 200 ? -18.062 -5.586 -5.754 1 93.56 200 ARG B N 1
ATOM 5833 C CA . ARG B 1 200 ? -18.766 -6.305 -6.812 1 93.56 200 ARG B CA 1
ATOM 5834 C C . ARG B 1 200 ? -18.906 -5.434 -8.055 1 93.56 200 ARG B C 1
ATOM 5836 O O . ARG B 1 200 ? -18.812 -5.926 -9.18 1 93.56 200 ARG B O 1
ATOM 5843 N N . LEU B 1 201 ? -19.125 -4.121 -7.812 1 94.69 201 LEU B N 1
ATOM 5844 C CA . LEU B 1 201 ? -19.328 -3.188 -8.914 1 94.69 201 LEU B CA 1
ATOM 5845 C C . LEU B 1 201 ? -18 -2.695 -9.469 1 94.69 201 LEU B C 1
ATOM 5847 O O . LEU B 1 201 ? -17.984 -1.942 -10.445 1 94.69 201 LEU B O 1
ATOM 5851 N N . GLY B 1 202 ? -16.953 -3.084 -8.844 1 94.62 202 GLY B N 1
ATOM 5852 C CA . GLY B 1 202 ? -15.625 -2.73 -9.336 1 94.62 202 GLY B CA 1
ATOM 5853 C C . GLY B 1 202 ? -15.242 -1.291 -9.047 1 94.62 202 GLY B C 1
ATOM 5854 O O . GLY B 1 202 ? -14.461 -0.687 -9.781 1 94.62 202 GLY B O 1
ATOM 5855 N N . GLN B 1 203 ? -15.789 -0.754 -7.934 1 96.81 203 GLN B N 1
ATOM 5856 C CA . GLN B 1 203 ? -15.461 0.621 -7.57 1 96.81 203 GLN B CA 1
ATOM 5857 C C . GLN B 1 203 ? -14 0.752 -7.172 1 96.81 203 GLN B C 1
ATOM 5859 O O . GLN B 1 203 ? -13.445 -0.138 -6.523 1 96.81 203 GLN B O 1
ATOM 5864 N N . GLY B 1 204 ? -13.406 1.907 -7.504 1 96.81 204 GLY B N 1
ATOM 5865 C CA . GLY B 1 204 ? -11.969 2.113 -7.43 1 96.81 204 GLY B CA 1
ATOM 5866 C C . GLY B 1 204 ? -11.422 1.994 -6.023 1 96.81 204 GLY B C 1
ATOM 5867 O O . GLY B 1 204 ? -10.352 1.419 -5.812 1 96.81 204 GLY B O 1
ATOM 5868 N N . TRP B 1 205 ? -12.078 2.492 -5.082 1 97.62 205 TRP B N 1
ATOM 5869 C CA . TRP B 1 205 ? -11.539 2.533 -3.725 1 97.62 205 TRP B CA 1
ATOM 5870 C C . TRP B 1 205 ? -11.359 1.126 -3.166 1 97.62 205 TRP B C 1
ATOM 5872 O O . TRP B 1 205 ? -10.508 0.897 -2.307 1 97.62 205 TRP B O 1
ATOM 5882 N N . THR B 1 206 ? -12.109 0.16 -3.639 1 97.38 206 THR B N 1
ATOM 5883 C CA . THR B 1 206 ? -12.031 -1.205 -3.131 1 97.38 206 THR B CA 1
ATOM 5884 C C . THR B 1 206 ? -10.758 -1.894 -3.621 1 97.38 206 THR B C 1
ATOM 5886 O O . THR B 1 206 ? -10.344 -2.908 -3.061 1 97.38 206 THR B O 1
ATOM 5889 N N . LYS B 1 207 ? -10.062 -1.345 -4.617 1 95.69 207 LYS B N 1
ATOM 5890 C CA . LYS B 1 207 ? -8.852 -1.928 -5.172 1 95.69 207 LYS B CA 1
ATOM 5891 C C . LYS B 1 207 ? -7.652 -1.679 -4.258 1 95.69 207 LYS B C 1
ATOM 5893 O O . LYS B 1 207 ? -6.633 -2.361 -4.359 1 95.69 207 LYS B O 1
ATOM 5898 N N . ARG B 1 208 ? -7.746 -0.746 -3.365 1 95.94 208 ARG B N 1
ATOM 5899 C CA . ARG B 1 208 ? -6.668 -0.407 -2.443 1 95.94 208 ARG B CA 1
ATOM 5900 C C . ARG B 1 208 ? -7.027 -0.8 -1.014 1 95.94 208 ARG B C 1
ATOM 5902 O O . ARG B 1 208 ? -6.32 -0.44 -0.069 1 95.94 208 ARG B O 1
ATOM 5909 N N . THR B 1 209 ? -8.133 -1.487 -0.914 1 97.94 209 THR B N 1
ATOM 5910 C CA . THR B 1 209 ? -8.672 -1.877 0.385 1 97.94 209 THR B CA 1
ATOM 5911 C C . THR B 1 209 ? -8.953 -3.377 0.427 1 97.94 209 THR B C 1
ATOM 5913 O O . THR B 1 209 ? -9.438 -3.951 -0.55 1 97.94 209 THR B O 1
ATOM 5916 N N . SER B 1 210 ? -8.633 -4.004 1.498 1 97.31 210 SER B N 1
ATOM 5917 C CA . SER B 1 210 ? -9 -5.41 1.652 1 97.31 210 SER B CA 1
ATOM 5918 C C . SER B 1 210 ? -9.609 -5.676 3.025 1 97.31 210 SER B C 1
ATOM 5920 O O . SER B 1 210 ? -9.328 -4.945 3.982 1 97.31 210 SER B O 1
ATOM 5922 N N . VAL B 1 211 ? -10.461 -6.676 3.062 1 97.5 211 VAL B N 1
ATOM 5923 C CA . VAL B 1 211 ? -11.031 -7.125 4.328 1 97.5 211 VAL B CA 1
ATOM 5924 C C . VAL B 1 211 ? -10.07 -8.094 5.008 1 97.5 211 VAL B C 1
ATOM 5926 O O . VAL B 1 211 ? -9.516 -8.992 4.359 1 97.5 211 VAL B O 1
ATOM 5929 N N . VAL B 1 212 ? -9.805 -7.848 6.27 1 97.5 212 VAL B N 1
ATOM 5930 C CA . VAL B 1 212 ? -8.984 -8.773 7.039 1 97.5 212 VAL B CA 1
ATOM 5931 C C . VAL B 1 212 ? -9.727 -10.094 7.227 1 97.5 212 VAL B C 1
ATOM 5933 O O . VAL B 1 212 ? -10.922 -10.109 7.512 1 97.5 212 VAL B O 1
ATOM 5936 N N . PRO B 1 213 ? -9.047 -11.227 6.984 1 92.12 213 PRO B N 1
ATOM 5937 C CA . PRO B 1 213 ? -9.703 -12.516 7.199 1 92.12 213 PRO B CA 1
ATOM 5938 C C . PRO B 1 213 ? -10.375 -12.625 8.562 1 92.12 213 PRO B C 1
ATOM 5940 O O . PRO B 1 213 ? -9.703 -12.539 9.594 1 92.12 213 PRO B O 1
ATOM 5943 N N . GLY B 1 214 ? -11.656 -12.906 8.562 1 93 214 GLY B N 1
ATOM 5944 C CA . GLY B 1 214 ? -12.508 -12.75 9.727 1 93 214 GLY B CA 1
ATOM 5945 C C . GLY B 1 214 ? -12.188 -13.734 10.836 1 93 214 GLY B C 1
ATOM 5946 O O . GLY B 1 214 ? -12.227 -13.383 12.016 1 93 214 GLY B O 1
ATOM 5947 N N . GLU B 1 215 ? -11.82 -14.914 10.453 1 93.12 215 GLU B N 1
ATOM 5948 C CA . GLU B 1 215 ? -11.539 -15.969 11.43 1 93.12 215 GLU B CA 1
ATOM 5949 C C . GLU B 1 215 ? -10.344 -15.594 12.305 1 93.12 215 GLU B C 1
ATOM 5951 O O . GLU B 1 215 ? -10.266 -16.016 13.461 1 93.12 215 GLU B O 1
ATOM 5956 N N . TRP B 1 216 ? -9.523 -14.789 11.805 1 95.06 216 TRP B N 1
ATOM 5957 C CA . TRP B 1 216 ? -8.266 -14.523 12.5 1 95.06 216 TRP B CA 1
ATOM 5958 C C . TRP B 1 216 ? -8.07 -13.031 12.727 1 95.06 216 TRP B C 1
ATOM 5960 O O . TRP B 1 216 ? -6.941 -12.562 12.883 1 95.06 216 TRP B O 1
ATOM 5970 N N . VAL B 1 217 ? -9.148 -12.297 12.766 1 97.12 217 VAL B N 1
ATOM 5971 C CA . VAL B 1 217 ? -9.07 -10.844 12.773 1 97.12 217 VAL B CA 1
ATOM 5972 C C . VAL B 1 217 ? -8.352 -10.375 14.039 1 97.12 217 VAL B C 1
ATOM 5974 O O . VAL B 1 217 ? -7.531 -9.453 13.984 1 97.12 217 VAL B O 1
ATOM 5977 N N . GLU B 1 218 ? -8.562 -10.945 15.188 1 95.94 218 GLU B N 1
ATOM 5978 C CA . GLU B 1 218 ? -7.906 -10.547 16.422 1 95.94 218 GLU B CA 1
ATOM 5979 C C . GLU B 1 218 ? -6.406 -10.812 16.359 1 95.94 218 GLU B C 1
ATOM 5981 O O . GLU B 1 218 ? -5.605 -9.969 16.781 1 95.94 218 GLU B O 1
ATOM 5986 N N . ARG B 1 219 ? -6.023 -11.914 15.828 1 93.62 219 ARG B N 1
ATOM 5987 C CA . ARG B 1 219 ? -4.609 -12.25 15.703 1 93.62 219 ARG B CA 1
ATOM 5988 C C . ARG B 1 219 ? -3.904 -11.289 14.75 1 93.62 219 ARG B C 1
ATOM 5990 O O . ARG B 1 219 ? -2.824 -10.781 15.062 1 93.62 219 ARG B O 1
ATOM 5997 N N . ILE B 1 220 ? -4.527 -11.07 13.664 1 96.19 220 ILE B N 1
ATOM 5998 C CA . ILE B 1 220 ? -3.904 -10.289 12.602 1 96.19 220 ILE B CA 1
ATOM 5999 C C . ILE B 1 220 ? -3.758 -8.836 13.047 1 96.19 220 ILE B C 1
ATOM 6001 O O . ILE B 1 220 ? -2.697 -8.234 12.875 1 96.19 220 ILE B O 1
ATOM 6005 N N . THR B 1 221 ? -4.805 -8.305 13.648 1 97.12 221 THR B N 1
ATOM 6006 C CA . THR B 1 221 ? -4.766 -6.898 14.031 1 97.12 221 THR B CA 1
ATOM 6007 C C . THR B 1 221 ? -4.051 -6.723 15.367 1 97.12 221 THR B C 1
ATOM 6009 O O . THR B 1 221 ? -3.543 -5.641 15.672 1 97.12 221 THR B O 1
ATOM 6012 N N . GLY B 1 222 ? -4.102 -7.742 16.188 1 94.81 222 GLY B N 1
ATOM 6013 C CA . GLY B 1 222 ? -3.572 -7.668 17.547 1 94.81 222 GLY B CA 1
ATOM 6014 C C . GLY B 1 222 ? -4.5 -6.957 18.516 1 94.81 222 GLY B C 1
ATOM 6015 O O . GLY B 1 222 ? -4.184 -6.816 19.688 1 94.81 222 GLY B O 1
ATOM 6016 N N . VAL B 1 223 ? -5.648 -6.5 18.047 1 96 223 VAL B N 1
ATOM 6017 C CA . VAL B 1 223 ? -6.547 -5.695 18.875 1 96 223 VAL B CA 1
ATOM 6018 C C . VAL B 1 223 ? -7.566 -6.602 19.562 1 96 223 VAL B C 1
ATOM 6020 O O . VAL B 1 223 ? -8.297 -7.344 18.906 1 96 223 VAL B O 1
ATOM 6023 N N . ARG B 1 224 ? -7.656 -6.492 20.875 1 94.06 224 ARG B N 1
ATOM 6024 C CA . ARG B 1 224 ? -8.586 -7.273 21.688 1 94.06 224 ARG B CA 1
ATOM 6025 C C . ARG B 1 224 ? -10.031 -6.969 21.297 1 94.06 224 ARG B C 1
ATOM 6027 O O . ARG B 1 224 ? -10.414 -5.805 21.188 1 94.06 224 ARG B O 1
ATOM 6034 N N . GLY B 1 225 ? -10.766 -8.031 21.109 1 95.12 225 GLY B N 1
ATOM 6035 C CA . GLY B 1 225 ? -12.203 -7.863 20.922 1 95.12 225 GLY B CA 1
ATOM 6036 C C . GLY B 1 225 ? -12.57 -7.465 19.5 1 95.12 225 GLY B C 1
ATOM 6037 O O . GLY B 1 225 ? -13.727 -7.164 19.219 1 95.12 225 GLY B O 1
ATOM 6038 N N . SER B 1 226 ? -11.648 -7.469 18.578 1 97.44 226 SER B N 1
ATOM 6039 C CA . SER B 1 226 ? -11.945 -7.121 17.203 1 97.44 226 SER B CA 1
ATOM 6040 C C . SER B 1 226 ? -12.875 -8.148 16.562 1 97.44 226 SER B C 1
ATOM 6042 O O . SER B 1 226 ? -12.672 -9.352 16.703 1 97.44 226 SER B O 1
ATOM 6044 N N . VAL B 1 227 ? -13.898 -7.672 15.852 1 98 227 VAL B N 1
ATOM 6045 C CA . VAL B 1 227 ? -14.867 -8.555 15.203 1 98 227 VAL B CA 1
ATOM 6046 C C . VAL B 1 227 ? -14.742 -8.453 13.688 1 98 227 VAL B C 1
ATOM 6048 O O . VAL B 1 227 ? -15.258 -9.297 12.953 1 98 227 VAL B O 1
ATOM 6051 N N . GLY B 1 228 ? -14.102 -7.469 13.219 1 98.31 228 GLY B N 1
ATOM 6052 C CA . GLY B 1 228 ? -13.836 -7.215 11.812 1 98.31 228 GLY B CA 1
ATOM 6053 C C . GLY B 1 228 ? -12.844 -6.086 11.594 1 98.31 228 GLY B C 1
ATOM 6054 O O . GLY B 1 228 ? -12.625 -5.262 12.484 1 98.31 228 GLY B O 1
ATOM 6055 N N . ALA B 1 229 ? -12.203 -6.074 10.445 1 98.75 229 ALA B N 1
ATOM 6056 C CA . ALA B 1 229 ? -11.258 -5.008 10.141 1 98.75 229 ALA B CA 1
ATOM 6057 C C . ALA B 1 229 ? -11.023 -4.898 8.641 1 98.75 229 ALA B C 1
ATOM 6059 O O . ALA B 1 229 ? -11.281 -5.844 7.895 1 98.75 229 ALA B O 1
ATOM 6060 N N . PHE B 1 230 ? -10.625 -3.764 8.219 1 98.75 230 PHE B N 1
ATOM 6061 C CA . PHE B 1 230 ? -10.133 -3.496 6.867 1 98.75 230 PHE B CA 1
ATOM 6062 C C . PHE B 1 230 ? -8.664 -3.102 6.898 1 98.75 230 PHE B C 1
ATOM 6064 O O . PHE B 1 230 ? -8.18 -2.572 7.898 1 98.75 230 PHE B O 1
ATOM 6071 N N . SER B 1 231 ? -7.945 -3.471 5.891 1 98.5 231 SER B N 1
ATOM 6072 C CA . SER B 1 231 ? -6.598 -2.973 5.637 1 98.5 231 SER B CA 1
ATOM 6073 C C . SER B 1 231 ? -6.594 -1.924 4.531 1 98.5 231 SER B C 1
ATOM 6075 O O . SER B 1 231 ? -7.098 -2.17 3.434 1 98.5 231 SER B O 1
ATOM 6077 N N . VAL B 1 232 ? -6.027 -0.685 4.82 1 98.44 232 VAL B N 1
ATOM 6078 C CA . VAL B 1 232 ? -6.004 0.419 3.867 1 98.44 232 VAL B CA 1
ATOM 6079 C C . VAL B 1 232 ? -4.598 1.017 3.805 1 98.44 232 VAL B C 1
ATOM 6081 O O . VAL B 1 232 ? -3.77 0.761 4.684 1 98.44 232 VAL B O 1
ATOM 6084 N N . GLU B 1 233 ? -4.281 1.814 2.781 1 97.75 233 GLU B N 1
ATOM 6085 C CA . GLU B 1 233 ? -2.98 2.467 2.646 1 97.75 233 GLU B CA 1
ATOM 6086 C C . GLU B 1 233 ? -2.809 3.572 3.684 1 97.75 233 GLU B C 1
ATOM 6088 O O . GLU B 1 233 ? -3.781 4.219 4.078 1 97.75 233 GLU B O 1
ATOM 6093 N N . SER B 1 234 ? -1.574 3.764 4.062 1 98.44 234 SER B N 1
ATOM 6094 C CA . SER B 1 234 ? -1.26 4.848 4.984 1 98.44 234 SER B CA 1
ATOM 6095 C C . SER B 1 234 ? 0.194 5.289 4.844 1 98.44 234 SER B C 1
ATOM 6097 O O . SER B 1 234 ? 1.017 4.562 4.285 1 98.44 234 SER B O 1
ATOM 6099 N N . ALA B 1 235 ? 0.489 6.465 5.223 1 98.44 235 ALA B N 1
ATOM 6100 C CA . ALA B 1 235 ? 1.837 6.973 5.461 1 98.44 235 ALA B CA 1
ATOM 6101 C C . ALA B 1 235 ? 1.979 7.516 6.879 1 98.44 235 ALA B C 1
ATOM 6103 O O . ALA B 1 235 ? 1.022 8.055 7.445 1 98.44 235 ALA B O 1
ATOM 6104 N N . SER B 1 236 ? 3.115 7.309 7.453 1 98.12 236 SER B N 1
ATOM 6105 C CA . SER B 1 236 ? 3.385 7.836 8.789 1 98.12 236 SER B CA 1
ATOM 6106 C C . SER B 1 236 ? 4.688 8.625 8.82 1 98.12 236 SER B C 1
ATOM 6108 O O . SER B 1 236 ? 5.625 8.32 8.07 1 98.12 236 SER B O 1
ATOM 6110 N N . PHE B 1 237 ? 4.766 9.656 9.609 1 98.19 237 PHE B N 1
ATOM 6111 C CA . PHE B 1 237 ? 5.961 10.477 9.766 1 98.19 237 PHE B CA 1
ATOM 6112 C C . PHE B 1 237 ? 5.84 11.383 10.984 1 98.19 237 PHE B C 1
ATOM 6114 O O . PHE B 1 237 ? 4.773 11.469 11.594 1 98.19 237 PHE B O 1
ATOM 6121 N N . TRP B 1 238 ? 6.961 11.961 11.383 1 98.44 238 TRP B N 1
ATOM 6122 C CA . TRP B 1 238 ? 7.012 13.023 12.383 1 98.44 238 TRP B CA 1
ATOM 6123 C C . TRP B 1 238 ? 6.672 14.375 11.758 1 98.44 238 TRP B C 1
ATOM 6125 O O . TRP B 1 238 ? 7.523 15 11.125 1 98.44 238 TRP B O 1
ATOM 6135 N N . PRO B 1 239 ? 5.406 14.867 12.008 1 98.5 239 PRO B N 1
ATOM 6136 C CA . PRO B 1 239 ? 4.945 16.031 11.25 1 98.5 239 PRO B CA 1
ATOM 6137 C C . PRO B 1 239 ? 5.793 17.281 11.5 1 98.5 239 PRO B C 1
ATOM 6139 O O . PRO B 1 239 ? 6.109 18.016 10.57 1 98.5 239 PRO B O 1
ATOM 6142 N N . TYR B 1 240 ? 6.176 17.547 12.742 1 98.69 240 TYR B N 1
ATOM 6143 C CA . TYR B 1 240 ? 6.98 18.719 13.086 1 98.69 240 TYR B CA 1
ATOM 6144 C C . TYR B 1 240 ? 8.336 18.656 12.383 1 98.69 240 TYR B C 1
ATOM 6146 O O . TYR B 1 240 ? 8.789 19.672 11.828 1 98.69 240 TYR B O 1
ATOM 6154 N N . LYS B 1 241 ? 8.945 17.547 12.406 1 98.62 241 LYS B N 1
ATOM 6155 C CA . LYS B 1 241 ? 10.258 17.422 11.789 1 98.62 241 LYS B CA 1
ATOM 6156 C C . LYS B 1 241 ? 10.164 17.578 10.273 1 98.62 241 LYS B C 1
ATOM 6158 O O . LYS B 1 241 ? 11.078 18.109 9.641 1 98.62 241 LYS B O 1
ATOM 6163 N N . LEU B 1 242 ? 9.102 17.047 9.672 1 98.69 242 LEU B N 1
ATOM 6164 C CA . LEU B 1 242 ? 8.906 17.266 8.242 1 98.69 242 LEU B CA 1
ATOM 6165 C C . LEU B 1 242 ? 8.828 18.75 7.926 1 98.69 242 LEU B C 1
ATOM 6167 O O . LEU B 1 242 ? 9.555 19.25 7.051 1 98.69 242 LEU B O 1
ATOM 6171 N N . VAL B 1 243 ? 7.996 19.453 8.656 1 98.81 243 VAL B N 1
ATOM 6172 C CA . VAL B 1 243 ? 7.77 20.875 8.422 1 98.81 243 VAL B CA 1
ATOM 6173 C C . VAL B 1 243 ? 9.07 21.641 8.641 1 98.81 243 VAL B C 1
ATOM 6175 O O . VAL B 1 243 ? 9.43 22.5 7.84 1 98.81 243 VAL B O 1
ATOM 6178 N N . CYS B 1 244 ? 9.789 21.328 9.688 1 98.81 244 CYS B N 1
ATOM 6179 C CA . CYS B 1 244 ? 11.047 21.984 10 1 98.81 244 CYS B CA 1
ATOM 6180 C C . CYS B 1 244 ? 12.07 21.766 8.891 1 98.81 244 CYS B C 1
ATOM 6182 O O . CYS B 1 244 ? 12.758 22.703 8.484 1 98.81 244 CYS B O 1
ATOM 6184 N N . GLY B 1 245 ? 12.133 20.5 8.461 1 98.75 245 GLY B N 1
ATOM 6185 C CA . GLY B 1 245 ? 13.07 20.203 7.391 1 98.75 245 GLY B CA 1
ATOM 6186 C C . GLY B 1 245 ? 12.773 20.953 6.109 1 98.75 245 GLY B C 1
ATOM 6187 O O . GLY B 1 245 ? 13.695 21.453 5.453 1 98.75 245 GLY B O 1
ATOM 6188 N N . VAL B 1 246 ? 11.531 21.047 5.746 1 98.81 246 VAL B N 1
ATOM 6189 C CA . VAL B 1 246 ? 11.133 21.75 4.539 1 98.81 246 VAL B CA 1
ATOM 6190 C C . VAL B 1 246 ? 11.461 23.234 4.684 1 98.81 246 VAL B C 1
ATOM 6192 O O . VAL B 1 246 ? 12.023 23.844 3.77 1 98.81 246 VAL B O 1
ATOM 6195 N N . LEU B 1 247 ? 11.117 23.828 5.832 1 98.88 247 LEU B N 1
ATOM 6196 C CA . LEU B 1 247 ? 11.398 25.25 6.055 1 98.88 247 LEU B CA 1
ATOM 6197 C C . LEU B 1 247 ? 12.891 25.531 6 1 98.88 247 LEU B C 1
ATOM 6199 O O . LEU B 1 247 ? 13.32 26.516 5.402 1 98.88 247 LEU B O 1
ATOM 6203 N N . GLU B 1 248 ? 13.664 24.703 6.668 1 98.69 248 GLU B N 1
ATOM 6204 C CA . GLU B 1 248 ? 15.117 24.859 6.668 1 98.69 248 GLU B CA 1
ATOM 6205 C C . GLU B 1 248 ? 15.672 24.891 5.246 1 98.69 248 GLU B C 1
ATOM 6207 O O . GLU B 1 248 ? 16.484 25.75 4.902 1 98.69 248 GLU B O 1
ATOM 6212 N N . GLY B 1 249 ? 15.203 23.938 4.426 1 98.56 249 GLY B N 1
ATOM 6213 C CA . GLY B 1 249 ? 15.609 23.906 3.029 1 98.56 249 GLY B CA 1
ATOM 6214 C C . GLY B 1 249 ? 15.227 25.172 2.273 1 98.56 249 GLY B C 1
ATOM 6215 O O . GLY B 1 249 ? 16.016 25.672 1.471 1 98.56 249 GLY B O 1
ATOM 6216 N N . MET B 1 250 ? 14.047 25.672 2.547 1 98.75 250 MET B N 1
ATOM 6217 C CA . MET B 1 250 ? 13.57 26.875 1.876 1 98.75 250 MET B CA 1
ATOM 6218 C C . MET B 1 250 ? 14.406 28.094 2.275 1 98.75 250 MET B C 1
ATOM 6220 O O . MET B 1 250 ? 14.766 28.906 1.43 1 98.75 250 MET B O 1
ATOM 6224 N N . VAL B 1 251 ? 14.664 28.219 3.545 1 98.69 251 VAL B N 1
ATOM 6225 C CA . VAL B 1 251 ? 15.438 29.344 4.039 1 98.69 251 VAL B CA 1
ATOM 6226 C C . VAL B 1 251 ? 16.844 29.312 3.447 1 98.69 251 VAL B C 1
ATOM 6228 O O . VAL B 1 251 ? 17.391 30.344 3.059 1 98.69 251 VAL B O 1
ATOM 6231 N N . GLU B 1 252 ? 17.453 28.172 3.373 1 98.06 252 GLU B N 1
ATOM 6232 C CA . GLU B 1 252 ? 18.797 28.016 2.832 1 98.06 252 GLU B CA 1
ATOM 6233 C C . GLU B 1 252 ? 18.844 28.391 1.354 1 98.06 252 GLU B C 1
ATOM 6235 O O . GLU B 1 252 ? 19.781 29.062 0.911 1 98.06 252 GLU B O 1
ATOM 6240 N N . LYS B 1 253 ? 17.875 27.969 0.635 1 97.88 253 LYS B N 1
ATOM 6241 C CA . LYS B 1 253 ? 17.891 28.125 -0.818 1 97.88 253 LYS B CA 1
ATOM 6242 C C . LYS B 1 253 ? 17.344 29.484 -1.243 1 97.88 253 LYS B C 1
ATOM 6244 O O . LYS B 1 253 ? 17.766 30.031 -2.256 1 97.88 253 LYS B O 1
ATOM 6249 N N . PHE B 1 254 ? 16.344 29.953 -0.422 1 98.38 254 PHE B N 1
ATOM 6250 C CA . PHE B 1 254 ? 15.586 31.109 -0.896 1 98.38 254 PHE B CA 1
ATOM 6251 C C . PHE B 1 254 ? 15.555 32.219 0.16 1 98.38 254 PHE B C 1
ATOM 6253 O O . PHE B 1 254 ? 14.609 33 0.208 1 98.38 254 PHE B O 1
ATOM 6260 N N . GLY B 1 255 ? 16.5 32.344 0.96 1 97.5 255 GLY B N 1
ATOM 6261 C CA . GLY B 1 255 ? 16.531 33.281 2.059 1 97.5 255 GLY B CA 1
ATOM 6262 C C . GLY B 1 255 ? 16.453 34.719 1.599 1 97.5 255 GLY B C 1
ATOM 6263 O O . GLY B 1 255 ? 16.047 35.625 2.365 1 97.5 255 GLY B O 1
ATOM 6264 N N . GLU B 1 256 ? 16.781 35 0.321 1 97.06 256 GLU B N 1
ATOM 6265 C CA . GLU B 1 256 ? 16.766 36.375 -0.212 1 97.06 256 GLU B CA 1
ATOM 6266 C C . GLU B 1 256 ? 15.336 36.844 -0.454 1 97.06 256 GLU B C 1
ATOM 6268 O O . GLU B 1 256 ? 15.078 38.062 -0.428 1 97.06 256 GLU B O 1
ATOM 6273 N N . VAL B 1 257 ? 14.469 35.844 -0.653 1 98.5 257 VAL B N 1
ATOM 6274 C CA . VAL B 1 257 ? 13.125 36.281 -1.014 1 98.5 257 VAL B CA 1
ATOM 6275 C C . VAL B 1 257 ? 12.125 35.781 0.015 1 98.5 257 VAL B C 1
ATOM 6277 O O . VAL B 1 257 ? 10.953 36.156 0 1 98.5 257 VAL B O 1
ATOM 6280 N N . LEU B 1 258 ? 12.562 34.938 0.896 1 98.88 258 LEU B N 1
ATOM 6281 C CA . LEU B 1 258 ? 11.688 34.375 1.934 1 98.88 258 LEU B CA 1
ATOM 6282 C C . LEU B 1 258 ? 12.008 35 3.291 1 98.88 258 LEU B C 1
ATOM 6284 O O . LEU B 1 258 ? 13.133 34.875 3.785 1 98.88 258 LEU B O 1
ATOM 6288 N N . ASN B 1 259 ? 11.055 35.656 3.861 1 98.88 259 ASN B N 1
ATOM 6289 C CA . ASN B 1 259 ? 11.141 36.219 5.211 1 98.88 259 ASN B CA 1
ATOM 6290 C C . ASN B 1 259 ? 10.203 35.5 6.168 1 98.88 259 ASN B C 1
ATOM 6292 O O . ASN B 1 259 ? 9 35.406 5.918 1 98.88 259 ASN B O 1
ATOM 6296 N N . VAL B 1 260 ? 10.781 34.938 7.215 1 98.94 260 VAL B N 1
ATOM 6297 C CA . VAL B 1 260 ? 10.016 34.156 8.18 1 98.94 260 VAL B CA 1
ATOM 6298 C C . VAL B 1 260 ? 9.914 34.938 9.492 1 98.94 260 VAL B C 1
ATOM 6300 O O . VAL B 1 260 ? 10.914 35.438 10 1 98.94 260 VAL B O 1
ATOM 6303 N N . GLN B 1 261 ? 8.672 35.031 10.016 1 98.81 261 GLN B N 1
ATOM 6304 C CA . GLN B 1 261 ? 8.414 35.781 11.242 1 98.81 261 GLN B CA 1
ATOM 6305 C C . GLN B 1 261 ? 7.551 34.969 12.211 1 98.81 261 GLN B C 1
ATOM 6307 O O . GLN B 1 261 ? 6.324 35.125 12.227 1 98.81 261 GLN B O 1
ATOM 6312 N N . MET B 1 262 ? 8.18 34.156 13.086 1 98.62 262 MET B N 1
ATOM 6313 C CA . MET B 1 262 ? 7.484 33.469 14.164 1 98.62 262 MET B CA 1
ATOM 6314 C C . MET B 1 262 ? 7.125 34.438 15.289 1 98.62 262 MET B C 1
ATOM 6316 O O . MET B 1 262 ? 7.656 35.562 15.359 1 98.62 262 MET B O 1
ATOM 6320 N N . ASN B 1 263 ? 6.105 34.031 16.094 1 98 263 ASN B N 1
ATOM 6321 C CA . ASN B 1 263 ? 5.645 34.844 17.219 1 98 263 ASN B CA 1
ATOM 6322 C C . ASN B 1 263 ? 5.25 36.25 16.766 1 98 263 ASN B C 1
ATOM 6324 O O . ASN B 1 263 ? 5.617 37.219 17.406 1 98 263 ASN B O 1
ATOM 6328 N N . THR B 1 264 ? 4.66 36.312 15.656 1 98.56 264 THR B N 1
ATOM 6329 C CA . THR B 1 264 ? 4.141 37.531 15.055 1 98.56 264 THR B CA 1
ATOM 6330 C C . THR B 1 264 ? 2.67 37.375 14.688 1 98.56 264 THR B C 1
ATOM 6332 O O . THR B 1 264 ? 2.338 37.125 13.523 1 98.56 264 THR B O 1
ATOM 6335 N N . VAL B 1 265 ? 1.845 37.562 15.648 1 98.25 265 VAL B N 1
ATOM 6336 C CA . VAL B 1 265 ? 0.413 37.344 15.484 1 98.25 265 VAL B CA 1
ATOM 6337 C C . VAL B 1 265 ? -0.191 38.438 14.625 1 98.25 265 VAL B C 1
ATOM 6339 O O . VAL B 1 265 ? 0.064 39.625 14.859 1 98.25 265 VAL B O 1
ATOM 6342 N N . VAL B 1 266 ? -0.868 38.094 13.555 1 98.75 266 VAL B N 1
ATOM 6343 C CA . VAL B 1 266 ? -1.7 39.062 12.828 1 98.75 266 VAL B CA 1
ATOM 6344 C C . VAL B 1 266 ? -3.035 39.219 13.547 1 98.75 266 VAL B C 1
ATOM 6346 O O . VAL B 1 266 ? -3.805 38.281 13.68 1 98.75 266 VAL B O 1
ATOM 6349 N N . THR B 1 267 ? -3.359 40.406 13.938 1 97.81 267 THR B N 1
ATOM 6350 C CA . THR B 1 267 ? -4.523 40.656 14.789 1 97.81 267 THR B CA 1
ATOM 6351 C C . THR B 1 267 ? -5.695 41.188 13.969 1 97.81 267 THR B C 1
ATOM 6353 O O . THR B 1 267 ? -6.848 41.094 14.398 1 97.81 267 THR B O 1
ATOM 6356 N N . ARG B 1 268 ? -5.332 41.75 12.836 1 96.69 268 ARG B N 1
ATOM 6357 C CA . ARG B 1 268 ? -6.375 42.344 12 1 96.69 268 ARG B CA 1
ATOM 6358 C C . ARG B 1 268 ? -5.965 42.344 10.531 1 96.69 268 ARG B C 1
ATOM 6360 O O . ARG B 1 268 ? -4.797 42.594 10.211 1 96.69 268 ARG B O 1
ATOM 6367 N N . LEU B 1 269 ? -6.969 42.031 9.695 1 95 269 LEU B N 1
ATOM 6368 C CA . LEU B 1 269 ? -6.801 42.125 8.25 1 95 269 LEU B CA 1
ATOM 6369 C C . LEU B 1 269 ? -7.668 43.219 7.668 1 95 269 LEU B C 1
ATOM 6371 O O . LEU B 1 269 ? -8.852 43.344 8 1 95 269 LEU B O 1
ATOM 6375 N N . ALA B 1 270 ? -7.016 44.094 6.918 1 90 270 ALA B N 1
ATOM 6376 C CA . ALA B 1 270 ? -7.75 45.125 6.215 1 90 270 ALA B CA 1
ATOM 6377 C C . ALA B 1 270 ? -7.383 45.156 4.734 1 90 270 ALA B C 1
ATOM 6379 O O . ALA B 1 270 ? -6.379 44.562 4.324 1 90 270 ALA B O 1
ATOM 6380 N N . SER B 1 271 ? -8.383 45.562 3.967 1 82.06 271 SER B N 1
ATOM 6381 C CA . SER B 1 271 ? -8.133 45.75 2.541 1 82.06 271 SER B CA 1
ATOM 6382 C C . SER B 1 271 ? -8.164 47.25 2.168 1 82.06 271 SER B C 1
ATOM 6384 O O . SER B 1 271 ? -9.008 48 2.662 1 82.06 271 SER B O 1
ATOM 6386 N N . SER B 1 272 ? -7.129 47.656 1.53 1 73.56 272 SER B N 1
ATOM 6387 C CA . SER B 1 272 ? -7.098 49.031 1.045 1 73.56 272 SER B CA 1
ATOM 6388 C C . SER B 1 272 ? -6.961 49.094 -0.474 1 73.56 272 SER B C 1
ATOM 6390 O O . SER B 1 272 ? -6.234 48.281 -1.062 1 73.56 272 SER B O 1
ATOM 6392 N N . PRO B 1 273 ? -7.816 49.938 -1.104 1 67 273 PRO B N 1
ATOM 6393 C CA . PRO B 1 273 ? -7.668 50.094 -2.553 1 67 273 PRO B CA 1
ATOM 6394 C C . PRO B 1 273 ? -6.316 50.688 -2.955 1 67 273 PRO B C 1
ATOM 6396 O O . PRO B 1 273 ? -5.773 51.531 -2.252 1 67 273 PRO B O 1
ATOM 6399 N N . SER B 1 274 ? -5.613 49.969 -3.648 1 62.25 274 SER B N 1
ATOM 6400 C CA . SER B 1 274 ? -4.395 50.531 -4.23 1 62.25 274 SER B CA 1
ATOM 6401 C C . SER B 1 274 ? -4.527 50.719 -5.738 1 62.25 274 SER B C 1
ATOM 6403 O O . SER B 1 274 ? -5.035 49.812 -6.43 1 62.25 274 SER B O 1
ATOM 6405 N N . THR B 1 275 ? -4.426 51.875 -6.273 1 56.06 275 THR B N 1
ATOM 6406 C CA . THR B 1 275 ? -4.52 52.156 -7.695 1 56.06 275 THR B CA 1
ATOM 6407 C C . THR B 1 275 ? -3.186 51.938 -8.398 1 56.06 275 THR B C 1
ATOM 6409 O O . THR B 1 275 ? -2.15 52.438 -7.957 1 56.06 275 THR B O 1
ATOM 6412 N N . ALA B 1 276 ? -3.049 50.75 -8.859 1 53.25 276 ALA B N 1
ATOM 6413 C CA . ALA B 1 276 ? -1.872 50.594 -9.719 1 53.25 276 ALA B CA 1
ATOM 6414 C C . ALA B 1 276 ? -2.215 50.906 -11.172 1 53.25 276 ALA B C 1
ATOM 6416 O O . ALA B 1 276 ? -3.258 50.5 -11.672 1 53.25 276 ALA B O 1
ATOM 6417 N N . ASN B 1 277 ? -1.504 51.906 -11.859 1 46.62 277 ASN B N 1
ATOM 6418 C CA . ASN B 1 277 ? -1.575 52.188 -13.289 1 46.62 277 ASN B CA 1
ATOM 6419 C C . ASN B 1 277 ? -0.876 51.094 -14.102 1 46.62 277 ASN B C 1
ATOM 6421 O O . ASN B 1 277 ? 0.308 50.844 -13.898 1 46.62 277 ASN B O 1
ATOM 6425 N N . VAL B 1 278 ? -1.556 50.125 -14.469 1 49.75 278 VAL B N 1
ATOM 6426 C CA . VAL B 1 278 ? -0.914 49.188 -15.383 1 49.75 278 VAL B CA 1
ATOM 6427 C C . VAL B 1 278 ? -0.937 49.75 -16.797 1 49.75 278 VAL B C 1
ATOM 6429 O O . VAL B 1 278 ? -1.998 50.094 -17.312 1 49.75 278 VAL B O 1
ATOM 6432 N N . GLU B 1 279 ? 0.14 49.969 -17.344 1 46.59 279 GLU B N 1
ATOM 6433 C CA . GLU B 1 279 ? 0.284 50.344 -18.75 1 46.59 279 GLU B CA 1
ATOM 6434 C C . GLU B 1 279 ? 0.205 49.125 -19.656 1 46.59 279 GLU B C 1
ATOM 6436 O O . GLU B 1 279 ? 0.917 48.125 -19.453 1 46.59 279 GLU B O 1
ATOM 6441 N N . ARG B 1 280 ? -0.874 48.719 -20.094 1 46.06 280 ARG B N 1
ATOM 6442 C CA . ARG B 1 280 ? -0.93 47.719 -21.172 1 46.06 280 ARG B CA 1
ATOM 6443 C C . ARG B 1 280 ? -0.512 48.344 -22.5 1 46.06 280 ARG B C 1
ATOM 6445 O O . ARG B 1 280 ? -1.055 49.375 -22.922 1 46.06 280 ARG B O 1
ATOM 6452 N N . THR B 1 281 ? 0.644 47.906 -23 1 43.69 281 THR B N 1
ATOM 6453 C CA . THR B 1 281 ? 1.04 48.312 -24.344 1 43.69 281 THR B CA 1
ATOM 6454 C C . THR B 1 281 ? 0.342 47.438 -25.391 1 43.69 281 THR B C 1
ATOM 6456 O O . THR B 1 281 ? 0.453 46.219 -25.359 1 43.69 281 THR B O 1
ATOM 6459 N N . SER B 1 282 ? -0.721 47.812 -25.844 1 42.16 282 SER B N 1
ATOM 6460 C CA . SER B 1 282 ? -1.267 47.125 -27.016 1 42.16 282 SER B CA 1
ATOM 6461 C C . SER B 1 282 ? -0.247 47.062 -28.141 1 42.16 282 SER B C 1
ATOM 6463 O O . SER B 1 282 ? 0.467 48.031 -28.406 1 42.16 282 SER B O 1
ATOM 6465 N N . ARG B 1 283 ? 0.144 45.812 -28.516 1 43.03 283 ARG B N 1
ATOM 6466 C CA . ARG B 1 283 ? 1.032 45.656 -29.672 1 43.03 283 ARG B CA 1
ATOM 6467 C C . ARG B 1 283 ? 0.455 46.344 -30.906 1 43.03 283 ARG B C 1
ATOM 6469 O O . ARG B 1 283 ? 1.016 46.25 -32 1 43.03 283 ARG B O 1
ATOM 6476 N N . ASP B 1 284 ? -0.84 46.562 -30.938 1 36.91 284 ASP B N 1
ATOM 6477 C CA . ASP B 1 284 ? -1.097 47.219 -32.219 1 36.91 284 ASP B CA 1
ATOM 6478 C C . ASP B 1 284 ? -0.334 48.531 -32.312 1 36.91 284 ASP B C 1
ATOM 6480 O O . ASP B 1 284 ? -0.037 49.156 -31.297 1 36.91 284 ASP B O 1
ATOM 6484 N N . ALA B 1 285 ? 0.074 49.031 -33.562 1 41.28 285 ALA B N 1
ATOM 6485 C CA . ALA B 1 285 ? 0.895 50.156 -34 1 41.28 285 ALA B CA 1
ATOM 6486 C C . ALA B 1 285 ? 0.614 51.406 -33.188 1 41.28 285 ALA B C 1
ATOM 6488 O O . ALA B 1 285 ? 1.367 52.375 -33.25 1 41.28 285 ALA B O 1
ATOM 6489 N N . SER B 1 286 ? -0.651 51.719 -33 1 38 286 SER B N 1
ATOM 6490 C CA . SER B 1 286 ? -0.848 53.062 -32.438 1 38 286 SER B CA 1
ATOM 6491 C C . SER B 1 286 ? -0.484 53.094 -30.953 1 38 286 SER B C 1
ATOM 6493 O O . SER B 1 286 ? -0.863 52.188 -30.203 1 38 286 SER B O 1
ATOM 6495 N N . THR B 1 287 ? 0.61 53.656 -30.406 1 42.44 287 THR B N 1
ATOM 6496 C CA . THR B 1 287 ? 1.378 53.906 -29.188 1 42.44 287 THR B CA 1
ATOM 6497 C C . THR B 1 287 ? 0.453 54.219 -28.016 1 42.44 287 THR B C 1
ATOM 6499 O O . THR B 1 287 ? 0.833 54.969 -27.109 1 42.44 287 THR B O 1
ATOM 6502 N N . THR B 1 288 ? -0.809 54.062 -28.234 1 43.97 288 THR B N 1
ATOM 6503 C CA . THR B 1 288 ? -1.517 54.562 -27.047 1 43.97 288 THR B CA 1
ATOM 6504 C C . THR B 1 288 ? -1.37 53.594 -25.891 1 43.97 288 THR B C 1
ATOM 6506 O O . THR B 1 288 ? -1.733 52.406 -26 1 43.97 288 THR B O 1
ATOM 6509 N N . THR B 1 289 ? -0.417 53.844 -25.078 1 45.78 289 THR B N 1
ATOM 6510 C CA . THR B 1 289 ? -0.308 53.219 -23.781 1 45.78 289 THR B CA 1
ATOM 6511 C C . THR B 1 289 ? -1.57 53.438 -22.953 1 45.78 289 THR B C 1
ATOM 6513 O O . THR B 1 289 ? -1.922 54.594 -22.656 1 45.78 289 THR B O 1
ATOM 6516 N N . THR B 1 290 ? -2.572 52.719 -23.172 1 49.66 290 THR B N 1
ATOM 6517 C CA . THR B 1 290 ? -3.711 52.812 -22.266 1 49.66 290 THR B CA 1
ATOM 6518 C C . THR B 1 290 ? -3.33 52.344 -20.875 1 49.66 290 THR B C 1
ATOM 6520 O O . THR B 1 290 ? -2.789 51.25 -20.703 1 49.66 290 THR B O 1
ATOM 6523 N N . THR B 1 291 ? -3.117 53.25 -20.047 1 46.69 291 THR B N 1
ATOM 6524 C CA . THR B 1 291 ? -2.949 53 -18.625 1 46.69 291 THR B CA 1
ATOM 6525 C C . THR B 1 291 ? -4.27 52.562 -18 1 46.69 291 THR B C 1
ATOM 6527 O O . THR B 1 291 ? -5.242 53.312 -18 1 46.69 291 THR B O 1
ATOM 6530 N N . THR B 1 292 ? -4.648 51.406 -18.109 1 49.69 292 THR B N 1
ATOM 6531 C CA . THR B 1 292 ? -5.805 50.969 -17.328 1 49.69 292 THR B CA 1
ATOM 6532 C C . THR B 1 292 ? -5.469 50.906 -15.844 1 49.69 292 THR B C 1
ATOM 6534 O O . THR B 1 292 ? -4.477 50.281 -15.453 1 49.69 292 THR B O 1
ATOM 6537 N N . THR B 1 293 ? -5.941 51.812 -15.109 1 49.41 293 THR B N 1
ATOM 6538 C CA . THR B 1 293 ? -5.863 51.812 -13.648 1 49.41 293 THR B CA 1
ATOM 6539 C C . THR B 1 293 ? -6.633 50.656 -13.062 1 49.41 293 THR B C 1
ATOM 6541 O O . THR B 1 293 ? -7.852 50.562 -13.219 1 49.41 293 THR B O 1
ATOM 6544 N N . THR B 1 294 ? -5.992 49.594 -13.016 1 55 294 THR B N 1
ATOM 6545 C CA . THR B 1 294 ? -6.684 48.5 -12.312 1 55 294 THR B CA 1
ATOM 6546 C C . THR B 1 294 ? -6.516 48.656 -10.805 1 55 294 THR B C 1
ATOM 6548 O O . THR B 1 294 ? -5.402 48.844 -10.312 1 55 294 THR B O 1
ATOM 6551 N N . THR B 1 295 ? -7.512 49.062 -10.148 1 56.22 295 THR B N 1
ATOM 6552 C CA . THR B 1 295 ? -7.547 49.156 -8.695 1 56.22 295 THR B CA 1
ATOM 6553 C C . THR B 1 295 ? -7.422 47.781 -8.062 1 56.22 295 THR B C 1
ATOM 6555 O O . THR B 1 295 ? -8.234 46.875 -8.336 1 56.22 295 THR B O 1
ATOM 6558 N N . ARG B 1 296 ? -6.117 47.5 -7.688 1 64.5 296 ARG B N 1
ATOM 6559 C CA . ARG B 1 296 ? -5.984 46.25 -6.973 1 64.5 296 ARG B CA 1
ATOM 6560 C C . ARG B 1 296 ? -6.039 46.469 -5.465 1 64.5 296 ARG B C 1
ATOM 6562 O O . ARG B 1 296 ? -5.672 47.531 -4.973 1 64.5 296 ARG B O 1
ATOM 6569 N N . VAL B 1 297 ? -6.715 45.562 -4.84 1 74.31 297 VAL B N 1
ATOM 6570 C CA . VAL B 1 297 ? -6.852 45.562 -3.387 1 74.31 297 VAL B CA 1
ATOM 6571 C C . VAL B 1 297 ? -5.582 45.031 -2.742 1 74.31 297 VAL B C 1
ATOM 6573 O O . VAL B 1 297 ? -5.043 44 -3.193 1 74.31 297 VAL B O 1
ATOM 6576 N N . VAL B 1 298 ? -4.949 45.875 -1.941 1 86.75 298 VAL B N 1
ATOM 6577 C CA . VAL B 1 298 ? -3.807 45.406 -1.161 1 86.75 298 VAL B CA 1
ATOM 6578 C C . VAL B 1 298 ? -4.277 44.938 0.206 1 86.75 298 VAL B C 1
ATOM 6580 O O . VAL B 1 298 ? -5.285 45.406 0.73 1 86.75 298 VAL B O 1
ATOM 6583 N N . ASN B 1 299 ? -3.58 43.906 0.704 1 94.88 299 ASN B N 1
ATOM 6584 C CA . ASN B 1 299 ? -3.861 43.344 2.018 1 94.88 299 ASN B CA 1
ATOM 6585 C C . ASN B 1 299 ? -2.996 43.969 3.102 1 94.88 299 ASN B C 1
ATOM 6587 O O . ASN B 1 299 ? -1.769 44 2.988 1 94.88 299 ASN B O 1
ATOM 6591 N N . VAL B 1 300 ? -3.654 44.531 4.086 1 96.38 300 VAL B N 1
ATOM 6592 C CA . VAL B 1 300 ? -2.93 45.125 5.203 1 96.38 300 VAL B CA 1
ATOM 6593 C C . VAL B 1 300 ? -3.037 44.219 6.434 1 96.38 300 VAL B C 1
ATOM 6595 O O . VAL B 1 300 ? -4.137 43.969 6.934 1 96.38 300 VAL B O 1
ATOM 6598 N N . LEU B 1 301 ? -1.904 43.75 6.859 1 98.25 301 LEU B N 1
ATOM 6599 C CA . LEU B 1 301 ? -1.815 42.906 8.039 1 98.25 301 LEU B CA 1
ATOM 6600 C C . LEU B 1 301 ? -1.297 43.688 9.242 1 98.25 301 LEU B C 1
ATOM 6602 O O . LEU B 1 301 ? -0.153 44.156 9.242 1 98.25 301 LEU B O 1
ATOM 6606 N N . GLU B 1 302 ? -2.125 43.781 10.25 1 97.94 302 GLU B N 1
ATOM 6607 C CA . GLU B 1 302 ? -1.713 44.469 11.469 1 97.94 302 GLU B CA 1
ATOM 6608 C C . GLU B 1 302 ? -1.207 43.469 12.516 1 97.94 302 GLU B C 1
ATOM 6610 O O . GLU B 1 302 ? -1.829 42.438 12.742 1 97.94 302 GLU B O 1
ATOM 6615 N N . THR B 1 303 ? -0.073 43.719 13.078 1 97.94 303 THR B N 1
ATOM 6616 C CA . THR B 1 303 ? 0.528 42.938 14.148 1 97.94 303 THR B CA 1
ATOM 6617 C C . THR B 1 303 ? 1.033 43.844 15.266 1 97.94 303 THR B C 1
ATOM 6619 O O . THR B 1 303 ? 1.229 45.062 15.055 1 97.94 303 THR B O 1
ATOM 6622 N N . PRO B 1 304 ? 1.251 43.312 16.453 1 96.75 304 PRO B N 1
ATOM 6623 C CA . PRO B 1 304 ? 1.88 44.125 17.516 1 96.75 304 PRO B CA 1
ATOM 6624 C C . PRO B 1 304 ? 3.297 44.562 17.156 1 96.75 304 PRO B C 1
ATOM 6626 O O . PRO B 1 304 ? 3.848 45.438 17.812 1 96.75 304 PRO B O 1
ATOM 6629 N N . ARG B 1 305 ? 3.848 44 16.109 1 97.31 305 ARG B N 1
ATOM 6630 C CA . ARG B 1 305 ? 5.223 44.312 15.727 1 97.31 305 ARG B CA 1
ATOM 6631 C C . ARG B 1 305 ? 5.262 45.25 14.523 1 97.31 305 ARG B C 1
ATOM 6633 O O . ARG B 1 305 ? 6.328 45.531 13.977 1 97.31 305 ARG B O 1
ATOM 6640 N N . GLY B 1 306 ? 4.066 45.688 14.125 1 97.38 306 GLY B N 1
ATOM 6641 C CA . GLY B 1 306 ? 3.971 46.562 12.969 1 97.38 306 GLY B CA 1
ATOM 6642 C C . GLY B 1 306 ? 2.992 46.062 11.922 1 97.38 306 GLY B C 1
ATOM 6643 O O . GLY B 1 306 ? 2.316 45.062 12.117 1 97.38 306 GLY B O 1
ATOM 6644 N N . THR B 1 307 ? 2.967 46.844 10.836 1 97.25 307 THR B N 1
ATOM 6645 C CA . THR B 1 307 ? 2.023 46.562 9.766 1 97.25 307 THR B CA 1
ATOM 6646 C C . THR B 1 307 ? 2.756 46.094 8.508 1 97.25 307 THR B C 1
ATOM 6648 O O . THR B 1 307 ? 3.814 46.625 8.172 1 97.25 307 THR B O 1
ATOM 6651 N N . LEU B 1 308 ? 2.205 45.062 7.895 1 97.94 308 LEU B N 1
ATOM 6652 C CA . LEU B 1 308 ? 2.713 44.531 6.641 1 97.94 308 LEU B CA 1
ATOM 6653 C C . LEU B 1 308 ? 1.678 44.656 5.527 1 97.94 308 LEU B C 1
ATOM 6655 O O . LEU B 1 308 ? 0.512 44.312 5.711 1 97.94 308 LEU B O 1
ATOM 6659 N N . THR B 1 309 ? 2.092 45.281 4.43 1 97 309 THR B N 1
ATOM 6660 C CA . THR B 1 309 ? 1.23 45.312 3.256 1 97 309 THR B CA 1
ATOM 6661 C C . THR B 1 309 ? 1.635 44.25 2.248 1 97 309 THR B C 1
ATOM 6663 O O . THR B 1 309 ? 2.811 44.125 1.896 1 97 309 THR B O 1
ATOM 6666 N N . ALA B 1 310 ? 0.679 43.469 1.792 1 97.38 310 ALA B N 1
ATOM 6667 C CA . ALA B 1 310 ? 0.96 42.375 0.858 1 97.38 310 ALA B CA 1
ATOM 6668 C C . ALA B 1 310 ? 0.052 42.438 -0.366 1 97.38 310 ALA B C 1
ATOM 6670 O O . ALA B 1 310 ? -1.137 42.75 -0.245 1 97.38 310 ALA B O 1
ATOM 6671 N N . LYS B 1 311 ? 0.584 42.188 -1.525 1 95.81 311 LYS B N 1
ATOM 6672 C CA . LYS B 1 311 ? -0.226 42.125 -2.738 1 95.81 311 LYS B CA 1
ATOM 6673 C C . LYS B 1 311 ? -1.187 40.938 -2.709 1 95.81 311 LYS B C 1
ATOM 6675 O O . LYS B 1 311 ? -2.354 41.094 -3.088 1 95.81 311 LYS B O 1
ATOM 6680 N N . LYS B 1 312 ? -0.692 39.844 -2.338 1 96.94 312 LYS B N 1
ATOM 6681 C CA . LYS B 1 312 ? -1.479 38.594 -2.223 1 96.94 312 LYS B CA 1
ATOM 6682 C C . LYS B 1 312 ? -1.35 38 -0.829 1 96.94 312 LYS B C 1
ATOM 6684 O O . LYS B 1 312 ? -0.328 38.188 -0.162 1 96.94 312 LYS B O 1
ATOM 6689 N N . LEU B 1 313 ? -2.432 37.312 -0.422 1 98.06 313 LEU B N 1
ATOM 6690 C CA . LEU B 1 313 ? -2.475 36.75 0.928 1 98.06 313 LEU B CA 1
ATOM 6691 C C . LEU B 1 313 ? -2.973 35.312 0.91 1 98.06 313 LEU B C 1
ATOM 6693 O O . LEU B 1 313 ? -3.943 35 0.217 1 98.06 313 LEU B O 1
ATOM 6697 N N . VAL B 1 314 ? -2.275 34.406 1.612 1 98.88 314 VAL B N 1
ATOM 6698 C CA . VAL B 1 314 ? -2.736 33.031 1.854 1 98.88 314 VAL B CA 1
ATOM 6699 C C . VAL B 1 314 ? -3.078 32.875 3.332 1 98.88 314 VAL B C 1
ATOM 6701 O O . VAL B 1 314 ? -2.234 33.094 4.203 1 98.88 314 VAL B O 1
ATOM 6704 N N . LEU B 1 315 ? -4.297 32.469 3.564 1 98.75 315 LEU B N 1
ATOM 6705 C CA . LEU B 1 315 ? -4.738 32.188 4.922 1 98.75 315 LEU B CA 1
ATOM 6706 C C . LEU B 1 315 ? -4.656 30.688 5.195 1 98.75 315 LEU B C 1
ATOM 6708 O O . LEU B 1 315 ? -5.559 29.922 4.824 1 98.75 315 LEU B O 1
ATOM 6712 N N . ALA B 1 316 ? -3.645 30.234 5.848 1 98.88 316 ALA B N 1
ATOM 6713 C CA . ALA B 1 316 ? -3.459 28.891 6.359 1 98.88 316 ALA B CA 1
ATOM 6714 C C . ALA B 1 316 ? -3.689 28.828 7.867 1 98.88 316 ALA B C 1
ATOM 6716 O O . ALA B 1 316 ? -2.887 28.25 8.602 1 98.88 316 ALA B O 1
ATOM 6717 N N . THR B 1 317 ? -4.84 29.359 8.312 1 98.62 317 THR B N 1
ATOM 6718 C CA . THR B 1 317 ? -5.105 29.656 9.719 1 98.62 317 THR B CA 1
ATOM 6719 C C . THR B 1 317 ? -6.02 28.594 10.328 1 98.62 317 THR B C 1
ATOM 6721 O O . THR B 1 317 ? -6.25 28.578 11.539 1 98.62 317 THR B O 1
ATOM 6724 N N . ASN B 1 318 ? -6.484 27.688 9.539 1 98.44 318 ASN B N 1
ATOM 6725 C CA . ASN B 1 318 ? -7.312 26.578 9.977 1 98.44 318 ASN B CA 1
ATOM 6726 C C . ASN B 1 318 ? -8.391 27.031 10.961 1 98.44 318 ASN B C 1
ATOM 6728 O O . ASN B 1 318 ? -9.188 27.922 10.656 1 98.44 318 ASN B O 1
ATOM 6732 N N . ALA B 1 319 ? -8.383 26.578 12.156 1 98.31 319 ALA B N 1
ATOM 6733 C CA . ALA B 1 319 ? -9.438 26.781 13.148 1 98.31 319 ALA B CA 1
ATOM 6734 C C . ALA B 1 319 ? -9.492 28.25 13.594 1 98.31 319 ALA B C 1
ATOM 6736 O O . ALA B 1 319 ? -10.477 28.688 14.188 1 98.31 319 ALA B O 1
ATOM 6737 N N . TYR B 1 320 ? -8.508 29 13.297 1 98.44 320 TYR B N 1
ATOM 6738 C CA . TYR B 1 320 ? -8.367 30.359 13.812 1 98.44 320 TYR B CA 1
ATOM 6739 C C . TYR B 1 320 ? -8.812 31.375 12.773 1 98.44 320 TYR B C 1
ATOM 6741 O O . TYR B 1 320 ? -8.648 32.594 12.969 1 98.44 320 TYR B O 1
ATOM 6749 N N . THR B 1 321 ? -9.375 30.938 11.742 1 97.81 321 THR B N 1
ATOM 6750 C CA . THR B 1 321 ? -9.711 31.734 10.57 1 97.81 321 THR B CA 1
ATOM 6751 C C . THR B 1 321 ? -10.641 32.875 10.961 1 97.81 321 THR B C 1
ATOM 6753 O O . THR B 1 321 ? -10.492 34 10.461 1 97.81 321 THR B O 1
ATOM 6756 N N . ALA B 1 322 ? -11.539 32.688 11.883 1 96.31 322 ALA B N 1
ATOM 6757 C CA . ALA B 1 322 ? -12.547 33.656 12.258 1 96.31 322 ALA B CA 1
ATOM 6758 C C . ALA B 1 322 ? -11.914 34.875 12.93 1 96.31 322 ALA B C 1
ATOM 6760 O O . ALA B 1 322 ? -12.523 35.938 13.008 1 96.31 322 ALA B O 1
ATOM 6761 N N . SER B 1 323 ? -10.734 34.719 13.422 1 97.44 323 SER B N 1
ATOM 6762 C CA . SER B 1 323 ? -10.047 35.875 14.039 1 97.44 323 SER B CA 1
ATOM 6763 C C . SER B 1 323 ? -9.742 36.938 13.023 1 97.44 323 SER B C 1
ATOM 6765 O O . SER B 1 323 ? -9.688 38.125 13.367 1 97.44 323 SER B O 1
ATOM 6767 N N . LEU B 1 324 ? -9.562 36.531 11.789 1 96.88 324 LEU B N 1
ATOM 6768 C CA . LEU B 1 324 ? -9.172 37.469 10.758 1 96.88 324 LEU B CA 1
ATOM 6769 C C . LEU B 1 324 ? -10.289 37.688 9.75 1 96.88 324 LEU B C 1
ATOM 6771 O O . LEU B 1 324 ? -10.336 38.719 9.055 1 96.88 324 LEU B O 1
ATOM 6775 N N . LEU B 1 325 ? -11.078 36.656 9.641 1 94.75 325 LEU B N 1
ATOM 6776 C CA . LEU B 1 325 ? -12.266 36.688 8.797 1 94.75 325 LEU B CA 1
ATOM 6777 C C . LEU B 1 325 ? -13.516 36.375 9.594 1 94.75 325 LEU B C 1
ATOM 6779 O O . LEU B 1 325 ? -14.023 35.25 9.516 1 94.75 325 LEU B O 1
ATOM 6783 N N . PRO B 1 326 ? -14.109 37.344 10.195 1 93.06 326 PRO B N 1
ATOM 6784 C CA . PRO B 1 326 ? -15.234 37.094 11.094 1 93.06 326 PRO B CA 1
ATOM 6785 C C . PRO B 1 326 ? -16.406 36.438 10.398 1 93.06 326 PRO B C 1
ATOM 6787 O O . PRO B 1 326 ? -17.188 35.719 11.047 1 93.06 326 PRO B O 1
ATOM 6790 N N . SER B 1 327 ? -16.562 36.594 9.117 1 90.69 327 SER B N 1
ATOM 6791 C CA . SER B 1 327 ? -17.656 35.969 8.383 1 90.69 327 SER B CA 1
ATOM 6792 C C . SER B 1 327 ? -17.578 34.469 8.453 1 90.69 327 SER B C 1
ATOM 6794 O O . SER B 1 327 ? -18.562 33.75 8.195 1 90.69 327 SER B O 1
ATOM 6796 N N . PHE B 1 328 ? -16.422 33.906 8.852 1 94.94 328 PHE B N 1
ATOM 6797 C CA . PHE B 1 328 ? -16.219 32.469 8.898 1 94.94 328 PHE B CA 1
ATOM 6798 C C . PHE B 1 328 ? -16.5 31.922 10.289 1 94.94 328 PHE B C 1
ATOM 6800 O O . PHE B 1 328 ? -16.312 30.734 10.547 1 94.94 328 PHE B O 1
ATOM 6807 N N . SER B 1 329 ? -16.969 32.719 11.219 1 94.12 329 SER B N 1
ATOM 6808 C CA . SER B 1 329 ? -17.094 32.312 12.625 1 94.12 329 SER B CA 1
ATOM 6809 C C . SER B 1 329 ? -18.078 31.156 12.781 1 94.12 329 SER B C 1
ATOM 6811 O O . SER B 1 329 ? -17.938 30.344 13.695 1 94.12 329 SER B O 1
ATOM 6813 N N . LYS B 1 330 ? -19.047 31.062 11.883 1 93.44 330 LYS B N 1
ATOM 6814 C CA . LYS B 1 330 ? -20 29.953 11.938 1 93.44 330 LYS B CA 1
ATOM 6815 C C . LYS B 1 330 ? -19.688 28.906 10.875 1 93.44 330 LYS B C 1
ATOM 6817 O O . LYS B 1 330 ? -20.312 27.844 10.859 1 93.44 330 LYS B O 1
ATOM 6822 N N . THR B 1 331 ? -18.75 29.219 10.086 1 95.19 331 THR B N 1
ATOM 6823 C CA . THR B 1 331 ? -18.422 28.375 8.938 1 95.19 331 THR B CA 1
ATOM 6824 C C . THR B 1 331 ? -17.266 27.438 9.273 1 95.19 331 THR B C 1
ATOM 6826 O O . THR B 1 331 ? -17.266 26.266 8.867 1 95.19 331 THR B O 1
ATOM 6829 N N . ILE B 1 332 ? -16.297 27.938 9.914 1 97.5 332 ILE B N 1
ATOM 6830 C CA . ILE B 1 332 ? -15.195 27.156 10.477 1 97.5 332 ILE B CA 1
ATOM 6831 C C . ILE B 1 332 ? -15.188 27.297 11.992 1 97.5 332 ILE B C 1
ATOM 6833 O O . ILE B 1 332 ? -14.727 28.328 12.523 1 97.5 332 ILE B O 1
ATOM 6837 N N . VAL B 1 333 ? -15.641 26.266 12.648 1 96.5 333 VAL B N 1
ATOM 6838 C CA . VAL B 1 333 ? -15.797 26.312 14.102 1 96.5 333 VAL B CA 1
ATOM 6839 C C . VAL B 1 333 ? -14.648 25.547 14.766 1 96.5 333 VAL B C 1
ATOM 6841 O O . VAL B 1 333 ? -14.445 24.375 14.492 1 96.5 333 VAL B O 1
ATOM 6844 N N . PRO B 1 334 ? -13.875 26.281 15.586 1 97.25 334 PRO B N 1
ATOM 6845 C CA . PRO B 1 334 ? -12.805 25.562 16.281 1 97.25 334 PRO B CA 1
ATOM 6846 C C . PRO B 1 334 ? -13.336 24.5 17.25 1 97.25 334 PRO B C 1
ATOM 6848 O O . PRO B 1 334 ? -14.359 24.719 17.906 1 97.25 334 PRO B O 1
ATOM 6851 N N . TYR B 1 335 ? -12.648 23.375 17.359 1 95.56 335 TYR B N 1
ATOM 6852 C CA . TYR B 1 335 ? -12.953 22.359 18.359 1 95.56 335 TYR B CA 1
ATOM 6853 C C . TYR B 1 335 ? -11.68 21.672 18.859 1 95.56 335 TYR B C 1
ATOM 6855 O O . TYR B 1 335 ? -10.672 21.641 18.156 1 95.56 335 TYR B O 1
ATOM 6863 N N . LYS B 1 336 ? -11.781 21.234 20.078 1 95.44 336 LYS B N 1
ATOM 6864 C CA . LYS B 1 336 ? -10.625 20.719 20.797 1 95.44 336 LYS B CA 1
ATOM 6865 C C . LYS B 1 336 ? -10.664 19.188 20.859 1 95.44 336 LYS B C 1
ATOM 6867 O O . LYS B 1 336 ? -11.719 18.609 21.125 1 95.44 336 LYS B O 1
ATOM 6872 N N . GLY B 1 337 ? -9.523 18.531 20.484 1 95.56 337 GLY B N 1
ATOM 6873 C CA . GLY B 1 337 ? -9.312 17.109 20.688 1 95.56 337 GLY B CA 1
ATOM 6874 C C . GLY B 1 337 ? -8.125 16.812 21.594 1 95.56 337 GLY B C 1
ATOM 6875 O O . GLY B 1 337 ? -7.496 17.719 22.125 1 95.56 337 GLY B O 1
ATOM 6876 N N . MET B 1 338 ? -7.898 15.484 21.812 1 95.94 338 MET B N 1
ATOM 6877 C CA . MET B 1 338 ? -6.754 15.125 22.656 1 95.94 338 MET B CA 1
ATOM 6878 C C . MET B 1 338 ? -5.93 14.023 22 1 95.94 338 MET B C 1
ATOM 6880 O O . MET B 1 338 ? -6.426 13.305 21.125 1 95.94 338 MET B O 1
ATOM 6884 N N . ASN B 1 339 ? -4.672 13.969 22.297 1 97.75 339 ASN B N 1
ATOM 6885 C CA . ASN B 1 339 ? -3.684 12.977 21.875 1 97.75 339 ASN B CA 1
ATOM 6886 C C . ASN B 1 339 ? -2.764 12.586 23.031 1 97.75 339 ASN B C 1
ATOM 6888 O O . ASN B 1 339 ? -2.795 13.195 24.094 1 97.75 339 ASN B O 1
ATOM 6892 N N . SER B 1 340 ? -2.014 11.492 22.812 1 97.81 340 SER B N 1
ATOM 6893 C CA . SER B 1 340 ? -1.118 10.992 23.844 1 97.81 340 SER B CA 1
ATOM 6894 C C . SER B 1 340 ? 0.059 10.234 23.234 1 97.81 340 SER B C 1
ATOM 6896 O O . SER B 1 340 ? -0.015 9.773 22.094 1 97.81 340 SER B O 1
ATOM 6898 N N . HIS B 1 341 ? 1.129 10.234 23.922 1 97.56 341 HIS B N 1
ATOM 6899 C CA . HIS B 1 341 ? 2.307 9.438 23.609 1 97.56 341 HIS B CA 1
ATOM 6900 C C . HIS B 1 341 ? 2.582 8.414 24.703 1 97.56 341 HIS B C 1
ATOM 6902 O O . HIS B 1 341 ? 2.457 8.719 25.891 1 97.56 341 HIS B O 1
ATOM 6908 N N . HIS B 1 342 ? 2.785 7.191 24.297 1 94.88 342 HIS B N 1
ATOM 6909 C CA . HIS B 1 342 ? 3.07 6.082 25.188 1 94.88 342 HIS B CA 1
ATOM 6910 C C . HIS B 1 342 ? 4.426 5.457 24.891 1 94.88 342 HIS B C 1
ATOM 6912 O O . HIS B 1 342 ? 4.75 5.207 23.719 1 94.88 342 HIS B O 1
ATOM 6918 N N . ALA B 1 343 ? 5.23 5.234 25.875 1 90.44 343 ALA B N 1
ATOM 6919 C CA . ALA B 1 343 ? 6.527 4.582 25.734 1 90.44 343 ALA B CA 1
ATOM 6920 C C . ALA B 1 343 ? 6.715 3.498 26.797 1 90.44 343 ALA B C 1
ATOM 6922 O O . ALA B 1 343 ? 6.09 3.549 27.859 1 90.44 343 ALA B O 1
ATOM 6923 N N . PRO B 1 344 ? 7.543 2.424 26.375 1 79.44 344 PRO B N 1
ATOM 6924 C CA . PRO B 1 344 ? 7.809 1.413 27.406 1 79.44 344 PRO B CA 1
ATOM 6925 C C . PRO B 1 344 ? 8.578 1.973 28.594 1 79.44 344 PRO B C 1
ATOM 6927 O O . PRO B 1 344 ? 9.445 2.834 28.422 1 79.44 344 PRO B O 1
ATOM 6930 N N . SER B 1 345 ? 8.078 1.669 29.812 1 69.88 345 SER B N 1
ATOM 6931 C CA . SER B 1 345 ? 8.797 2.082 31.016 1 69.88 345 SER B CA 1
ATOM 6932 C C . SER B 1 345 ? 10.125 1.35 31.141 1 69.88 345 SER B C 1
ATOM 6934 O O . SER B 1 345 ? 10.227 0.168 30.797 1 69.88 345 SER B O 1
ATOM 6936 N N . PRO B 1 346 ? 11.195 2.121 31.359 1 55.03 346 PRO B N 1
ATOM 6937 C CA . PRO B 1 346 ? 12.469 1.432 31.578 1 55.03 346 PRO B CA 1
ATOM 6938 C C . PRO B 1 346 ? 12.375 0.334 32.625 1 55.03 346 PRO B C 1
ATOM 6940 O O . PRO B 1 346 ? 11.594 0.45 33.594 1 55.03 346 PRO B O 1
ATOM 6943 N N . SER B 1 347 ? 12.344 -0.822 32.375 1 47.22 347 SER B N 1
ATOM 6944 C CA . SER B 1 347 ? 12.359 -1.826 33.438 1 47.22 347 SER B CA 1
ATOM 6945 C C . SER B 1 347 ? 13.305 -1.42 34.562 1 47.22 347 SER B C 1
ATOM 6947 O O . SER B 1 347 ? 14.422 -0.965 34.312 1 47.22 347 SER B O 1
ATOM 6949 N N . ALA B 1 348 ? 12.797 -1.07 35.812 1 38.78 348 ALA B N 1
ATOM 6950 C CA . ALA B 1 348 ? 13.641 -0.843 36.969 1 38.78 348 ALA B CA 1
ATOM 6951 C C . ALA B 1 348 ? 14.805 -1.835 37 1 38.78 348 ALA B C 1
ATOM 6953 O O . ALA B 1 348 ? 15.844 -1.561 37.594 1 38.78 348 ALA B O 1
ATOM 6954 N N . SER B 1 349 ? 14.445 -3.129 36.969 1 36.12 349 SER B N 1
ATOM 6955 C CA . SER B 1 349 ? 15.453 -4.102 37.406 1 36.12 349 SER B CA 1
ATOM 6956 C C . SER B 1 349 ? 16.609 -4.164 36.406 1 36.12 349 SER B C 1
ATOM 6958 O O . SER B 1 349 ? 17.5 -5.004 36.531 1 36.12 349 SER B O 1
ATOM 6960 N N . SER B 1 350 ? 16.5 -3.74 35.219 1 36.78 350 SER B N 1
ATOM 6961 C CA . SER B 1 350 ? 17.766 -4.055 34.562 1 36.78 350 SER B CA 1
ATOM 6962 C C . SER B 1 350 ? 18.906 -3.201 35.094 1 36.78 350 SER B C 1
ATOM 6964 O O . SER B 1 350 ? 19.031 -2.023 34.75 1 36.78 350 SER B O 1
ATOM 6966 N N . SER B 1 351 ? 19.219 -3.322 36.281 1 33.75 351 SER B N 1
ATOM 6967 C CA . SER B 1 351 ? 20.531 -2.906 36.812 1 33.75 351 SER B CA 1
ATOM 6968 C C . SER B 1 351 ? 21.625 -3.1 35.781 1 33.75 351 SER B C 1
ATOM 6970 O O . SER B 1 351 ? 22.766 -2.666 35.969 1 33.75 351 SER B O 1
ATOM 6972 N N . SER B 1 352 ? 21.797 -4.371 35.344 1 31.7 352 SER B N 1
ATOM 6973 C CA . SER B 1 352 ? 23.078 -4.516 34.656 1 31.7 352 SER B CA 1
ATOM 6974 C C . SER B 1 352 ? 23.156 -3.582 33.438 1 31.7 352 SER B C 1
ATOM 6976 O O . SER B 1 352 ? 22.203 -3.465 32.688 1 31.7 352 SER B O 1
ATOM 6978 N N . PRO B 1 353 ? 24.031 -2.568 33.562 1 33.03 353 PRO B N 1
ATOM 6979 C CA . PRO B 1 353 ? 24.422 -1.585 32.562 1 33.03 353 PRO B CA 1
ATOM 6980 C C . PRO B 1 353 ? 24.516 -2.186 31.156 1 33.03 353 PRO B C 1
ATOM 6982 O O . PRO B 1 353 ? 25.094 -1.575 30.25 1 33.03 353 PRO B O 1
ATOM 6985 N N . HIS B 1 354 ? 24.625 -3.549 31.141 1 31.92 354 HIS B N 1
ATOM 6986 C CA . HIS B 1 354 ? 25.047 -3.805 29.781 1 31.92 354 HIS B CA 1
ATOM 6987 C C . HIS B 1 354 ? 24.094 -3.158 28.766 1 31.92 354 HIS B C 1
ATOM 6989 O O . HIS B 1 354 ? 22.875 -3.359 28.844 1 31.92 354 HIS B O 1
ATOM 6995 N N . PRO B 1 355 ? 24.438 -1.979 28.312 1 32.69 355 PRO B N 1
ATOM 6996 C CA . PRO B 1 355 ? 23.781 -1.29 27.203 1 32.69 355 PRO B CA 1
ATOM 6997 C C . PRO B 1 355 ? 23.062 -2.25 26.25 1 32.69 355 PRO B C 1
ATOM 6999 O O . PRO B 1 355 ? 22.766 -1.891 25.109 1 32.69 355 PRO B O 1
ATOM 7002 N N . ASN B 1 356 ? 23.172 -3.504 26.516 1 31.91 356 ASN B N 1
ATOM 7003 C CA . ASN B 1 356 ? 22.672 -4.383 25.469 1 31.91 356 ASN B CA 1
ATOM 7004 C C . ASN B 1 356 ? 21.172 -4.191 25.25 1 31.91 356 ASN B C 1
ATOM 7006 O O . ASN B 1 356 ? 20.391 -4.25 26.203 1 31.91 356 ASN B O 1
ATOM 7010 N N . HIS B 1 357 ? 20.719 -3.492 24.25 1 37.06 357 HIS B N 1
ATOM 7011 C CA . HIS B 1 357 ? 19.547 -3.281 23.391 1 37.06 357 HIS B CA 1
ATOM 7012 C C . HIS B 1 357 ? 18.609 -4.473 23.453 1 37.06 357 HIS B C 1
ATOM 7014 O O . HIS B 1 357 ? 17.625 -4.531 22.719 1 37.06 357 HIS B O 1
ATOM 7020 N N . THR B 1 358 ? 18.906 -5.488 24.266 1 36.75 358 THR B N 1
ATOM 7021 C CA . THR B 1 358 ? 18.234 -6.773 24.109 1 36.75 358 THR B CA 1
ATOM 7022 C C . THR B 1 358 ? 16.844 -6.734 24.734 1 36.75 358 THR B C 1
ATOM 7024 O O . THR B 1 358 ? 15.914 -7.395 24.25 1 36.75 358 THR B O 1
ATOM 7027 N N . SER B 1 359 ? 16.719 -6.238 26.016 1 40.5 359 SER B N 1
ATOM 7028 C CA . SER B 1 359 ? 15.469 -6.555 26.719 1 40.5 359 SER B CA 1
ATOM 7029 C C . SER B 1 359 ? 14.281 -5.855 26.062 1 40.5 359 SER B C 1
ATOM 7031 O O . SER B 1 359 ? 13.156 -6.348 26.125 1 40.5 359 SER B O 1
ATOM 7033 N N . HIS B 1 360 ? 14.453 -4.57 25.797 1 44.25 360 HIS B N 1
ATOM 7034 C CA . HIS B 1 360 ? 13.336 -3.842 25.203 1 44.25 360 HIS B CA 1
ATOM 7035 C C . HIS B 1 360 ? 12.914 -4.453 23.875 1 44.25 360 HIS B C 1
ATOM 7037 O O . HIS B 1 360 ? 11.922 -4.027 23.281 1 44.25 360 HIS B O 1
ATOM 7043 N N . ALA B 1 361 ? 13.844 -5.41 23.438 1 45.12 361 ALA B N 1
ATOM 7044 C CA . ALA B 1 361 ? 13.766 -6.113 22.156 1 45.12 361 ALA B CA 1
ATOM 7045 C C . ALA B 1 361 ? 12.617 -7.121 22.156 1 45.12 361 ALA B C 1
ATOM 7047 O O . ALA B 1 361 ? 12.266 -7.672 21.109 1 45.12 361 ALA B O 1
ATOM 7048 N N . THR B 1 362 ? 12 -7.34 23.359 1 53.38 362 THR B N 1
ATOM 7049 C CA . THR B 1 362 ? 11.109 -8.5 23.297 1 53.38 362 THR B CA 1
ATOM 7050 C C . THR B 1 362 ? 9.719 -8.086 22.844 1 53.38 362 THR B C 1
ATOM 7052 O O . THR B 1 362 ? 8.891 -8.93 22.516 1 53.38 362 THR B O 1
ATOM 7055 N N . GLN B 1 363 ? 9.43 -6.66 22.953 1 64.31 363 GLN B N 1
ATOM 7056 C CA . GLN B 1 363 ? 8.055 -6.395 22.547 1 64.31 363 GLN B CA 1
ATOM 7057 C C . GLN B 1 363 ? 7.941 -6.199 21.047 1 64.31 363 GLN B C 1
ATOM 7059 O O . GLN B 1 363 ? 8.742 -5.477 20.438 1 64.31 363 GLN B O 1
ATOM 7064 N N . SER B 1 364 ? 7.008 -6.887 20.516 1 75.31 364 SER B N 1
ATOM 7065 C CA . SER B 1 364 ? 6.793 -6.902 19.078 1 75.31 364 SER B CA 1
ATOM 7066 C C . SER B 1 364 ? 6.398 -5.523 18.562 1 75.31 364 SER B C 1
ATOM 7068 O O . SER B 1 364 ? 5.609 -4.82 19.203 1 75.31 364 SER B O 1
ATOM 7070 N N . HIS B 1 365 ? 7.02 -5.043 17.547 1 89.19 365 HIS B N 1
ATOM 7071 C CA . HIS B 1 365 ? 6.75 -3.777 16.859 1 89.19 365 HIS B CA 1
ATOM 7072 C C . HIS B 1 365 ? 5.453 -3.844 16.062 1 89.19 365 HIS B C 1
ATOM 7074 O O . HIS B 1 365 ? 5.188 -4.84 15.391 1 89.19 365 HIS B O 1
ATOM 7080 N N . LEU B 1 366 ? 4.551 -2.863 16.266 1 93.62 366 LEU B N 1
ATOM 7081 C CA . LEU B 1 366 ? 3.373 -2.734 15.414 1 93.62 366 LEU B CA 1
ATOM 7082 C C . LEU B 1 366 ? 3.736 -2.094 14.078 1 93.62 366 LEU B C 1
ATOM 7084 O O . LEU B 1 366 ? 4.082 -0.912 14.023 1 93.62 366 LEU B O 1
ATOM 7088 N N . ASN B 1 367 ? 3.605 -2.836 13.016 1 96 367 ASN B N 1
ATOM 7089 C CA . ASN B 1 367 ? 4.051 -2.35 11.719 1 96 367 ASN B CA 1
ATOM 7090 C C . ASN B 1 367 ? 2.975 -1.517 11.031 1 96 367 ASN B C 1
ATOM 7092 O O . ASN B 1 367 ? 3.264 -0.765 10.094 1 96 367 ASN B O 1
ATOM 7096 N N . ASN B 1 368 ? 1.708 -1.669 11.391 1 97.62 368 ASN B N 1
ATOM 7097 C CA . ASN B 1 368 ? 0.602 -0.921 10.805 1 97.62 368 ASN B CA 1
ATOM 7098 C C . ASN B 1 368 ? 0.148 0.217 11.711 1 97.62 368 ASN B C 1
ATOM 7100 O O . ASN B 1 368 ? 0.368 0.172 12.922 1 97.62 368 ASN B O 1
ATOM 7104 N N . THR B 1 369 ? -0.436 1.306 11.102 1 98.44 369 THR B N 1
ATOM 7105 C CA . THR B 1 369 ? -1.219 2.234 11.914 1 98.44 369 THR B CA 1
ATOM 7106 C C . THR B 1 369 ? -2.631 1.699 12.133 1 98.44 369 THR B C 1
ATOM 7108 O O . THR B 1 369 ? -2.977 0.622 11.648 1 98.44 369 THR B O 1
ATOM 7111 N N . TYR B 1 370 ? -3.439 2.447 13 1 98.69 370 TYR B N 1
ATOM 7112 C CA . TYR B 1 370 ? -4.738 1.899 13.367 1 98.69 370 TYR B CA 1
ATOM 7113 C C . TYR B 1 370 ? -5.785 3.004 13.477 1 98.69 370 TYR B C 1
ATOM 7115 O O . TYR B 1 370 ? -5.473 4.129 13.875 1 98.69 370 TYR B O 1
ATOM 7123 N N . ASN B 1 371 ? -6.961 2.723 13.102 1 98.69 371 ASN B N 1
ATOM 7124 C CA . ASN B 1 371 ? -8.195 3.27 13.656 1 98.69 371 ASN B CA 1
ATOM 7125 C C . ASN B 1 371 ? -9.008 2.201 14.375 1 98.69 371 ASN B C 1
ATOM 7127 O O . ASN B 1 371 ? -9.305 1.147 13.812 1 98.69 371 ASN B O 1
ATOM 7131 N N . ILE B 1 372 ? -9.297 2.426 15.609 1 98.44 372 ILE B N 1
ATOM 7132 C CA . ILE B 1 372 ? -9.977 1.434 16.438 1 98.44 372 ILE B CA 1
ATOM 7133 C C . ILE B 1 372 ? -11.359 1.953 16.828 1 98.44 372 ILE B C 1
ATOM 7135 O O . ILE B 1 372 ? -11.469 2.879 17.641 1 98.44 372 ILE B O 1
ATOM 7139 N N . HIS B 1 373 ? -12.352 1.361 16.219 1 97.56 373 HIS B N 1
ATOM 7140 C CA . HIS B 1 373 ? -13.742 1.658 16.562 1 97.56 373 HIS B CA 1
ATOM 7141 C C . HIS B 1 373 ? -14.211 0.805 17.734 1 97.56 373 HIS B C 1
ATOM 7143 O O . HIS B 1 373 ? -14.484 -0.386 17.578 1 97.56 373 HIS B O 1
ATOM 7149 N N . PHE B 1 374 ? -14.359 1.431 18.875 1 95.75 374 PHE B N 1
ATOM 7150 C CA . PHE B 1 374 ? -14.688 0.707 20.094 1 95.75 374 PHE B CA 1
ATOM 7151 C C . PHE B 1 374 ? -16.172 0.358 20.141 1 95.75 374 PHE B C 1
ATOM 7153 O O . PHE B 1 374 ? -17 1.102 19.609 1 95.75 374 PHE B O 1
ATOM 7160 N N . ALA B 1 375 ? -16.453 -0.75 20.766 1 93.19 375 ALA B N 1
ATOM 7161 C CA . ALA B 1 375 ? -17.859 -1.117 20.984 1 93.19 375 ALA B CA 1
ATOM 7162 C C . ALA B 1 375 ? -18.516 -0.183 22 1 93.19 375 ALA B C 1
ATOM 7164 O O . ALA B 1 375 ? -17.859 0.269 22.938 1 93.19 375 ALA B O 1
ATOM 7165 N N . PRO B 1 376 ? -19.766 0.024 21.766 1 86.31 376 PRO B N 1
ATOM 7166 C CA . PRO B 1 376 ? -20.453 0.83 22.766 1 86.31 376 PRO B CA 1
ATOM 7167 C C . PRO B 1 376 ? -20.453 0.183 24.156 1 86.31 376 PRO B C 1
ATOM 7169 O O . PRO B 1 376 ? -20.516 -1.044 24.266 1 86.31 376 PRO B O 1
ATOM 7172 N N . LEU B 1 377 ? -20.266 1.018 25.156 1 77.56 377 LEU B N 1
ATOM 7173 C CA . LEU B 1 377 ? -20.344 0.52 26.531 1 77.56 377 LEU B CA 1
ATOM 7174 C C . LEU B 1 377 ? -21.75 0.038 26.859 1 77.56 377 LEU B C 1
ATOM 7176 O O . LEU B 1 377 ? -21.922 -0.936 27.594 1 77.56 377 LEU B O 1
ATOM 7180 N N . SER B 1 378 ? -22.703 0.753 26.328 1 75.25 378 SER B N 1
ATOM 7181 C CA . SER B 1 378 ? -24.141 0.442 26.359 1 75.25 378 SER B CA 1
ATOM 7182 C C . SER B 1 378 ? -24.859 1.063 25.172 1 75.25 378 SER B C 1
ATOM 7184 O O . SER B 1 378 ? -24.312 1.931 24.484 1 75.25 378 SER B O 1
ATOM 7186 N N . PRO B 1 379 ? -25.984 0.487 24.844 1 71.31 379 PRO B N 1
ATOM 7187 C CA . PRO B 1 379 ? -26.719 1.098 23.734 1 71.31 379 PRO B CA 1
ATOM 7188 C C . PRO B 1 379 ? -26.875 2.607 23.891 1 71.31 379 PRO B C 1
ATOM 7190 O O . PRO B 1 379 ? -27.016 3.326 22.906 1 71.31 379 PRO B O 1
ATOM 7193 N N . LYS B 1 380 ? -26.828 3.1 25.125 1 72.06 380 LYS B N 1
ATOM 7194 C CA . LYS B 1 380 ? -27.031 4.516 25.406 1 72.06 380 LYS B CA 1
ATOM 7195 C C . LYS B 1 380 ? -25.719 5.258 25.531 1 72.06 380 LYS B C 1
ATOM 7197 O O . LYS B 1 380 ? -25.688 6.48 25.688 1 72.06 380 LYS B O 1
ATOM 7202 N N . GLN B 1 381 ? -24.719 4.508 25.406 1 77.62 381 GLN B N 1
ATOM 7203 C CA . GLN B 1 381 ? -23.406 5.121 25.562 1 77.62 381 GLN B CA 1
ATOM 7204 C C . GLN B 1 381 ? -22.5 4.809 24.375 1 77.62 381 GLN B C 1
ATOM 7206 O O . GLN B 1 381 ? -21.688 3.893 24.453 1 77.62 381 GLN B O 1
ATOM 7211 N N . PRO B 1 382 ? -22.734 5.672 23.359 1 77.94 382 PRO B N 1
ATOM 7212 C CA . PRO B 1 382 ? -21.891 5.457 22.188 1 77.94 382 PRO B CA 1
ATOM 7213 C C . PRO B 1 382 ? -20.406 5.719 22.469 1 77.94 382 PRO B C 1
ATOM 7215 O O . PRO B 1 382 ? -20.078 6.426 23.422 1 77.94 382 PRO B O 1
ATOM 7218 N N . THR B 1 383 ? -19.609 4.98 21.844 1 84.44 383 THR B N 1
ATOM 7219 C CA . THR B 1 383 ? -18.172 5.211 21.891 1 84.44 383 THR B CA 1
ATOM 7220 C C . THR B 1 383 ? -17.688 5.805 20.562 1 84.44 383 THR B C 1
ATOM 7222 O O . THR B 1 383 ? -18.484 6.375 19.812 1 84.44 383 THR B O 1
ATOM 7225 N N . GLY B 1 384 ? -16.359 5.969 20.469 1 89 384 GLY B N 1
ATOM 7226 C CA . GLY B 1 384 ? -15.773 6.574 19.281 1 89 384 GLY B CA 1
ATOM 7227 C C . GLY B 1 384 ? -14.602 5.789 18.734 1 89 384 GLY B C 1
ATOM 7228 O O . GLY B 1 384 ? -14.539 4.566 18.875 1 89 384 GLY B O 1
ATOM 7229 N N . CYS B 1 385 ? -13.891 6.445 18.016 1 95.31 385 CYS B N 1
ATOM 7230 C CA . CYS B 1 385 ? -12.766 5.859 17.281 1 95.31 385 CYS B CA 1
ATOM 7231 C C . CYS B 1 385 ? -11.453 6.508 17.688 1 95.31 385 CYS B C 1
ATOM 7233 O O . CYS B 1 385 ? -11.352 7.734 17.75 1 95.31 385 CYS B O 1
ATOM 7235 N N . ASP B 1 386 ? -10.492 5.664 18.047 1 97.81 386 ASP B N 1
ATOM 7236 C CA . ASP B 1 386 ? -9.133 6.145 18.266 1 97.81 386 ASP B CA 1
ATOM 7237 C C . ASP B 1 386 ? -8.273 5.93 17.031 1 97.81 386 ASP B C 1
ATOM 7239 O O . ASP B 1 386 ? -8.57 5.062 16.203 1 97.81 386 ASP B O 1
ATOM 7243 N N . TYR B 1 387 ? -7.312 6.762 16.812 1 98.19 387 TYR B N 1
ATOM 7244 C CA . TYR B 1 387 ? -6.301 6.602 15.773 1 98.19 387 TYR B CA 1
ATOM 7245 C C . TYR B 1 387 ? -4.91 6.477 16.391 1 98.19 387 TYR B C 1
ATOM 7247 O O . TYR B 1 387 ? -4.566 7.207 17.312 1 98.19 387 TYR B O 1
ATOM 7255 N N . LEU B 1 388 ? -4.16 5.492 15.914 1 98.25 388 LEU B N 1
ATOM 7256 C CA . LEU B 1 388 ? -2.908 5.113 16.547 1 98.25 388 LEU B CA 1
ATOM 7257 C C . LEU B 1 388 ? -1.793 4.965 15.523 1 98.25 388 LEU B C 1
ATOM 7259 O O . LEU B 1 388 ? -1.984 4.332 14.484 1 98.25 388 LEU B O 1
ATOM 7263 N N . ASN B 1 389 ? -0.634 5.586 15.812 1 98.25 389 ASN B N 1
ATOM 7264 C CA . ASN B 1 389 ? 0.568 5.543 14.992 1 98.25 389 ASN B CA 1
ATOM 7265 C C . ASN B 1 389 ? 1.771 5.035 15.781 1 98.25 389 ASN B C 1
ATOM 7267 O O . ASN B 1 389 ? 2.324 5.754 16.609 1 98.25 389 ASN B O 1
ATOM 7271 N N . PRO B 1 390 ? 2.178 3.764 15.523 1 96.56 390 PRO B N 1
ATOM 7272 C CA . PRO B 1 390 ? 3.43 3.297 16.125 1 96.56 390 PRO B CA 1
ATOM 7273 C C . PRO B 1 390 ? 4.66 3.992 15.547 1 96.56 390 PRO B C 1
ATOM 7275 O O . PRO B 1 390 ? 4.789 4.105 14.328 1 96.56 390 PRO B O 1
ATOM 7278 N N . ARG B 1 391 ? 5.5 4.426 16.406 1 96.56 391 ARG B N 1
ATOM 7279 C CA . ARG B 1 391 ? 6.738 5.047 15.945 1 96.56 391 ARG B CA 1
ATOM 7280 C C . ARG B 1 391 ? 7.844 4.008 15.781 1 96.56 391 ARG B C 1
ATOM 7282 O O . ARG B 1 391 ? 7.793 2.939 16.391 1 96.56 391 ARG B O 1
ATOM 7289 N N . PRO B 1 392 ? 8.867 4.355 14.977 1 95.31 392 PRO B N 1
ATOM 7290 C CA . PRO B 1 392 ? 9.969 3.414 14.75 1 95.31 392 PRO B CA 1
ATOM 7291 C C . PRO B 1 392 ? 10.664 3.002 16.047 1 95.31 392 PRO B C 1
ATOM 7293 O O . PRO B 1 392 ? 11.172 1.884 16.156 1 95.31 392 PRO B O 1
ATOM 7296 N N . ASP B 1 393 ? 10.664 3.809 17.047 1 93.25 393 ASP B N 1
ATOM 7297 C CA . ASP B 1 393 ? 11.391 3.535 18.297 1 93.25 393 ASP B CA 1
ATOM 7298 C C . ASP B 1 393 ? 10.594 2.611 19.203 1 93.25 393 ASP B C 1
ATOM 7300 O O . ASP B 1 393 ? 11.039 2.287 20.312 1 93.25 393 ASP B O 1
ATOM 7304 N N . GLY B 1 394 ? 9.406 2.25 18.797 1 91.31 394 GLY B N 1
ATOM 7305 C CA . GLY B 1 394 ? 8.594 1.312 19.547 1 91.31 394 GLY B CA 1
ATOM 7306 C C . GLY B 1 394 ? 7.516 1.989 20.375 1 91.31 394 GLY B C 1
ATOM 7307 O O . GLY B 1 394 ? 6.598 1.33 20.875 1 91.31 394 GLY B O 1
ATOM 7308 N N . SER B 1 395 ? 7.605 3.281 20.531 1 94.19 395 SER B N 1
ATOM 7309 C CA . SER B 1 395 ? 6.543 4.023 21.203 1 94.19 395 SER B CA 1
ATOM 7310 C C . SER B 1 395 ? 5.344 4.223 20.297 1 94.19 395 SER B C 1
ATOM 7312 O O . SER B 1 395 ? 5.383 3.859 19.125 1 94.19 395 SER B O 1
ATOM 7314 N N . ILE B 1 396 ? 4.246 4.734 20.906 1 95.56 396 ILE B N 1
ATOM 7315 C CA . ILE B 1 396 ? 3.057 4.949 20.078 1 95.56 396 ILE B CA 1
ATOM 7316 C C . ILE B 1 396 ? 2.496 6.348 20.344 1 95.56 396 ILE B C 1
ATOM 7318 O O . ILE B 1 396 ? 2.631 6.879 21.453 1 95.56 396 ILE B O 1
ATOM 7322 N N . VAL B 1 397 ? 1.936 6.945 19.328 1 98.25 397 VAL B N 1
ATOM 7323 C CA . VAL B 1 397 ? 1.097 8.133 19.438 1 98.25 397 VAL B CA 1
ATOM 7324 C C . VAL B 1 397 ? -0.356 7.77 19.141 1 98.25 397 VAL B C 1
ATOM 7326 O O . VAL B 1 397 ? -0.651 7.16 18.109 1 98.25 397 VAL B O 1
ATOM 7329 N N . VAL B 1 398 ? -1.22 8.062 20.047 1 98.19 398 VAL B N 1
ATOM 7330 C CA . VAL B 1 398 ? -2.619 7.688 19.875 1 98.19 398 VAL B CA 1
ATOM 7331 C C . VAL B 1 398 ? -3.52 8.859 20.266 1 98.19 398 VAL B C 1
ATOM 7333 O O . VAL B 1 398 ? -3.291 9.508 21.297 1 98.19 398 VAL B O 1
ATOM 7336 N N . GLY B 1 399 ? -4.469 9.211 19.391 1 97.94 399 GLY B N 1
ATOM 7337 C CA . GLY B 1 399 ? -5.484 10.227 19.641 1 97.94 399 GLY B CA 1
ATOM 7338 C C . GLY B 1 399 ? -6.898 9.672 19.609 1 97.94 399 GLY B C 1
ATOM 7339 O O . GLY B 1 399 ? -7.121 8.547 19.156 1 97.94 399 GLY B O 1
ATOM 7340 N N . GLY B 1 400 ? -7.812 10.375 20.156 1 96.25 400 GLY B N 1
ATOM 7341 C CA . GLY B 1 400 ? -9.211 9.969 20.234 1 96.25 400 GLY B CA 1
ATOM 7342 C C . GLY B 1 400 ? -9.828 10.234 21.594 1 96.25 400 GLY B C 1
ATOM 7343 O O . GLY B 1 400 ? -9.664 11.32 22.156 1 96.25 400 GLY B O 1
ATOM 7344 N N . GLY B 1 401 ? -10.672 9.352 22.047 1 93.06 401 GLY B N 1
ATOM 7345 C CA . GLY B 1 401 ? -11.359 9.492 23.312 1 93.06 401 GLY B CA 1
ATOM 7346 C C . GLY B 1 401 ? -12.438 10.555 23.297 1 93.06 401 GLY B C 1
ATOM 7347 O O . GLY B 1 401 ? -12.82 11.07 24.344 1 93.06 401 GLY B O 1
ATOM 7348 N N . SER B 1 402 ? -12.977 10.898 22.156 1 89.12 402 SER B N 1
ATOM 7349 C CA . SER B 1 402 ? -13.898 12.016 22 1 89.12 402 SER B CA 1
ATOM 7350 C C . SER B 1 402 ? -15.172 11.789 22.812 1 89.12 402 SER B C 1
ATOM 7352 O O . SER B 1 402 ? -15.758 12.734 23.344 1 89.12 402 SER B O 1
ATOM 7354 N N . TRP B 1 403 ? -15.617 10.586 22.953 1 87.5 403 TRP B N 1
ATOM 7355 C CA . TRP B 1 403 ? -16.875 10.289 23.625 1 87.5 403 TRP B CA 1
ATOM 7356 C C . TRP B 1 403 ? -16.766 10.523 25.125 1 87.5 403 TRP B C 1
ATOM 7358 O O . TRP B 1 403 ? -17.781 10.633 25.812 1 87.5 403 TRP B O 1
ATOM 7368 N N . PHE B 1 404 ? -15.609 10.648 25.625 1 85.56 404 PHE B N 1
ATOM 7369 C CA . PHE B 1 404 ? -15.422 10.938 27.031 1 85.56 404 PHE B CA 1
ATOM 7370 C C . PHE B 1 404 ? -15.648 12.414 27.328 1 85.56 404 PHE B C 1
ATOM 7372 O O . PHE B 1 404 ? -16.172 12.773 28.375 1 85.56 404 PHE B O 1
ATOM 7379 N N . TYR B 1 405 ? -15.312 13.305 26.375 1 84.19 405 TYR B N 1
ATOM 7380 C CA . TYR B 1 405 ? -15.477 14.727 26.641 1 84.19 405 TYR B CA 1
ATOM 7381 C C . TYR B 1 405 ? -16.688 15.297 25.906 1 84.19 405 TYR B C 1
ATOM 7383 O O . TYR B 1 405 ? -17.219 16.328 26.297 1 84.19 405 TYR B O 1
ATOM 7391 N N . GLN B 1 406 ? -17.125 14.68 24.859 1 81.44 406 GLN B N 1
ATOM 7392 C CA . GLN B 1 406 ? -18.297 15.164 24.141 1 81.44 406 GLN B CA 1
ATOM 7393 C C . GLN B 1 406 ? -19.594 14.789 24.875 1 81.44 406 GLN B C 1
ATOM 7395 O O . GLN B 1 406 ? -20.547 15.578 24.906 1 81.44 406 GLN B O 1
ATOM 7400 N N . ASN B 1 407 ? -19.641 13.586 25.375 1 69.62 407 ASN B N 1
ATOM 7401 C CA . ASN B 1 407 ? -20.828 13.133 26.078 1 69.62 407 ASN B CA 1
ATOM 7402 C C . ASN B 1 407 ? -21.047 13.914 27.375 1 69.62 407 ASN B C 1
ATOM 7404 O O . ASN B 1 407 ? -22.188 14.125 27.797 1 69.62 407 ASN B O 1
ATOM 7408 N N . LYS B 1 408 ? -20.016 14.258 27.984 1 60.25 408 LYS B N 1
ATOM 7409 C CA . LYS B 1 408 ? -20.125 15.023 29.219 1 60.25 408 LYS B CA 1
ATOM 7410 C C . LYS B 1 408 ? -20.734 16.406 28.953 1 60.25 408 LYS B C 1
ATOM 7412 O O . LYS B 1 408 ? -21.484 16.922 29.781 1 60.25 408 LYS B O 1
ATOM 7417 N N . HIS B 1 409 ? -20.406 16.906 27.891 1 56.09 409 HIS B N 1
ATOM 7418 C CA . HIS B 1 409 ? -20.969 18.203 27.531 1 56.09 409 HIS B CA 1
ATOM 7419 C C . HIS B 1 409 ? -22.484 18.094 27.328 1 56.09 409 HIS B C 1
ATOM 7421 O O . HIS B 1 409 ? -23.219 19.016 27.688 1 56.09 409 HIS B O 1
ATOM 7427 N N . ASN B 1 410 ? -22.891 17.062 26.797 1 53.62 410 ASN B N 1
ATOM 7428 C CA . ASN B 1 410 ? -24.312 16.891 26.578 1 53.62 410 ASN B CA 1
ATOM 7429 C C . ASN B 1 410 ? -25.078 16.734 27.891 1 53.62 410 ASN B C 1
ATOM 7431 O O . ASN B 1 410 ? -26.25 17.125 27.984 1 53.62 410 ASN B O 1
ATOM 7435 N N . GLU B 1 411 ? -24.375 16.188 28.812 1 49.34 411 GLU B N 1
ATOM 7436 C CA . GLU B 1 411 ? -25.031 16.031 30.109 1 49.34 411 GLU B CA 1
ATOM 7437 C C . GLU B 1 411 ? -25.125 17.375 30.844 1 49.34 411 GLU B C 1
ATOM 7439 O O . GLU B 1 411 ? -26.109 17.641 31.531 1 49.34 411 GLU B O 1
ATOM 7444 N N . LYS B 1 412 ? -24.141 18.328 30.688 1 48.84 412 LYS B N 1
ATOM 7445 C CA . LYS B 1 412 ? -24.141 19.547 31.484 1 48.84 412 LYS B CA 1
ATOM 7446 C C . LYS B 1 412 ? -24.922 20.656 30.781 1 48.84 412 LYS B C 1
ATOM 7448 O O . LYS B 1 412 ? -25.188 21.703 31.359 1 48.84 412 LYS B O 1
ATOM 7453 N N . SER B 1 413 ? -24.891 20.625 29.422 1 49.38 413 SER B N 1
ATOM 7454 C CA . SER B 1 413 ? -25.641 21.703 28.797 1 49.38 413 SER B CA 1
ATOM 7455 C C . SER B 1 413 ? -27.047 21.828 29.391 1 49.38 413 SER B C 1
ATOM 7457 O O . SER B 1 413 ? -27.688 22.859 29.266 1 49.38 413 SER B O 1
ATOM 7459 N N . ASP B 1 414 ? -27.562 20.766 29.953 1 42.09 414 ASP B N 1
ATOM 7460 C CA . ASP B 1 414 ? -28.875 20.953 30.562 1 42.09 414 ASP B CA 1
ATOM 7461 C C . ASP B 1 414 ? -28.797 21.922 31.75 1 42.09 414 ASP B C 1
ATOM 7463 O O . ASP B 1 414 ? -29.812 22.344 32.281 1 42.09 414 ASP B O 1
ATOM 7467 N N . SER B 1 415 ? -27.641 21.922 32.375 1 40.62 415 SER B N 1
ATOM 7468 C CA . SER B 1 415 ? -27.766 22.75 33.562 1 40.62 415 SER B CA 1
ATOM 7469 C C . SER B 1 415 ? -27.547 24.219 33.25 1 40.62 415 SER B C 1
ATOM 7471 O O . SER B 1 415 ? -27.734 25.078 34.125 1 40.62 415 SER B O 1
ATOM 7473 N N . GLY B 1 416 ? -27.641 24.859 32.125 1 39.88 416 GLY B N 1
ATOM 7474 C CA . GLY B 1 416 ? -27.688 26.266 31.781 1 39.88 416 GLY B CA 1
ATOM 7475 C C . GLY B 1 416 ? -26.359 26.969 31.984 1 39.88 416 GLY B C 1
ATOM 7476 O O . GLY B 1 416 ? -26.297 28.203 31.938 1 39.88 416 GLY B O 1
ATOM 7477 N N . ASP B 1 417 ? -25.328 26.453 32.688 1 42.03 417 ASP B N 1
ATOM 7478 C CA . ASP B 1 417 ? -24.172 27.219 33.125 1 42.03 417 ASP B CA 1
ATOM 7479 C C . ASP B 1 417 ? -23.203 27.438 31.938 1 42.03 417 ASP B C 1
ATOM 7481 O O . ASP B 1 417 ? -22.766 26.469 31.312 1 42.03 417 ASP B O 1
ATOM 7485 N N . ASP B 1 418 ? -23.188 28.547 31.281 1 45.88 418 ASP B N 1
ATOM 7486 C CA . ASP B 1 418 ? -22.406 29.203 30.234 1 45.88 418 ASP B CA 1
ATOM 7487 C C . ASP B 1 418 ? -20.906 28.969 30.438 1 45.88 418 ASP B C 1
ATOM 7489 O O . ASP B 1 418 ? -20.109 29.25 29.547 1 45.88 418 ASP B O 1
ATOM 7493 N N . ASP B 1 419 ? -20.406 28.703 31.594 1 51.94 419 ASP B N 1
ATOM 7494 C CA . ASP B 1 419 ? -18.984 28.703 31.875 1 51.94 419 ASP B CA 1
ATOM 7495 C C . ASP B 1 419 ? -18.391 27.297 31.797 1 51.94 419 ASP B C 1
ATOM 7497 O O . ASP B 1 419 ? -18.016 26.719 32.812 1 51.94 419 ASP B O 1
ATOM 7501 N N . ASP B 1 420 ? -18.766 26.578 30.672 1 59.84 420 ASP B N 1
ATOM 7502 C CA . ASP B 1 420 ? -18.219 25.234 30.609 1 59.84 420 ASP B CA 1
ATOM 7503 C C . ASP B 1 420 ? -16.703 25.281 30.406 1 59.84 420 ASP B C 1
ATOM 7505 O O . ASP B 1 420 ? -16.234 25.469 29.281 1 59.84 420 ASP B O 1
ATOM 7509 N N . ARG B 1 421 ? -15.953 25.297 31.562 1 59.75 421 ARG B N 1
ATOM 7510 C CA . ARG B 1 421 ? -14.492 25.312 31.625 1 59.75 421 ARG B CA 1
ATOM 7511 C C . ARG B 1 421 ? -13.891 24.172 30.797 1 59.75 421 ARG B C 1
ATOM 7513 O O . ARG B 1 421 ? -12.719 24.234 30.422 1 59.75 421 ARG B O 1
ATOM 7520 N N . TYR B 1 422 ? -14.695 23.297 30.406 1 65.69 422 TYR B N 1
ATOM 7521 C CA . TYR B 1 422 ? -14.133 22.156 29.688 1 65.69 422 TYR B CA 1
ATOM 7522 C C . TYR B 1 422 ? -14.766 22.016 28.312 1 65.69 422 TYR B C 1
ATOM 7524 O O . TYR B 1 422 ? -14.867 20.922 27.766 1 65.69 422 TYR B O 1
ATOM 7532 N N . ALA B 1 423 ? -15.062 23.188 27.812 1 80.94 423 ALA B N 1
ATOM 7533 C CA . ALA B 1 423 ? -15.656 23.219 26.484 1 80.94 423 ALA B CA 1
ATOM 7534 C C . ALA B 1 423 ? -14.719 22.625 25.438 1 80.94 423 ALA B C 1
ATOM 7536 O O . ALA B 1 423 ? -13.508 22.828 25.5 1 80.94 423 ALA B O 1
ATOM 7537 N N . TRP B 1 424 ? -15.297 21.781 24.625 1 90.12 424 TRP B N 1
ATOM 7538 C CA . TRP B 1 424 ? -14.5 21.219 23.531 1 90.12 424 TRP B CA 1
ATOM 7539 C C . TRP B 1 424 ? -14.891 21.844 22.188 1 90.12 424 TRP B C 1
ATOM 7541 O O . TRP B 1 424 ? -14.133 21.766 21.234 1 90.12 424 TRP B O 1
ATOM 7551 N N . LEU B 1 425 ? -16.031 22.406 22.094 1 91.62 425 LEU B N 1
ATOM 7552 C CA . LEU B 1 425 ? -16.531 23.031 20.859 1 91.62 425 LEU B CA 1
ATOM 7553 C C . LEU B 1 425 ? -16.5 24.547 20.969 1 91.62 425 LEU B C 1
ATOM 7555 O O . LEU B 1 425 ? -16.781 25.109 22.031 1 91.62 425 LEU B O 1
ATOM 7559 N N . ASN B 1 426 ? -16.156 25.156 19.859 1 93.06 426 ASN B N 1
ATOM 7560 C CA . ASN B 1 426 ? -16.109 26.609 19.719 1 93.06 426 ASN B CA 1
ATOM 7561 C C . ASN B 1 426 ? -15.141 27.234 20.703 1 93.06 426 ASN B C 1
ATOM 7563 O O . ASN B 1 426 ? -15.469 28.219 21.359 1 93.06 426 ASN B O 1
ATOM 7567 N N . THR B 1 427 ? -14.047 26.656 20.875 1 93.06 427 THR B N 1
ATOM 7568 C CA . THR B 1 427 ? -12.969 27.172 21.719 1 93.06 427 THR B CA 1
ATOM 7569 C C . THR B 1 427 ? -11.625 27.016 21.016 1 93.06 427 THR B C 1
ATOM 7571 O O . THR B 1 427 ? -11.43 26.078 20.234 1 93.06 427 THR B O 1
ATOM 7574 N N . VAL B 1 428 ? -10.75 27.953 21.281 1 96.06 428 VAL B N 1
ATOM 7575 C CA . VAL B 1 428 ? -9.391 27.891 20.75 1 96.06 428 VAL B CA 1
ATOM 7576 C C . VAL B 1 428 ? -8.398 27.719 21.891 1 96.06 428 VAL B C 1
ATOM 7578 O O . VAL B 1 428 ? -7.191 27.906 21.703 1 96.06 428 VAL B O 1
ATOM 7581 N N . ASP B 1 429 ? -8.945 27.406 23.125 1 94.75 429 ASP B N 1
ATOM 7582 C CA . ASP B 1 429 ? -8.078 27.328 24.297 1 94.75 429 ASP B CA 1
ATOM 7583 C C . ASP B 1 429 ? -7.375 25.984 24.375 1 94.75 429 ASP B C 1
ATOM 7585 O O . ASP B 1 429 ? -8 24.969 24.703 1 94.75 429 ASP B O 1
ATOM 7589 N N . ASP B 1 430 ? -6.191 25.984 24.125 1 95.81 430 ASP B N 1
ATOM 7590 C CA . ASP B 1 430 ? -5.32 24.828 24.297 1 95.81 430 ASP B CA 1
ATOM 7591 C C . ASP B 1 430 ? -4.156 25.156 25.219 1 95.81 430 ASP B C 1
ATOM 7593 O O . ASP B 1 430 ? -3.07 24.578 25.094 1 95.81 430 ASP B O 1
ATOM 7597 N N . SER B 1 431 ? -4.312 26.094 26.109 1 94.75 431 SER B N 1
ATOM 7598 C CA . SER B 1 431 ? -3.262 26.562 27 1 94.75 431 SER B CA 1
ATOM 7599 C C . SER B 1 431 ? -2.969 25.531 28.094 1 94.75 431 SER B C 1
ATOM 7601 O O . SER B 1 431 ? -3.812 24.688 28.406 1 94.75 431 SER B O 1
ATOM 7603 N N . THR B 1 432 ? -1.803 25.625 28.688 1 91.94 432 THR B N 1
ATOM 7604 C CA . THR B 1 432 ? -1.367 24.734 29.75 1 91.94 432 THR B CA 1
ATOM 7605 C C . THR B 1 432 ? -2.279 24.875 30.969 1 91.94 432 THR B C 1
ATOM 7607 O O . THR B 1 432 ? -2.547 23.891 31.656 1 91.94 432 THR B O 1
ATOM 7610 N N . GLU B 1 433 ? -2.803 25.969 31.172 1 88.75 433 GLU B N 1
ATOM 7611 C CA . GLU B 1 433 ? -3.541 26.25 32.406 1 88.75 433 GLU B CA 1
ATOM 7612 C C . GLU B 1 433 ? -4.992 25.797 32.281 1 88.75 433 GLU B C 1
ATOM 7614 O O . GLU B 1 433 ? -5.539 25.203 33.219 1 88.75 433 GLU B O 1
ATOM 7619 N N . THR B 1 434 ? -5.566 26.062 31.125 1 87.06 434 THR B N 1
ATOM 7620 C CA . THR B 1 434 ? -7.012 25.875 31.062 1 87.06 434 THR B CA 1
ATOM 7621 C C . THR B 1 434 ? -7.391 25.016 29.859 1 87.06 434 THR B C 1
ATOM 7623 O O . THR B 1 434 ? -8.57 24.703 29.656 1 87.06 434 THR B O 1
ATOM 7626 N N . GLY B 1 435 ? -6.438 24.719 29.172 1 89.38 435 GLY B N 1
ATOM 7627 C CA . GLY B 1 435 ? -6.73 24.047 27.922 1 89.38 435 GLY B CA 1
ATOM 7628 C C . GLY B 1 435 ? -6.891 22.547 28.062 1 89.38 435 GLY B C 1
ATOM 7629 O O . GLY B 1 435 ? -7.223 21.859 27.094 1 89.38 435 GLY B O 1
ATOM 7630 N N . HIS B 1 436 ? -6.852 22 29.234 1 88.69 436 HIS B N 1
ATOM 7631 C CA . HIS B 1 436 ? -6.938 20.562 29.469 1 88.69 436 HIS B CA 1
ATOM 7632 C C . HIS B 1 436 ? -8.391 20.109 29.641 1 88.69 436 HIS B C 1
ATOM 7634 O O . HIS B 1 436 ? -9.242 20.922 30.047 1 88.69 436 HIS B O 1
ATOM 7640 N N . PHE B 1 437 ? -8.594 18.891 29.391 1 91.25 437 PHE B N 1
ATOM 7641 C CA . PHE B 1 437 ? -9.852 18.25 29.766 1 91.25 437 PHE B CA 1
ATOM 7642 C C . PHE B 1 437 ? -9.805 17.812 31.234 1 91.25 437 PHE B C 1
ATOM 7644 O O . PHE B 1 437 ? -8.742 17.812 31.859 1 91.25 437 PHE B O 1
ATOM 7651 N N . PRO B 1 438 ? -11.039 17.469 31.766 1 87.5 438 PRO B N 1
ATOM 7652 C CA . PRO B 1 438 ? -11.039 16.938 33.125 1 87.5 438 PRO B CA 1
ATOM 7653 C C . PRO B 1 438 ? -10.211 15.664 33.281 1 87.5 438 PRO B C 1
ATOM 7655 O O . PRO B 1 438 ? -10.133 14.875 32.344 1 87.5 438 PRO B O 1
ATOM 7658 N N . ALA B 1 439 ? -9.727 15.438 34.375 1 86.88 439 ALA B N 1
ATOM 7659 C CA . ALA B 1 439 ? -8.797 14.359 34.688 1 86.88 439 ALA B CA 1
ATOM 7660 C C . ALA B 1 439 ? -9.406 13 34.312 1 86.88 439 ALA B C 1
ATOM 7662 O O . ALA B 1 439 ? -8.695 12.086 33.875 1 86.88 439 ALA B O 1
ATOM 7663 N N . ASP B 1 440 ? -10.594 12.844 34.531 1 87.44 440 ASP B N 1
ATOM 7664 C CA . ASP B 1 440 ? -11.258 11.562 34.312 1 87.44 440 ASP B CA 1
ATOM 7665 C C . ASP B 1 440 ? -11.281 11.211 32.812 1 87.44 440 ASP B C 1
ATOM 7667 O O . ASP B 1 440 ? -11.344 10.031 32.469 1 87.44 440 ASP B O 1
ATOM 7671 N N . VAL B 1 441 ? -11.25 12.242 32 1 88.19 441 VAL B N 1
ATOM 7672 C CA . VAL B 1 441 ? -11.195 12.016 30.578 1 88.19 441 VAL B CA 1
ATOM 7673 C C . VAL B 1 441 ? -9.883 11.328 30.203 1 88.19 441 VAL B C 1
ATOM 7675 O O . VAL B 1 441 ? -9.867 10.43 29.359 1 88.19 441 VAL B O 1
ATOM 7678 N N . TYR B 1 442 ? -8.844 11.664 30.938 1 91.69 442 TYR B N 1
ATOM 7679 C CA . TYR B 1 442 ? -7.508 11.172 30.625 1 91.69 442 TYR B CA 1
ATOM 7680 C C . TYR B 1 442 ? -7.316 9.742 31.109 1 91.69 442 TYR B C 1
ATOM 7682 O O . TYR B 1 442 ? -6.344 9.078 30.75 1 91.69 442 TYR B O 1
ATOM 7690 N N . ALA B 1 443 ? -8.242 9.203 31.875 1 91.19 443 ALA B N 1
ATOM 7691 C CA . ALA B 1 443 ? -8.188 7.816 32.344 1 91.19 443 ALA B CA 1
ATOM 7692 C C . ALA B 1 443 ? -8.242 6.84 31.172 1 91.19 443 ALA B C 1
ATOM 7694 O O . ALA B 1 443 ? -7.781 5.703 31.281 1 91.19 443 ALA B O 1
ATOM 7695 N N . HIS B 1 444 ? -8.773 7.371 30.094 1 91.62 444 HIS B N 1
ATOM 7696 C CA . HIS B 1 444 ? -8.844 6.578 28.875 1 91.62 444 HIS B CA 1
ATOM 7697 C C . HIS B 1 444 ? -7.469 6.07 28.453 1 91.62 444 HIS B C 1
ATOM 7699 O O . HIS B 1 444 ? -7.352 4.98 27.891 1 91.62 444 HIS B O 1
ATOM 7705 N N . TRP B 1 445 ? -6.426 6.809 28.797 1 94.81 445 TRP B N 1
ATOM 7706 C CA . TRP B 1 445 ? -5.086 6.504 28.297 1 94.81 445 TRP B CA 1
ATOM 7707 C C . TRP B 1 445 ? -4.34 5.598 29.281 1 94.81 445 TRP B C 1
ATOM 7709 O O . TRP B 1 445 ? -3.275 5.07 28.953 1 94.81 445 TRP B O 1
ATOM 7719 N N . THR B 1 446 ? -4.895 5.395 30.438 1 90.88 446 THR B N 1
ATOM 7720 C CA . THR B 1 446 ? -4.25 4.547 31.438 1 90.88 446 THR B CA 1
ATOM 7721 C C . THR B 1 446 ? -4.277 3.084 31 1 90.88 446 THR B C 1
ATOM 7723 O O . THR B 1 446 ? -5.34 2.545 30.688 1 90.88 446 THR B O 1
ATOM 7726 N N . HIS B 1 447 ? -3.111 2.445 30.938 1 90.06 447 HIS B N 1
ATOM 7727 C CA . HIS B 1 447 ? -2.947 1.054 30.531 1 90.06 447 HIS B CA 1
ATOM 7728 C C . HIS B 1 447 ? -3.52 0.818 29.125 1 90.06 447 HIS B C 1
ATOM 7730 O O . HIS B 1 447 ? -4.113 -0.23 28.875 1 90.06 447 HIS B O 1
ATOM 7736 N N . TYR B 1 448 ? -3.439 1.797 28.328 1 93.25 448 TYR B N 1
ATOM 7737 C CA . TYR B 1 448 ? -4.074 1.766 27.016 1 93.25 448 TYR B CA 1
ATOM 7738 C C . TYR B 1 448 ? -3.59 0.57 26.203 1 93.25 448 TYR B C 1
ATOM 7740 O O . TYR B 1 448 ? -4.398 -0.171 25.641 1 93.25 448 TYR B O 1
ATOM 7748 N N . MET B 1 449 ? -2.295 0.332 26.141 1 91.31 449 MET B N 1
ATOM 7749 C CA . MET B 1 449 ? -1.738 -0.735 25.312 1 91.31 449 MET B CA 1
ATOM 7750 C C . MET B 1 449 ? -2.156 -2.105 25.828 1 91.31 449 MET B C 1
ATOM 7752 O O . MET B 1 449 ? -2.508 -2.992 25.062 1 91.31 449 MET B O 1
ATOM 7756 N N . SER B 1 450 ? -2.117 -2.27 27.109 1 88.94 450 SER B N 1
ATOM 7757 C CA . SER B 1 450 ? -2.516 -3.537 27.719 1 88.94 450 SER B CA 1
ATOM 7758 C C . SER B 1 450 ? -4 -3.807 27.516 1 88.94 450 SER B C 1
ATOM 7760 O O . SER B 1 450 ? -4.41 -4.957 27.344 1 88.94 450 SER B O 1
ATOM 7762 N N . ASN B 1 451 ? -4.766 -2.734 27.562 1 91.38 451 ASN B N 1
ATOM 7763 C CA . ASN B 1 451 ? -6.211 -2.873 27.391 1 91.38 451 ASN B CA 1
ATOM 7764 C C . ASN B 1 451 ? -6.586 -3.145 25.938 1 91.38 451 ASN B C 1
ATOM 7766 O O . ASN B 1 451 ? -7.613 -3.766 25.656 1 91.38 451 ASN B O 1
ATOM 7770 N N . THR B 1 452 ? -5.746 -2.754 25.062 1 93.44 452 THR B N 1
ATOM 7771 C CA . THR B 1 452 ? -6.156 -2.713 23.656 1 93.44 452 THR B CA 1
ATOM 7772 C C . THR B 1 452 ? -5.504 -3.846 22.875 1 93.44 452 THR B C 1
ATOM 7774 O O . THR B 1 452 ? -6.133 -4.434 21.984 1 93.44 452 THR B O 1
ATOM 7777 N N . PHE B 1 453 ? -4.289 -4.199 23.203 1 92.62 453 PHE B N 1
ATOM 7778 C CA . PHE B 1 453 ? -3.541 -5.094 22.328 1 92.62 453 PHE B CA 1
ATOM 7779 C C . PHE B 1 453 ? -3.219 -6.402 23.047 1 92.62 453 PHE B C 1
ATOM 7781 O O . PHE B 1 453 ? -2.799 -6.398 24.203 1 92.62 453 PHE B O 1
ATOM 7788 N N . LEU B 1 454 ? -3.262 -7.434 22.281 1 87.75 454 LEU B N 1
ATOM 7789 C CA . LEU B 1 454 ? -3.02 -8.789 22.781 1 87.75 454 LEU B CA 1
ATOM 7790 C C . LEU B 1 454 ? -1.566 -8.953 23.203 1 87.75 454 LEU B C 1
ATOM 7792 O O . LEU B 1 454 ? -1.281 -9.672 24.172 1 87.75 454 LEU B O 1
ATOM 7796 N N . SER B 1 455 ? -0.693 -8.336 22.516 1 80 455 SER B N 1
ATOM 7797 C CA . SER B 1 455 ? 0.736 -8.523 22.734 1 80 455 SER B CA 1
ATOM 7798 C C . SER B 1 455 ? 1.214 -7.773 23.969 1 80 455 SER B C 1
ATOM 7800 O O . SER B 1 455 ? 2.377 -7.891 24.359 1 80 455 SER B O 1
ATOM 7802 N N . HIS B 1 456 ? 0.36 -6.992 24.531 1 79.75 456 HIS B N 1
ATOM 7803 C CA . HIS B 1 456 ? 0.671 -6.262 25.75 1 79.75 456 HIS B CA 1
ATOM 7804 C C . HIS B 1 456 ? -0.188 -6.742 26.922 1 79.75 456 HIS B C 1
ATOM 7806 O O . HIS B 1 456 ? -1.226 -6.145 27.219 1 79.75 456 HIS B O 1
ATOM 7812 N N . PRO B 1 457 ? 0.276 -7.781 27.578 1 67.44 457 PRO B N 1
ATOM 7813 C CA . PRO B 1 457 ? -0.562 -8.344 28.625 1 67.44 457 PRO B CA 1
ATOM 7814 C C . PRO B 1 457 ? -0.768 -7.383 29.797 1 67.44 457 PRO B C 1
ATOM 7816 O O . PRO B 1 457 ? 0.013 -6.441 29.969 1 67.44 457 PRO B O 1
ATOM 7819 N N . PRO B 1 458 ? -1.914 -7.641 30.469 1 65.5 458 PRO B N 1
ATOM 7820 C CA . PRO B 1 458 ? -2.232 -6.77 31.609 1 65.5 458 PRO B CA 1
ATOM 7821 C C . PRO B 1 458 ? -1.108 -6.711 32.625 1 65.5 458 PRO B C 1
ATOM 7823 O O . PRO B 1 458 ? -0.369 -7.684 32.812 1 65.5 458 PRO B O 1
ATOM 7826 N N . PRO B 1 459 ? -0.814 -5.402 33.062 1 56.56 459 PRO B N 1
ATOM 7827 C CA . PRO B 1 459 ? 0.3 -5.172 33.969 1 56.56 459 PRO B CA 1
ATOM 7828 C C . PRO B 1 459 ? 0.33 -6.172 35.125 1 56.56 459 PRO B C 1
ATOM 7830 O O . PRO B 1 459 ? -0.688 -6.383 35.812 1 56.56 459 PRO B O 1
ATOM 7833 N N . SER B 1 460 ? 0.95 -7.25 34.938 1 54.66 460 SER B N 1
ATOM 7834 C CA . SER B 1 460 ? 1.29 -7.91 36.219 1 54.66 460 SER B CA 1
ATOM 7835 C C . SER B 1 460 ? 2.373 -7.141 36.969 1 54.66 460 SER B C 1
ATOM 7837 O O . SER B 1 460 ? 3.031 -6.27 36.375 1 54.66 460 SER B O 1
ATOM 7839 N N . SER B 1 461 ? 2.533 -7.141 38.281 1 49.03 461 SER B N 1
ATOM 7840 C CA . SER B 1 461 ? 3.398 -6.434 39.219 1 49.03 461 SER B CA 1
ATOM 7841 C C . SER B 1 461 ? 4.773 -6.168 38.625 1 49.03 461 SER B C 1
ATOM 7843 O O . SER B 1 461 ? 5.469 -5.234 39.031 1 49.03 461 SER B O 1
ATOM 7845 N N . SER B 1 462 ? 5.391 -6.934 37.688 1 45.78 462 SER B N 1
ATOM 7846 C CA . SER B 1 462 ? 6.805 -6.836 37.344 1 45.78 462 SER B CA 1
ATOM 7847 C C . SER B 1 462 ? 6.992 -6.438 35.875 1 45.78 462 SER B C 1
ATOM 7849 O O . SER B 1 462 ? 8.117 -6.219 35.438 1 45.78 462 SER B O 1
ATOM 7851 N N . SER B 1 463 ? 6.07 -6.355 35.031 1 51.34 463 SER B N 1
ATOM 7852 C CA . SER B 1 463 ? 6.312 -6.324 33.594 1 51.34 463 SER B CA 1
ATOM 7853 C C . SER B 1 463 ? 6.281 -4.898 33.062 1 51.34 463 SER B C 1
ATOM 7855 O O . SER B 1 463 ? 5.734 -4 33.688 1 51.34 463 SER B O 1
ATOM 7857 N N . SER B 1 464 ? 7.18 -4.629 32.062 1 54.94 464 SER B N 1
ATOM 7858 C CA . SER B 1 464 ? 7.324 -3.355 31.359 1 54.94 464 SER B CA 1
ATOM 7859 C C . SER B 1 464 ? 5.965 -2.748 31.016 1 54.94 464 SER B C 1
ATOM 7861 O O . SER B 1 464 ? 5.145 -3.381 30.359 1 54.94 464 SER B O 1
ATOM 7863 N N . ARG B 1 465 ? 5.59 -1.614 31.734 1 66.75 465 ARG B N 1
ATOM 7864 C CA . ARG B 1 465 ? 4.328 -0.895 31.625 1 66.75 465 ARG B CA 1
ATOM 7865 C C . ARG B 1 465 ? 4.387 0.151 30.516 1 66.75 465 ARG B C 1
ATOM 7867 O O . ARG B 1 465 ? 5.383 0.868 30.391 1 66.75 465 ARG B O 1
ATOM 7874 N N . PHE B 1 466 ? 3.576 0.011 29.453 1 80.62 466 PHE B N 1
ATOM 7875 C CA . PHE B 1 466 ? 3.371 1.085 28.5 1 80.62 466 PHE B CA 1
ATOM 7876 C C . PHE B 1 466 ? 2.393 2.121 29.031 1 80.62 466 PHE B C 1
ATOM 7878 O O . PHE B 1 466 ? 1.191 1.857 29.141 1 80.62 466 PHE B O 1
ATOM 7885 N N . GLU B 1 467 ? 2.926 3.217 29.578 1 85.69 467 GLU B N 1
ATOM 7886 C CA . GLU B 1 467 ? 2.102 4.289 30.125 1 85.69 467 GLU B CA 1
ATOM 7887 C C . GLU B 1 467 ? 2.291 5.586 29.344 1 85.69 467 GLU B C 1
ATOM 7889 O O . GLU B 1 467 ? 3.324 5.785 28.703 1 85.69 467 GLU B O 1
ATOM 7894 N N . PRO B 1 468 ? 1.269 6.414 29.438 1 92.56 468 PRO B N 1
ATOM 7895 C CA . PRO B 1 468 ? 1.443 7.695 28.75 1 92.56 468 PRO B CA 1
ATOM 7896 C C . PRO B 1 468 ? 2.482 8.586 29.422 1 92.56 468 PRO B C 1
ATOM 7898 O O . PRO B 1 468 ? 2.492 8.719 30.641 1 92.56 468 PRO B O 1
ATOM 7901 N N . ASP B 1 469 ? 3.365 9.109 28.672 1 93.88 469 ASP B N 1
ATOM 7902 C CA . ASP B 1 469 ? 4.34 10.055 29.203 1 93.88 469 ASP B CA 1
ATOM 7903 C C . ASP B 1 469 ? 4.035 11.477 28.734 1 93.88 469 ASP B C 1
ATOM 7905 O O . ASP B 1 469 ? 4.645 12.438 29.203 1 93.88 469 ASP B O 1
ATOM 7909 N N . SER B 1 470 ? 3.084 11.609 27.844 1 95.56 470 SER B N 1
ATOM 7910 C CA . SER B 1 470 ? 2.613 12.906 27.375 1 95.56 470 SER B CA 1
ATOM 7911 C C . SER B 1 470 ? 1.153 12.836 26.938 1 95.56 470 SER B C 1
ATOM 7913 O O . SER B 1 470 ? 0.755 11.914 26.219 1 95.56 470 SER B O 1
ATOM 7915 N N . ILE B 1 471 ? 0.338 13.703 27.422 1 96.56 471 ILE B N 1
ATOM 7916 C CA . ILE B 1 471 ? -1.042 13.914 27 1 96.56 471 ILE B CA 1
ATOM 7917 C C . ILE B 1 471 ? -1.258 15.391 26.656 1 96.56 471 ILE B C 1
ATOM 7919 O O . ILE B 1 471 ? -0.845 16.281 27.406 1 96.56 471 ILE B O 1
ATOM 7923 N N . TRP B 1 472 ? -1.87 15.703 25.5 1 97.12 472 TRP B N 1
ATOM 7924 C CA . TRP B 1 472 ? -2.041 17.094 25.109 1 97.12 472 TRP B CA 1
ATOM 7925 C C . TRP B 1 472 ? -3.338 17.281 24.312 1 97.12 472 TRP B C 1
ATOM 7927 O O . TRP B 1 472 ? -3.982 16.297 23.938 1 97.12 472 TRP B O 1
ATOM 7937 N N . THR B 1 473 ? -3.746 18.516 24.188 1 96.56 473 THR B N 1
ATOM 7938 C CA . THR B 1 473 ? -4.914 18.875 23.375 1 96.56 473 THR B CA 1
ATOM 7939 C C . THR B 1 473 ? -4.492 19.594 22.094 1 96.56 473 THR B C 1
ATOM 7941 O O . THR B 1 473 ? -3.342 20.016 21.969 1 96.56 473 THR B O 1
ATOM 7944 N N . GLY B 1 474 ? -5.316 19.609 21.125 1 96.94 474 GLY B N 1
ATOM 7945 C CA . GLY B 1 474 ? -5.141 20.328 19.875 1 96.94 474 GLY B CA 1
ATOM 7946 C C . GLY B 1 474 ? -6.434 20.906 19.328 1 96.94 474 GLY B C 1
ATOM 7947 O O . GLY B 1 474 ? -7.508 20.328 19.516 1 96.94 474 GLY B O 1
ATOM 7948 N N . ILE B 1 475 ? -6.277 22.047 18.719 1 97.88 475 ILE B N 1
ATOM 7949 C CA . ILE B 1 475 ? -7.43 22.75 18.156 1 97.88 475 ILE B CA 1
ATOM 7950 C C . ILE B 1 475 ? -7.543 22.453 16.656 1 97.88 475 ILE B C 1
ATOM 7952 O O . ILE B 1 475 ? -6.559 22.562 15.93 1 97.88 475 ILE B O 1
ATOM 7956 N N . GLN B 1 476 ? -8.734 22.062 16.219 1 97.56 476 GLN B N 1
ATOM 7957 C CA . GLN B 1 476 ? -9.055 21.75 14.82 1 97.56 476 GLN B CA 1
ATOM 7958 C C . GLN B 1 476 ? -10.227 22.594 14.328 1 97.56 476 GLN B C 1
ATOM 7960 O O . GLN B 1 476 ? -10.906 23.25 15.117 1 97.56 476 GLN B O 1
ATOM 7965 N N . GLY B 1 477 ? -10.414 22.641 13.008 1 98.06 477 GLY B N 1
ATOM 7966 C CA . GLY B 1 477 ? -11.5 23.406 12.414 1 98.06 477 GLY B CA 1
ATOM 7967 C C . GLY B 1 477 ? -12.586 22.531 11.82 1 98.06 477 GLY B C 1
ATOM 7968 O O . GLY B 1 477 ? -12.328 21.75 10.906 1 98.06 477 GLY B O 1
ATOM 7969 N N . LYS B 1 478 ? -13.781 22.688 12.305 1 97.06 478 LYS B N 1
ATOM 7970 C CA . LYS B 1 478 ? -14.945 21.953 11.844 1 97.06 478 LYS B CA 1
ATOM 7971 C C . LYS B 1 478 ? -15.719 22.75 10.797 1 97.06 478 LYS B C 1
ATOM 7973 O O . LYS B 1 478 ? -15.898 23.969 10.938 1 97.06 478 LYS B O 1
ATOM 7978 N N . THR B 1 479 ? -16.125 22.141 9.742 1 97.31 479 THR B N 1
ATOM 7979 C CA . THR B 1 479 ? -16.953 22.766 8.727 1 97.31 479 THR B CA 1
ATOM 7980 C C . THR B 1 479 ? -18.312 22.047 8.617 1 97.31 479 THR B C 1
ATOM 7982 O O . THR B 1 479 ? -18.484 20.953 9.141 1 97.31 479 THR B O 1
ATOM 7985 N N . ASN B 1 480 ? -19.203 22.641 7.918 1 92.12 480 ASN B N 1
ATOM 7986 C CA . ASN B 1 480 ? -20.578 22.156 7.898 1 92.12 480 ASN B CA 1
ATOM 7987 C C . ASN B 1 480 ? -20.719 20.891 7.059 1 92.12 480 ASN B C 1
ATOM 7989 O O . ASN B 1 480 ? -21.5 20 7.387 1 92.12 480 ASN B O 1
ATOM 7993 N N . ASN B 1 481 ? -19.969 20.797 6.016 1 91.25 481 ASN B N 1
ATOM 7994 C CA . ASN B 1 481 ? -20.141 19.641 5.148 1 91.25 481 ASN B CA 1
ATOM 7995 C C . ASN B 1 481 ? -18.984 18.656 5.293 1 91.25 481 ASN B C 1
ATOM 7997 O O . ASN B 1 481 ? -18.844 17.734 4.488 1 91.25 481 ASN B O 1
ATOM 8001 N N . GLY B 1 482 ? -18.031 18.938 6.156 1 94.69 482 GLY B N 1
ATOM 8002 C CA . GLY B 1 482 ? -16.953 18 6.418 1 94.69 482 GLY B CA 1
ATOM 8003 C C . GLY B 1 482 ? -15.781 18.172 5.465 1 94.69 482 GLY B C 1
ATOM 8004 O O . GLY B 1 482 ? -14.773 17.469 5.586 1 94.69 482 GLY B O 1
ATOM 8005 N N . MET B 1 483 ? -15.891 19.062 4.523 1 97 483 MET B N 1
ATOM 8006 C CA . MET B 1 483 ? -14.805 19.328 3.582 1 97 483 MET B CA 1
ATOM 8007 C C . MET B 1 483 ? -14.094 20.625 3.922 1 97 483 MET B C 1
ATOM 8009 O O . MET B 1 483 ? -14.711 21.547 4.473 1 97 483 MET B O 1
ATOM 8013 N N . PRO B 1 484 ? -12.836 20.703 3.635 1 98.44 484 PRO B N 1
ATOM 8014 C CA . PRO B 1 484 ? -12.133 21.953 3.891 1 98.44 484 PRO B CA 1
ATOM 8015 C C . PRO B 1 484 ? -12.57 23.078 2.953 1 98.44 484 PRO B C 1
ATOM 8017 O O . PRO B 1 484 ? -13.297 22.844 1.987 1 98.44 484 PRO B O 1
ATOM 8020 N N . HIS B 1 485 ? -12.219 24.297 3.32 1 98.38 485 HIS B N 1
ATOM 8021 C CA . HIS B 1 485 ? -12.352 25.453 2.451 1 98.38 485 HIS B CA 1
ATOM 8022 C C . HIS B 1 485 ? -11.047 25.734 1.704 1 98.38 485 HIS B C 1
ATOM 8024 O O . HIS B 1 485 ? -10.039 26.078 2.316 1 98.38 485 HIS B O 1
ATOM 8030 N N . ILE B 1 486 ? -11.117 25.578 0.392 1 98.75 486 ILE B N 1
ATOM 8031 C CA . ILE B 1 486 ? -9.938 25.734 -0.46 1 98.75 486 ILE B CA 1
ATOM 8032 C C . ILE B 1 486 ? -10.25 26.734 -1.582 1 98.75 486 ILE B C 1
ATOM 8034 O O . ILE B 1 486 ? -11.234 26.578 -2.305 1 98.75 486 ILE B O 1
ATOM 8038 N N . GLY B 1 487 ? -9.414 27.734 -1.695 1 98 487 GLY B N 1
ATOM 8039 C CA . GLY B 1 487 ? -9.555 28.641 -2.832 1 98 487 GLY B CA 1
ATOM 8040 C C . GLY B 1 487 ? -9.617 30.094 -2.436 1 98 487 GLY B C 1
ATOM 8041 O O . GLY B 1 487 ? -9.203 30.469 -1.332 1 98 487 GLY B O 1
ATOM 8042 N N . ARG B 1 488 ? -10.086 30.953 -3.393 1 96.12 488 ARG B N 1
ATOM 8043 C CA . ARG B 1 488 ? -10.172 32.406 -3.186 1 96.12 488 ARG B CA 1
ATOM 8044 C C . ARG B 1 488 ? -11.234 32.75 -2.148 1 96.12 488 ARG B C 1
ATOM 8046 O O . ARG B 1 488 ? -12.367 32.25 -2.219 1 96.12 488 ARG B O 1
ATOM 8053 N N . VAL B 1 489 ? -10.789 33.531 -1.163 1 94.38 489 VAL B N 1
ATOM 8054 C CA . VAL B 1 489 ? -11.703 33.938 -0.101 1 94.38 489 VAL B CA 1
ATOM 8055 C C . VAL B 1 489 ? -12.852 34.75 -0.694 1 94.38 489 VAL B C 1
ATOM 8057 O O . VAL B 1 489 ? -12.625 35.688 -1.462 1 94.38 489 VAL B O 1
ATOM 8060 N N . PRO B 1 490 ? -14.062 34.344 -0.406 1 89.38 490 PRO B N 1
ATOM 8061 C CA . PRO B 1 490 ? -15.18 35.156 -0.887 1 89.38 490 PRO B CA 1
ATOM 8062 C C . PRO B 1 490 ? -15.242 36.531 -0.204 1 89.38 490 PRO B C 1
ATOM 8064 O O . PRO B 1 490 ? -14.898 36.656 0.973 1 89.38 490 PRO B O 1
ATOM 8067 N N . PRO B 1 491 ? -15.672 37.531 -0.979 1 82.69 491 PRO B N 1
ATOM 8068 C CA . PRO B 1 491 ? -15.859 38.844 -0.328 1 82.69 491 PRO B CA 1
ATOM 8069 C C . PRO B 1 491 ? -16.953 38.812 0.74 1 82.69 491 PRO B C 1
ATOM 8071 O O . PRO B 1 491 ? -17.859 38 0.676 1 82.69 491 PRO B O 1
ATOM 8074 N N . PRO B 1 492 ? -16.719 39.656 1.74 1 75.38 492 PRO B N 1
ATOM 8075 C CA . PRO B 1 492 ? -17.812 39.75 2.711 1 75.38 492 PRO B CA 1
ATOM 8076 C C . PRO B 1 492 ? -19.141 40.125 2.07 1 75.38 492 PRO B C 1
ATOM 8078 O O . PRO B 1 492 ? -19.172 40.812 1.048 1 75.38 492 PRO B O 1
ATOM 8081 N N . PRO B 1 493 ? -20.172 39.594 2.561 1 66.44 493 PRO B N 1
ATOM 8082 C CA . PRO B 1 493 ? -21.5 39.812 1.963 1 66.44 493 PRO B CA 1
ATOM 8083 C C . PRO B 1 493 ? -21.781 41.281 1.715 1 66.44 493 PRO B C 1
ATOM 8085 O O . PRO B 1 493 ? -22.469 41.656 0.754 1 66.44 493 PRO B O 1
ATOM 8088 N N . HIS B 1 494 ? -21.234 42.156 2.496 1 64.31 494 HIS B N 1
ATOM 8089 C CA . HIS B 1 494 ? -21.594 43.562 2.367 1 64.31 494 HIS B CA 1
ATOM 8090 C C . HIS B 1 494 ? -20.688 44.281 1.381 1 64.31 494 HIS B C 1
ATOM 8092 O O . HIS B 1 494 ? -20.922 45.438 1.035 1 64.31 494 HIS B O 1
ATOM 8098 N N . ASP B 1 495 ? -19.703 43.531 0.945 1 66.06 495 ASP B N 1
ATOM 8099 C CA . ASP B 1 495 ? -18.734 44.156 0.043 1 66.06 495 ASP B CA 1
ATOM 8100 C C . ASP B 1 495 ? -19.078 43.844 -1.415 1 66.06 495 ASP B C 1
ATOM 8102 O O . ASP B 1 495 ? -19.266 42.688 -1.783 1 66.06 495 ASP B O 1
ATOM 8106 N N . LYS B 1 496 ? -19.391 44.844 -2.271 1 59.31 496 LYS B N 1
ATOM 8107 C CA . LYS B 1 496 ? -19.812 44.75 -3.664 1 59.31 496 LYS B CA 1
ATOM 8108 C C . LYS B 1 496 ? -18.625 44.5 -4.59 1 59.31 496 LYS B C 1
ATOM 8110 O O . LYS B 1 496 ? -18.766 44.562 -5.812 1 59.31 496 LYS B O 1
ATOM 8115 N N . ARG B 1 497 ? -17.531 44.312 -3.932 1 59.88 497 ARG B N 1
ATOM 8116 C CA . ARG B 1 497 ? -16.391 44.125 -4.828 1 59.88 497 ARG B CA 1
ATOM 8117 C C . ARG B 1 497 ? -16.469 42.781 -5.555 1 59.88 497 ARG B C 1
ATOM 8119 O O . ARG B 1 497 ? -17.047 41.844 -5.043 1 59.88 497 ARG B O 1
ATOM 8126 N N . ASP B 1 498 ? -15.875 42.906 -6.746 1 63.53 498 ASP B N 1
ATOM 8127 C CA . ASP B 1 498 ? -15.789 41.719 -7.566 1 63.53 498 ASP B CA 1
ATOM 8128 C C . ASP B 1 498 ? -14.828 40.688 -6.953 1 63.53 498 ASP B C 1
ATOM 8130 O O . ASP B 1 498 ? -13.758 41.062 -6.465 1 63.53 498 ASP B O 1
ATOM 8134 N N . LYS B 1 499 ? -15.195 39.531 -6.906 1 65.44 499 LYS B N 1
ATOM 8135 C CA . LYS B 1 499 ? -14.414 38.406 -6.402 1 65.44 499 LYS B CA 1
ATOM 8136 C C . LYS B 1 499 ? -12.984 38.438 -6.93 1 65.44 499 LYS B C 1
ATOM 8138 O O . LYS B 1 499 ? -12.039 38.094 -6.207 1 65.44 499 LYS B O 1
ATOM 8143 N N . GLN B 1 500 ? -12.914 38.906 -8.039 1 67.81 500 GLN B N 1
ATOM 8144 C CA . GLN B 1 500 ? -11.602 38.875 -8.688 1 67.81 500 GLN B CA 1
ATOM 8145 C C . GLN B 1 500 ? -10.664 39.906 -8.055 1 67.81 500 GLN B C 1
ATOM 8147 O O . GLN B 1 500 ? -9.445 39.812 -8.195 1 67.81 500 GLN B O 1
ATOM 8152 N N . GLN B 1 501 ? -11.258 40.75 -7.359 1 69.19 501 GLN B N 1
ATOM 8153 C CA . GLN B 1 501 ? -10.438 41.812 -6.746 1 69.19 501 GLN B CA 1
ATOM 8154 C C . GLN B 1 501 ? -9.836 41.312 -5.43 1 69.19 501 GLN B C 1
ATOM 8156 O O . GLN B 1 501 ? -8.867 41.906 -4.938 1 69.19 501 GLN B O 1
ATOM 8161 N N . GLN B 1 502 ? -10.375 40.219 -5.047 1 80.12 502 GLN B N 1
ATOM 8162 C CA . GLN B 1 502 ? -9.852 39.656 -3.807 1 80.12 502 GLN B CA 1
ATOM 8163 C C . GLN B 1 502 ? -8.555 38.906 -4.051 1 80.12 502 GLN B C 1
ATOM 8165 O O . GLN B 1 502 ? -8.531 37.938 -4.805 1 80.12 502 GLN B O 1
ATOM 8170 N N . GLN B 1 503 ? -7.523 39.406 -3.545 1 92.81 503 GLN B N 1
ATOM 8171 C CA . GLN B 1 503 ? -6.219 38.75 -3.682 1 92.81 503 GLN B CA 1
ATOM 8172 C C . GLN B 1 503 ? -5.855 37.969 -2.422 1 92.81 503 GLN B C 1
ATOM 8174 O O . GLN B 1 503 ? -4.746 38.094 -1.902 1 92.81 503 GLN B O 1
ATOM 8179 N N . GLN B 1 504 ? -6.914 37.25 -1.92 1 95.81 504 GLN B N 1
ATOM 8180 C CA . GLN B 1 504 ? -6.777 36.375 -0.756 1 95.81 504 GLN B CA 1
ATOM 8181 C C . GLN B 1 504 ? -7.215 34.938 -1.083 1 95.81 504 GLN B C 1
ATOM 8183 O O . GLN B 1 504 ? -8.266 34.75 -1.698 1 95.81 504 GLN B O 1
ATOM 8188 N N . TRP B 1 505 ? -6.398 34 -0.803 1 98 505 TRP B N 1
ATOM 8189 C CA . TRP B 1 505 ? -6.723 32.594 -0.898 1 98 505 TRP B CA 1
ATOM 8190 C C . TRP B 1 505 ? -6.621 31.906 0.467 1 98 505 TRP B C 1
ATOM 8192 O O . TRP B 1 505 ? -5.988 32.438 1.382 1 98 505 TRP B O 1
ATOM 8202 N N . MET B 1 506 ? -7.328 30.75 0.555 1 98.38 506 MET B N 1
ATOM 8203 C CA . MET B 1 506 ? -7.273 30.062 1.842 1 98.38 506 MET B CA 1
ATOM 8204 C C . MET B 1 506 ? -7.219 28.547 1.649 1 98.38 506 MET B C 1
ATOM 8206 O O . MET B 1 506 ? -7.559 28.047 0.577 1 98.38 506 MET B O 1
ATOM 8210 N N . LEU B 1 507 ? -6.742 27.812 2.574 1 98.69 507 LEU B N 1
ATOM 8211 C CA . LEU B 1 507 ? -6.91 26.391 2.873 1 98.69 507 LEU B CA 1
ATOM 8212 C C . LEU B 1 507 ? -7.062 26.172 4.375 1 98.69 507 LEU B C 1
ATOM 8214 O O . LEU B 1 507 ? -6.109 26.359 5.133 1 98.69 507 LEU B O 1
ATOM 8218 N N . ALA B 1 508 ? -8.234 25.797 4.82 1 98.56 508 ALA B N 1
ATOM 8219 C CA . ALA B 1 508 ? -8.609 25.734 6.23 1 98.56 508 ALA B CA 1
ATOM 8220 C C . ALA B 1 508 ? -9.828 24.844 6.445 1 98.56 508 ALA B C 1
ATOM 8222 O O . ALA B 1 508 ? -10.477 24.422 5.484 1 98.56 508 ALA B O 1
ATOM 8223 N N . GLY B 1 509 ? -10.039 24.531 7.715 1 98.56 509 GLY B N 1
ATOM 8224 C CA . GLY B 1 509 ? -11.203 23.734 8.055 1 98.56 509 GLY B CA 1
ATOM 8225 C C . GLY B 1 509 ? -11.055 22.266 7.688 1 98.56 509 GLY B C 1
ATOM 8226 O O . GLY B 1 509 ? -11.93 21.688 7.035 1 98.56 509 GLY B O 1
ATOM 8227 N N . PHE B 1 510 ? -10.109 21.594 8.18 1 98.44 510 PHE B N 1
ATOM 8228 C CA . PHE B 1 510 ? -9.734 20.281 7.691 1 98.44 510 PHE B CA 1
ATOM 8229 C C . PHE B 1 510 ? -10.43 19.188 8.5 1 98.44 510 PHE B C 1
ATOM 8231 O O . PHE B 1 510 ? -10.195 18 8.266 1 98.44 510 PHE B O 1
ATOM 8238 N N . ASN B 1 511 ? -11.18 19.484 9.461 1 97.38 511 ASN B N 1
ATOM 8239 C CA . ASN B 1 511 ? -12.016 18.547 10.211 1 97.38 511 ASN B CA 1
ATOM 8240 C C . ASN B 1 511 ? -11.188 17.406 10.797 1 97.38 511 ASN B C 1
ATOM 8242 O O . ASN B 1 511 ? -11.625 16.266 10.82 1 97.38 511 ASN B O 1
ATOM 8246 N N . GLY B 1 512 ? -9.992 17.656 11.078 1 96.56 512 GLY B N 1
ATOM 8247 C CA . GLY B 1 512 ? -9.133 16.641 11.68 1 96.56 512 GLY B CA 1
ATOM 8248 C C . GLY B 1 512 ? -8.398 15.797 10.648 1 96.56 512 GLY B C 1
ATOM 8249 O O . GLY B 1 512 ? -7.582 14.945 11.008 1 96.56 512 GLY B O 1
ATOM 8250 N N . GLY B 1 513 ? -8.555 16.047 9.398 1 97.56 513 GLY B N 1
ATOM 8251 C CA . GLY B 1 513 ? -7.988 15.234 8.344 1 97.56 513 GLY B CA 1
ATOM 8252 C C . GLY B 1 513 ? -6.863 15.922 7.59 1 97.56 513 GLY B C 1
ATOM 8253 O O . GLY B 1 513 ? -6.594 15.594 6.43 1 97.56 513 GLY B O 1
ATOM 8254 N N . GLY B 1 514 ? -6.207 16.891 8.188 1 98.31 514 GLY B N 1
ATOM 8255 C CA . GLY B 1 514 ? -5.227 17.719 7.504 1 98.31 514 GLY B CA 1
ATOM 8256 C C . GLY B 1 514 ? -4.094 16.922 6.895 1 98.31 514 GLY B C 1
ATOM 8257 O O . GLY B 1 514 ? -3.639 17.219 5.789 1 98.31 514 GLY B O 1
ATOM 8258 N N . MET B 1 515 ? -3.623 15.82 7.582 1 98.19 515 MET B N 1
ATOM 8259 C CA . MET B 1 515 ? -2.488 15.023 7.125 1 98.19 515 MET B CA 1
ATOM 8260 C C . MET B 1 515 ? -2.783 14.375 5.777 1 98.19 515 MET B C 1
ATOM 8262 O O . MET B 1 515 ? -1.879 14.195 4.961 1 98.19 515 MET B O 1
ATOM 8266 N N . ALA B 1 516 ? -4.012 14.078 5.57 1 98.31 516 ALA B N 1
ATOM 8267 C CA . ALA B 1 516 ? -4.426 13.383 4.355 1 98.31 516 ALA B CA 1
ATOM 8268 C C . ALA B 1 516 ? -4.898 14.367 3.293 1 98.31 516 ALA B C 1
ATOM 8270 O O . ALA B 1 516 ? -5.051 14.008 2.123 1 98.31 516 ALA B O 1
ATOM 8271 N N . LEU B 1 517 ? -5.094 15.672 3.623 1 98.62 517 LEU B N 1
ATOM 8272 C CA . LEU B 1 517 ? -5.746 16.594 2.699 1 98.62 517 LEU B CA 1
ATOM 8273 C C . LEU B 1 517 ? -4.793 17.703 2.281 1 98.62 517 LEU B C 1
ATOM 8275 O O . LEU B 1 517 ? -4.801 18.141 1.126 1 98.62 517 LEU B O 1
ATOM 8279 N N . ILE B 1 518 ? -3.906 18.094 3.049 1 98.81 518 ILE B N 1
ATOM 8280 C CA . ILE B 1 518 ? -3.184 19.344 2.928 1 98.81 518 ILE B CA 1
ATOM 8281 C C . ILE B 1 518 ? -2.148 19.25 1.809 1 98.81 518 ILE B C 1
ATOM 8283 O O . ILE B 1 518 ? -2.018 20.156 0.989 1 98.81 518 ILE B O 1
ATOM 8287 N N . PRO B 1 519 ? -1.367 18.203 1.692 1 98.75 519 PRO B N 1
ATOM 8288 C CA . PRO B 1 519 ? -0.251 18.219 0.744 1 98.75 519 PRO B CA 1
ATOM 8289 C C . PRO B 1 519 ? -0.695 18.516 -0.685 1 98.75 519 PRO B C 1
ATOM 8291 O O . PRO B 1 519 ? -0.091 19.359 -1.358 1 98.75 519 PRO B O 1
ATOM 8294 N N . LEU B 1 520 ? -1.701 17.906 -1.064 1 98.44 520 LEU B N 1
ATOM 8295 C CA . LEU B 1 520 ? -2.178 18.156 -2.422 1 98.44 520 LEU B CA 1
ATOM 8296 C C . LEU B 1 520 ? -2.881 19.5 -2.52 1 98.44 520 LEU B C 1
ATOM 8298 O O . LEU B 1 520 ? -2.725 20.219 -3.51 1 98.44 520 LEU B O 1
ATOM 8302 N N . ALA B 1 521 ? -3.631 19.859 -1.539 1 98.81 521 ALA B N 1
ATOM 8303 C CA . ALA B 1 521 ? -4.34 21.141 -1.513 1 98.81 521 ALA B CA 1
ATOM 8304 C C . ALA B 1 521 ? -3.359 22.312 -1.554 1 98.81 521 ALA B C 1
ATOM 8306 O O . ALA B 1 521 ? -3.609 23.312 -2.225 1 98.81 521 ALA B O 1
ATOM 8307 N N . ALA B 1 522 ? -2.307 22.188 -0.838 1 98.94 522 ALA B N 1
ATOM 8308 C CA . ALA B 1 522 ? -1.309 23.25 -0.78 1 98.94 522 ALA B CA 1
ATOM 8309 C C . ALA B 1 522 ? -0.688 23.484 -2.152 1 98.94 522 ALA B C 1
ATOM 8311 O O . ALA B 1 522 ? -0.444 24.641 -2.533 1 98.94 522 ALA B O 1
ATOM 8312 N N . LYS B 1 523 ? -0.435 22.438 -2.838 1 98.75 523 LYS B N 1
ATOM 8313 C CA . LYS B 1 523 ? 0.101 22.547 -4.191 1 98.75 523 LYS B CA 1
ATOM 8314 C C . LYS B 1 523 ? -0.88 23.266 -5.113 1 98.75 523 LYS B C 1
ATOM 8316 O O . LYS B 1 523 ? -0.48 24.109 -5.918 1 98.75 523 LYS B O 1
ATOM 8321 N N . ALA B 1 524 ? -2.109 22.922 -4.965 1 98.81 524 ALA B N 1
ATOM 8322 C CA . ALA B 1 524 ? -3.162 23.547 -5.762 1 98.81 524 ALA B CA 1
ATOM 8323 C C . ALA B 1 524 ? -3.283 25.047 -5.434 1 98.81 524 ALA B C 1
ATOM 8325 O O . ALA B 1 524 ? -3.369 25.875 -6.34 1 98.81 524 ALA B O 1
ATOM 8326 N N . VAL B 1 525 ? -3.279 25.391 -4.219 1 98.88 525 VAL B N 1
ATOM 8327 C CA . VAL B 1 525 ? -3.426 26.766 -3.793 1 98.88 525 VAL B CA 1
ATOM 8328 C C . VAL B 1 525 ? -2.217 27.578 -4.258 1 98.88 525 VAL B C 1
ATOM 8330 O O . VAL B 1 525 ? -2.355 28.734 -4.66 1 98.88 525 VAL B O 1
ATOM 8333 N N . ALA B 1 526 ? -1.056 27 -4.172 1 98.94 526 ALA B N 1
ATOM 8334 C CA . ALA B 1 526 ? 0.139 27.672 -4.668 1 98.94 526 ALA B CA 1
ATOM 8335 C C . ALA B 1 526 ? -0.037 28.094 -6.125 1 98.94 526 ALA B C 1
ATOM 8337 O O . ALA B 1 526 ? 0.306 29.219 -6.492 1 98.94 526 ALA B O 1
ATOM 8338 N N . LYS B 1 527 ? -0.556 27.203 -6.895 1 98.81 527 LYS B N 1
ATOM 8339 C CA . LYS B 1 527 ? -0.787 27.531 -8.297 1 98.81 527 LYS B CA 1
ATOM 8340 C C . LYS B 1 527 ? -1.82 28.641 -8.445 1 98.81 527 LYS B C 1
ATOM 8342 O O . LYS B 1 527 ? -1.653 29.547 -9.266 1 98.81 527 LYS B O 1
ATOM 8347 N N . MET B 1 528 ? -2.865 28.547 -7.652 1 98.62 528 MET B N 1
ATOM 8348 C CA . MET B 1 528 ? -3.893 29.594 -7.688 1 98.62 528 MET B CA 1
ATOM 8349 C C . MET B 1 528 ? -3.295 30.953 -7.383 1 98.62 528 MET B C 1
ATOM 8351 O O . MET B 1 528 ? -3.578 31.938 -8.078 1 98.62 528 MET B O 1
ATOM 8355 N N . VAL B 1 529 ? -2.502 30.984 -6.438 1 98.5 529 VAL B N 1
ATOM 8356 C CA . VAL B 1 529 ? -1.909 32.25 -5.988 1 98.5 529 VAL B CA 1
ATOM 8357 C C . VAL B 1 529 ? -0.98 32.781 -7.066 1 98.5 529 VAL B C 1
ATOM 8359 O O . VAL B 1 529 ? -1.058 33.969 -7.418 1 98.5 529 VAL B O 1
ATOM 8362 N N . LEU B 1 530 ? -0.14 31.984 -7.602 1 98.31 530 LEU B N 1
ATOM 8363 C CA . LEU B 1 530 ? 0.859 32.438 -8.57 1 98.31 530 LEU B CA 1
ATOM 8364 C C . LEU B 1 530 ? 0.196 32.906 -9.859 1 98.31 530 LEU B C 1
ATOM 8366 O O . LEU B 1 530 ? 0.643 33.875 -10.469 1 98.31 530 LEU B O 1
ATOM 8370 N N . LEU B 1 531 ? -0.941 32.219 -10.195 1 97.5 531 LEU B N 1
ATOM 8371 C CA . LEU B 1 531 ? -1.517 32.5 -11.516 1 97.5 531 LEU B CA 1
ATOM 8372 C C . LEU B 1 531 ? -2.836 33.25 -11.383 1 97.5 531 LEU B C 1
ATOM 8374 O O . LEU B 1 531 ? -3.545 33.438 -12.367 1 97.5 531 LEU B O 1
ATOM 8378 N N . ASP B 1 532 ? -3.16 33.688 -10.156 1 95.81 532 ASP B N 1
ATOM 8379 C CA . ASP B 1 532 ? -4.395 34.438 -9.898 1 95.81 532 ASP B CA 1
ATOM 8380 C C . ASP B 1 532 ? -5.613 33.656 -10.391 1 95.81 532 ASP B C 1
ATOM 8382 O O . ASP B 1 532 ? -6.41 34.156 -11.172 1 95.81 532 ASP B O 1
ATOM 8386 N N . LEU B 1 533 ? -5.695 32.375 -9.938 1 97.31 533 LEU B N 1
ATOM 8387 C CA . LEU B 1 533 ? -6.754 31.469 -10.383 1 97.31 533 LEU B CA 1
ATOM 8388 C C . LEU B 1 533 ? -7.715 31.156 -9.234 1 97.31 533 LEU B C 1
ATOM 8390 O O . LEU B 1 533 ? -7.398 31.406 -8.07 1 97.31 533 LEU B O 1
ATOM 8394 N N . ASP B 1 534 ? -8.883 30.672 -9.664 1 96.25 534 ASP B N 1
ATOM 8395 C CA . ASP B 1 534 ? -9.906 30.203 -8.727 1 96.25 534 ASP B CA 1
ATOM 8396 C C . ASP B 1 534 ? -9.891 28.672 -8.617 1 96.25 534 ASP B C 1
ATOM 8398 O O . ASP B 1 534 ? -9.172 28 -9.352 1 96.25 534 ASP B O 1
ATOM 8402 N N . PHE B 1 535 ? -10.656 28.172 -7.621 1 97.5 535 PHE B N 1
ATOM 8403 C CA . PHE B 1 535 ? -10.734 26.75 -7.32 1 97.5 535 PHE B CA 1
ATOM 8404 C C . PHE B 1 535 ? -11.086 25.953 -8.57 1 97.5 535 PHE B C 1
ATOM 8406 O O . PHE B 1 535 ? -10.477 24.922 -8.844 1 97.5 535 PHE B O 1
ATOM 8413 N N . GLU B 1 536 ? -12.023 26.391 -9.352 1 96.56 536 GLU B N 1
ATOM 8414 C CA . GLU B 1 536 ? -12.562 25.672 -10.484 1 96.56 536 GLU B CA 1
ATOM 8415 C C . GLU B 1 536 ? -11.516 25.484 -11.578 1 96.56 536 GLU B C 1
ATOM 8417 O O . GLU B 1 536 ? -11.555 24.5 -12.328 1 96.56 536 GLU B O 1
ATOM 8422 N N . HIS B 1 537 ? -10.57 26.391 -11.586 1 97.62 537 HIS B N 1
ATOM 8423 C CA . HIS B 1 537 ? -9.547 26.344 -12.625 1 97.62 537 HIS B CA 1
ATOM 8424 C C . HIS B 1 537 ? -8.555 25.203 -12.383 1 97.62 537 HIS B C 1
ATOM 8426 O O . HIS B 1 537 ? -7.879 24.766 -13.312 1 97.62 537 HIS B O 1
ATOM 8432 N N . VAL B 1 538 ? -8.469 24.75 -11.133 1 98.31 538 VAL B N 1
ATOM 8433 C CA . VAL B 1 538 ? -7.406 23.797 -10.82 1 98.31 538 VAL B CA 1
ATOM 8434 C C . VAL B 1 538 ? -8.016 22.5 -10.312 1 98.31 538 VAL B C 1
ATOM 8436 O O . VAL B 1 538 ? -7.305 21.516 -10.102 1 98.31 538 VAL B O 1
ATOM 8439 N N . GLN B 1 539 ? -9.312 22.406 -10.141 1 98.25 539 GLN B N 1
ATOM 8440 C CA . GLN B 1 539 ? -9.984 21.281 -9.5 1 98.25 539 GLN B CA 1
ATOM 8441 C C . GLN B 1 539 ? -9.672 19.969 -10.227 1 98.25 539 GLN B C 1
ATOM 8443 O O . GLN B 1 539 ? -9.273 19 -9.594 1 98.25 539 GLN B O 1
ATOM 8448 N N . ASP B 1 540 ? -9.805 19.922 -11.531 1 97.5 540 ASP B N 1
ATOM 8449 C CA . ASP B 1 540 ? -9.594 18.703 -12.305 1 97.5 540 ASP B CA 1
ATOM 8450 C C . ASP B 1 540 ? -8.125 18.297 -12.297 1 97.5 540 ASP B C 1
ATOM 8452 O O . ASP B 1 540 ? -7.805 17.109 -12.148 1 97.5 540 ASP B O 1
ATOM 8456 N N . GLU B 1 541 ? -7.301 19.297 -12.422 1 97.62 541 GLU B N 1
ATOM 8457 C CA . GLU B 1 541 ? -5.867 19.031 -12.5 1 97.62 541 GLU B CA 1
ATOM 8458 C C . GLU B 1 541 ? -5.359 18.359 -11.227 1 97.62 541 GLU B C 1
ATOM 8460 O O . GLU B 1 541 ? -4.562 17.422 -11.289 1 97.62 541 GLU B O 1
ATOM 8465 N N . PHE B 1 542 ? -5.812 18.766 -10.141 1 98.06 542 PHE B N 1
ATOM 8466 C CA . PHE B 1 542 ? -5.285 18.281 -8.875 1 98.06 542 PHE B CA 1
ATOM 8467 C C . PHE B 1 542 ? -6.23 17.266 -8.25 1 98.06 542 PHE B C 1
ATOM 8469 O O . PHE B 1 542 ? -5.945 16.703 -7.184 1 98.06 542 PHE B O 1
ATOM 8476 N N . GLY B 1 543 ? -7.324 17.016 -8.891 1 97.5 543 GLY B N 1
ATOM 8477 C CA . GLY B 1 543 ? -8.289 16.062 -8.367 1 97.5 543 GLY B CA 1
ATOM 8478 C C . GLY B 1 543 ? -8.914 16.516 -7.055 1 97.5 543 GLY B C 1
ATOM 8479 O O . GLY B 1 543 ? -9.133 15.695 -6.156 1 97.5 543 GLY B O 1
ATOM 8480 N N . LEU B 1 544 ? -9.125 17.797 -6.867 1 98.44 544 LEU B N 1
ATOM 8481 C CA . LEU B 1 544 ? -9.766 18.297 -5.652 1 98.44 544 LEU B CA 1
ATOM 8482 C C . LEU B 1 544 ? -11.211 17.812 -5.57 1 98.44 544 LEU B C 1
ATOM 8484 O O . LEU B 1 544 ? -11.906 17.734 -6.586 1 98.44 544 LEU B O 1
ATOM 8488 N N . LEU B 1 545 ? -11.672 17.547 -4.434 1 97.56 545 LEU B N 1
ATOM 8489 C CA . LEU B 1 545 ? -12.961 16.891 -4.227 1 97.56 545 LEU B CA 1
ATOM 8490 C C . LEU B 1 545 ? -14.102 17.891 -4.273 1 97.56 545 LEU B C 1
ATOM 8492 O O . LEU B 1 545 ? -13.898 19.078 -3.996 1 97.56 545 LEU B O 1
ATOM 8496 N N . GLU B 1 546 ? -15.289 17.344 -4.629 1 94.44 546 GLU B N 1
ATOM 8497 C CA . GLU B 1 546 ? -16.5 18.172 -4.551 1 94.44 546 GLU B CA 1
ATOM 8498 C C . GLU B 1 546 ? -16.734 18.672 -3.131 1 94.44 546 GLU B C 1
ATOM 8500 O O . GLU B 1 546 ? -16.578 17.922 -2.166 1 94.44 546 GLU B O 1
ATOM 8505 N N . GLY B 1 547 ? -17 19.922 -3.053 1 95.25 547 GLY B N 1
ATOM 8506 C CA . GLY B 1 547 ? -17.312 20.484 -1.745 1 95.25 547 GLY B CA 1
ATOM 8507 C C . GLY B 1 547 ? -16.125 21.156 -1.091 1 95.25 547 GLY B C 1
ATOM 8508 O O . GLY B 1 547 ? -16.266 21.844 -0.082 1 95.25 547 GLY B O 1
ATOM 8509 N N . MET B 1 548 ? -14.969 21.062 -1.678 1 97.81 548 MET B N 1
ATOM 8510 C CA . MET B 1 548 ? -13.766 21.641 -1.095 1 97.81 548 MET B CA 1
ATOM 8511 C C . MET B 1 548 ? -13.672 23.141 -1.421 1 97.81 548 MET B C 1
ATOM 8513 O O . MET B 1 548 ? -13.039 23.891 -0.69 1 97.81 548 MET B O 1
ATOM 8517 N N . GLY B 1 549 ? -14.227 23.516 -2.512 1 97.56 549 GLY B N 1
ATOM 8518 C CA . GLY B 1 549 ? -14.133 24.906 -2.932 1 97.56 549 GLY B CA 1
ATOM 8519 C C . GLY B 1 549 ? -14.828 25.859 -1.984 1 97.56 549 GLY B C 1
ATOM 8520 O O . GLY B 1 549 ? -15.992 25.672 -1.636 1 97.56 549 GLY B O 1
ATOM 8521 N N . THR B 1 550 ? -14.055 26.891 -1.571 1 95.44 550 THR B N 1
ATOM 8522 C CA . THR B 1 550 ? -14.688 27.906 -0.735 1 95.44 550 THR B CA 1
ATOM 8523 C C . THR B 1 550 ? -15.523 28.859 -1.582 1 95.44 550 THR B C 1
ATOM 8525 O O . THR B 1 550 ? -15.422 28.859 -2.811 1 95.44 550 THR B O 1
ATOM 8528 N N . GLY B 1 551 ? -16.516 29.531 -0.903 1 90.44 551 GLY B N 1
ATOM 8529 C CA . GLY B 1 551 ? -17.422 30.438 -1.604 1 90.44 551 GLY B CA 1
ATOM 8530 C C . GLY B 1 551 ? -18.688 30.734 -0.834 1 90.44 551 GLY B C 1
ATOM 8531 O O . GLY B 1 551 ? -18.891 30.203 0.257 1 90.44 551 GLY B O 1
ATOM 8532 N N . ASP B 1 552 ? -19.438 31.547 -1.495 1 86.62 552 ASP B N 1
ATOM 8533 C CA . ASP B 1 552 ? -20.656 32.031 -0.851 1 86.62 552 ASP B CA 1
ATOM 8534 C C . ASP B 1 552 ? -21.594 30.859 -0.518 1 86.62 552 ASP B C 1
ATOM 8536 O O . ASP B 1 552 ? -22.219 30.844 0.539 1 86.62 552 ASP B O 1
ATOM 8540 N N . ALA B 1 553 ? -21.547 29.938 -1.352 1 86.44 553 ALA B N 1
ATOM 8541 C CA . ALA B 1 553 ? -22.469 28.812 -1.182 1 86.44 553 ALA B CA 1
ATOM 8542 C C . ALA B 1 553 ? -22.109 27.984 0.046 1 86.44 553 ALA B C 1
ATOM 8544 O O . ALA B 1 553 ? -22.938 27.266 0.591 1 86.44 553 ALA B O 1
ATOM 8545 N N . ARG B 1 554 ? -20.969 28.109 0.545 1 92.12 554 ARG B N 1
ATOM 8546 C CA . ARG B 1 554 ? -20.469 27.297 1.651 1 92.12 554 ARG B CA 1
ATOM 8547 C C . ARG B 1 554 ? -20.5 28.078 2.961 1 92.12 554 ARG B C 1
ATOM 8549 O O . ARG B 1 554 ? -20.234 27.516 4.027 1 92.12 554 ARG B O 1
ATOM 8556 N N . MET B 1 555 ? -20.844 29.328 2.832 1 89.5 555 MET B N 1
ATOM 8557 C CA . MET B 1 555 ? -20.859 30.172 4.027 1 89.5 555 MET B CA 1
ATOM 8558 C C . MET B 1 555 ? -22.125 29.938 4.844 1 89.5 555 MET B C 1
ATOM 8560 O O . MET B 1 555 ? -23.203 29.766 4.281 1 89.5 555 MET B O 1
ATOM 8564 N N . VAL B 1 556 ? -21.844 29.75 6.102 1 78.81 556 VAL B N 1
ATOM 8565 C CA . VAL B 1 556 ? -22.984 29.578 7 1 78.81 556 VAL B CA 1
ATOM 8566 C C . VAL B 1 556 ? -23.375 30.938 7.605 1 78.81 556 VAL B C 1
ATOM 8568 O O . VAL B 1 556 ? -22.5 31.672 8.078 1 78.81 556 VAL B O 1
ATOM 8571 N N . SER B 1 557 ? -24.688 31.312 7.461 1 67.62 557 SER B N 1
ATOM 8572 C CA . SER B 1 557 ? -25.188 32.562 8.031 1 67.62 557 SER B CA 1
ATOM 8573 C C . SER B 1 557 ? -25.578 32.375 9.492 1 67.62 557 SER B C 1
ATOM 8575 O O . SER B 1 557 ? -25.984 31.297 9.898 1 67.62 557 SER B O 1
#

Nearest PDB structures (foldseek):
  7cyx-assembly1_B  TM=8.206E-01  e=1.255E-16  Bacillus cereus ATCC 14579
  4pab-assembly2_B  TM=7.105E-01  e=1.720E-17  Rattus norvegicus
  2olo-assembly1_A  TM=7.305E-01  e=1.016E-17  Streptomyces tendae
  5l46-assembly2_B  TM=6.598E-01  e=5.341E-18  Homo sapiens
  3hzl-assembly1_A  TM=6.943E-01  e=6.004E-18  Streptomyces tendae

Solvent-accessible surface area (backbone atoms only — not comparable to full-atom values): 59327 Å² total; per-residue (Å²): 138,85,82,77,78,78,77,76,81,77,80,72,79,78,77,77,74,79,72,82,55,88,50,79,71,72,59,79,75,63,70,70,72,87,76,73,50,39,77,67,32,45,84,56,73,66,51,41,70,34,76,63,55,71,70,70,54,94,58,29,69,36,49,74,53,96,62,70,57,63,62,39,45,34,32,31,38,25,49,31,58,47,24,47,44,19,51,49,43,39,52,53,53,34,49,51,39,28,76,74,71,63,43,79,68,69,34,33,38,40,28,18,60,42,51,53,30,68,53,46,56,25,40,62,46,38,55,26,58,80,55,67,67,62,38,64,69,42,93,43,57,67,55,26,19,50,53,47,50,39,35,52,50,20,50,43,50,51,48,49,49,30,43,65,66,70,34,36,68,78,15,50,39,38,71,39,41,23,37,45,34,19,40,31,63,68,65,37,49,57,46,47,51,54,47,51,54,32,32,59,71,62,32,62,44,48,67,59,40,34,57,45,48,61,94,31,29,34,55,61,70,31,35,62,68,39,61,33,35,34,34,32,61,28,33,36,35,41,50,36,49,44,49,49,52,52,49,52,53,45,46,73,75,37,46,91,36,47,40,42,32,32,60,41,40,70,65,39,64,44,76,43,85,34,78,42,70,42,66,47,70,57,82,60,86,67,81,60,59,47,56,50,64,49,68,40,39,30,38,35,37,33,31,94,76,46,58,32,36,18,50,27,38,37,42,27,44,35,35,34,40,19,23,57,38,59,78,32,50,71,27,31,33,19,25,50,49,42,30,33,33,31,39,73,40,77,60,79,76,66,65,69,72,66,80,66,74,57,72,81,44,59,63,72,56,64,74,47,33,38,36,43,35,50,44,52,84,37,98,88,35,69,53,46,54,32,38,36,28,53,42,70,87,64,28,37,25,38,26,40,64,54,44,57,58,54,51,50,46,64,64,46,63,74,68,72,66,85,76,56,74,62,58,40,64,71,36,52,64,34,22,63,87,61,23,54,70,60,70,73,53,58,52,68,50,60,48,35,51,35,69,38,27,51,73,32,65,66,80,50,101,82,54,72,47,46,39,64,81,39,70,30,45,31,52,32,7,37,33,89,82,62,41,31,37,32,27,43,50,58,61,57,90,86,46,87,62,59,62,83,48,48,44,34,33,33,47,30,13,41,53,77,42,45,69,32,46,31,66,51,49,17,46,51,48,21,51,22,64,77,66,74,47,50,44,82,78,44,26,76,82,69,49,57,59,91,69,23,56,44,37,73,88,65,56,42,131,136,87,80,77,79,79,76,77,79,74,79,72,79,78,76,77,74,78,72,82,54,90,52,78,71,71,59,81,76,63,71,69,72,87,76,73,51,38,76,67,32,44,83,55,73,65,52,42,71,33,74,63,54,72,70,69,55,95,56,30,69,35,50,73,53,96,60,71,57,64,60,39,46,32,34,31,38,24,49,30,61,45,23,47,45,19,52,48,42,38,52,53,53,33,49,52,39,26,76,71,70,62,43,80,66,69,36,34,37,40,27,19,60,41,49,55,32,68,52,47,55,25,38,64,45,40,53,26,59,79,54,68,65,62,38,65,70,44,94,44,56,66,56,27,19,50,52,46,51,39,36,52,50,20,50,42,51,50,48,50,49,28,42,64,67,69,35,38,70,77,14,51,37,39,72,40,41,24,36,44,34,19,40,31,62,67,64,36,50,56,47,46,52,54,48,53,54,31,32,60,72,63,32,62,44,48,66,61,40,33,58,47,48,62,92,31,28,33,54,61,71,31,34,62,68,40,62,32,37,34,34,33,62,28,35,37,35,40,49,39,48,44,49,51,51,52,50,52,52,45,46,72,75,36,47,91,36,46,40,42,32,33,60,41,41,72,67,39,64,45,77,42,85,35,76,42,72,42,66,48,70,56,83,59,86,69,80,61,60,47,58,49,64,49,67,41,39,30,38,35,37,35,33,97,78,47,58,31,36,16,50,27,36,38,43,27,43,36,34,35,40,19,23,59,38,58,76,32,50,71,26,31,33,17,25,52,49,43,30,35,35,32,38,73,42,77,59,78,76,67,64,68,72,66,78,64,74,56,72,81,45,58,62,72,57,64,76,47,34,37,35,42,34,50,44,52,86,38,100,87,36,68,51,46,53,31,38,37,27,52,43,72,88,64,29,36,26,38,26,40,66,53,44,56,57,53,51,51,47,63,63,46,61,73,68,70,68,85,76,56,74,60,59,40,65,73,35,53,63,34,22,62,87,61,24,55,71,61,70,73,55,58,52,68,50,59,47,36,51,34,70,39,28,52,73,31,64,65,80,49,100,82,53,73,46,49,39,64,80,40,69,32,50,30,53,31,7,38,33,90,83,62,40,31,35,33,27,41,50,58,60,56,89,86,48,88,62,58,61,83,47,47,46,35,32,34,47,30,14,41,53,80,43,46,70,31,47,30,63,49,49,17,45,52,49,22,51,22,64,78,64,73,45,49,42,81,77,44,27,76,82,69,50,58,58,90,68,24,57,42,37,74,88,64,54,41,131

pLDDT: mean 85.04, std 22.14, range [17.73, 98.94]

Secondary structure (DSSP, 8-state):
---------------------------TT----TT--GGGGSPPSSBPPPGGGSS--TTTT-BSSSS--SEEEEEEE--SHHHHHHHHHHHHHHHHHHHHH-PPPPPEEEE-SSSTT-SGGGTS-SEE---HHHHHTSSSHHHHHHHHHHHHHHHHHHHHHHHHTT-TTTTT-EEEEEEEEES-HHHHHHHHHHHHHHHHTT-GGGGG-EEPPGGGHHHHH-BTT--EEEEEEEEE--HHHHHHHHHHHHHHHHTTTEEEESS----EEEEEEEEEEEEEE-SSSS--EEEEEEEEEEEEEEETTEEEEEEEEEE--GGGGGGT-GGGTTTSEEEEEEEEEEEE---TT-------TTGGGGSPP--SEEEEEPPPSBTTB---EEEEEE-TTS-EEEE--HHHHHHHHHHHGGGT-S--TT--BS----BTTT-PPPHHHHGGGTTHHHHHBTTS----TTS--EEEEEEEEEEEEE-SSS--EEEEPPPPTT----GGG--EEEEE--TT-HHHHHHHHHHHHHHHHHHT--HHHHHHHHTPPTT-B-SGGG---/---------------------------TT----TT--GGGGSPPSSBPPPGGGSS--TTTT-BSSSS--SEEEEEEE--SHHHHHHHHHHHHHHHHHHHHH-PPPPPEEEE-SSSTT-SGGGTS-SEE---HHHHHTSSSHHHHHHHHHHHHHHHHHHHHHHHHTT-TTTTT-EEEEEEEEES-HHHHHHHHHHHHHHHHTT-GGGGG-EEPPGGGHHHHH-BTT--EEEEEEEEE--HHHHHHHHHHHHHHHHTTTEEEESS----EEEEEEEEEEEEEE-SSSS--EEEEEEEEEEEEEEETTEEEEEEEEEE--GGGGGGT-GGGTTTSEEEEEEEEEEEE---TT--S----TTGGGGSPP--SEEEEEPPPSBTTB---EEEEEE-TTS-EEEE--HHHHHHHHHHHGGGT-S--TT--BS----BTTT-PPPHHHHGGGTTHHHHHBTTS----TTS--EEEEEEEEEEEEE-SSS--EEEEPPPPTT----GGG--EEEEE--TT-HHHHHHHHHHHHHHHHHHT--HHHHHHHHTPPTT-B-SGGG---

Foldseek 3Di:
DDPDPCPPPPPPPPPPPPLPPVPPPPPVPPPPPVDDDLLQLFFDPFFADAPLPPPPDPCQQDFLDPADDAEWAEEEEAQALQRLLLVLLLQVVQVVCCVVPVRDRTFYEYEYQATHNRAPLQFAFFKQADDLSNLLPDDALQQSQLLRVLLVVLLVLLVVLCVVLVCCVVFVKDKAKEKAFELDPVNQVSSVVRLVVSVVVVRRQNVQKDWDDQVCRCVVQLWPNTRTIMIGIMMGTSRRRSSSSSVVVCCVVPVVRYGYGYSWTFQEKDKDWDFDQDQDQDPPPPRPRPRDRDGFIWIWTDTPSGIYIYSFYEYAPAQSVCSHVVLCCVFWKKFKWKKFKWDWDDQVPPPPPPVPPPPVVPQDADRHKYKYQDDAPDPVQHAGIKTKDQGPVGMIMIIDLCSLLSVVVVVCVVVVDPPPLAGGIRHSDSRPVRNDHDPVSVCCQAQVCCNTGNSNPDDDPRDTGTHTPDMGMHMGIAGDVQAWEWWQAEDDPVDPDDSLSGSYTYTYRNNSNCSSNSNLRSSQNSVCNVVVHTCVVCCVVSSPRPPHYDDDVRRDD/DPPPPCPPPPPPPPPVPPQPPVPPPPPVPPPPPVDDDLQQLFFDPFFADAPLPPPPDPCQQDFLDPADDAEWAEEEEAQALQRLLLVLLLQVVQVVCCVPPVRDRTFYEYEYQATHNRAPLQFAFFKQADDLSNLLPDDALQQSLLLRVLLVVLLVLLVVLCVVLVCCVVFVKDKAKEKAFELDPVNQVSSVVRLVVSVVVVRRQNVQKDWDDQVCRCVVQQWPNTRTIMIGIMMGTSRRRSSSSSVVVCCVVPVVRYGYGYSWTFQEKDKDWDFDQDQDQDPPPPRPRPRDRDGFIWIWTDTPSGIYIYSFYEYAPAQSVCSHVVLCCVFWKKFKWKKFKWDWDDQVPPPPPPVPPPPVVPQDADRHKYWYQDDAPDPVQHAGIKTKDQGPVGMIMIIDLCSLLSVVCVVCVVVVDPPPLAGGIRHSDSRPVRNDHDPVSCCCQAQVCCNTGNSNPDDDPRDTGTHTPDMGMHMGIAGDVQAWEWWQAEDDPVDPDDSLSGSYTYTYRNNSNCSSNSNLRSSQNSVCNVVVHTCVVCCVVSSPRPPRYDDPVRRDD

Sequence (1114 aa):
MVLRKVVTTCSQPNTSHHEAQDTVVDNPNHEINPRKQPQDFLPVPNPMPSYWLKQPHPYAKLRTTPHLPVSCDIAIIGSGMAGILTAYHILQTSHSNLLQAGTPMPRIVLLDARDLCSGATARNGGHSKVKTATLTSLADGAARTAFQDYVHRTHVELKALVDAEALAAECEFELRRSFDVFQDKEEFEGVKMAYDEDARLGQGWTKRTSVVPGEWVERITGVRGSVGAFSVESASFWPYKLVCGVLEGMVEKFGEVLNVQMNTVVTRLASSPSTANVERTSRDASTTTTTTTTTRVVNVLETPRGTLTAKKLVLATNAYTASLLPSFSKTIVPYKGMNSHHAPSPSASSSSPHPNHTSHATQSHLNNTYNIHFAPLSPKQPTGCDYLNPRPDGSIVVGGGSWFYQNKHNEKSDSGDDDDRYAWLNTVDDSTETGHFPADVYAHWTHYMSNTFLSHPPPSSSSSRFEPDSIWTGIQGKTNNGMPHIGRVPPPPHDKRDKQQQQQWMLAGFNGGGMALIPLAAKAVAKMVLLDLDFEHVQDEFGLLEGMGTGDARMVSMVLRKVVTTCSQPNTSHHEAQDTVVDNPNHEINPRKQPQDFLPVPNPMPSYWLKQPHPYAKLRTTPHLPVSCDIAIIGSGMAGILTAYHILQTSHSNLLQAGTPMPRIVLLDARDLCSGATARNGGHSKVKTATLTSLADGAARTAFQDYVHRTHVELKALVDAEALAAECEFELRRSFDVFQDKEEFEGVKMAYDEDARLGQGWTKRTSVVPGEWVERITGVRGSVGAFSVESASFWPYKLVCGVLEGMVEKFGEVLNVQMNTVVTRLASSPSTANVERTSRDASTTTTTTTTTRVVNVLETPRGTLTAKKLVLATNAYTASLLPSFSKTIVPYKGMNSHHAPSPSASSSSPHPNHTSHATQSHLNNTYNIHFAPLSPKQPTGCDYLNPRPDGSIVVGGGSWFYQNKHNEKSDSGDDDDRYAWLNTVDDSTETGHFPADVYAHWTHYMSNTFLSHPPPSSSSSRFEPDSIWTGIQGKTNNGMPHIGRVPPPPHDKRDKQQQQQWMLAGFNGGGMALIPLAAKAVAKMVLLDLDFEHVQDEFGLLEGMGTGDARMVS